Protein 1PGU (pdb70)

GO terms:
  GO:0005884 actin filament (C, IDA)
  GO:0030479 actin cortical patch (C, IDA)
  GO:0003779 actin binding (F, IDA)
  GO:0030042 actin filament depolymerization (P, IGI)
  GO:0032466 negative regulation of cytokinesis (P, IGI)
  GO:0043332 mating projection tip (C, HDA)
  GO:0005634 nucleus (C, HDA)
  GO:0005737 cytoplasm (C, HDA)
  GO:0051016 barbed-end actin filament capping (P, IMP)
  GO:0030042 actin filament depolymerization (P, IPI)
  GO:0005515 protein binding (F, IPI)
  GO:0003779 actin binding (F, IPI)

B-factor: mean 22.8, std 9.13, range [3.19, 74.57]

Structure (mmCIF, N/CA/C/O backbone):
data_1PGU
#
_entry.id   1PGU
#
_cell.length_a   60.800
_cell.length_b   154.530
_cell.length_c   69.000
_cell.angle_alpha   90.00
_cell.angle_beta   90.65
_cell.angle_gamma   90.00
#
_symmetry.space_group_name_H-M   'P 1 21 1'
#
loop_
_entity.id
_entity.type
_entity.pdbx_description
1 polymer 'Actin interacting protein 1'
2 non-polymer 'ZINC ION'
3 water water
#
loop_
_atom_site.group_PDB
_atom_site.id
_atom_site.type_symbol
_atom_site.label_atom_id
_atom_site.label_alt_id
_atom_site.label_comp_id
_atom_site.label_asym_id
_atom_site.label_entity_id
_atom_site.label_seq_id
_atom_site.pdbx_PDB_ins_code
_atom_site.Cartn_x
_atom_site.Cartn_y
_atom_site.Cartn_z
_atom_site.occupancy
_atom_site.B_iso_or_equiv
_atom_site.auth_seq_id
_atom_site.auth_comp_id
_atom_site.auth_asym_id
_atom_site.auth_atom_id
_atom_site.pdbx_PDB_model_num
ATOM 1 N N . SER A 1 2 ? -12.611 63.098 47.379 1.00 55.93 2 SER A N 1
ATOM 2 C CA . SER A 1 2 ? -11.664 62.406 48.303 1.00 54.35 2 SER A CA 1
ATOM 3 C C . SER A 1 2 ? -10.398 61.979 47.574 1.00 52.83 2 SER A C 1
ATOM 4 O O . SER A 1 2 ? -10.328 60.880 47.019 1.00 52.70 2 SER A O 1
ATOM 7 N N . SER A 1 3 ? -9.396 62.850 47.580 1.00 50.76 3 SER A N 1
ATOM 8 C CA . SER A 1 3 ? -8.137 62.552 46.914 1.00 48.13 3 SER A CA 1
ATOM 9 C C . SER A 1 3 ? -7.042 63.535 47.305 1.00 46.05 3 SER A C 1
ATOM 10 O O . SER A 1 3 ? -7.311 64.595 47.875 1.00 44.71 3 SER A O 1
ATOM 13 N N . ILE A 1 4 ? -5.803 63.163 46.999 1.00 43.68 4 ILE A N 1
ATOM 14 C CA . ILE A 1 4 ? -4.653 64.001 47.298 1.00 42.30 4 ILE A CA 1
ATOM 15 C C . ILE A 1 4 ? -4.031 64.452 45.982 1.00 40.31 4 ILE A C 1
ATOM 16 O O . ILE A 1 4 ? -3.674 63.628 45.142 1.00 40.24 4 ILE A O 1
ATOM 21 N N . SER A 1 5 ? -3.909 65.758 45.797 1.00 37.41 5 SER A N 1
ATOM 22 C CA . SER A 1 5 ? -3.310 66.281 44.581 1.00 34.56 5 SER A CA 1
ATOM 23 C C . SER A 1 5 ? -2.166 67.230 44.925 1.00 32.60 5 SER A C 1
ATOM 24 O O . SER A 1 5 ? -2.247 67.995 45.887 1.00 31.05 5 SER A O 1
ATOM 27 N N . LEU A 1 6 ? -1.096 67.161 44.138 1.00 30.45 6 LEU A N 1
ATOM 28 C CA . LEU A 1 6 ? 0.072 68.002 44.347 1.00 29.90 6 LEU A CA 1
ATOM 29 C C . LEU A 1 6 ? -0.279 69.475 44.175 1.00 29.79 6 LEU A C 1
ATOM 30 O O . LEU A 1 6 ? -0.902 69.866 43.186 1.00 28.79 6 LEU A O 1
ATOM 35 N N . LYS A 1 7 ? 0.135 70.289 45.141 1.00 29.51 7 LYS A N 1
ATOM 36 C CA . LYS A 1 7 ? -0.146 71.722 45.118 1.00 29.35 7 LYS A CA 1
ATOM 37 C C . LYS A 1 7 ? 1.106 72.552 44.860 1.00 28.03 7 LYS A C 1
ATOM 38 O O . LYS A 1 7 ? 1.046 73.593 44.203 1.00 28.74 7 LYS A O 1
ATOM 44 N N . GLU A 1 8 ? 2.240 72.089 45.376 1.00 25.75 8 GLU A N 1
ATOM 45 C CA . GLU A 1 8 ? 3.498 72.807 45.210 1.00 24.35 8 GLU A CA 1
ATOM 46 C C . GLU A 1 8 ? 4.714 71.930 45.478 1.00 23.44 8 GLU A C 1
ATOM 47 O O . GLU A 1 8 ? 4.659 71.008 46.297 1.00 23.46 8 GLU A O 1
ATOM 53 N N . ILE A 1 9 ? 5.806 72.227 44.779 1.00 21.70 9 ILE A N 1
ATOM 54 C CA . ILE A 1 9 ? 7.057 71.499 44.937 1.00 20.84 9 ILE A CA 1
ATOM 55 C C . ILE A 1 9 ? 8.192 72.481 45.164 1.00 20.71 9 ILE A C 1
ATOM 56 O O . ILE A 1 9 ? 8.435 73.380 44.348 1.00 19.53 9 ILE A O 1
ATOM 61 N N . ILE A 1 10 ? 8.871 72.315 46.290 1.00 20.06 10 ILE A N 1
ATOM 62 C CA . ILE A 1 10 ? 10.009 73.151 46.625 1.00 17.70 10 ILE A CA 1
ATOM 63 C C . ILE A 1 10 ? 11.183 72.224 46.382 1.00 16.67 10 ILE A C 1
ATOM 64 O O . ILE A 1 10 ? 11.502 71.385 47.214 1.00 15.13 10 ILE A O 1
ATOM 69 N N . PRO A 1 11 ? 11.826 72.352 45.212 1.00 16.50 11 PRO A N 1
ATOM 70 C CA . PRO A 1 11 ? 12.971 71.516 44.841 1.00 14.65 11 PRO A CA 1
ATOM 71 C C . PRO A 1 11 ? 14.209 71.873 45.646 1.00 14.37 11 PRO A C 1
ATOM 72 O O . PRO A 1 11 ? 14.315 72.980 46.185 1.00 13.94 11 PRO A O 1
ATOM 76 N N . PRO A 1 12 ? 15.170 70.940 45.731 1.00 13.73 12 PRO A N 1
ATOM 77 C CA . PRO A 1 12 ? 16.398 71.194 46.486 1.00 12.35 12 PRO A CA 1
ATOM 78 C C . PRO A 1 12 ? 17.311 72.136 45.715 1.00 12.07 12 PRO A C 1
ATOM 79 O O . PRO A 1 12 ? 16.964 72.613 44.635 1.00 12.40 12 PRO A O 1
ATOM 83 N N . GLN A 1 13 ? 18.482 72.395 46.279 1.00 12.91 13 GLN A N 1
ATOM 84 C CA . GLN A 1 13 ? 19.481 73.242 45.642 1.00 12.55 13 GLN A CA 1
ATOM 85 C C . GLN A 1 13 ? 20.416 72.283 44.933 1.00 12.29 13 GLN A C 1
ATOM 86 O O . GLN A 1 13 ? 20.372 71.082 45.175 1.00 12.05 13 GLN A O 1
ATOM 92 N N . PRO A 1 14 ? 21.262 72.792 44.034 1.00 13.00 14 PRO A N 1
ATOM 93 C CA . PRO A 1 14 ? 22.164 71.856 43.357 1.00 13.17 14 PRO A CA 1
ATOM 94 C C . PRO A 1 14 ? 23.083 71.176 44.366 1.00 15.23 14 PRO A C 1
ATOM 95 O O . PRO A 1 14 ? 23.454 71.771 45.381 1.00 16.20 14 PRO A O 1
ATOM 99 N N . SER A 1 15 ? 23.430 69.924 44.092 1.00 15.90 15 SER A N 1
ATOM 100 C CA . SER A 1 15 ? 24.333 69.164 44.950 1.00 18.07 15 SER A CA 1
ATOM 101 C C . SER A 1 15 ? 25.707 69.839 44.880 1.00 17.83 15 SER A C 1
ATOM 102 O O . SER A 1 15 ? 26.100 70.365 43.832 1.00 17.11 15 SER A O 1
ATOM 105 N N . THR A 1 16 ? 26.449 69.804 45.979 1.00 18.16 16 THR A N 1
ATOM 106 C CA . THR A 1 16 ? 27.746 70.460 46.021 1.00 18.94 16 THR A CA 1
ATOM 107 C C . THR A 1 16 ? 28.804 69.727 46.838 1.00 21.76 16 THR A C 1
ATOM 108 O O . THR A 1 16 ? 28.489 69.014 47.789 1.00 20.87 16 THR A O 1
ATOM 112 N N . GLN A 1 17 ? 30.065 69.922 46.457 1.00 23.09 17 GLN A N 1
ATOM 113 C CA . GLN A 1 17 ? 31.195 69.316 47.152 1.00 26.00 17 GLN A CA 1
ATOM 114 C C . GLN A 1 17 ? 32.375 70.272 47.186 1.00 26.43 17 GLN A C 1
ATOM 115 O O . GLN A 1 17 ? 32.705 70.904 46.181 1.00 24.94 17 GLN A O 1
ATOM 121 N N . ARG A 1 18 ? 33.005 70.378 48.350 1.00 27.40 18 ARG A N 1
ATOM 122 C CA . ARG A 1 18 ? 34.165 71.243 48.508 1.00 29.05 18 ARG A CA 1
ATOM 123 C C . ARG A 1 18 ? 35.258 70.742 47.563 1.00 28.23 18 ARG A C 1
ATOM 124 O O . ARG A 1 18 ? 35.463 69.533 47.432 1.00 26.98 18 ARG A O 1
ATOM 132 N N . ASN A 1 19 ? 35.936 71.672 46.894 1.00 28.86 19 ASN A N 1
ATOM 133 C CA . ASN A 1 19 ? 37.022 71.346 45.966 1.00 28.77 19 ASN A CA 1
ATOM 134 C C . ASN A 1 19 ? 36.573 70.767 44.637 1.00 27.36 19 ASN A C 1
ATOM 135 O O . ASN A 1 19 ? 37.401 70.432 43.790 1.00 25.84 19 ASN A O 1
ATOM 140 N N . PHE A 1 20 ? 35.267 70.636 44.446 1.00 26.64 20 PHE A N 1
ATOM 141 C CA . PHE A 1 20 ? 34.772 70.108 43.186 1.00 24.76 20 PHE A CA 1
ATOM 142 C C . PHE A 1 20 ? 33.829 71.078 42.502 1.00 23.28 20 PHE A C 1
ATOM 143 O O . PHE A 1 20 ? 33.221 71.935 43.147 1.00 22.54 20 PHE A O 1
ATOM 151 N N . THR A 1 21 ? 33.729 70.949 41.186 1.00 19.63 21 THR A N 1
ATOM 152 C CA . THR A 1 21 ? 32.864 71.811 40.408 1.00 17.82 21 THR A CA 1
ATOM 153 C C . THR A 1 21 ? 31.531 71.120 40.172 1.00 18.21 21 THR A C 1
ATOM 154 O O . THR A 1 21 ? 31.461 69.891 40.128 1.00 18.47 21 THR A O 1
ATOM 158 N N . THR A 1 22 ? 30.472 71.916 40.051 1.00 15.92 22 THR A N 1
ATOM 159 C CA . THR A 1 22 ? 29.148 71.391 39.758 1.00 14.14 22 THR A CA 1
ATOM 160 C C . THR A 1 22 ? 28.740 71.999 38.414 1.00 16.29 22 THR A C 1
ATOM 161 O O . THR A 1 22 ? 28.468 73.200 38.318 1.00 15.33 22 THR A O 1
ATOM 165 N N . HIS A 1 23 ? 28.722 71.164 37.379 1.00 16.40 23 HIS A N 1
ATOM 166 C CA . HIS A 1 23 ? 28.369 71.604 36.035 1.00 17.40 23 HIS A CA 1
ATOM 167 C C . HIS A 1 23 ? 26.863 71.783 35.890 1.00 18.61 23 HIS A C 1
ATOM 168 O O . HIS A 1 23 ? 26.104 70.813 35.899 1.00 22.09 23 HIS A O 1
ATOM 175 N N . LEU A 1 24 ? 26.441 73.036 35.756 1.00 18.35 24 LEU A N 1
ATOM 176 C CA . LEU A 1 24 ? 25.030 73.380 35.622 1.00 17.04 24 LEU A CA 1
ATOM 177 C C . LEU A 1 24 ? 24.634 73.448 34.164 1.00 17.30 24 LEU A C 1
ATOM 178 O O . LEU A 1 24 ? 25.472 73.636 33.290 1.00 20.41 24 LEU A O 1
ATOM 183 N N . SER A 1 25 ? 23.348 73.302 33.899 1.00 17.56 25 SER A N 1
ATOM 184 C CA . SER A 1 25 ? 22.865 73.356 32.532 1.00 16.98 25 SER A CA 1
ATOM 185 C C . SER A 1 25 ? 21.699 74.333 32.479 1.00 16.46 25 SER A C 1
ATOM 186 O O . SER A 1 25 ? 20.917 74.419 33.423 1.00 17.15 25 SER A O 1
ATOM 189 N N . TYR A 1 26 ? 21.598 75.078 31.384 1.00 16.62 26 TYR A N 1
ATOM 190 C CA . TYR A 1 26 ? 20.512 76.038 31.215 1.00 18.40 26 TYR A CA 1
ATOM 191 C C . TYR A 1 26 ? 19.890 75.898 29.830 1.00 17.83 26 TYR A C 1
ATOM 192 O O . TYR A 1 26 ? 20.595 75.676 28.844 1.00 17.10 26 TYR A O 1
ATOM 201 N N . ASP A 1 27 ? 18.569 76.024 29.766 1.00 16.92 27 ASP A N 1
ATOM 202 C CA . ASP A 1 27 ? 17.865 75.925 28.496 1.00 18.91 27 ASP A CA 1
ATOM 203 C C . ASP A 1 27 ? 17.142 77.229 28.204 1.00 19.95 27 ASP A C 1
ATOM 204 O O . ASP A 1 27 ? 16.221 77.615 28.930 1.00 20.26 27 ASP A O 1
ATOM 209 N N . PRO A 1 28 ? 17.540 77.924 27.130 1.00 21.49 28 PRO A N 1
ATOM 210 C CA . PRO A 1 28 ? 16.889 79.195 26.784 1.00 23.97 28 PRO A CA 1
ATOM 211 C C . PRO A 1 28 ? 15.400 79.050 26.469 1.00 24.91 28 PRO A C 1
ATOM 212 O O . PRO A 1 28 ? 14.567 79.755 27.036 1.00 27.52 28 PRO A O 1
ATOM 216 N N . THR A 1 29 ? 15.078 78.123 25.571 1.00 25.29 29 THR A N 1
ATOM 217 C CA . THR A 1 29 ? 13.703 77.886 25.143 1.00 24.66 29 THR A CA 1
ATOM 218 C C . THR A 1 29 ? 12.698 77.697 26.273 1.00 25.29 29 THR A C 1
ATOM 219 O O . THR A 1 29 ? 11.532 78.052 26.138 1.00 25.98 29 THR A O 1
ATOM 223 N N . THR A 1 30 ? 13.146 77.137 27.387 1.00 26.16 30 THR A N 1
ATOM 224 C CA . THR A 1 30 ? 12.252 76.882 28.506 1.00 25.60 30 THR A CA 1
ATOM 225 C C . THR A 1 30 ? 12.597 77.714 29.737 1.00 23.86 30 THR A C 1
ATOM 226 O O . THR A 1 30 ? 11.921 77.627 30.762 1.00 21.67 30 THR A O 1
ATOM 230 N N . ASN A 1 31 ? 13.651 78.518 29.627 1.00 24.55 31 ASN A N 1
ATOM 231 C CA . ASN A 1 31 ? 14.109 79.368 30.725 1.00 23.81 31 ASN A CA 1
ATOM 232 C C . ASN A 1 31 ? 14.199 78.587 32.031 1.00 23.15 31 ASN A C 1
ATOM 233 O O . ASN A 1 31 ? 13.703 79.022 33.073 1.00 23.52 31 ASN A O 1
ATOM 238 N N . ALA A 1 32 ? 14.841 77.428 31.960 1.00 22.20 32 ALA A N 1
ATOM 239 C CA . ALA A 1 32 ? 15.008 76.563 33.117 1.00 21.47 32 ALA A CA 1
ATOM 240 C C . ALA A 1 32 ? 16.463 76.140 33.263 1.00 20.84 32 ALA A C 1
ATOM 241 O O . ALA A 1 32 ? 17.251 76.240 32.322 1.00 21.62 32 ALA A O 1
ATOM 243 N N . ILE A 1 33 ? 16.815 75.674 34.453 1.00 20.62 33 ILE A N 1
ATOM 244 C CA . ILE A 1 33 ? 18.166 75.209 34.719 1.00 20.94 33 ILE A CA 1
ATOM 245 C C . ILE A 1 33 ? 18.075 73.772 35.174 1.00 19.25 33 ILE A C 1
ATOM 246 O O . ILE A 1 33 ? 17.096 73.381 35.802 1.00 18.02 33 ILE A O 1
ATOM 251 N N . ALA A 1 34 ? 19.091 72.983 34.854 1.00 17.74 34 ALA A N 1
ATOM 252 C CA . ALA A 1 34 ? 19.104 71.585 35.265 1.00 17.45 34 ALA A CA 1
ATOM 253 C C . ALA A 1 34 ? 20.278 71.366 36.208 1.00 15.01 34 ALA A C 1
ATOM 254 O O . ALA A 1 34 ? 21.307 72.020 36.086 1.00 13.65 34 ALA A O 1
ATOM 256 N N . TYR A 1 35 ? 20.128 70.445 37.150 1.00 14.30 35 TYR A N 1
ATOM 257 C CA . TYR A 1 35 ? 21.205 70.177 38.092 1.00 12.82 35 TYR A CA 1
ATOM 258 C C . TYR A 1 35 ? 20.931 68.941 38.909 1.00 12.61 35 TYR A C 1
ATOM 259 O O . TYR A 1 35 ? 19.784 68.516 39.048 1.00 12.21 35 TYR A O 1
ATOM 268 N N . PRO A 1 36 ? 21.991 68.341 39.462 1.00 13.60 36 PRO A N 1
ATOM 269 C CA . PRO A 1 36 ? 21.850 67.137 40.276 1.00 13.61 36 PRO A CA 1
ATOM 270 C C . PRO A 1 36 ? 21.733 67.456 41.756 1.00 13.75 36 PRO A C 1
ATOM 271 O O . PRO A 1 36 ? 22.116 68.540 42.206 1.00 9.17 36 PRO A O 1
ATOM 275 N N . CYS A 1 37 ? 21.194 66.489 42.489 1.00 14.93 37 CYS A N 1
ATOM 276 C CA . CYS A 1 37 ? 21.056 66.539 43.940 1.00 17.01 37 CYS A CA 1
ATOM 277 C C . CYS A 1 37 ? 20.676 65.143 44.392 1.00 18.11 37 CYS A C 1
ATOM 278 O O . CYS A 1 37 ? 19.631 64.613 44.000 1.00 18.09 37 CYS A O 1
ATOM 281 N N . GLY A 1 38 ? 21.529 64.545 45.214 1.00 18.61 38 GLY A N 1
ATOM 282 C CA . GLY A 1 38 ? 21.256 63.203 45.680 1.00 20.88 38 GLY A CA 1
ATOM 283 C C . GLY A 1 38 ? 21.134 62.267 44.493 1.00 20.44 38 GLY A C 1
ATOM 284 O O . GLY A 1 38 ? 21.873 62.392 43.515 1.00 21.43 38 GLY A O 1
ATOM 285 N N . LYS A 1 39 ? 20.185 61.343 44.559 1.00 19.30 39 LYS A N 1
ATOM 286 C CA . LYS A 1 39 ? 20.003 60.386 43.480 1.00 19.97 39 LYS A CA 1
ATOM 287 C C . LYS A 1 39 ? 18.945 60.845 42.486 1.00 19.46 39 LYS A C 1
ATOM 288 O O . LYS A 1 39 ? 18.260 60.025 41.879 1.00 18.77 39 LYS A O 1
ATOM 294 N N . SER A 1 40 ? 18.819 62.160 42.321 1.00 18.98 40 SER A N 1
ATOM 295 C CA . SER A 1 40 ? 17.838 62.725 41.395 1.00 17.75 40 SER A CA 1
ATOM 296 C C . SER A 1 40 ? 18.406 63.834 40.533 1.00 16.83 40 SER A C 1
ATOM 297 O O . SER A 1 40 ? 19.398 64.463 40.880 1.00 18.73 40 SER A O 1
ATOM 300 N N . ALA A 1 41 ? 17.750 64.062 39.402 1.00 16.72 41 ALA A N 1
ATOM 301 C CA . ALA A 1 41 ? 18.121 65.110 38.470 1.00 15.63 41 ALA A CA 1
ATOM 302 C C . ALA A 1 41 ? 16.930 66.054 38.425 1.00 14.79 41 ALA A C 1
ATOM 303 O O . ALA A 1 41 ? 15.805 65.609 38.235 1.00 14.15 41 ALA A O 1
ATOM 305 N N . PHE A 1 42 ? 17.175 67.349 38.599 1.00 15.88 42 PHE A N 1
ATOM 306 C CA . PHE A 1 42 ? 16.097 68.332 38.579 1.00 15.18 42 PHE A CA 1
ATOM 307 C C . PHE A 1 42 ? 16.191 69.370 37.470 1.00 16.00 42 PHE A C 1
ATOM 308 O O . PHE A 1 42 ? 17.273 69.723 37.002 1.00 15.87 42 PHE A O 1
ATOM 316 N N . VAL A 1 43 ? 15.026 69.857 37.064 1.00 16.43 43 VAL A N 1
ATOM 317 C CA . VAL A 1 43 ? 14.923 70.909 36.074 1.00 16.56 43 VAL A CA 1
ATOM 318 C C . VAL A 1 43 ? 13.992 71.903 36.751 1.00 17.63 43 VAL A C 1
ATOM 319 O O . VAL A 1 43 ? 12.843 71.576 37.057 1.00 16.54 43 VAL A O 1
ATOM 323 N N . ARG A 1 44 ? 14.505 73.097 37.036 1.00 18.04 44 ARG A N 1
ATOM 324 C CA . ARG A 1 44 ? 13.706 74.117 37.694 1.00 19.72 44 ARG A CA 1
ATOM 325 C C . ARG A 1 44 ? 13.501 75.288 36.753 1.00 20.58 44 ARG A C 1
ATOM 326 O O . ARG A 1 44 ? 14.462 75.931 36.322 1.00 18.24 44 ARG A O 1
ATOM 334 N N . CYS A 1 45 ? 12.243 75.563 36.425 1.00 21.64 45 CYS A N 1
ATOM 335 C CA . CYS A 1 45 ? 11.938 76.671 35.538 1.00 22.46 45 CYS A CA 1
ATOM 336 C C . CYS A 1 45 ? 12.208 77.975 36.273 1.00 23.43 45 CYS A C 1
ATOM 337 O O . CYS A 1 45 ? 11.798 78.138 37.418 1.00 23.33 45 CYS A O 1
ATOM 340 N N . LEU A 1 46 ? 12.904 78.896 35.615 1.00 26.02 46 LEU A N 1
ATOM 341 C CA . LEU A 1 46 ? 13.222 80.182 36.218 1.00 31.45 46 LEU A CA 1
ATOM 342 C C . LEU A 1 46 ? 12.069 81.176 36.066 1.00 35.75 46 LEU A C 1
ATOM 343 O O . LEU A 1 46 ? 12.114 82.264 36.634 1.00 36.61 46 LEU A O 1
ATOM 348 N N . ASP A 1 47 ? 11.041 80.800 35.305 1.00 39.69 47 ASP A N 1
ATOM 349 C CA . ASP A 1 47 ? 9.879 81.669 35.083 1.00 43.56 47 ASP A CA 1
ATOM 350 C C . ASP A 1 47 ? 9.158 82.067 36.364 1.00 47.09 47 ASP A C 1
ATOM 351 O O . ASP A 1 47 ? 8.772 81.216 37.170 1.00 47.55 47 ASP A O 1
ATOM 356 N N . ASP A 1 48 ? 8.972 83.373 36.530 1.00 51.23 48 ASP A N 1
ATOM 357 C CA . ASP A 1 48 ? 8.285 83.937 37.688 1.00 54.69 48 ASP A CA 1
ATOM 358 C C . ASP A 1 48 ? 6.774 83.930 37.453 1.00 56.27 48 ASP A C 1
ATOM 359 O O . ASP A 1 48 ? 5.995 83.646 38.365 1.00 56.12 48 ASP A O 1
ATOM 364 N N . GLY A 1 49 ? 6.370 84.249 36.224 1.00 57.91 49 GLY A N 1
ATOM 365 C CA . GLY A 1 49 ? 4.959 84.266 35.873 1.00 59.15 49 GLY A CA 1
ATOM 366 C C . GLY A 1 49 ? 4.566 82.960 35.206 1.00 59.50 49 GLY A C 1
ATOM 367 O O . GLY A 1 49 ? 5.315 82.443 34.374 1.00 59.47 49 GLY A O 1
ATOM 368 N N . ASP A 1 50 ? 3.399 82.428 35.565 1.00 59.34 50 ASP A N 1
ATOM 369 C CA . ASP A 1 50 ? 2.923 81.162 35.008 1.00 59.03 50 ASP A CA 1
ATOM 370 C C . ASP A 1 50 ? 3.195 81.018 33.513 1.00 57.60 50 ASP A C 1
ATOM 371 O O . ASP A 1 50 ? 3.029 81.964 32.741 1.00 58.04 50 ASP A O 1
ATOM 376 N N . SER A 1 51 ? 3.619 79.824 33.115 1.00 55.00 51 SER A N 1
ATOM 377 C CA . SER A 1 51 ? 3.905 79.541 31.717 1.00 52.11 51 SER A CA 1
ATOM 378 C C . SER A 1 51 ? 3.454 78.121 31.401 1.00 49.71 51 SER A C 1
ATOM 379 O O . SER A 1 51 ? 2.740 77.501 32.189 1.00 48.48 51 SER A O 1
ATOM 382 N N . LYS A 1 52 ? 3.870 77.618 30.245 1.00 47.25 52 LYS A N 1
ATOM 383 C CA . LYS A 1 52 ? 3.522 76.270 29.820 1.00 44.53 52 LYS A CA 1
ATOM 384 C C . LYS A 1 52 ? 4.535 75.262 30.355 1.00 41.17 52 LYS A C 1
ATOM 385 O O . LYS A 1 52 ? 4.316 74.055 30.294 1.00 40.88 52 LYS A O 1
ATOM 391 N N . VAL A 1 53 ? 5.642 75.770 30.886 1.00 37.66 53 VAL A N 1
ATOM 392 C CA . VAL A 1 53 ? 6.695 74.917 31.427 1.00 32.49 53 VAL A CA 1
ATOM 393 C C . VAL A 1 53 ? 6.417 74.549 32.877 1.00 29.42 53 VAL A C 1
ATOM 394 O O . VAL A 1 53 ? 6.049 75.403 33.685 1.00 29.48 53 VAL A O 1
ATOM 398 N N . PRO A 1 54 ? 6.581 73.266 33.225 1.00 26.54 54 PRO A N 1
ATOM 399 C CA . PRO A 1 54 ? 6.337 72.842 34.602 1.00 24.44 54 PRO A CA 1
ATOM 400 C C . PRO A 1 54 ? 7.361 73.476 35.529 1.00 23.67 54 PRO A C 1
ATOM 401 O O . PRO A 1 54 ? 8.525 73.649 35.160 1.00 22.81 54 PRO A O 1
ATOM 405 N N . PRO A 1 55 ? 6.936 73.856 36.743 1.00 21.82 55 PRO A N 1
ATOM 406 C CA . PRO A 1 55 ? 7.871 74.472 37.685 1.00 21.12 55 PRO A CA 1
ATOM 407 C C . PRO A 1 55 ? 9.052 73.558 37.969 1.00 19.73 55 PRO A C 1
ATOM 408 O O . PRO A 1 55 ? 10.193 74.005 38.031 1.00 20.98 55 PRO A O 1
ATOM 412 N N . VAL A 1 56 ? 8.771 72.271 38.126 1.00 18.76 56 VAL A N 1
ATOM 413 C CA . VAL A 1 56 ? 9.816 71.315 38.437 1.00 16.09 56 VAL A CA 1
ATOM 414 C C . VAL A 1 56 ? 9.645 69.952 37.789 1.00 15.97 56 VAL A C 1
ATOM 415 O O . VAL A 1 56 ? 8.542 69.396 37.741 1.00 13.25 56 VAL A O 1
ATOM 419 N N . VAL A 1 57 ? 10.764 69.425 37.300 1.00 13.13 57 VAL A N 1
ATOM 420 C CA . VAL A 1 57 ? 10.803 68.111 36.692 1.00 13.07 57 VAL A CA 1
ATOM 421 C C . VAL A 1 57 ? 11.846 67.332 37.481 1.00 12.89 57 VAL A C 1
ATOM 422 O O . VAL A 1 57 ? 12.979 67.792 37.655 1.00 12.27 57 VAL A O 1
ATOM 426 N N . GLN A 1 58 ? 11.465 66.157 37.968 1.00 12.94 58 GLN A N 1
ATOM 427 C CA . GLN A 1 58 ? 12.390 65.345 38.750 1.00 13.13 58 GLN A CA 1
ATOM 428 C C . GLN A 1 58 ? 12.594 63.947 38.186 1.00 12.55 58 GLN A C 1
ATOM 429 O O . GLN A 1 58 ? 11.681 63.124 38.213 1.00 12.77 58 GLN A O 1
ATOM 435 N N . PHE A 1 59 ? 13.792 63.677 37.677 1.00 12.96 59 PHE A N 1
ATOM 436 C CA . PHE A 1 59 ? 14.090 62.351 37.144 1.00 14.08 59 PHE A CA 1
ATOM 437 C C . PHE A 1 59 ? 14.723 61.495 38.242 1.00 14.31 59 PHE A C 1
ATOM 438 O O . PHE A 1 59 ? 15.734 61.876 38.824 1.00 14.91 59 PHE A O 1
ATOM 446 N N . THR A 1 60 ? 14.131 60.334 38.506 1.00 14.45 60 THR A N 1
ATOM 447 C CA . THR A 1 60 ? 14.615 59.438 39.552 1.00 14.51 60 THR A CA 1
ATOM 448 C C . THR A 1 60 ? 15.196 58.122 39.028 1.00 15.08 60 THR A C 1
ATOM 449 O O . THR A 1 60 ? 15.485 57.208 39.802 1.00 14.79 60 THR A O 1
ATOM 453 N N . GLY A 1 61 ? 15.392 58.042 37.715 1.00 15.29 61 GLY A N 1
ATOM 454 C CA . GLY A 1 61 ? 15.899 56.825 37.099 1.00 13.02 61 GLY A CA 1
ATOM 455 C C . GLY A 1 61 ? 17.279 56.301 37.454 1.00 12.51 61 GLY A C 1
ATOM 456 O O . GLY A 1 61 ? 17.563 55.137 37.194 1.00 12.40 61 GLY A O 1
ATOM 457 N N . HIS A 1 62 ? 18.148 57.126 38.027 1.00 11.89 62 HIS A N 1
ATOM 458 C CA . HIS A 1 62 ? 19.483 56.638 38.372 1.00 13.18 62 HIS A CA 1
ATOM 459 C C . HIS A 1 62 ? 19.453 55.684 39.575 1.00 14.23 62 HIS A C 1
ATOM 460 O O . HIS A 1 62 ? 20.476 55.127 39.975 1.00 11.96 62 HIS A O 1
ATOM 467 N N . GLY A 1 63 ? 18.260 55.494 40.134 1.00 15.14 63 GLY A N 1
ATOM 468 C CA . GLY A 1 63 ? 18.090 54.586 41.257 1.00 16.64 63 GLY A CA 1
ATOM 469 C C . GLY A 1 63 ? 18.913 54.845 42.505 1.00 18.24 63 GLY A C 1
ATOM 470 O O . GLY A 1 63 ? 18.785 55.886 43.144 1.00 19.13 63 GLY A O 1
ATOM 471 N N . SER A 1 64 ? 19.768 53.886 42.848 1.00 19.01 64 SER A N 1
ATOM 472 C CA . SER A 1 64 ? 20.605 53.977 44.038 1.00 19.41 64 SER A CA 1
ATOM 473 C C . SER A 1 64 ? 21.913 54.746 43.855 1.00 17.85 64 SER A C 1
ATOM 474 O O . SER A 1 64 ? 22.649 54.937 44.816 1.00 18.29 64 SER A O 1
ATOM 477 N N . SER A 1 65 ? 22.203 55.181 42.635 1.00 17.04 65 SER A N 1
ATOM 478 C CA . SER A 1 65 ? 23.446 55.898 42.366 1.00 17.29 65 SER A CA 1
ATOM 479 C C . SER A 1 65 ? 23.293 57.414 42.369 1.00 15.85 65 SER A C 1
ATOM 480 O O . SER A 1 65 ? 22.392 57.951 41.734 1.00 17.59 65 SER A O 1
ATOM 483 N N . VAL A 1 66 ? 24.187 58.097 43.077 1.00 15.60 66 VAL A N 1
ATOM 484 C CA . VAL A 1 66 ? 24.161 59.556 43.151 1.00 15.04 66 VAL A CA 1
ATOM 485 C C . VAL A 1 66 ? 24.327 60.176 41.761 1.00 15.58 66 VAL A C 1
ATOM 486 O O . VAL A 1 66 ? 25.208 59.778 40.997 1.00 15.79 66 VAL A O 1
ATOM 490 N N . VAL A 1 67 ? 23.481 61.151 41.437 1.00 16.20 67 VAL A N 1
ATOM 491 C CA . VAL A 1 67 ? 23.559 61.828 40.142 1.00 15.42 67 VAL A CA 1
ATOM 492 C C . VAL A 1 67 ? 24.669 62.879 40.209 1.00 17.13 67 VAL A C 1
ATOM 493 O O . VAL A 1 67 ? 24.787 63.604 41.201 1.00 16.37 67 VAL A O 1
ATOM 497 N N . THR A 1 68 ? 25.478 62.966 39.157 1.00 16.30 68 THR A N 1
ATOM 498 C CA . THR A 1 68 ? 26.582 63.909 39.159 1.00 15.52 68 THR A CA 1
ATOM 499 C C . THR A 1 68 ? 26.462 65.066 38.172 1.00 18.26 68 THR A C 1
ATOM 500 O O . THR A 1 68 ? 27.045 66.128 38.386 1.00 17.26 68 THR A O 1
ATOM 504 N N . THR A 1 69 ? 25.701 64.880 37.102 1.00 18.89 69 THR A N 1
ATOM 505 C CA . THR A 1 69 ? 25.555 65.946 36.122 1.00 21.10 69 THR A CA 1
ATOM 506 C C . THR A 1 69 ? 24.327 65.740 35.233 1.00 19.27 69 THR A C 1
ATOM 507 O O . THR A 1 69 ? 24.012 64.617 34.835 1.00 18.54 69 THR A O 1
ATOM 511 N N . VAL A 1 70 ? 23.644 66.840 34.933 1.00 19.35 70 VAL A N 1
ATOM 512 C CA . VAL A 1 70 ? 22.430 66.830 34.112 1.00 19.25 70 VAL A CA 1
ATOM 513 C C . VAL A 1 70 ? 22.530 67.880 33.009 1.00 19.29 70 VAL A C 1
ATOM 514 O O . VAL A 1 70 ? 22.675 69.070 33.302 1.00 19.25 70 VAL A O 1
ATOM 518 N N . LYS A 1 71 ? 22.419 67.456 31.751 1.00 17.39 71 LYS A N 1
ATOM 519 C CA . LYS A 1 71 ? 22.533 68.396 30.635 1.00 15.58 71 LYS A CA 1
ATOM 520 C C . LYS A 1 71 ? 21.364 68.404 29.652 1.00 15.89 71 LYS A C 1
ATOM 521 O O . LYS A 1 71 ? 20.931 67.352 29.165 1.00 15.52 71 LYS A O 1
ATOM 527 N N . PHE A 1 72 ? 20.869 69.604 29.355 1.00 14.40 72 PHE A N 1
ATOM 528 C CA . PHE A 1 72 ? 19.782 69.778 28.397 1.00 14.03 72 PHE A CA 1
ATOM 529 C C . PHE A 1 72 ? 20.292 69.461 26.994 1.00 15.48 72 PHE A C 1
ATOM 530 O O . PHE A 1 72 ? 21.468 69.658 26.690 1.00 13.13 72 PHE A O 1
ATOM 538 N N . SER A 1 73 ? 19.405 68.963 26.143 1.00 15.59 73 SER A N 1
ATOM 539 C CA . SER A 1 73 ? 19.765 68.720 24.755 1.00 16.99 73 SER A CA 1
ATOM 540 C C . SER A 1 73 ? 19.701 70.121 24.134 1.00 17.29 73 SER A C 1
ATOM 541 O O . SER A 1 73 ? 18.935 70.964 24.593 1.00 17.50 73 SER A O 1
ATOM 544 N N . PRO A 1 74 ? 20.508 70.391 23.098 1.00 18.42 74 PRO A N 1
ATOM 545 C CA . PRO A 1 74 ? 20.488 71.717 22.469 1.00 18.71 74 PRO A CA 1
ATOM 546 C C . PRO A 1 74 ? 19.266 71.922 21.571 1.00 17.70 74 PRO A C 1
ATOM 547 O O . PRO A 1 74 ? 18.882 73.052 21.287 1.00 18.36 74 PRO A O 1
ATOM 551 N N . ILE A 1 75 ? 18.670 70.828 21.112 1.00 16.40 75 ILE A N 1
ATOM 552 C CA . ILE A 1 75 ? 17.509 70.922 20.234 1.00 16.11 75 ILE A CA 1
ATOM 553 C C . ILE A 1 75 ? 16.345 71.602 20.954 1.00 15.73 75 ILE A C 1
ATOM 554 O O . ILE A 1 75 ? 15.727 71.028 21.849 1.00 14.20 75 ILE A O 1
ATOM 559 N N . LYS A 1 76 ? 16.062 72.838 20.554 1.00 16.99 76 LYS A N 1
ATOM 560 C CA . LYS A 1 76 ? 14.992 73.627 21.160 1.00 17.21 76 LYS A CA 1
ATOM 561 C C . LYS A 1 76 ? 13.657 72.887 21.200 1.00 17.53 76 LYS A C 1
ATOM 562 O O . LYS A 1 76 ? 13.163 72.418 20.170 1.00 16.24 76 LYS A O 1
ATOM 568 N N . GLY A 1 77 ? 13.087 72.784 22.400 1.00 17.02 77 GLY A N 1
ATOM 569 C CA . GLY A 1 77 ? 11.803 72.130 22.577 1.00 17.58 77 GLY A CA 1
ATOM 570 C C . GLY A 1 77 ? 11.828 70.616 22.639 1.00 18.46 77 GLY A C 1
ATOM 571 O O . GLY A 1 77 ? 10.819 70.000 22.972 1.00 20.40 77 GLY A O 1
ATOM 572 N N . SER A 1 78 ? 12.971 70.013 22.326 1.00 18.09 78 SER A N 1
ATOM 573 C CA . SER A 1 78 ? 13.099 68.557 22.340 1.00 16.23 78 SER A CA 1
ATOM 574 C C . SER A 1 78 ? 12.667 67.967 23.675 1.00 17.28 78 SER A C 1
ATOM 575 O O . SER A 1 78 ? 12.139 66.850 23.737 1.00 16.28 78 SER A O 1
ATOM 578 N N . GLN A 1 79 ? 12.913 68.718 24.743 1.00 16.33 79 GLN A N 1
ATOM 579 C CA . GLN A 1 79 ? 12.572 68.272 26.082 1.00 18.08 79 GLN A CA 1
ATOM 580 C C . GLN A 1 79 ? 13.324 67.003 26.478 1.00 18.32 79 GLN A C 1
ATOM 581 O O . GLN A 1 79 ? 12.843 66.198 27.279 1.00 18.44 79 GLN A O 1
ATOM 587 N N . TYR A 1 80 ? 14.509 66.822 25.899 1.00 17.89 80 TYR A N 1
ATOM 588 C CA . TYR A 1 80 ? 15.348 65.678 26.234 1.00 16.28 80 TYR A CA 1
ATOM 589 C C . TYR A 1 80 ? 16.499 66.173 27.106 1.00 16.27 80 TYR A C 1
ATOM 590 O O . TYR A 1 80 ? 16.903 67.332 27.018 1.00 16.94 80 TYR A O 1
ATOM 599 N N . LEU A 1 81 ? 17.004 65.293 27.957 1.00 12.96 81 LEU A N 1
ATOM 600 C CA . LEU A 1 81 ? 18.132 65.611 28.816 1.00 13.49 81 LEU A CA 1
ATOM 601 C C . LEU A 1 81 ? 18.974 64.362 28.974 1.00 12.85 81 LEU A C 1
ATOM 602 O O . LEU A 1 81 ? 18.529 63.253 28.667 1.00 14.50 81 LEU A O 1
ATOM 607 N N . CYS A 1 82 ? 20.202 64.543 29.433 1.00 12.54 82 CYS A N 1
ATOM 608 C CA . CYS A 1 82 ? 21.091 63.413 29.645 1.00 12.42 82 CYS A CA 1
ATOM 609 C C . CYS A 1 82 ? 21.781 63.619 30.973 1.00 12.73 82 CYS A C 1
ATOM 610 O O . CYS A 1 82 ? 22.340 64.683 31.233 1.00 11.97 82 CYS A O 1
ATOM 613 N N . SER A 1 83 ? 21.726 62.609 31.828 1.00 12.78 83 SER A N 1
ATOM 614 C CA . SER A 1 83 ? 22.364 62.722 33.119 1.00 13.19 83 SER A CA 1
ATOM 615 C C . SER A 1 83 ? 23.229 61.495 33.386 1.00 13.39 83 SER A C 1
ATOM 616 O O . SER A 1 83 ? 22.997 60.424 32.826 1.00 12.47 83 SER A O 1
ATOM 619 N N . GLY A 1 84 ? 24.253 61.684 34.214 1.00 13.07 84 GLY A N 1
ATOM 620 C CA . GLY A 1 84 ? 25.165 60.608 34.553 1.00 12.48 84 GLY A CA 1
ATOM 621 C C . GLY A 1 84 ? 25.266 60.470 36.057 1.00 13.41 84 GLY A C 1
ATOM 622 O O . GLY A 1 84 ? 24.932 61.398 36.793 1.00 13.86 84 GLY A O 1
ATOM 623 N N . ASP A 1 85 ? 25.744 59.324 36.526 1.00 13.86 85 ASP A N 1
ATOM 624 C CA . ASP A 1 85 ? 25.841 59.104 37.962 1.00 13.96 85 ASP A CA 1
ATOM 625 C C . ASP A 1 85 ? 27.184 58.539 38.415 1.00 14.96 85 ASP A C 1
ATOM 626 O O . ASP A 1 85 ? 28.074 58.287 37.599 1.00 15.91 85 ASP A O 1
ATOM 631 N N . GLU A 1 86 ? 27.320 58.334 39.722 1.00 14.62 86 GLU A N 1
ATOM 632 C CA . GLU A 1 86 ? 28.556 57.807 40.282 1.00 18.23 86 GLU A CA 1
ATOM 633 C C . GLU A 1 86 ? 28.844 56.360 39.877 1.00 18.85 86 GLU A C 1
ATOM 634 O O . GLU A 1 86 ? 29.979 55.907 39.988 1.00 19.82 86 GLU A O 1
ATOM 640 N N . SER A 1 87 ? 27.831 55.627 39.424 1.00 19.36 87 SER A N 1
ATOM 641 C CA . SER A 1 87 ? 28.065 54.245 39.008 1.00 21.03 87 SER A CA 1
ATOM 642 C C . SER A 1 87 ? 28.560 54.204 37.561 1.00 21.02 87 SER A C 1
ATOM 643 O O . SER A 1 87 ? 28.720 53.136 36.981 1.00 23.86 87 SER A O 1
ATOM 646 N N . GLY A 1 88 ? 28.802 55.373 36.978 1.00 21.03 88 GLY A N 1
ATOM 647 C CA . GLY A 1 88 ? 29.286 55.418 35.611 1.00 20.00 88 GLY A CA 1
ATOM 648 C C . GLY A 1 88 ? 28.204 55.185 34.574 1.00 21.05 88 GLY A C 1
ATOM 649 O O . GLY A 1 88 ? 28.497 54.836 33.436 1.00 18.85 88 GLY A O 1
ATOM 650 N N . LYS A 1 89 ? 26.948 55.382 34.963 1.00 22.18 89 LYS A N 1
ATOM 651 C CA . LYS A 1 89 ? 25.833 55.192 34.043 1.00 21.26 89 LYS A CA 1
ATOM 652 C C . LYS A 1 89 ? 25.310 56.518 33.508 1.00 20.60 89 LYS A C 1
ATOM 653 O O . LYS A 1 89 ? 25.114 57.474 34.260 1.00 20.70 89 LYS A O 1
ATOM 659 N N . VAL A 1 90 ? 25.087 56.557 32.200 1.00 18.07 90 VAL A N 1
ATOM 660 C CA . VAL A 1 90 ? 24.565 57.731 31.521 1.00 16.55 90 VAL A CA 1
ATOM 661 C C . VAL A 1 90 ? 23.154 57.395 31.045 1.00 15.87 90 VAL A C 1
ATOM 662 O O . VAL A 1 90 ? 22.924 56.319 30.503 1.00 16.47 90 VAL A O 1
ATOM 666 N N . ILE A 1 91 ? 22.208 58.302 31.256 1.00 15.41 91 ILE A N 1
ATOM 667 C CA . ILE A 1 91 ? 20.835 58.048 30.840 1.00 14.28 91 ILE A CA 1
ATOM 668 C C . ILE A 1 91 ? 20.225 59.215 30.080 1.00 15.11 91 ILE A C 1
ATOM 669 O O . ILE A 1 91 ? 20.291 60.362 30.531 1.00 14.96 91 ILE A O 1
ATOM 674 N N . VAL A 1 92 ? 19.636 58.914 28.925 1.00 14.28 92 VAL A N 1
ATOM 675 C CA . VAL A 1 92 ? 18.970 59.924 28.110 1.00 15.77 92 VAL A CA 1
ATOM 676 C C . VAL A 1 92 ? 17.480 59.784 28.402 1.00 15.88 92 VAL A C 1
ATOM 677 O O . VAL A 1 92 ? 16.906 58.713 28.227 1.00 15.69 92 VAL A O 1
ATOM 681 N N . TRP A 1 93 ? 16.859 60.859 28.867 1.00 15.87 93 TRP A N 1
ATOM 682 C CA . TRP A 1 93 ? 15.444 60.812 29.188 1.00 15.42 93 TRP A CA 1
ATOM 683 C C . TRP A 1 93 ? 14.706 62.059 28.729 1.00 14.96 93 TRP A C 1
ATOM 684 O O . TRP A 1 93 ? 15.321 63.090 28.447 1.00 13.63 93 TRP A O 1
ATOM 695 N N . GLY A 1 94 ? 13.383 61.950 28.649 1.00 15.93 94 GLY A N 1
ATOM 696 C CA . GLY A 1 94 ? 12.559 63.069 28.226 1.00 15.91 94 GLY A CA 1
ATOM 697 C C . GLY A 1 94 ? 11.334 63.185 29.109 1.00 18.38 94 GLY A C 1
ATOM 698 O O . GLY A 1 94 ? 10.879 62.189 29.683 1.00 19.45 94 GLY A O 1
ATOM 699 N N . TRP A 1 95 ? 10.798 64.393 29.233 1.00 17.96 95 TRP A N 1
ATOM 700 C CA . TRP A 1 95 ? 9.619 64.609 30.057 1.00 19.92 95 TRP A CA 1
ATOM 701 C C . TRP A 1 95 ? 8.497 65.213 29.237 1.00 23.73 95 TRP A C 1
ATOM 702 O O . TRP A 1 95 ? 8.730 65.833 28.196 1.00 25.61 95 TRP A O 1
ATOM 713 N N . THR A 1 96 ? 7.280 65.032 29.733 1.00 26.89 96 THR A N 1
ATOM 714 C CA . THR A 1 96 ? 6.083 65.572 29.108 1.00 31.20 96 THR A CA 1
ATOM 715 C C . THR A 1 96 ? 5.310 66.275 30.216 1.00 33.16 96 THR A C 1
ATOM 716 O O . THR A 1 96 ? 5.360 65.860 31.373 1.00 33.05 96 THR A O 1
ATOM 720 N N . PHE A 1 97 ? 4.607 67.343 29.870 1.00 35.78 97 PHE A N 1
ATOM 721 C CA . PHE A 1 97 ? 3.853 68.078 30.869 1.00 39.93 97 PHE A CA 1
ATOM 722 C C . PHE A 1 97 ? 2.442 68.420 30.432 1.00 43.42 97 PHE A C 1
ATOM 723 O O . PHE A 1 97 ? 2.230 69.020 29.376 1.00 43.31 97 PHE A O 1
ATOM 731 N N . ASP A 1 98 ? 1.480 68.020 31.254 1.00 47.03 98 ASP A N 1
ATOM 732 C CA . ASP A 1 98 ? 0.081 68.312 30.996 1.00 51.59 98 ASP A CA 1
ATOM 733 C C . ASP A 1 98 ? -0.380 69.305 32.056 1.00 54.40 98 ASP A C 1
ATOM 734 O O . ASP A 1 98 ? -0.794 68.917 33.149 1.00 53.87 98 ASP A O 1
ATOM 739 N N . LYS A 1 99 ? -0.291 70.589 31.724 1.00 58.16 99 LYS A N 1
ATOM 740 C CA . LYS A 1 99 ? -0.675 71.658 32.638 1.00 61.50 99 LYS A CA 1
ATOM 741 C C . LYS A 1 99 ? -1.971 71.401 33.401 1.00 61.97 99 LYS A C 1
ATOM 742 O O . LYS A 1 99 ? -1.991 71.450 34.631 1.00 62.26 99 LYS A O 1
ATOM 748 N N . GLU A 1 100 ? -3.048 71.129 32.670 1.00 62.27 100 GLU A N 1
ATOM 749 C CA . GLU A 1 100 ? -4.344 70.889 33.294 1.00 63.36 100 GLU A CA 1
ATOM 750 C C . GLU A 1 100 ? -4.306 69.878 34.438 1.00 61.72 100 GLU A C 1
ATOM 751 O O . GLU A 1 100 ? -4.890 70.114 35.498 1.00 62.70 100 GLU A O 1
ATOM 757 N N . SER A 1 101 ? -3.629 68.753 34.226 1.00 58.73 101 SER A N 1
ATOM 758 C CA . SER A 1 101 ? -3.538 67.727 35.259 1.00 55.24 101 SER A CA 1
ATOM 759 C C . SER A 1 101 ? -2.374 67.989 36.204 1.00 52.70 101 SER A C 1
ATOM 760 O O . SER A 1 101 ? -2.263 67.350 37.251 1.00 52.10 101 SER A O 1
ATOM 763 N N . ASN A 1 102 ? -1.512 68.933 35.831 1.00 49.59 102 ASN A N 1
ATOM 764 C CA . ASN A 1 102 ? -0.343 69.267 36.639 1.00 46.32 102 ASN A CA 1
ATOM 765 C C . ASN A 1 102 ? 0.486 67.997 36.843 1.00 45.20 102 ASN A C 1
ATOM 766 O O . ASN A 1 102 ? 1.082 67.783 37.901 1.00 44.97 102 ASN A O 1
ATOM 771 N N . SER A 1 103 ? 0.516 67.161 35.809 1.00 43.62 103 SER A N 1
ATOM 772 C CA . SER A 1 103 ? 1.244 65.899 35.846 1.00 42.80 103 SER A CA 1
ATOM 773 C C . SER A 1 103 ? 2.464 65.881 34.930 1.00 41.75 103 SER A C 1
ATOM 774 O O . SER A 1 103 ? 2.402 66.299 33.771 1.00 40.79 103 SER A O 1
ATOM 777 N N . VAL A 1 104 ? 3.572 65.382 35.466 1.00 40.38 104 VAL A N 1
ATOM 778 C CA . VAL A 1 104 ? 4.818 65.293 34.724 1.00 39.11 104 VAL A CA 1
ATOM 779 C C . VAL A 1 104 ? 5.202 63.835 34.482 1.00 38.46 104 VAL A C 1
ATOM 780 O O . VAL A 1 104 ? 5.303 63.048 35.423 1.00 39.63 104 VAL A O 1
ATOM 784 N N . GLU A 1 105 ? 5.402 63.484 33.216 1.00 36.36 105 GLU A N 1
ATOM 785 C CA . GLU A 1 105 ? 5.802 62.134 32.838 1.00 34.53 105 GLU A CA 1
ATOM 786 C C . GLU A 1 105 ? 7.266 62.158 32.443 1.00 32.47 105 GLU A C 1
ATOM 787 O O . GLU A 1 105 ? 7.696 63.044 31.705 1.00 32.31 105 GLU A O 1
ATOM 793 N N . VAL A 1 106 ? 8.028 61.186 32.924 1.00 29.90 106 VAL A N 1
ATOM 794 C CA . VAL A 1 106 ? 9.436 61.098 32.581 1.00 27.65 106 VAL A CA 1
ATOM 795 C C . VAL A 1 106 ? 9.703 59.733 31.970 1.00 27.73 106 VAL A C 1
ATOM 796 O O . VAL A 1 106 ? 9.513 58.699 32.617 1.00 26.90 106 VAL A O 1
ATOM 800 N N . ASN A 1 107 ? 10.148 59.738 30.721 1.00 26.60 107 ASN A N 1
ATOM 801 C CA . ASN A 1 107 ? 10.433 58.501 30.010 1.00 25.09 107 ASN A CA 1
ATOM 802 C C . ASN A 1 107 ? 11.911 58.355 29.703 1.00 22.60 107 ASN A C 1
ATOM 803 O O . ASN A 1 107 ? 12.567 59.309 29.296 1.00 21.64 107 ASN A O 1
ATOM 808 N N . VAL A 1 108 ? 12.427 57.153 29.913 1.00 21.59 108 VAL A N 1
ATOM 809 C CA . VAL A 1 108 ? 13.824 56.862 29.645 1.00 21.63 108 VAL A CA 1
ATOM 810 C C . VAL A 1 108 ? 13.960 56.408 28.198 1.00 23.04 108 VAL A C 1
ATOM 811 O O . VAL A 1 108 ? 13.334 55.429 27.783 1.00 24.38 108 VAL A O 1
ATOM 815 N N . LYS A 1 109 ? 14.760 57.129 27.423 1.00 22.43 109 LYS A N 1
ATOM 816 C CA . LYS A 1 109 ? 14.960 56.770 26.027 1.00 22.28 109 LYS A CA 1
ATOM 817 C C . LYS A 1 109 ? 16.060 55.726 25.920 1.00 22.77 109 LYS A C 1
ATOM 818 O O . LYS A 1 109 ? 15.949 54.770 25.157 1.00 22.14 109 LYS A O 1
ATOM 824 N N . SER A 1 110 ? 17.127 55.916 26.687 1.00 23.40 110 SER A N 1
ATOM 825 C CA . SER A 1 110 ? 18.244 54.987 26.660 1.00 23.31 110 SER A CA 1
ATOM 826 C C . SER A 1 110 ? 19.135 55.122 27.884 1.00 23.41 110 SER A C 1
ATOM 827 O O . SER A 1 110 ? 19.239 56.194 28.478 1.00 24.16 110 SER A O 1
ATOM 830 N N . GLU A 1 111 ? 19.768 54.018 28.260 1.00 23.14 111 GLU A N 1
ATOM 831 C CA . GLU A 1 111 ? 20.682 54.002 29.392 1.00 24.14 111 GLU A CA 1
ATOM 832 C C . GLU A 1 111 ? 21.916 53.191 29.017 1.00 23.31 111 GLU A C 1
ATOM 833 O O . GLU A 1 111 ? 21.810 52.054 28.559 1.00 21.67 111 GLU A O 1
ATOM 839 N N . PHE A 1 112 ? 23.088 53.793 29.196 1.00 22.30 112 PHE A N 1
ATOM 840 C CA . PHE A 1 112 ? 24.333 53.125 28.852 1.00 21.56 112 PHE A CA 1
ATOM 841 C C . PHE A 1 112 ? 25.324 53.097 30.010 1.00 20.59 112 PHE A C 1
ATOM 842 O O . PHE A 1 112 ? 25.572 54.117 30.650 1.00 19.09 112 PHE A O 1
ATOM 850 N N . GLN A 1 113 ? 25.880 51.921 30.277 1.00 20.61 113 GLN A N 1
ATOM 851 C CA . GLN A 1 113 ? 26.894 51.769 31.317 1.00 22.55 113 GLN A CA 1
ATOM 852 C C . GLN A 1 113 ? 28.194 52.105 30.594 1.00 22.76 113 GLN A C 1
ATOM 853 O O . GLN A 1 113 ? 28.799 51.235 29.962 1.00 22.34 113 GLN A O 1
ATOM 859 N N . VAL A 1 114 ? 28.629 53.359 30.672 1.00 22.42 114 VAL A N 1
ATOM 860 C CA . VAL A 1 114 ? 29.834 53.751 29.950 1.00 21.68 114 VAL A CA 1
ATOM 861 C C . VAL A 1 114 ? 31.162 53.668 30.680 1.00 21.25 114 VAL A C 1
ATOM 862 O O . VAL A 1 114 ? 32.187 53.392 30.058 1.00 21.14 114 VAL A O 1
ATOM 866 N N . LEU A 1 115 ? 31.158 53.907 31.986 1.00 20.90 115 LEU A N 1
ATOM 867 C CA . LEU A 1 115 ? 32.395 53.847 32.751 1.00 22.38 115 LEU A CA 1
ATOM 868 C C . LEU A 1 115 ? 32.270 52.975 33.988 1.00 24.71 115 LEU A C 1
ATOM 869 O O . LEU A 1 115 ? 31.180 52.801 34.537 1.00 22.30 115 LEU A O 1
ATOM 874 N N . ALA A 1 116 ? 33.398 52.418 34.416 1.00 26.09 116 ALA A N 1
ATOM 875 C CA . ALA A 1 116 ? 33.407 51.604 35.615 1.00 29.67 116 ALA A CA 1
ATOM 876 C C . ALA A 1 116 ? 33.225 52.587 36.774 1.00 30.46 116 ALA A C 1
ATOM 877 O O . ALA A 1 116 ? 32.361 52.404 37.626 1.00 34.31 116 ALA A O 1
ATOM 879 N N . GLY A 1 117 ? 34.027 53.646 36.781 1.00 30.11 117 GLY A N 1
ATOM 880 C CA . GLY A 1 117 ? 33.930 54.641 37.834 1.00 28.18 117 GLY A CA 1
ATOM 881 C C . GLY A 1 117 ? 32.887 55.725 37.598 1.00 26.71 117 GLY A C 1
ATOM 882 O O . GLY A 1 117 ? 32.108 55.654 36.652 1.00 27.14 117 GLY A O 1
ATOM 883 N N . PRO A 1 118 ? 32.862 56.759 38.450 1.00 24.72 118 PRO A N 1
ATOM 884 C CA . PRO A 1 118 ? 31.922 57.878 38.368 1.00 23.82 118 PRO A CA 1
ATOM 885 C C . PRO A 1 118 ? 32.043 58.796 37.146 1.00 24.33 118 PRO A C 1
ATOM 886 O O . PRO A 1 118 ? 33.131 59.006 36.605 1.00 25.30 118 PRO A O 1
ATOM 890 N N . ILE A 1 119 ? 30.908 59.338 36.719 1.00 22.21 119 ILE A N 1
ATOM 891 C CA . ILE A 1 119 ? 30.876 60.255 35.591 1.00 21.21 119 ILE A CA 1
ATOM 892 C C . ILE A 1 119 ? 31.030 61.663 36.147 1.00 19.81 119 ILE A C 1
ATOM 893 O O . ILE A 1 119 ? 30.423 62.006 37.161 1.00 19.78 119 ILE A O 1
ATOM 898 N N . SER A 1 120 ? 31.839 62.481 35.488 1.00 19.31 120 SER A N 1
ATOM 899 C CA . SER A 1 120 ? 32.055 63.841 35.956 1.00 18.59 120 SER A CA 1
ATOM 900 C C . SER A 1 120 ? 31.435 64.906 35.058 1.00 16.75 120 SER A C 1
ATOM 901 O O . SER A 1 120 ? 31.095 65.993 35.528 1.00 16.42 120 SER A O 1
ATOM 904 N N . ASP A 1 121 ? 31.290 64.609 33.773 1.00 13.30 121 ASP A N 1
ATOM 905 C CA . ASP A 1 121 ? 30.713 65.585 32.867 1.00 14.37 121 ASP A CA 1
ATOM 906 C C . ASP A 1 121 ? 30.178 64.974 31.583 1.00 15.61 121 ASP A C 1
ATOM 907 O O . ASP A 1 121 ? 30.610 63.898 31.161 1.00 16.61 121 ASP A O 1
ATOM 912 N N . ILE A 1 122 ? 29.237 65.679 30.965 1.00 15.63 122 ILE A N 1
ATOM 913 C CA . ILE A 1 122 ? 28.611 65.236 29.725 1.00 15.07 122 ILE A CA 1
ATOM 914 C C . ILE A 1 122 ? 28.389 66.432 28.802 1.00 15.20 122 ILE A C 1
ATOM 915 O O . ILE A 1 122 ? 28.114 67.539 29.267 1.00 13.74 122 ILE A O 1
ATOM 920 N N . SER A 1 123 ? 28.507 66.206 27.497 1.00 14.27 123 SER A N 1
ATOM 921 C CA . SER A 1 123 ? 28.271 67.266 26.528 1.00 14.33 123 SER A CA 1
ATOM 922 C C . SER A 1 123 ? 27.536 66.708 25.319 1.00 13.85 123 SER A C 1
ATOM 923 O O . SER A 1 123 ? 27.868 65.625 24.842 1.00 15.29 123 SER A O 1
ATOM 926 N N . TRP A 1 124 ? 26.518 67.430 24.852 1.00 14.24 124 TRP A N 1
ATOM 927 C CA . TRP A 1 124 ? 25.767 67.025 23.665 1.00 13.83 124 TRP A CA 1
ATOM 928 C C . TRP A 1 124 ? 26.423 67.736 22.494 1.00 15.69 124 TRP A C 1
ATOM 929 O O . TRP A 1 124 ? 27.068 68.767 22.679 1.00 17.34 124 TRP A O 1
ATOM 940 N N . ASP A 1 125 ? 26.262 67.199 21.290 1.00 16.89 125 ASP A N 1
ATOM 941 C CA . ASP A 1 125 ? 26.804 67.869 20.116 1.00 17.32 125 ASP A CA 1
ATOM 942 C C . ASP A 1 125 ? 25.666 68.823 19.741 1.00 16.94 125 ASP A C 1
ATOM 943 O O . ASP A 1 125 ? 24.561 68.696 20.280 1.00 13.96 125 ASP A O 1
ATOM 948 N N . PHE A 1 126 ? 25.910 69.770 18.838 1.00 16.23 126 PHE A N 1
ATOM 949 C CA . PHE A 1 126 ? 24.869 70.732 18.500 1.00 17.13 126 PHE A CA 1
ATOM 950 C C . PHE A 1 126 ? 23.607 70.127 17.884 1.00 19.26 126 PHE A C 1
ATOM 951 O O . PHE A 1 126 ? 22.550 70.759 17.896 1.00 19.94 126 PHE A O 1
ATOM 959 N N . GLU A 1 127 ? 23.700 68.903 17.370 1.00 20.04 127 GLU A N 1
ATOM 960 C CA . GLU A 1 127 ? 22.535 68.249 16.777 1.00 20.74 127 GLU A CA 1
ATOM 961 C C . GLU A 1 127 ? 21.730 67.438 17.787 1.00 20.82 127 GLU A C 1
ATOM 962 O O . GLU A 1 127 ? 20.698 66.865 17.437 1.00 21.10 127 GLU A O 1
ATOM 968 N N . GLY A 1 128 ? 22.208 67.380 19.030 1.00 20.36 128 GLY A N 1
ATOM 969 C CA . GLY A 1 128 ? 21.516 66.629 20.068 1.00 19.44 128 GLY A CA 1
ATOM 970 C C . GLY A 1 128 ? 21.389 65.146 19.747 1.00 19.87 128 GLY A C 1
ATOM 971 O O . GLY A 1 128 ? 20.407 64.495 20.125 1.00 19.56 128 GLY A O 1
ATOM 972 N N . ARG A 1 129 ? 22.394 64.609 19.063 1.00 17.24 129 ARG A N 1
ATOM 973 C CA . ARG A 1 129 ? 22.398 63.207 18.668 1.00 19.54 129 ARG A CA 1
ATOM 974 C C . ARG A 1 129 ? 23.685 62.478 19.091 1.00 19.96 129 ARG A C 1
ATOM 975 O O . ARG A 1 129 ? 23.779 61.258 18.966 1.00 19.69 129 ARG A O 1
ATOM 983 N N . ARG A 1 130 ? 24.667 63.224 19.591 1.00 21.48 130 ARG A N 1
ATOM 984 C CA . ARG A 1 130 ? 25.945 62.640 20.008 1.00 21.80 130 ARG A CA 1
ATOM 985 C C . ARG A 1 130 ? 26.329 63.104 21.413 1.00 20.93 130 ARG A C 1
ATOM 986 O O . ARG A 1 130 ? 25.965 64.205 21.827 1.00 20.17 130 ARG A O 1
ATOM 994 N N . LEU A 1 131 ? 27.085 62.270 22.130 1.00 20.05 131 LEU A N 1
ATOM 995 C CA . LEU A 1 131 ? 27.502 62.582 23.498 1.00 18.20 131 LEU A CA 1
ATOM 996 C C . LEU A 1 131 ? 28.964 62.330 23.850 1.00 18.90 131 LEU A C 1
ATOM 997 O O . LEU A 1 131 ? 29.510 61.282 23.517 1.00 19.79 131 LEU A O 1
ATOM 1002 N N . CYS A 1 132 ? 29.588 63.298 24.521 1.00 19.23 132 CYS A N 1
ATOM 1003 C CA . CYS A 1 132 ? 30.950 63.126 25.015 1.00 20.01 132 CYS A CA 1
ATOM 1004 C C . CYS A 1 132 ? 30.704 62.847 26.498 1.00 19.99 132 CYS A C 1
ATOM 1005 O O . CYS A 1 132 ? 30.229 63.727 27.216 1.00 20.29 132 CYS A O 1
ATOM 1008 N N . VAL A 1 133 ? 30.988 61.628 26.953 1.00 18.70 133 VAL A N 1
ATOM 1009 C CA . VAL A 1 133 ? 30.806 61.293 28.364 1.00 15.70 133 VAL A CA 1
ATOM 1010 C C . VAL A 1 133 ? 32.182 61.149 28.989 1.00 17.99 133 VAL A C 1
ATOM 1011 O O . VAL A 1 133 ? 33.037 60.431 28.479 1.00 18.06 133 VAL A O 1
ATOM 1015 N N . VAL A 1 134 ? 32.391 61.817 30.114 1.00 19.89 134 VAL A N 1
ATOM 1016 C CA . VAL A 1 134 ? 33.704 61.802 30.739 1.00 19.70 134 VAL A CA 1
ATOM 1017 C C . VAL A 1 134 ? 33.674 61.608 32.258 1.00 21.64 134 VAL A C 1
ATOM 1018 O O . VAL A 1 134 ? 32.681 61.918 32.923 1.00 20.92 134 VAL A O 1
ATOM 1022 N N . GLY A 1 135 ? 34.771 61.086 32.798 1.00 23.46 135 GLY A N 1
ATOM 1023 C CA . GLY A 1 135 ? 34.854 60.851 34.229 1.00 25.50 135 GLY A CA 1
ATOM 1024 C C . GLY A 1 135 ? 36.123 60.114 34.627 1.00 29.04 135 GLY A C 1
ATOM 1025 O O . GLY A 1 135 ? 37.214 60.417 34.132 1.00 27.89 135 GLY A O 1
ATOM 1026 N N . GLU A 1 136 ? 35.986 59.136 35.519 1.00 31.03 136 GLU A N 1
ATOM 1027 C CA . GLU A 1 136 ? 37.136 58.371 35.985 1.00 33.06 136 GLU A CA 1
ATOM 1028 C C . GLU A 1 136 ? 36.851 56.873 36.012 1.00 33.86 136 GLU A C 1
ATOM 1029 O O . GLU A 1 136 ? 36.305 56.347 36.980 1.00 33.33 136 GLU A O 1
ATOM 1035 N N . GLY A 1 137 ? 37.233 56.188 34.941 1.00 35.14 137 GLY A N 1
ATOM 1036 C CA . GLY A 1 137 ? 37.002 54.760 34.868 1.00 37.14 137 GLY A CA 1
ATOM 1037 C C . GLY A 1 137 ? 38.264 53.940 35.021 1.00 37.89 137 GLY A C 1
ATOM 1038 O O . GLY A 1 137 ? 39.377 54.457 34.928 1.00 37.90 137 GLY A O 1
ATOM 1039 N N . ARG A 1 138 ? 38.079 52.648 35.259 1.00 39.30 138 ARG A N 1
ATOM 1040 C CA . ARG A 1 138 ? 39.182 51.713 35.432 1.00 39.87 138 ARG A CA 1
ATOM 1041 C C . ARG A 1 138 ? 39.972 51.645 34.135 1.00 40.06 138 ARG A C 1
ATOM 1042 O O . ARG A 1 138 ? 41.181 51.876 34.107 1.00 40.57 138 ARG A O 1
ATOM 1050 N N . ASP A 1 139 ? 39.263 51.351 33.053 1.00 39.97 139 ASP A N 1
ATOM 1051 C CA . ASP A 1 139 ? 39.876 51.206 31.741 1.00 40.55 139 ASP A CA 1
ATOM 1052 C C . ASP A 1 139 ? 39.920 52.492 30.920 1.00 40.06 139 ASP A C 1
ATOM 1053 O O . ASP A 1 139 ? 40.914 52.772 30.246 1.00 39.92 139 ASP A O 1
ATOM 1058 N N . ASN A 1 140 ? 38.844 53.271 30.975 1.00 39.03 140 ASN A N 1
ATOM 1059 C CA . ASN A 1 140 ? 38.769 54.522 30.229 1.00 37.10 140 ASN A CA 1
ATOM 1060 C C . ASN A 1 140 ? 38.290 55.690 31.075 1.00 34.81 140 ASN A C 1
ATOM 1061 O O . ASN A 1 140 ? 37.683 55.505 32.128 1.00 34.83 140 ASN A O 1
ATOM 1066 N N . PHE A 1 141 ? 38.567 56.900 30.604 1.00 32.61 141 PHE A N 1
ATOM 1067 C CA . PHE A 1 141 ? 38.157 58.098 31.318 1.00 29.31 141 PHE A CA 1
ATOM 1068 C C . PHE A 1 141 ? 37.042 58.816 30.586 1.00 26.77 141 PHE A C 1
ATOM 1069 O O . PHE A 1 141 ? 36.622 59.897 30.992 1.00 26.37 141 PHE A O 1
ATOM 1077 N N . GLY A 1 142 ? 36.568 58.212 29.503 1.00 25.00 142 GLY A N 1
ATOM 1078 C CA . GLY A 1 142 ? 35.502 58.822 28.734 1.00 23.31 142 GLY A CA 1
ATOM 1079 C C . GLY A 1 142 ? 35.223 58.124 27.421 1.00 22.80 142 GLY A C 1
ATOM 1080 O O . GLY A 1 142 ? 35.963 57.229 27.005 1.00 22.83 142 GLY A O 1
ATOM 1081 N N . VAL A 1 143 ? 34.146 58.543 26.764 1.00 21.77 143 VAL A N 1
ATOM 1082 C CA . VAL A 1 143 ? 33.739 57.968 25.491 1.00 21.33 143 VAL A CA 1
ATOM 1083 C C . VAL A 1 143 ? 32.962 58.970 24.643 1.00 21.07 143 VAL A C 1
ATOM 1084 O O . VAL A 1 143 ? 32.543 60.027 25.118 1.00 20.10 143 VAL A O 1
ATOM 1088 N N . PHE A 1 144 ? 32.787 58.619 23.376 1.00 20.20 144 PHE A N 1
ATOM 1089 C CA . PHE A 1 144 ? 32.027 59.427 22.435 1.00 19.77 144 PHE A CA 1
ATOM 1090 C C . PHE A 1 144 ? 31.000 58.439 21.902 1.00 19.00 144 PHE A C 1
ATOM 1091 O O . PHE A 1 144 ? 31.367 57.429 21.301 1.00 19.51 144 PHE A O 1
ATOM 1099 N N . ILE A 1 145 ? 29.720 58.716 22.123 1.00 19.17 145 ILE A N 1
ATOM 1100 C CA . ILE A 1 145 ? 28.682 57.791 21.682 1.00 19.13 145 ILE A CA 1
ATOM 1101 C C . ILE A 1 145 ? 27.419 58.411 21.092 1.00 19.82 145 ILE A C 1
ATOM 1102 O O . ILE A 1 145 ? 27.185 59.616 21.195 1.00 18.77 145 ILE A O 1
ATOM 1107 N N . SER A 1 146 ? 26.601 57.555 20.486 1.00 20.21 146 SER A N 1
ATOM 1108 C CA . SER A 1 146 ? 25.339 57.975 19.893 1.00 21.17 146 SER A CA 1
ATOM 1109 C C . SER A 1 146 ? 24.313 58.017 21.006 1.00 19.98 146 SER A C 1
ATOM 1110 O O . SER A 1 146 ? 24.284 57.137 21.859 1.00 21.97 146 SER A O 1
ATOM 1113 N N . TRP A 1 147 ? 23.464 59.033 20.994 1.00 19.87 147 TRP A N 1
ATOM 1114 C CA . TRP A 1 147 ? 22.452 59.176 22.033 1.00 20.77 147 TRP A CA 1
ATOM 1115 C C . TRP A 1 147 ? 21.404 58.064 22.017 1.00 20.70 147 TRP A C 1
ATOM 1116 O O . TRP A 1 147 ? 20.749 57.822 23.025 1.00 21.45 147 TRP A O 1
ATOM 1127 N N . ASP A 1 148 ? 21.252 57.381 20.886 1.00 19.79 148 ASP A N 1
ATOM 1128 C CA . ASP A 1 148 ? 20.241 56.338 20.789 1.00 21.56 148 ASP A CA 1
ATOM 1129 C C . ASP A 1 148 ? 20.722 54.885 20.843 1.00 23.07 148 ASP A C 1
ATOM 1130 O O . ASP A 1 148 ? 20.084 54.048 21.483 1.00 24.39 148 ASP A O 1
ATOM 1135 N N . SER A 1 149 ? 21.834 54.578 20.186 1.00 23.92 149 SER A N 1
ATOM 1136 C CA . SER A 1 149 ? 22.344 53.211 20.180 1.00 25.60 149 SER A CA 1
ATOM 1137 C C . SER A 1 149 ? 23.460 53.000 21.197 1.00 26.46 149 SER A C 1
ATOM 1138 O O . SER A 1 149 ? 23.675 51.881 21.668 1.00 26.27 149 SER A O 1
ATOM 1141 N N . GLY A 1 150 ? 24.170 54.074 21.531 1.00 25.39 150 GLY A N 1
ATOM 1142 C CA . GLY A 1 150 ? 25.269 53.959 22.470 1.00 24.66 150 GLY A CA 1
ATOM 1143 C C . GLY A 1 150 ? 26.535 53.504 21.757 1.00 25.65 150 GLY A C 1
ATOM 1144 O O . GLY A 1 150 ? 27.581 53.319 22.381 1.00 25.56 150 GLY A O 1
ATOM 1145 N N . ASN A 1 151 ? 26.441 53.316 20.442 1.00 25.57 151 ASN A N 1
ATOM 1146 C CA . ASN A 1 151 ? 27.596 52.891 19.665 1.00 26.00 151 ASN A CA 1
ATOM 1147 C C . ASN A 1 151 ? 28.665 53.975 19.717 1.00 25.21 151 ASN A C 1
ATOM 1148 O O . ASN A 1 151 ? 28.356 55.164 19.754 1.00 24.22 151 ASN A O 1
ATOM 1153 N N . SER A 1 152 ? 29.923 53.552 19.715 1.00 24.83 152 SER A N 1
ATOM 1154 C CA . SER A 1 152 ? 31.045 54.476 19.776 1.00 24.44 152 SER A CA 1
ATOM 1155 C C . SER A 1 152 ? 31.186 55.370 18.545 1.00 24.96 152 SER A C 1
ATOM 1156 O O . SER A 1 152 ? 31.033 54.917 17.408 1.00 24.15 152 SER A O 1
ATOM 1159 N N . LEU A 1 153 ? 31.489 56.643 18.788 1.00 24.44 153 LEU A N 1
ATOM 1160 C CA . LEU A 1 153 ? 31.675 57.619 17.719 1.00 24.13 153 LEU A CA 1
ATOM 1161 C C . LEU A 1 153 ? 33.081 58.192 17.807 1.00 23.66 153 LEU A C 1
ATOM 1162 O O . LEU A 1 153 ? 33.352 59.290 17.314 1.00 23.77 153 LEU A O 1
ATOM 1167 N N . GLY A 1 154 ? 33.974 57.448 18.445 1.00 23.70 154 GLY A N 1
ATOM 1168 C CA . GLY A 1 154 ? 35.338 57.918 18.594 1.00 25.19 154 GLY A CA 1
ATOM 1169 C C . GLY A 1 154 ? 35.999 57.368 19.839 1.00 25.49 154 GLY A C 1
ATOM 1170 O O . GLY A 1 154 ? 35.491 56.436 20.460 1.00 23.10 154 GLY A O 1
ATOM 1171 N N . GLU A 1 155 ? 37.132 57.953 20.209 1.00 27.02 155 GLU A N 1
ATOM 1172 C CA . GLU A 1 155 ? 37.873 57.497 21.376 1.00 29.83 155 GLU A CA 1
ATOM 1173 C C . GLU A 1 155 ? 38.443 58.634 22.208 1.00 28.44 155 GLU A C 1
ATOM 1174 O O . GLU A 1 155 ? 39.051 59.559 21.673 1.00 28.71 155 GLU A O 1
ATOM 1180 N N . VAL A 1 156 ? 38.243 58.553 23.519 1.00 26.99 156 VAL A N 1
ATOM 1181 C CA . VAL A 1 156 ? 38.798 59.531 24.444 1.00 27.37 156 VAL A CA 1
ATOM 1182 C C . VAL A 1 156 ? 40.212 59.023 24.747 1.00 26.98 156 VAL A C 1
ATOM 1183 O O . VAL A 1 156 ? 40.393 57.855 25.090 1.00 25.56 156 VAL A O 1
ATOM 1187 N N . SER A 1 157 ? 41.212 59.885 24.606 1.00 26.66 157 SER A N 1
ATOM 1188 C CA . SER A 1 157 ? 42.587 59.475 24.867 1.00 27.19 157 SER A CA 1
ATOM 1189 C C . SER A 1 157 ? 43.466 60.632 25.318 1.00 26.07 157 SER A C 1
ATOM 1190 O O . SER A 1 157 ? 43.039 61.783 25.312 1.00 25.55 157 SER A O 1
ATOM 1193 N N . GLY A 1 158 ? 44.696 60.316 25.708 1.00 24.59 158 GLY A N 1
ATOM 1194 C CA . GLY A 1 158 ? 45.622 61.344 26.144 1.00 24.34 158 GLY A CA 1
ATOM 1195 C C . GLY A 1 158 ? 45.539 61.662 27.625 1.00 24.90 158 GLY A C 1
ATOM 1196 O O . GLY A 1 158 ? 46.264 62.520 28.120 1.00 25.85 158 GLY A O 1
ATOM 1197 N N . HIS A 1 159 ? 44.656 60.976 28.337 1.00 25.20 159 HIS A N 1
ATOM 1198 C CA . HIS A 1 159 ? 44.503 61.205 29.769 1.00 27.95 159 HIS A CA 1
ATOM 1199 C C . HIS A 1 159 ? 44.909 59.966 30.563 1.00 30.21 159 HIS A C 1
ATOM 1200 O O . HIS A 1 159 ? 44.533 58.845 30.214 1.00 31.69 159 HIS A O 1
ATOM 1207 N N . SER A 1 160 ? 45.687 60.171 31.621 1.00 32.36 160 SER A N 1
ATOM 1208 C CA . SER A 1 160 ? 46.116 59.067 32.476 1.00 35.02 160 SER A CA 1
ATOM 1209 C C . SER A 1 160 ? 45.505 59.284 33.852 1.00 34.81 160 SER A C 1
ATOM 1210 O O . SER A 1 160 ? 45.726 58.508 34.779 1.00 34.99 160 SER A O 1
ATOM 1213 N N . GLN A 1 161 ? 44.726 60.353 33.965 1.00 35.49 161 GLN A N 1
ATOM 1214 C CA . GLN A 1 161 ? 44.074 60.706 35.213 1.00 35.12 161 GLN A CA 1
ATOM 1215 C C . GLN A 1 161 ? 42.640 61.141 34.953 1.00 33.89 161 GLN A C 1
ATOM 1216 O O . GLN A 1 161 ? 42.267 61.439 33.819 1.00 34.56 161 GLN A O 1
ATOM 1222 N N . ARG A 1 162 ? 41.845 61.175 36.017 1.00 31.25 162 ARG A N 1
ATOM 1223 C CA . ARG A 1 162 ? 40.445 61.576 35.948 1.00 28.82 162 ARG A CA 1
ATOM 1224 C C . ARG A 1 162 ? 40.229 62.789 35.051 1.00 25.65 162 ARG A C 1
ATOM 1225 O O . ARG A 1 162 ? 40.989 63.751 35.108 1.00 23.44 162 ARG A O 1
ATOM 1233 N N . ILE A 1 163 ? 39.196 62.725 34.216 1.00 22.34 163 ILE A N 1
ATOM 1234 C CA . ILE A 1 163 ? 38.849 63.840 33.343 1.00 19.85 163 ILE A CA 1
ATOM 1235 C C . ILE A 1 163 ? 37.703 64.534 34.063 1.00 18.58 163 ILE A C 1
ATOM 1236 O O . ILE A 1 163 ? 36.740 63.879 34.462 1.00 16.20 163 ILE A O 1
ATOM 1241 N N . ASN A 1 164 ? 37.801 65.850 34.225 1.00 16.27 164 ASN A N 1
ATOM 1242 C CA . ASN A 1 164 ? 36.772 66.601 34.928 1.00 15.36 164 ASN A CA 1
ATOM 1243 C C . ASN A 1 164 ? 35.672 67.196 34.054 1.00 16.61 164 ASN A C 1
ATOM 1244 O O . ASN A 1 164 ? 34.591 67.525 34.548 1.00 13.92 164 ASN A O 1
ATOM 1249 N N . ALA A 1 165 ? 35.930 67.335 32.759 1.00 16.81 165 ALA A N 1
ATOM 1250 C CA . ALA A 1 165 ? 34.923 67.931 31.904 1.00 17.62 165 ALA A CA 1
ATOM 1251 C C . ALA A 1 165 ? 35.289 67.898 30.439 1.00 17.93 165 ALA A C 1
ATOM 1252 O O . ALA A 1 165 ? 36.459 67.722 30.088 1.00 16.85 165 ALA A O 1
ATOM 1254 N N . CYS A 1 166 ? 34.266 68.033 29.596 1.00 17.90 166 CYS A N 1
ATOM 1255 C CA . CYS A 1 166 ? 34.441 68.118 28.148 1.00 19.93 166 CYS A CA 1
ATOM 1256 C C . CYS A 1 166 ? 33.397 69.025 27.551 1.00 17.93 166 CYS A C 1
ATOM 1257 O O . CYS A 1 166 ? 32.494 69.513 28.225 1.00 14.54 166 CYS A O 1
ATOM 1260 N N . HIS A 1 167 ? 33.547 69.252 26.263 1.00 17.58 167 HIS A N 1
ATOM 1261 C CA . HIS A 1 167 ? 32.618 70.078 25.547 1.00 17.91 167 HIS A CA 1
ATOM 1262 C C . HIS A 1 167 ? 32.818 69.800 24.088 1.00 16.35 167 HIS A C 1
ATOM 1263 O O . HIS A 1 167 ? 33.936 69.554 23.638 1.00 16.70 167 HIS A O 1
ATOM 1270 N N . LEU A 1 168 ? 31.722 69.822 23.352 1.00 15.77 168 LEU A N 1
ATOM 1271 C CA . LEU A 1 168 ? 31.787 69.627 21.924 1.00 15.16 168 LEU A CA 1
ATOM 1272 C C . LEU A 1 168 ? 31.571 71.000 21.306 1.00 15.92 168 LEU A C 1
ATOM 1273 O O . LEU A 1 168 ? 30.662 71.728 21.706 1.00 14.91 168 LEU A O 1
ATOM 1278 N N . LYS A 1 169 ? 32.445 71.371 20.374 1.00 16.94 169 LYS A N 1
ATOM 1279 C CA . LYS A 1 169 ? 32.313 72.635 19.665 1.00 16.18 169 LYS A CA 1
ATOM 1280 C C . LYS A 1 169 ? 30.902 72.524 19.097 1.00 15.47 169 LYS A C 1
ATOM 1281 O O . LYS A 1 169 ? 30.562 71.511 18.503 1.00 16.21 169 LYS A O 1
ATOM 1287 N N . GLN A 1 170 ? 30.069 73.539 19.303 1.00 15.94 170 GLN A N 1
ATOM 1288 C CA . GLN A 1 170 ? 28.690 73.463 18.839 1.00 15.67 170 GLN A CA 1
ATOM 1289 C C . GLN A 1 170 ? 28.461 73.834 17.376 1.00 16.08 170 GLN A C 1
ATOM 1290 O O . GLN A 1 170 ? 27.454 74.453 17.027 1.00 15.43 170 GLN A O 1
ATOM 1296 N N . SER A 1 171 ? 29.384 73.425 16.513 1.00 17.65 171 SER A N 1
ATOM 1297 C CA . SER A 1 171 ? 29.259 73.706 15.089 1.00 19.39 171 SER A CA 1
ATOM 1298 C C . SER A 1 171 ? 30.241 72.877 14.286 1.00 21.08 171 SER A C 1
ATOM 1299 O O . SER A 1 171 ? 31.188 72.324 14.829 1.00 21.49 171 SER A O 1
ATOM 1302 N N . ARG A 1 172 ? 30.008 72.790 12.984 1.00 23.53 172 ARG A N 1
ATOM 1303 C CA . ARG A 1 172 ? 30.912 72.056 12.119 1.00 26.30 172 ARG A CA 1
ATOM 1304 C C . ARG A 1 172 ? 31.993 73.072 11.745 1.00 26.17 172 ARG A C 1
ATOM 1305 O O . ARG A 1 172 ? 31.709 74.261 11.630 1.00 24.99 172 ARG A O 1
ATOM 1313 N N . PRO A 1 173 ? 33.250 72.629 11.592 1.00 26.06 173 PRO A N 1
ATOM 1314 C CA . PRO A 1 173 ? 33.739 71.256 11.743 1.00 27.52 173 PRO A CA 1
ATOM 1315 C C . PRO A 1 173 ? 33.780 70.900 13.222 1.00 28.31 173 PRO A C 1
ATOM 1316 O O . PRO A 1 173 ? 34.379 71.613 14.026 1.00 27.74 173 PRO A O 1
ATOM 1328 N N . ARG A 1 175 ? 34.672 69.620 16.813 1.00 25.60 175 ARG A N 1
ATOM 1329 C CA . ARG A 1 175 ? 35.905 69.497 17.577 1.00 22.36 175 ARG A CA 1
ATOM 1330 C C . ARG A 1 175 ? 35.473 69.227 19.014 1.00 21.15 175 ARG A C 1
ATOM 1331 O O . ARG A 1 175 ? 34.297 69.379 19.352 1.00 20.47 175 ARG A O 1
ATOM 1339 N N . SER A 1 176 ? 36.414 68.826 19.858 1.00 20.37 176 SER A N 1
ATOM 1340 C CA . SER A 1 176 ? 36.102 68.555 21.252 1.00 20.16 176 SER A CA 1
ATOM 1341 C C . SER A 1 176 ? 37.312 68.797 22.131 1.00 22.01 176 SER A C 1
ATOM 1342 O O . SER A 1 176 ? 38.450 68.803 21.654 1.00 22.60 176 SER A O 1
ATOM 1353 N N . THR A 1 178 ? 38.695 67.740 26.186 1.00 22.59 178 THR A N 1
ATOM 1354 C CA . THR A 1 178 ? 38.524 67.034 27.442 1.00 20.49 178 THR A CA 1
ATOM 1355 C C . THR A 1 178 ? 39.555 67.626 28.376 1.00 20.66 178 THR A C 1
ATOM 1356 O O . THR A 1 178 ? 40.691 67.870 27.987 1.00 21.47 178 THR A O 1
ATOM 1360 N N . VAL A 1 179 ? 39.154 67.859 29.613 1.00 20.11 179 VAL A N 1
ATOM 1361 C CA . VAL A 1 179 ? 40.037 68.466 30.586 1.00 20.64 179 VAL A CA 1
ATOM 1362 C C . VAL A 1 179 ? 40.022 67.657 31.874 1.00 20.84 179 VAL A C 1
ATOM 1363 O O . VAL A 1 179 ? 38.978 67.137 32.271 1.00 19.84 179 VAL A O 1
ATOM 1367 N N . GLY A 1 180 ? 41.178 67.545 32.525 1.00 20.39 180 GLY A N 1
ATOM 1368 C CA . GLY A 1 180 ? 41.239 66.766 33.750 1.00 21.05 180 GLY A CA 1
ATOM 1369 C C . GLY A 1 180 ? 42.356 67.080 34.727 1.00 20.60 180 GLY A C 1
ATOM 1370 O O . GLY A 1 180 ? 42.954 68.155 34.695 1.00 20.32 180 GLY A O 1
ATOM 1371 N N . ASP A 1 181 ? 42.641 66.130 35.609 1.00 22.18 181 ASP A N 1
ATOM 1372 C CA . ASP A 1 181 ? 43.686 66.331 36.602 1.00 25.16 181 ASP A CA 1
ATOM 1373 C C . ASP A 1 181 ? 45.088 66.382 36.020 1.00 26.43 181 ASP A C 1
ATOM 1374 O O . ASP A 1 181 ? 45.300 66.117 34.833 1.00 27.66 181 ASP A O 1
ATOM 1379 N N . ASP A 1 182 ? 46.041 66.730 36.875 1.00 27.57 182 ASP A N 1
ATOM 1380 C CA . ASP A 1 182 ? 47.432 66.845 36.478 1.00 29.11 182 ASP A CA 1
ATOM 1381 C C . ASP A 1 182 ? 47.534 67.836 35.322 1.00 28.29 182 ASP A C 1
ATOM 1382 O O . ASP A 1 182 ? 48.353 67.675 34.417 1.00 29.64 182 ASP A O 1
ATOM 1387 N N . GLY A 1 183 ? 46.684 68.857 35.362 1.00 27.21 183 GLY A N 1
ATOM 1388 C CA . GLY A 1 183 ? 46.683 69.881 34.333 1.00 26.47 183 GLY A CA 1
ATOM 1389 C C . GLY A 1 183 ? 46.763 69.384 32.902 1.00 25.78 183 GLY A C 1
ATOM 1390 O O . GLY A 1 183 ? 47.505 69.936 32.102 1.00 26.39 183 GLY A O 1
ATOM 1391 N N . SER A 1 184 ? 46.003 68.350 32.564 1.00 26.31 184 SER A N 1
ATOM 1392 C CA . SER A 1 184 ? 46.038 67.837 31.207 1.00 28.40 184 SER A CA 1
ATOM 1393 C C . SER A 1 184 ? 44.835 68.300 30.397 1.00 28.28 184 SER A C 1
ATOM 1394 O O . SER A 1 184 ? 43.701 68.298 30.875 1.00 28.95 184 SER A O 1
ATOM 1397 N N . VAL A 1 185 ? 45.102 68.704 29.163 1.00 26.60 185 VAL A N 1
ATOM 1398 C CA . VAL A 1 185 ? 44.069 69.175 28.263 1.00 25.23 185 VAL A CA 1
ATOM 1399 C C . VAL A 1 185 ? 44.244 68.459 26.925 1.00 25.49 185 VAL A C 1
ATOM 1400 O O . VAL A 1 185 ? 45.359 68.381 26.406 1.00 27.97 185 VAL A O 1
ATOM 1404 N N . VAL A 1 186 ? 43.155 67.926 26.377 1.00 21.77 186 VAL A N 1
ATOM 1405 C CA . VAL A 1 186 ? 43.221 67.226 25.099 1.00 19.95 186 VAL A CA 1
ATOM 1406 C C . VAL A 1 186 ? 42.191 67.751 24.109 1.00 19.30 186 VAL A C 1
ATOM 1407 O O . VAL A 1 186 ? 41.019 67.919 24.438 1.00 19.44 186 VAL A O 1
ATOM 1411 N N . PHE A 1 187 ? 42.652 68.008 22.892 1.00 19.03 187 PHE A N 1
ATOM 1412 C CA . PHE A 1 187 ? 41.823 68.533 21.815 1.00 20.02 187 PHE A CA 1
ATOM 1413 C C . PHE A 1 187 ? 41.556 67.414 20.796 1.00 20.85 187 PHE A C 1
ATOM 1414 O O . PHE A 1 187 ? 42.464 66.655 20.464 1.00 21.83 187 PHE A O 1
ATOM 1422 N N . TYR A 1 188 ? 40.321 67.304 20.309 1.00 21.36 188 TYR A N 1
ATOM 1423 C CA . TYR A 1 188 ? 39.983 66.263 19.333 1.00 22.96 188 TYR A CA 1
ATOM 1424 C C . TYR A 1 188 ? 39.323 66.822 18.075 1.00 23.80 188 TYR A C 1
ATOM 1425 O O . TYR A 1 188 ? 38.870 67.966 18.052 1.00 23.88 188 TYR A O 1
ATOM 1434 N N . GLN A 1 189 ? 39.263 65.989 17.038 1.00 25.14 189 GLN A N 1
ATOM 1435 C CA . GLN A 1 189 ? 38.618 66.340 15.780 1.00 26.32 189 GLN A CA 1
ATOM 1436 C C . GLN A 1 189 ? 37.708 65.189 15.363 1.00 27.33 189 GLN A C 1
ATOM 1437 O O . GLN A 1 189 ? 37.936 64.040 15.739 1.00 25.26 189 GLN A O 1
ATOM 1443 N N . GLY A 1 190 ? 36.671 65.505 14.595 1.00 29.58 190 GLY A N 1
ATOM 1444 C CA . GLY A 1 190 ? 35.754 64.478 14.133 1.00 32.07 190 GLY A CA 1
ATOM 1445 C C . GLY A 1 190 ? 34.379 65.023 13.794 1.00 33.73 190 GLY A C 1
ATOM 1446 O O . GLY A 1 190 ? 34.233 66.214 13.512 1.00 32.64 190 GLY A O 1
ATOM 1447 N N . PRO A 1 191 ? 33.345 64.168 13.797 1.00 34.51 191 PRO A N 1
ATOM 1448 C CA . PRO A 1 191 ? 33.450 62.737 14.104 1.00 35.49 191 PRO A CA 1
ATOM 1449 C C . PRO A 1 191 ? 34.040 61.995 12.914 1.00 35.17 191 PRO A C 1
ATOM 1450 O O . PRO A 1 191 ? 33.961 62.479 11.786 1.00 37.04 191 PRO A O 1
ATOM 1454 N N . PRO A 1 192 ? 34.633 60.811 13.146 1.00 34.93 192 PRO A N 1
ATOM 1455 C CA . PRO A 1 192 ? 34.780 60.137 14.443 1.00 33.89 192 PRO A CA 1
ATOM 1456 C C . PRO A 1 192 ? 35.768 60.907 15.299 1.00 32.64 192 PRO A C 1
ATOM 1457 O O . PRO A 1 192 ? 36.884 61.186 14.863 1.00 32.69 192 PRO A O 1
ATOM 1461 N N . PHE A 1 193 ? 35.368 61.247 16.516 1.00 31.11 193 PHE A N 1
ATOM 1462 C CA . PHE A 1 193 ? 36.255 62.001 17.382 1.00 30.65 193 PHE A CA 1
ATOM 1463 C C . PHE A 1 193 ? 37.528 61.251 17.733 1.00 30.10 193 PHE A C 1
ATOM 1464 O O . PHE A 1 193 ? 37.501 60.199 18.368 1.00 30.50 193 PHE A O 1
ATOM 1472 N N . LYS A 1 194 ? 38.651 61.808 17.296 1.00 30.94 194 LYS A N 1
ATOM 1473 C CA . LYS A 1 194 ? 39.950 61.207 17.552 1.00 30.96 194 LYS A CA 1
ATOM 1474 C C . LYS A 1 194 ? 40.956 62.229 18.056 1.00 28.83 194 LYS A C 1
ATOM 1475 O O . LYS A 1 194 ? 40.887 63.418 17.719 1.00 25.42 194 LYS A O 1
ATOM 1481 N N . PHE A 1 195 ? 41.884 61.742 18.873 1.00 27.41 195 PHE A N 1
ATOM 1482 C CA . PHE A 1 195 ? 42.940 62.560 19.452 1.00 26.02 195 PHE A CA 1
ATOM 1483 C C . PHE A 1 195 ? 43.587 63.419 18.369 1.00 25.59 195 PHE A C 1
ATOM 1484 O O . PHE A 1 195 ? 43.889 62.937 17.280 1.00 24.15 195 PHE A O 1
ATOM 1492 N N . SER A 1 196 ? 43.789 64.698 18.665 1.00 26.01 196 SER A N 1
ATOM 1493 C CA . SER A 1 196 ? 44.423 65.597 17.713 1.00 26.38 196 SER A CA 1
ATOM 1494 C C . SER A 1 196 ? 45.717 66.113 18.314 1.00 27.76 196 SER A C 1
ATOM 1495 O O . SER A 1 196 ? 46.772 66.045 17.690 1.00 27.96 196 SER A O 1
ATOM 1498 N N . ALA A 1 197 ? 45.632 66.625 19.536 1.00 29.12 197 ALA A N 1
ATOM 1499 C CA . ALA A 1 197 ? 46.806 67.150 20.218 1.00 29.71 197 ALA A CA 1
ATOM 1500 C C . ALA A 1 197 ? 46.607 67.195 21.727 1.00 30.70 197 ALA A C 1
ATOM 1501 O O . ALA A 1 197 ? 45.481 67.284 22.218 1.00 27.65 197 ALA A O 1
ATOM 1503 N N . SER A 1 198 ? 47.716 67.131 22.455 1.00 32.92 198 SER A N 1
ATOM 1504 C CA . SER A 1 198 ? 47.689 67.182 23.913 1.00 35.47 198 SER A CA 1
ATOM 1505 C C . SER A 1 198 ? 48.398 68.440 24.387 1.00 35.94 198 SER A C 1
ATOM 1506 O O . SER A 1 198 ? 49.191 69.030 23.650 1.00 37.66 198 SER A O 1
ATOM 1509 N N . ASP A 1 199 ? 48.108 68.853 25.616 1.00 36.11 199 ASP A N 1
ATOM 1510 C CA . ASP A 1 199 ? 48.734 70.042 26.181 1.00 36.08 199 ASP A CA 1
ATOM 1511 C C . ASP A 1 199 ? 48.836 69.925 27.689 1.00 36.66 199 ASP A C 1
ATOM 1512 O O . ASP A 1 199 ? 47.854 70.094 28.408 1.00 37.44 199 ASP A O 1
ATOM 1517 N N . ARG A 1 200 ? 50.033 69.618 28.164 1.00 37.20 200 ARG A N 1
ATOM 1518 C CA . ARG A 1 200 ? 50.277 69.494 29.588 1.00 37.86 200 ARG A CA 1
ATOM 1519 C C . ARG A 1 200 ? 51.367 70.499 29.896 1.00 36.40 200 ARG A C 1
ATOM 1520 O O . ARG A 1 200 ? 52.277 70.232 30.672 1.00 35.88 200 ARG A O 1
ATOM 1528 N N . THR A 1 201 ? 51.257 71.666 29.275 1.00 34.83 201 THR A N 1
ATOM 1529 C CA . THR A 1 201 ? 52.237 72.718 29.452 1.00 33.74 201 THR A CA 1
ATOM 1530 C C . THR A 1 201 ? 51.672 74.044 29.947 1.00 32.78 201 THR A C 1
ATOM 1531 O O . THR A 1 201 ? 52.319 74.750 30.726 1.00 32.58 201 THR A O 1
ATOM 1535 N N . HIS A 1 202 ? 50.465 74.386 29.512 1.00 30.90 202 HIS A N 1
ATOM 1536 C CA . HIS A 1 202 ? 49.882 75.659 29.908 1.00 30.06 202 HIS A CA 1
ATOM 1537 C C . HIS A 1 202 ? 49.189 75.681 31.258 1.00 28.78 202 HIS A C 1
ATOM 1538 O O . HIS A 1 202 ? 48.933 76.751 31.808 1.00 28.11 202 HIS A O 1
ATOM 1545 N N . HIS A 1 203 ? 48.889 74.503 31.789 1.00 26.38 203 HIS A N 1
ATOM 1546 C CA . HIS A 1 203 ? 48.289 74.398 33.110 1.00 25.80 203 HIS A CA 1
ATOM 1547 C C . HIS A 1 203 ? 49.329 73.688 33.962 1.00 26.02 203 HIS A C 1
ATOM 1548 O O . HIS A 1 203 ? 49.967 72.745 33.499 1.00 25.62 203 HIS A O 1
ATOM 1555 N N . LYS A 1 204 ? 49.501 74.138 35.200 1.00 27.03 204 LYS A N 1
ATOM 1556 C CA . LYS A 1 204 ? 50.498 73.557 36.089 1.00 27.78 204 LYS A CA 1
ATOM 1557 C C . LYS A 1 204 ? 50.343 72.061 36.338 1.00 29.55 204 LYS A C 1
ATOM 1558 O O . LYS A 1 204 ? 49.233 71.535 36.390 1.00 29.22 204 LYS A O 1
ATOM 1564 N N . GLN A 1 205 ? 51.476 71.382 36.495 1.00 32.66 205 GLN A N 1
ATOM 1565 C CA . GLN A 1 205 ? 51.487 69.947 36.764 1.00 34.92 205 GLN A CA 1
ATOM 1566 C C . GLN A 1 205 ? 50.802 69.706 38.114 1.00 33.37 205 GLN A C 1
ATOM 1567 O O . GLN A 1 205 ? 51.017 70.456 39.070 1.00 32.42 205 GLN A O 1
ATOM 1573 N N . GLY A 1 206 ? 49.976 68.669 38.187 1.00 30.98 206 GLY A N 1
ATOM 1574 C CA . GLY A 1 206 ? 49.295 68.377 39.432 1.00 28.92 206 GLY A CA 1
ATOM 1575 C C . GLY A 1 206 ? 48.069 69.233 39.713 1.00 28.11 206 GLY A C 1
ATOM 1576 O O . GLY A 1 206 ? 47.337 68.953 40.660 1.00 27.84 206 GLY A O 1
ATOM 1577 N N . SER A 1 207 ? 47.830 70.271 38.913 1.00 25.77 207 SER A N 1
ATOM 1578 C CA . SER A 1 207 ? 46.659 71.117 39.135 1.00 24.42 207 SER A CA 1
ATOM 1579 C C . SER A 1 207 ? 45.430 70.449 38.527 1.00 23.79 207 SER A C 1
ATOM 1580 O O . SER A 1 207 ? 45.554 69.540 37.707 1.00 23.05 207 SER A O 1
ATOM 1583 N N . PHE A 1 208 ? 44.245 70.890 38.937 1.00 22.98 208 PHE A N 1
ATOM 1584 C CA . PHE A 1 208 ? 43.008 70.319 38.409 1.00 21.82 208 PHE A CA 1
ATOM 1585 C C . PHE A 1 208 ? 42.355 71.263 37.412 1.00 19.37 208 PHE A C 1
ATOM 1586 O O . PHE A 1 208 ? 41.854 72.318 37.793 1.00 19.71 208 PHE A O 1
ATOM 1594 N N . VAL A 1 209 ? 42.369 70.903 36.136 1.00 18.09 209 VAL A N 1
ATOM 1595 C CA . VAL A 1 209 ? 41.713 71.739 35.142 1.00 16.83 209 VAL A CA 1
ATOM 1596 C C . VAL A 1 209 ? 40.262 71.303 35.322 1.00 17.77 209 VAL A C 1
ATOM 1597 O O . VAL A 1 209 ? 39.899 70.161 35.025 1.00 17.17 209 VAL A O 1
ATOM 1601 N N . ARG A 1 210 ? 39.447 72.217 35.838 1.00 17.51 210 ARG A N 1
ATOM 1602 C CA . ARG A 1 210 ? 38.055 71.935 36.162 1.00 17.34 210 ARG A CA 1
ATOM 1603 C C . ARG A 1 210 ? 36.962 72.158 35.129 1.00 15.59 210 ARG A C 1
ATOM 1604 O O . ARG A 1 210 ? 35.907 71.535 35.207 1.00 14.76 210 ARG A O 1
ATOM 1612 N N . ASP A 1 211 ? 37.185 73.034 34.164 1.00 15.21 211 ASP A N 1
ATOM 1613 C CA . ASP A 1 211 ? 36.125 73.279 33.202 1.00 13.17 211 ASP A CA 1
ATOM 1614 C C . ASP A 1 211 ? 36.659 73.716 31.847 1.00 12.39 211 ASP A C 1
ATOM 1615 O O . ASP A 1 211 ? 37.796 74.168 31.727 1.00 13.07 211 ASP A O 1
ATOM 1620 N N . VAL A 1 212 ? 35.830 73.554 30.824 1.00 11.47 212 VAL A N 1
ATOM 1621 C CA . VAL A 1 212 ? 36.195 73.918 29.466 1.00 10.69 212 VAL A CA 1
ATOM 1622 C C . VAL A 1 212 ? 34.937 74.206 28.645 1.00 11.92 212 VAL A C 1
ATOM 1623 O O . VAL A 1 212 ? 33.903 73.564 28.825 1.00 11.27 212 VAL A O 1
ATOM 1627 N N . GLU A 1 213 ? 35.020 75.171 27.741 1.00 12.68 213 GLU A N 1
ATOM 1628 C CA . GLU A 1 213 ? 33.863 75.481 26.926 1.00 13.33 213 GLU A CA 1
ATOM 1629 C C . GLU A 1 213 ? 34.227 76.276 25.684 1.00 13.60 213 GLU A C 1
ATOM 1630 O O . GLU A 1 213 ? 34.994 77.238 25.750 1.00 15.01 213 GLU A O 1
ATOM 1636 N N . PHE A 1 214 ? 33.686 75.847 24.549 1.00 14.20 214 PHE A N 1
ATOM 1637 C CA . PHE A 1 214 ? 33.896 76.531 23.279 1.00 14.68 214 PHE A CA 1
ATOM 1638 C C . PHE A 1 214 ? 32.984 77.761 23.288 1.00 16.01 214 PHE A C 1
ATOM 1639 O O . PHE A 1 214 ? 31.926 77.746 23.921 1.00 15.31 214 PHE A O 1
ATOM 1647 N N . SER A 1 215 ? 33.395 78.822 22.598 1.00 16.52 215 SER A N 1
ATOM 1648 C CA . SER A 1 215 ? 32.574 80.022 22.509 1.00 17.20 215 SER A CA 1
ATOM 1649 C C . SER A 1 215 ? 31.378 79.638 21.629 1.00 18.13 215 SER A C 1
ATOM 1650 O O . SER A 1 215 ? 31.486 78.743 20.791 1.00 14.96 215 SER A O 1
ATOM 1653 N N . PRO A 1 216 ? 30.227 80.306 21.808 1.00 18.26 216 PRO A N 1
ATOM 1654 C CA . PRO A 1 216 ? 29.029 80.002 21.015 1.00 20.92 216 PRO A CA 1
ATOM 1655 C C . PRO A 1 216 ? 29.188 80.364 19.538 1.00 22.53 216 PRO A C 1
ATOM 1656 O O . PRO A 1 216 ? 30.200 80.932 19.130 1.00 23.10 216 PRO A O 1
ATOM 1660 N N . ASP A 1 217 ? 28.171 80.041 18.747 1.00 26.15 217 ASP A N 1
ATOM 1661 C CA . ASP A 1 217 ? 28.161 80.330 17.312 1.00 29.94 217 ASP A CA 1
ATOM 1662 C C . ASP A 1 217 ? 29.209 79.540 16.531 1.00 30.18 217 ASP A C 1
ATOM 1663 O O . ASP A 1 217 ? 29.116 78.316 16.412 1.00 32.05 217 ASP A O 1
ATOM 1668 N N . SER A 1 218 ? 30.202 80.244 15.995 1.00 28.89 218 SER A N 1
ATOM 1669 C CA . SER A 1 218 ? 31.257 79.610 15.212 1.00 28.40 218 SER A CA 1
ATOM 1670 C C . SER A 1 218 ? 32.258 78.846 16.076 1.00 26.65 218 SER A C 1
ATOM 1671 O O . SER A 1 218 ? 33.034 78.039 15.566 1.00 25.65 218 SER A O 1
ATOM 1674 N N . GLY A 1 219 ? 32.242 79.109 17.380 1.00 25.67 219 GLY A N 1
ATOM 1675 C CA . GLY A 1 219 ? 33.166 78.443 18.280 1.00 23.80 219 GLY A CA 1
ATOM 1676 C C . GLY A 1 219 ? 34.618 78.734 17.941 1.00 22.73 219 GLY A C 1
ATOM 1677 O O . GLY A 1 219 ? 35.467 77.845 18.015 1.00 22.37 219 GLY A O 1
ATOM 1678 N N . GLU A 1 220 ? 34.917 79.982 17.586 1.00 21.95 220 GLU A N 1
ATOM 1679 C CA . GLU A 1 220 ? 36.281 80.336 17.220 1.00 21.57 220 GLU A CA 1
ATOM 1680 C C . GLU A 1 220 ? 37.274 80.122 18.355 1.00 20.30 220 GLU A C 1
ATOM 1681 O O . GLU A 1 220 ? 38.462 79.948 18.108 1.00 19.48 220 GLU A O 1
ATOM 1687 N N . PHE A 1 221 ? 36.791 80.126 19.595 1.00 19.63 221 PHE A N 1
ATOM 1688 C CA . PHE A 1 221 ? 37.666 79.921 20.748 1.00 19.26 221 PHE A CA 1
ATOM 1689 C C . PHE A 1 221 ? 37.240 78.749 21.645 1.00 18.84 221 PHE A C 1
ATOM 1690 O O . PHE A 1 221 ? 36.134 78.218 21.534 1.00 18.35 221 PHE A O 1
ATOM 1698 N N . VAL A 1 222 ? 38.146 78.358 22.533 1.00 18.63 222 VAL A N 1
ATOM 1699 C CA . VAL A 1 222 ? 37.914 77.292 23.505 1.00 18.11 222 VAL A CA 1
ATOM 1700 C C . VAL A 1 222 ? 38.693 77.743 24.725 1.00 17.79 222 VAL A C 1
ATOM 1701 O O . VAL A 1 222 ? 39.869 78.118 24.615 1.00 17.30 222 VAL A O 1
ATOM 1705 N N . ILE A 1 223 ? 38.057 77.699 25.884 1.00 14.67 223 ILE A N 1
ATOM 1706 C CA . ILE A 1 223 ? 38.725 78.129 27.091 1.00 13.48 223 ILE A CA 1
ATOM 1707 C C . ILE A 1 223 ? 38.679 77.079 28.192 1.00 13.48 223 ILE A C 1
ATOM 1708 O O . ILE A 1 223 ? 37.677 76.391 28.386 1.00 12.00 223 ILE A O 1
ATOM 1713 N N . THR A 1 224 ? 39.795 76.955 28.897 1.00 14.61 224 THR A N 1
ATOM 1714 C CA . THR A 1 224 ? 39.920 76.002 29.982 1.00 14.06 224 THR A CA 1
ATOM 1715 C C . THR A 1 224 ? 40.317 76.752 31.236 1.00 14.39 224 THR A C 1
ATOM 1716 O O . THR A 1 224 ? 41.064 77.728 31.172 1.00 14.42 224 THR A O 1
ATOM 1720 N N . VAL A 1 225 ? 39.816 76.295 32.376 1.00 13.37 225 VAL A N 1
ATOM 1721 C CA . VAL A 1 225 ? 40.124 76.933 33.644 1.00 14.66 225 VAL A CA 1
ATOM 1722 C C . VAL A 1 225 ? 40.371 75.857 34.697 1.00 16.12 225 VAL A C 1
ATOM 1723 O O . VAL A 1 225 ? 39.818 74.759 34.616 1.00 15.37 225 VAL A O 1
ATOM 1727 N N . GLY A 1 226 ? 41.200 76.170 35.687 1.00 17.48 226 GLY A N 1
ATOM 1728 C CA . GLY A 1 226 ? 41.484 75.190 36.718 1.00 16.49 226 GLY A CA 1
ATOM 1729 C C . GLY A 1 226 ? 41.993 75.747 38.032 1.00 17.08 226 GLY A C 1
ATOM 1730 O O . GLY A 1 226 ? 42.089 76.960 38.229 1.00 16.21 226 GLY A O 1
ATOM 1731 N N . SER A 1 227 ? 42.321 74.832 38.937 1.00 18.22 227 SER A N 1
ATOM 1732 C CA . SER A 1 227 ? 42.817 75.177 40.263 1.00 17.60 227 SER A CA 1
ATOM 1733 C C . SER A 1 227 ? 44.100 76.007 40.228 1.00 18.34 227 SER A C 1
ATOM 1734 O O . SER A 1 227 ? 44.441 76.648 41.220 1.00 16.09 227 SER A O 1
ATOM 1737 N N . ASP A 1 228 ? 44.812 75.994 39.100 1.00 20.03 228 ASP A N 1
ATOM 1738 C CA . ASP A 1 228 ? 46.051 76.772 38.989 1.00 22.02 228 ASP A CA 1
ATOM 1739 C C . ASP A 1 228 ? 45.776 78.259 38.731 1.00 21.70 228 ASP A C 1
ATOM 1740 O O . ASP A 1 228 ? 46.703 79.054 38.570 1.00 21.93 228 ASP A O 1
ATOM 1745 N N . ARG A 1 229 ? 44.494 78.615 38.680 1.00 21.17 229 ARG A N 1
ATOM 1746 C CA . ARG A 1 229 ? 44.052 79.997 38.486 1.00 21.84 229 ARG A CA 1
ATOM 1747 C C . ARG A 1 229 ? 44.309 80.582 37.105 1.00 20.64 229 ARG A C 1
ATOM 1748 O O . ARG A 1 229 ? 44.138 81.777 36.898 1.00 20.17 229 ARG A O 1
ATOM 1756 N N . LYS A 1 230 ? 44.709 79.744 36.159 1.00 20.76 230 LYS A N 1
ATOM 1757 C CA . LYS A 1 230 ? 44.975 80.217 34.808 1.00 21.03 230 LYS A CA 1
ATOM 1758 C C . LYS A 1 230 ? 43.735 80.081 33.933 1.00 18.99 230 LYS A C 1
ATOM 1759 O O . LYS A 1 230 ? 42.952 79.149 34.092 1.00 18.23 230 LYS A O 1
ATOM 1765 N N . ILE A 1 231 ? 43.563 81.021 33.014 1.00 16.45 231 ILE A N 1
ATOM 1766 C CA . ILE A 1 231 ? 42.461 80.975 32.070 1.00 14.89 231 ILE A CA 1
ATOM 1767 C C . ILE A 1 231 ? 43.149 80.862 30.719 1.00 14.75 231 ILE A C 1
ATOM 1768 O O . ILE A 1 231 ? 43.683 81.839 30.203 1.00 14.37 231 ILE A O 1
ATOM 1773 N N . SER A 1 232 ? 43.152 79.657 30.164 1.00 17.25 232 SER A N 1
ATOM 1774 C CA . SER A 1 232 ? 43.811 79.394 28.888 1.00 17.04 232 SER A CA 1
ATOM 1775 C C . SER A 1 232 ? 42.867 79.451 27.700 1.00 16.57 232 SER A C 1
ATOM 1776 O O . SER A 1 232 ? 41.842 78.766 27.670 1.00 15.99 232 SER A O 1
ATOM 1779 N N . CYS A 1 233 ? 43.239 80.263 26.717 1.00 15.72 233 CYS A N 1
ATOM 1780 C CA . CYS A 1 233 ? 42.451 80.445 25.506 1.00 16.55 233 CYS A CA 1
ATOM 1781 C C . CYS A 1 233 ? 43.103 79.756 24.309 1.00 18.62 233 CYS A C 1
ATOM 1782 O O . CYS A 1 233 ? 44.240 80.066 23.946 1.00 19.49 233 CYS A O 1
ATOM 1785 N N . PHE A 1 234 ? 42.377 78.825 23.698 1.00 19.60 234 PHE A N 1
ATOM 1786 C CA . PHE A 1 234 ? 42.874 78.091 22.535 1.00 19.36 234 PHE A CA 1
ATOM 1787 C C . PHE A 1 234 ? 42.020 78.390 21.307 1.00 20.60 234 PHE A C 1
ATOM 1788 O O . PHE A 1 234 ? 40.856 78.781 21.423 1.00 19.04 234 PHE A O 1
ATOM 1796 N N . ASP A 1 235 ? 42.602 78.192 20.128 1.00 21.96 235 ASP A N 1
ATOM 1797 C CA . ASP A 1 235 ? 41.871 78.409 18.888 1.00 22.65 235 ASP A CA 1
ATOM 1798 C C . ASP A 1 235 ? 40.866 77.262 18.750 1.00 23.64 235 ASP A C 1
ATOM 1799 O O . ASP A 1 235 ? 41.246 76.085 18.757 1.00 23.55 235 ASP A O 1
ATOM 1804 N N . GLY A 1 236 ? 39.589 77.611 18.629 1.00 22.85 236 GLY A N 1
ATOM 1805 C CA . GLY A 1 236 ? 38.535 76.613 18.521 1.00 21.74 236 GLY A CA 1
ATOM 1806 C C . GLY A 1 236 ? 38.631 75.578 17.415 1.00 22.77 236 GLY A C 1
ATOM 1807 O O . GLY A 1 236 ? 38.024 74.508 17.521 1.00 22.36 236 GLY A O 1
ATOM 1808 N N . LYS A 1 237 ? 39.394 75.871 16.366 1.00 22.75 237 LYS A N 1
ATOM 1809 C CA . LYS A 1 237 ? 39.521 74.949 15.244 1.00 25.64 237 LYS A CA 1
ATOM 1810 C C . LYS A 1 237 ? 40.815 74.130 15.216 1.00 26.27 237 LYS A C 1
ATOM 1811 O O . LYS A 1 237 ? 40.791 72.940 14.908 1.00 27.72 237 LYS A O 1
ATOM 1817 N N . SER A 1 238 ? 41.937 74.760 15.544 1.00 25.50 238 SER A N 1
ATOM 1818 C CA . SER A 1 238 ? 43.225 74.074 15.527 1.00 25.34 238 SER A CA 1
ATOM 1819 C C . SER A 1 238 ? 43.662 73.525 16.885 1.00 24.62 238 SER A C 1
ATOM 1820 O O . SER A 1 238 ? 44.474 72.605 16.948 1.00 24.39 238 SER A O 1
ATOM 1823 N N . GLY A 1 239 ? 43.137 74.092 17.967 1.00 23.48 239 GLY A N 1
ATOM 1824 C CA . GLY A 1 239 ? 43.514 73.632 19.294 1.00 22.15 239 GLY A CA 1
ATOM 1825 C C . GLY A 1 239 ? 44.785 74.310 19.778 1.00 23.45 239 GLY A C 1
ATOM 1826 O O . GLY A 1 239 ? 45.249 74.079 20.892 1.00 23.62 239 GLY A O 1
ATOM 1827 N N . GLU A 1 240 ? 45.351 75.161 18.932 1.00 23.69 240 GLU A N 1
ATOM 1828 C CA . GLU A 1 240 ? 46.575 75.875 19.265 1.00 24.16 240 GLU A CA 1
ATOM 1829 C C . GLU A 1 240 ? 46.364 76.898 20.383 1.00 22.62 240 GLU A C 1
ATOM 1830 O O . GLU A 1 240 ? 45.405 77.668 20.361 1.00 19.30 240 GLU A O 1
ATOM 1836 N N . PHE A 1 241 ? 47.268 76.897 21.358 1.00 21.90 241 PHE A N 1
ATOM 1837 C CA . PHE A 1 241 ? 47.188 77.837 22.467 1.00 21.61 241 PHE A CA 1
ATOM 1838 C C . PHE A 1 241 ? 47.425 79.245 21.941 1.00 23.24 241 PHE A C 1
ATOM 1839 O O . PHE A 1 241 ? 48.407 79.507 21.237 1.00 22.59 241 PHE A O 1
ATOM 1847 N N . LEU A 1 242 ? 46.515 80.150 22.277 1.00 24.23 242 LEU A N 1
ATOM 1848 C CA . LEU A 1 242 ? 46.620 81.530 21.825 1.00 23.08 242 LEU A CA 1
ATOM 1849 C C . LEU A 1 242 ? 47.206 82.460 22.876 1.00 22.86 242 LEU A C 1
ATOM 1850 O O . LEU A 1 242 ? 48.086 83.265 22.572 1.00 22.02 242 LEU A O 1
ATOM 1855 N N . LYS A 1 243 ? 46.723 82.346 24.110 1.00 21.79 243 LYS A N 1
ATOM 1856 C CA . LYS A 1 243 ? 47.197 83.209 25.184 1.00 21.96 243 LYS A CA 1
ATOM 1857 C C . LYS A 1 243 ? 46.459 82.948 26.481 1.00 23.45 243 LYS A C 1
ATOM 1858 O O . LYS A 1 243 ? 45.401 82.319 26.496 1.00 23.93 243 LYS A O 1
ATOM 1864 N N . TYR A 1 244 ? 47.030 83.443 27.571 1.00 22.51 244 TYR A N 1
ATOM 1865 C CA . TYR A 1 244 ? 46.395 83.335 28.865 1.00 22.89 244 TYR A CA 1
ATOM 1866 C C . TYR A 1 244 ? 45.489 84.558 28.917 1.00 22.55 244 TYR A C 1
ATOM 1867 O O . TYR A 1 244 ? 45.856 85.625 28.413 1.00 21.41 244 TYR A O 1
ATOM 1876 N N . ILE A 1 245 ? 44.296 84.395 29.478 1.00 21.69 245 ILE A N 1
ATOM 1877 C CA . ILE A 1 245 ? 43.381 85.515 29.616 1.00 21.90 245 ILE A CA 1
ATOM 1878 C C . ILE A 1 245 ? 43.727 86.097 30.973 1.00 23.62 245 ILE A C 1
ATOM 1879 O O . ILE A 1 245 ? 43.483 85.472 32.005 1.00 22.58 245 ILE A O 1
ATOM 1884 N N . GLU A 1 246 ? 44.337 87.276 30.970 1.00 26.22 246 GLU A N 1
ATOM 1885 C CA . GLU A 1 246 ? 44.714 87.920 32.215 1.00 28.93 246 GLU A CA 1
ATOM 1886 C C . GLU A 1 246 ? 44.596 89.436 32.138 1.00 29.28 246 GLU A C 1
ATOM 1887 O O . GLU A 1 246 ? 44.918 90.055 31.119 1.00 28.73 246 GLU A O 1
ATOM 1893 N N . ASP A 1 247 ? 44.104 90.020 33.226 1.00 28.68 247 ASP A N 1
ATOM 1894 C CA . ASP A 1 247 ? 43.914 91.459 33.322 1.00 28.58 247 ASP A CA 1
ATOM 1895 C C . ASP A 1 247 ? 44.796 91.984 34.441 1.00 28.90 247 ASP A C 1
ATOM 1896 O O . ASP A 1 247 ? 44.633 91.615 35.601 1.00 27.92 247 ASP A O 1
ATOM 1901 N N . ASP A 1 248 ? 45.736 92.846 34.072 1.00 30.83 248 ASP A N 1
ATOM 1902 C CA . ASP A 1 248 ? 46.679 93.435 35.015 1.00 34.31 248 ASP A CA 1
ATOM 1903 C C . ASP A 1 248 ? 45.982 94.119 36.187 1.00 33.88 248 ASP A C 1
ATOM 1904 O O . ASP A 1 248 ? 46.547 94.236 37.271 1.00 32.71 248 ASP A O 1
ATOM 1909 N N . GLN A 1 249 ? 44.749 94.556 35.956 1.00 35.28 249 GLN A N 1
ATOM 1910 C CA . GLN A 1 249 ? 43.949 95.233 36.968 1.00 35.19 249 GLN A CA 1
ATOM 1911 C C . GLN A 1 249 ? 43.065 94.275 37.770 1.00 35.35 249 GLN A C 1
ATOM 1912 O O . GLN A 1 249 ? 42.470 94.669 38.775 1.00 36.73 249 GLN A O 1
ATOM 1918 N N . GLU A 1 250 ? 42.972 93.026 37.324 1.00 34.28 250 GLU A N 1
ATOM 1919 C CA . GLU A 1 250 ? 42.153 92.029 38.011 1.00 33.42 250 GLU A CA 1
ATOM 1920 C C . GLU A 1 250 ? 42.830 90.676 38.150 1.00 32.19 250 GLU A C 1
ATOM 1921 O O . GLU A 1 250 ? 42.681 89.807 37.296 1.00 32.08 250 GLU A O 1
ATOM 1927 N N . PRO A 1 251 ? 43.586 90.477 39.234 1.00 31.65 251 PRO A N 1
ATOM 1928 C CA . PRO A 1 251 ? 44.254 89.190 39.422 1.00 30.78 251 PRO A CA 1
ATOM 1929 C C . PRO A 1 251 ? 43.246 88.171 39.958 1.00 30.28 251 PRO A C 1
ATOM 1930 O O . PRO A 1 251 ? 42.334 88.532 40.704 1.00 27.65 251 PRO A O 1
ATOM 1934 N N . VAL A 1 252 ? 43.403 86.912 39.563 1.00 29.59 252 VAL A N 1
ATOM 1935 C CA . VAL A 1 252 ? 42.529 85.846 40.044 1.00 28.79 252 VAL A CA 1
ATOM 1936 C C . VAL A 1 252 ? 43.210 85.354 41.313 1.00 28.94 252 VAL A C 1
ATOM 1937 O O . VAL A 1 252 ? 44.327 84.841 41.266 1.00 29.25 252 VAL A O 1
ATOM 1941 N N . GLN A 1 253 ? 42.539 85.512 42.446 1.00 29.67 253 GLN A N 1
ATOM 1942 C CA . GLN A 1 253 ? 43.115 85.125 43.725 1.00 30.99 253 GLN A CA 1
ATOM 1943 C C . GLN A 1 253 ? 42.570 83.822 44.278 1.00 29.48 253 GLN A C 1
ATOM 1944 O O . GLN A 1 253 ? 42.548 83.623 45.491 1.00 31.72 253 GLN A O 1
ATOM 1950 N N . GLY A 1 254 ? 42.129 82.933 43.400 1.00 27.34 254 GLY A N 1
ATOM 1951 C CA . GLY A 1 254 ? 41.601 81.672 43.876 1.00 23.66 254 GLY A CA 1
ATOM 1952 C C . GLY A 1 254 ? 41.383 80.684 42.760 1.00 21.92 254 GLY A C 1
ATOM 1953 O O . GLY A 1 254 ? 41.150 81.077 41.623 1.00 20.32 254 GLY A O 1
ATOM 1954 N N . GLY A 1 255 ? 41.461 79.396 43.085 1.00 21.05 255 GLY A N 1
ATOM 1955 C CA . GLY A 1 255 ? 41.248 78.378 42.077 1.00 17.18 255 GLY A CA 1
ATOM 1956 C C . GLY A 1 255 ? 39.918 78.616 41.395 1.00 17.97 255 GLY A C 1
ATOM 1957 O O . GLY A 1 255 ? 38.937 78.955 42.056 1.00 17.07 255 GLY A O 1
ATOM 1958 N N . ILE A 1 256 ? 39.890 78.464 40.073 1.00 16.82 256 ILE A N 1
ATOM 1959 C CA . ILE A 1 256 ? 38.670 78.649 39.293 1.00 15.58 256 ILE A CA 1
ATOM 1960 C C . ILE A 1 256 ? 37.950 77.303 39.205 1.00 16.63 256 ILE A C 1
ATOM 1961 O O . ILE A 1 256 ? 38.588 76.253 39.112 1.00 17.00 256 ILE A O 1
ATOM 1966 N N . PHE A 1 257 ? 36.623 77.334 39.241 1.00 16.11 257 PHE A N 1
ATOM 1967 C CA . PHE A 1 257 ? 35.839 76.107 39.189 1.00 16.44 257 PHE A CA 1
ATOM 1968 C C . PHE A 1 257 ? 35.021 75.956 37.919 1.00 14.76 257 PHE A C 1
ATOM 1969 O O . PHE A 1 257 ? 34.832 74.851 37.425 1.00 16.05 257 PHE A O 1
ATOM 1977 N N . ALA A 1 258 ? 34.532 77.062 37.381 1.00 12.66 258 ALA A N 1
ATOM 1978 C CA . ALA A 1 258 ? 33.708 76.969 36.191 1.00 12.29 258 ALA A CA 1
ATOM 1979 C C . ALA A 1 258 ? 33.710 78.227 35.342 1.00 11.22 258 ALA A C 1
ATOM 1980 O O . ALA A 1 258 ? 34.207 79.281 35.750 1.00 8.63 258 ALA A O 1
ATOM 1982 N N . LEU A 1 259 ? 33.152 78.085 34.146 1.00 9.26 259 LEU A N 1
ATOM 1983 C CA . LEU A 1 259 ? 33.034 79.182 33.207 1.00 9.12 259 LEU A CA 1
ATOM 1984 C C . LEU A 1 259 ? 31.802 78.939 32.339 1.00 10.30 259 LEU A C 1
ATOM 1985 O O . LEU A 1 259 ? 31.289 77.820 32.250 1.00 9.97 259 LEU A O 1
ATOM 1990 N N . SER A 1 260 ? 31.351 79.996 31.681 1.00 11.32 260 SER A N 1
ATOM 1991 C CA . SER A 1 260 ? 30.208 79.914 30.794 1.00 11.88 260 SER A CA 1
ATOM 1992 C C . SER A 1 260 ? 30.193 81.148 29.905 1.00 13.88 260 SER A C 1
ATOM 1993 O O . SER A 1 260 ? 30.243 82.285 30.395 1.00 13.45 260 SER A O 1
ATOM 1996 N N . TRP A 1 261 ? 30.140 80.923 28.596 1.00 13.99 261 TRP A N 1
ATOM 1997 C CA . TRP A 1 261 ? 30.116 82.028 27.658 1.00 14.88 261 TRP A CA 1
ATOM 1998 C C . TRP A 1 261 ? 28.760 82.718 27.654 1.00 15.54 261 TRP A C 1
ATOM 1999 O O . TRP A 1 261 ? 27.714 82.063 27.628 1.00 15.38 261 TRP A O 1
ATOM 2010 N N . LEU A 1 262 ? 28.795 84.048 27.693 1.00 17.41 262 LEU A N 1
ATOM 2011 C CA . LEU A 1 262 ? 27.593 84.873 27.657 1.00 17.10 262 LEU A CA 1
ATOM 2012 C C . LEU A 1 262 ? 27.245 85.005 26.178 1.00 17.17 262 LEU A C 1
ATOM 2013 O O . LEU A 1 262 ? 26.079 84.968 25.788 1.00 17.06 262 LEU A O 1
ATOM 2018 N N . ASP A 1 263 ? 28.283 85.156 25.362 1.00 15.86 263 ASP A N 1
ATOM 2019 C CA . ASP A 1 263 ? 28.136 85.293 23.921 1.00 17.51 263 ASP A CA 1
ATOM 2020 C C . ASP A 1 263 ? 29.454 84.918 23.255 1.00 19.58 263 ASP A C 1
ATOM 2021 O O . ASP A 1 263 ? 30.300 84.268 23.875 1.00 21.37 263 ASP A O 1
ATOM 2026 N N . SER A 1 264 ? 29.639 85.327 22.004 1.00 19.38 264 SER A N 1
ATOM 2027 C CA . SER A 1 264 ? 30.860 84.989 21.281 1.00 19.98 264 SER A CA 1
ATOM 2028 C C . SER A 1 264 ? 32.110 85.742 21.725 1.00 20.49 264 SER A C 1
ATOM 2029 O O . SER A 1 264 ? 33.213 85.430 21.274 1.00 18.94 264 SER A O 1
ATOM 2032 N N . GLN A 1 265 ? 31.951 86.722 22.608 1.00 19.41 265 GLN A N 1
ATOM 2033 C CA . GLN A 1 265 ? 33.095 87.509 23.056 1.00 21.15 265 GLN A CA 1
ATOM 2034 C C . GLN A 1 265 ? 33.343 87.503 24.560 1.00 19.73 265 GLN A C 1
ATOM 2035 O O . GLN A 1 265 ? 34.480 87.608 25.004 1.00 19.31 265 GLN A O 1
ATOM 2041 N N . LYS A 1 266 ? 32.284 87.388 25.348 1.00 18.81 266 LYS A N 1
ATOM 2042 C CA . LYS A 1 266 ? 32.450 87.408 26.788 1.00 19.42 266 LYS A CA 1
ATOM 2043 C C . LYS A 1 266 ? 32.055 86.111 27.478 1.00 17.94 266 LYS A C 1
ATOM 2044 O O . LYS A 1 266 ? 31.171 85.388 27.018 1.00 17.03 266 LYS A O 1
ATOM 2050 N N . PHE A 1 267 ? 32.738 85.819 28.580 1.00 16.09 267 PHE A N 1
ATOM 2051 C CA . PHE A 1 267 ? 32.472 84.617 29.356 1.00 15.59 267 PHE A CA 1
ATOM 2052 C C . PHE A 1 267 ? 32.680 84.918 30.835 1.00 12.44 267 PHE A C 1
ATOM 2053 O O . PHE A 1 267 ? 33.333 85.892 31.189 1.00 13.57 267 PHE A O 1
ATOM 2061 N N . ALA A 1 268 ? 32.118 84.081 31.696 1.00 12.57 268 ALA A N 1
ATOM 2062 C CA . ALA A 1 268 ? 32.238 84.282 33.134 1.00 10.57 268 ALA A CA 1
ATOM 2063 C C . ALA A 1 268 ? 32.954 83.130 33.817 1.00 10.24 268 ALA A C 1
ATOM 2064 O O . ALA A 1 268 ? 32.736 81.970 33.482 1.00 10.31 268 ALA A O 1
ATOM 2066 N N . THR A 1 269 ? 33.814 83.459 34.774 1.00 9.95 269 THR A N 1
ATOM 2067 C CA . THR A 1 269 ? 34.517 82.439 35.540 1.00 10.48 269 THR A CA 1
ATOM 2068 C C . THR A 1 269 ? 34.150 82.668 36.991 1.00 10.00 269 THR A C 1
ATOM 2069 O O . THR A 1 269 ? 33.891 83.796 37.411 1.00 10.01 269 THR A O 1
ATOM 2073 N N . VAL A 1 270 ? 34.155 81.599 37.766 1.00 12.36 270 VAL A N 1
ATOM 2074 C CA . VAL A 1 270 ? 33.804 81.708 39.167 1.00 13.36 270 VAL A CA 1
ATOM 2075 C C . VAL A 1 270 ? 34.727 80.761 39.945 1.00 14.41 270 VAL A C 1
ATOM 2076 O O . VAL A 1 270 ? 35.117 79.715 39.421 1.00 14.80 270 VAL A O 1
ATOM 2080 N N . GLY A 1 271 ? 35.110 81.129 41.168 1.00 14.92 271 GLY A N 1
ATOM 2081 C CA . GLY A 1 271 ? 35.994 80.257 41.925 1.00 13.35 271 GLY A CA 1
ATOM 2082 C C . GLY A 1 271 ? 36.034 80.383 43.440 1.00 15.28 271 GLY A C 1
ATOM 2083 O O . GLY A 1 271 ? 35.150 80.973 44.069 1.00 15.02 271 GLY A O 1
ATOM 2084 N N . ALA A 1 272 ? 37.096 79.829 44.019 1.00 14.74 272 ALA A N 1
ATOM 2085 C CA . ALA A 1 272 ? 37.307 79.815 45.464 1.00 17.17 272 ALA A CA 1
ATOM 2086 C C . ALA A 1 272 ? 37.515 81.180 46.110 1.00 17.57 272 ALA A C 1
ATOM 2087 O O . ALA A 1 272 ? 37.529 81.288 47.334 1.00 18.52 272 ALA A O 1
ATOM 2089 N N . ASP A 1 273 ? 37.691 82.214 45.298 1.00 18.17 273 ASP A N 1
ATOM 2090 C CA . ASP A 1 273 ? 37.874 83.556 45.835 1.00 18.90 273 ASP A CA 1
ATOM 2091 C C . ASP A 1 273 ? 36.515 84.258 45.942 1.00 18.68 273 ASP A C 1
ATOM 2092 O O . ASP A 1 273 ? 36.447 85.485 46.039 1.00 17.83 273 ASP A O 1
ATOM 2097 N N . ALA A 1 274 ? 35.443 83.465 45.929 1.00 17.17 274 ALA A N 1
ATOM 2098 C CA . ALA A 1 274 ? 34.076 83.981 46.037 1.00 16.81 274 ALA A CA 1
ATOM 2099 C C . ALA A 1 274 ? 33.855 85.212 45.164 1.00 16.50 274 ALA A C 1
ATOM 2100 O O . ALA A 1 274 ? 33.322 86.227 45.626 1.00 16.57 274 ALA A O 1
ATOM 2102 N N . THR A 1 275 ? 34.249 85.103 43.899 1.00 15.66 275 THR A N 1
ATOM 2103 C CA . THR A 1 275 ? 34.145 86.202 42.948 1.00 14.64 275 THR A CA 1
ATOM 2104 C C . THR A 1 275 ? 33.657 85.740 41.576 1.00 15.58 275 THR A C 1
ATOM 2105 O O . THR A 1 275 ? 34.150 84.751 41.030 1.00 15.25 275 THR A O 1
ATOM 2109 N N . ILE A 1 276 ? 32.679 86.452 41.022 1.00 15.74 276 ILE A N 1
ATOM 2110 C CA . ILE A 1 276 ? 32.158 86.118 39.700 1.00 13.10 276 ILE A CA 1
ATOM 2111 C C . ILE A 1 276 ? 32.728 87.170 38.754 1.00 13.21 276 ILE A C 1
ATOM 2112 O O . ILE A 1 276 ? 32.488 88.354 38.943 1.00 11.96 276 ILE A O 1
ATOM 2117 N N . ARG A 1 277 ? 33.487 86.738 37.747 1.00 12.77 277 ARG A N 1
ATOM 2118 C CA . ARG A 1 277 ? 34.107 87.671 36.802 1.00 12.20 277 ARG A CA 1
ATOM 2119 C C . ARG A 1 277 ? 33.648 87.457 35.366 1.00 12.75 277 ARG A C 1
ATOM 2120 O O . ARG A 1 277 ? 33.453 86.325 34.932 1.00 13.93 277 ARG A O 1
ATOM 2128 N N . VAL A 1 278 ? 33.496 88.552 34.630 1.00 13.16 278 VAL A N 1
ATOM 2129 C CA . VAL A 1 278 ? 33.091 88.489 33.230 1.00 15.17 278 VAL A CA 1
ATOM 2130 C C . VAL A 1 278 ? 34.251 89.046 32.407 1.00 15.89 278 VAL A C 1
ATOM 2131 O O . VAL A 1 278 ? 34.678 90.179 32.623 1.00 15.40 278 VAL A O 1
ATOM 2135 N N . TRP A 1 279 ? 34.767 88.249 31.475 1.00 16.50 279 TRP A N 1
ATOM 2136 C CA . TRP A 1 279 ? 35.891 88.688 30.651 1.00 17.76 279 TRP A CA 1
ATOM 2137 C C . TRP A 1 279 ? 35.519 88.844 29.181 1.00 18.96 279 TRP A C 1
ATOM 2138 O O . TRP A 1 279 ? 34.501 88.322 28.722 1.00 19.77 279 TRP A O 1
ATOM 2149 N N . ASP A 1 280 ? 36.371 89.559 28.453 1.00 19.66 280 ASP A N 1
ATOM 2150 C CA . ASP A 1 280 ? 36.216 89.770 27.013 1.00 21.00 280 ASP A CA 1
ATOM 2151 C C . ASP A 1 280 ? 37.473 89.130 26.393 1.00 21.87 280 ASP A C 1
ATOM 2152 O O . ASP A 1 280 ? 38.583 89.641 26.566 1.00 22.01 280 ASP A O 1
ATOM 2157 N N . VAL A 1 281 ? 37.307 88.006 25.698 1.00 21.45 281 VAL A N 1
ATOM 2158 C CA . VAL A 1 281 ? 38.449 87.306 25.104 1.00 23.40 281 VAL A CA 1
ATOM 2159 C C . VAL A 1 281 ? 39.375 88.175 24.274 1.00 24.26 281 VAL A C 1
ATOM 2160 O O . VAL A 1 281 ? 40.593 88.040 24.354 1.00 25.34 281 VAL A O 1
ATOM 2164 N N . THR A 1 282 ? 38.795 89.054 23.470 1.00 25.04 282 THR A N 1
ATOM 2165 C CA . THR A 1 282 ? 39.581 89.932 22.619 1.00 25.70 282 THR A CA 1
ATOM 2166 C C . THR A 1 282 ? 40.505 90.849 23.418 1.00 25.41 282 THR A C 1
ATOM 2167 O O . THR A 1 282 ? 41.727 90.753 23.301 1.00 28.00 282 THR A O 1
ATOM 2171 N N . THR A 1 283 ? 39.931 91.718 24.243 1.00 22.68 283 THR A N 1
ATOM 2172 C CA . THR A 1 283 ? 40.727 92.647 25.041 1.00 21.18 283 THR A CA 1
ATOM 2173 C C . THR A 1 283 ? 41.408 91.986 26.233 1.00 22.68 283 THR A C 1
ATOM 2174 O O . THR A 1 283 ? 42.394 92.507 26.763 1.00 23.05 283 THR A O 1
ATOM 2178 N N . SER A 1 284 ? 40.878 90.847 26.668 1.00 24.01 284 SER A N 1
ATOM 2179 C CA . SER A 1 284 ? 41.460 90.137 27.804 1.00 23.47 284 SER A CA 1
ATOM 2180 C C . SER A 1 284 ? 41.259 90.900 29.123 1.00 23.23 284 SER A C 1
ATOM 2181 O O . SER A 1 284 ? 41.980 90.681 30.097 1.00 23.68 284 SER A O 1
ATOM 2184 N N . LYS A 1 285 ? 40.268 91.783 29.155 1.00 21.91 285 LYS A N 1
ATOM 2185 C CA . LYS A 1 285 ? 39.992 92.569 30.360 1.00 22.16 285 LYS A CA 1
ATOM 2186 C C . LYS A 1 285 ? 38.792 92.031 31.140 1.00 20.32 285 LYS A C 1
ATOM 2187 O O . LYS A 1 285 ? 37.866 91.451 30.569 1.00 18.36 285 LYS A O 1
ATOM 2193 N N . CYS A 1 286 ? 38.814 92.217 32.451 1.00 17.78 286 CYS A N 1
ATOM 2194 C CA . CYS A 1 286 ? 37.690 91.789 33.256 1.00 17.91 286 CYS A CA 1
ATOM 2195 C C . CYS A 1 286 ? 36.716 92.947 33.143 1.00 18.23 286 CYS A C 1
ATOM 2196 O O . CYS A 1 286 ? 36.949 94.020 33.697 1.00 14.87 286 CYS A O 1
ATOM 2199 N N . VAL A 1 287 ? 35.637 92.719 32.406 1.00 17.62 287 VAL A N 1
ATOM 2200 C CA . VAL A 1 287 ? 34.624 93.729 32.170 1.00 19.51 287 VAL A CA 1
ATOM 2201 C C . VAL A 1 287 ? 33.739 94.006 33.381 1.00 18.96 287 VAL A C 1
ATOM 2202 O O . VAL A 1 287 ? 33.318 95.138 33.594 1.00 19.52 287 VAL A O 1
ATOM 2206 N N . GLN A 1 288 ? 33.472 92.976 34.175 1.00 17.48 288 GLN A N 1
ATOM 2207 C CA . GLN A 1 288 ? 32.617 93.125 35.339 1.00 17.52 288 GLN A CA 1
ATOM 2208 C C . GLN A 1 288 ? 32.958 92.125 36.428 1.00 19.12 288 GLN A C 1
ATOM 2209 O O . GLN A 1 288 ? 33.378 91.004 36.153 1.00 19.39 288 GLN A O 1
ATOM 2215 N N . LYS A 1 289 ? 32.753 92.532 37.671 1.00 19.41 289 LYS A N 1
ATOM 2216 C CA . LYS A 1 289 ? 33.048 91.662 38.790 1.00 21.24 289 LYS A CA 1
ATOM 2217 C C . LYS A 1 289 ? 31.978 91.777 39.869 1.00 20.53 289 LYS A C 1
ATOM 2218 O O . LYS A 1 289 ? 31.331 92.813 40.006 1.00 20.54 289 LYS A O 1
ATOM 2224 N N . TRP A 1 290 ? 31.794 90.692 40.615 1.00 19.05 290 TRP A N 1
ATOM 2225 C CA . TRP A 1 290 ? 30.840 90.622 41.718 1.00 18.18 290 TRP A CA 1
ATOM 2226 C C . TRP A 1 290 ? 31.498 89.797 42.814 1.00 18.74 290 TRP A C 1
ATOM 2227 O O . TRP A 1 290 ? 32.101 88.751 42.542 1.00 17.09 290 TRP A O 1
ATOM 2238 N N . THR A 1 291 ? 31.369 90.251 44.053 1.00 16.33 291 THR A N 1
ATOM 2239 C CA . THR A 1 291 ? 31.992 89.544 45.152 1.00 16.01 291 THR A CA 1
ATOM 2240 C C . THR A 1 291 ? 31.091 89.221 46.328 1.00 15.68 291 THR A C 1
ATOM 2241 O O . THR A 1 291 ? 30.051 89.845 46.543 1.00 14.93 291 THR A O 1
ATOM 2245 N N . LEU A 1 292 ? 31.507 88.210 47.076 1.00 14.85 292 LEU A N 1
ATOM 2246 C CA . LEU A 1 292 ? 30.822 87.801 48.280 1.00 15.17 292 LEU A CA 1
ATOM 2247 C C . LEU A 1 292 ? 31.922 87.809 49.332 1.00 16.09 292 LEU A C 1
ATOM 2248 O O . LEU A 1 292 ? 33.114 87.853 49.002 1.00 15.94 292 LEU A O 1
ATOM 2253 N N . ASP A 1 293 ? 31.527 87.774 50.593 1.00 15.31 293 ASP A N 1
ATOM 2254 C CA . ASP A 1 293 ? 32.480 87.806 51.689 1.00 15.72 293 ASP A CA 1
ATOM 2255 C C . ASP A 1 293 ? 33.397 86.582 51.672 1.00 15.52 293 ASP A C 1
ATOM 2256 O O . ASP A 1 293 ? 32.950 85.452 51.889 1.00 13.96 293 ASP A O 1
ATOM 2261 N N . LYS A 1 294 ? 34.680 86.825 51.407 1.00 17.07 294 LYS A N 1
ATOM 2262 C CA . LYS A 1 294 ? 35.700 85.768 51.348 1.00 18.75 294 LYS A CA 1
ATOM 2263 C C . LYS A 1 294 ? 35.896 85.048 52.681 1.00 17.95 294 LYS A C 1
ATOM 2264 O O . LYS A 1 294 ? 36.404 83.930 52.715 1.00 17.94 294 LYS A O 1
ATOM 2270 N N . GLN A 1 295 ? 35.515 85.699 53.774 1.00 17.44 295 GLN A N 1
ATOM 2271 C CA . GLN A 1 295 ? 35.688 85.116 55.098 1.00 20.17 295 GLN A CA 1
ATOM 2272 C C . GLN A 1 295 ? 34.705 84.000 55.415 1.00 21.17 295 GLN A C 1
ATOM 2273 O O . GLN A 1 295 ? 34.739 83.430 56.504 1.00 20.78 295 GLN A O 1
ATOM 2279 N N . GLN A 1 296 ? 33.830 83.686 54.465 1.00 20.61 296 GLN A N 1
ATOM 2280 C CA . GLN A 1 296 ? 32.872 82.620 54.680 1.00 19.99 296 GLN A CA 1
ATOM 2281 C C . GLN A 1 296 ? 32.996 81.527 53.638 1.00 18.05 296 GLN A C 1
ATOM 2282 O O . GLN A 1 296 ? 32.636 81.700 52.472 1.00 15.16 296 GLN A O 1
ATOM 2288 N N . LEU A 1 297 ? 33.528 80.397 54.088 1.00 16.18 297 LEU A N 1
ATOM 2289 C CA . LEU A 1 297 ? 33.734 79.234 53.245 1.00 17.47 297 LEU A CA 1
ATOM 2290 C C . LEU A 1 297 ? 32.574 79.002 52.276 1.00 18.82 297 LEU A C 1
ATOM 2291 O O . LEU A 1 297 ? 32.789 78.749 51.084 1.00 19.70 297 LEU A O 1
ATOM 2296 N N . GLY A 1 298 ? 31.349 79.096 52.797 1.00 16.86 298 GLY A N 1
ATOM 2297 C CA . GLY A 1 298 ? 30.169 78.876 51.979 1.00 15.70 298 GLY A CA 1
ATOM 2298 C C . GLY A 1 298 ? 30.007 79.753 50.746 1.00 15.53 298 GLY A C 1
ATOM 2299 O O . GLY A 1 298 ? 29.207 79.431 49.863 1.00 14.82 298 GLY A O 1
ATOM 2300 N N . ASN A 1 299 ? 30.747 80.855 50.674 1.00 14.33 299 ASN A N 1
ATOM 2301 C CA . ASN A 1 299 ? 30.640 81.750 49.529 1.00 14.56 299 ASN A CA 1
ATOM 2302 C C . ASN A 1 299 ? 31.539 81.388 48.357 1.00 14.70 299 ASN A C 1
ATOM 2303 O O . ASN A 1 299 ? 31.499 82.046 47.317 1.00 14.73 299 ASN A O 1
ATOM 2308 N N . GLN A 1 300 ? 32.362 80.358 48.519 1.00 14.11 300 GLN A N 1
ATOM 2309 C CA . GLN A 1 300 ? 33.210 79.937 47.418 1.00 15.16 300 GLN A CA 1
ATOM 2310 C C . GLN A 1 300 ? 32.239 79.559 46.303 1.00 14.60 300 GLN A C 1
ATOM 2311 O O . GLN A 1 300 ? 31.169 79.005 46.573 1.00 15.09 300 GLN A O 1
ATOM 2317 N N . GLN A 1 301 ? 32.586 79.878 45.061 1.00 12.90 301 GLN A N 1
ATOM 2318 C CA . GLN A 1 301 ? 31.694 79.578 43.948 1.00 12.75 301 GLN A CA 1
ATOM 2319 C C . GLN A 1 301 ? 32.119 78.306 43.249 1.00 14.30 301 GLN A C 1
ATOM 2320 O O . GLN A 1 301 ? 33.266 78.161 42.823 1.00 16.34 301 GLN A O 1
ATOM 2326 N N . VAL A 1 302 ? 31.167 77.396 43.121 1.00 13.84 302 VAL A N 1
ATOM 2327 C CA . VAL A 1 302 ? 31.405 76.085 42.550 1.00 16.08 302 VAL A CA 1
ATOM 2328 C C . VAL A 1 302 ? 30.872 75.842 41.146 1.00 15.47 302 VAL A C 1
ATOM 2329 O O . VAL A 1 302 ? 31.268 74.872 40.490 1.00 15.35 302 VAL A O 1
ATOM 2333 N N . GLY A 1 303 ? 29.980 76.714 40.686 1.00 15.20 303 GLY A N 1
ATOM 2334 C CA . GLY A 1 303 ? 29.422 76.558 39.354 1.00 14.33 303 GLY A CA 1
ATOM 2335 C C . GLY A 1 303 ? 28.916 77.870 38.790 1.00 14.32 303 GLY A C 1
ATOM 2336 O O . GLY A 1 303 ? 28.805 78.852 39.515 1.00 17.22 303 GLY A O 1
ATOM 2337 N N . VAL A 1 304 ? 28.607 77.893 37.498 1.00 13.30 304 VAL A N 1
ATOM 2338 C CA . VAL A 1 304 ? 28.117 79.107 36.857 1.00 12.91 304 VAL A CA 1
ATOM 2339 C C . VAL A 1 304 ? 27.523 78.776 35.493 1.00 13.70 304 VAL A C 1
ATOM 2340 O O . VAL A 1 304 ? 27.939 77.832 34.834 1.00 14.22 304 VAL A O 1
ATOM 2344 N N . VAL A 1 305 ? 26.539 79.550 35.074 1.00 13.19 305 VAL A N 1
ATOM 2345 C CA . VAL A 1 305 ? 25.942 79.320 33.780 1.00 13.33 305 VAL A CA 1
ATOM 2346 C C . VAL A 1 305 ? 25.288 80.612 33.306 1.00 14.09 305 VAL A C 1
ATOM 2347 O O . VAL A 1 305 ? 24.636 81.321 34.081 1.00 12.08 305 VAL A O 1
ATOM 2351 N N . ALA A 1 306 ? 25.512 80.934 32.036 1.00 14.42 306 ALA A N 1
ATOM 2352 C CA . ALA A 1 306 ? 24.947 82.129 31.433 1.00 16.48 306 ALA A CA 1
ATOM 2353 C C . ALA A 1 306 ? 23.532 81.773 30.979 1.00 18.83 306 ALA A C 1
ATOM 2354 O O . ALA A 1 306 ? 23.317 80.744 30.342 1.00 20.67 306 ALA A O 1
ATOM 2356 N N . THR A 1 307 ? 22.569 82.617 31.322 1.00 20.07 307 THR A N 1
ATOM 2357 C CA . THR A 1 307 ? 21.186 82.359 30.962 1.00 21.97 307 THR A CA 1
ATOM 2358 C C . THR A 1 307 ? 20.671 83.300 29.878 1.00 22.48 307 THR A C 1
ATOM 2359 O O . THR A 1 307 ? 19.467 83.457 29.707 1.00 23.47 307 THR A O 1
ATOM 2363 N N . GLY A 1 308 ? 21.592 83.929 29.153 1.00 23.51 308 GLY A N 1
ATOM 2364 C CA . GLY A 1 308 ? 21.205 84.823 28.075 1.00 23.85 308 GLY A CA 1
ATOM 2365 C C . GLY A 1 308 ? 20.921 86.268 28.437 1.00 25.38 308 GLY A C 1
ATOM 2366 O O . GLY A 1 308 ? 20.565 86.593 29.573 1.00 24.96 308 GLY A O 1
ATOM 2367 N N . ASN A 1 309 ? 21.093 87.144 27.453 1.00 25.70 309 ASN A N 1
ATOM 2368 C CA . ASN A 1 309 ? 20.838 88.568 27.626 1.00 25.76 309 ASN A CA 1
ATOM 2369 C C . ASN A 1 309 ? 21.518 89.154 28.851 1.00 24.11 309 ASN A C 1
ATOM 2370 O O . ASN A 1 309 ? 20.908 89.904 29.616 1.00 25.04 309 ASN A O 1
ATOM 2375 N N . GLY A 1 310 ? 22.784 88.800 29.034 1.00 21.69 310 GLY A N 1
ATOM 2376 C CA . GLY A 1 310 ? 23.544 89.317 30.154 1.00 18.06 310 GLY A CA 1
ATOM 2377 C C . GLY A 1 310 ? 23.304 88.646 31.493 1.00 16.93 310 GLY A C 1
ATOM 2378 O O . GLY A 1 310 ? 24.075 88.877 32.425 1.00 16.29 310 GLY A O 1
ATOM 2379 N N . ARG A 1 311 ? 22.259 87.825 31.606 1.00 14.91 311 ARG A N 1
ATOM 2380 C CA . ARG A 1 311 ? 21.971 87.161 32.881 1.00 16.09 311 ARG A CA 1
ATOM 2381 C C . ARG A 1 311 ? 22.957 86.037 33.179 1.00 16.72 311 ARG A C 1
ATOM 2382 O O . ARG A 1 311 ? 23.403 85.321 32.279 1.00 14.03 311 ARG A O 1
ATOM 2390 N N . ILE A 1 312 ? 23.284 85.900 34.458 1.00 15.56 312 ILE A N 1
ATOM 2391 C CA . ILE A 1 312 ? 24.234 84.905 34.922 1.00 16.73 312 ILE A CA 1
ATOM 2392 C C . ILE A 1 312 ? 23.803 84.291 36.247 1.00 17.81 312 ILE A C 1
ATOM 2393 O O . ILE A 1 312 ? 23.322 84.993 37.134 1.00 18.49 312 ILE A O 1
ATOM 2398 N N . ILE A 1 313 ? 23.991 82.983 36.387 1.00 18.68 313 ILE A N 1
ATOM 2399 C CA . ILE A 1 313 ? 23.661 82.312 37.637 1.00 17.11 313 ILE A CA 1
ATOM 2400 C C . ILE A 1 313 ? 24.913 81.613 38.155 1.00 17.62 313 ILE A C 1
ATOM 2401 O O . ILE A 1 313 ? 25.523 80.799 37.458 1.00 18.97 313 ILE A O 1
ATOM 2406 N N . SER A 1 314 ? 25.292 81.945 39.382 1.00 17.21 314 SER A N 1
ATOM 2407 C CA . SER A 1 314 ? 26.471 81.371 40.016 1.00 16.54 314 SER A CA 1
ATOM 2408 C C . SER A 1 314 ? 26.024 80.490 41.183 1.00 16.22 314 SER A C 1
ATOM 2409 O O . SER A 1 314 ? 25.096 80.842 41.913 1.00 15.96 314 SER A O 1
ATOM 2412 N N . LEU A 1 315 ? 26.675 79.345 41.353 1.00 12.96 315 LEU A N 1
ATOM 2413 C CA . LEU A 1 315 ? 26.331 78.427 42.432 1.00 11.83 315 LEU A CA 1
ATOM 2414 C C . LEU A 1 315 ? 27.374 78.459 43.544 1.00 12.61 315 LEU A C 1
ATOM 2415 O O . LEU A 1 315 ? 28.549 78.182 43.306 1.00 11.81 315 LEU A O 1
ATOM 2420 N N . SER A 1 316 ? 26.930 78.806 44.751 1.00 11.19 316 SER A N 1
ATOM 2421 C CA . SER A 1 316 ? 27.795 78.864 45.918 1.00 9.53 316 SER A CA 1
ATOM 2422 C C . SER A 1 316 ? 28.011 77.455 46.464 1.00 11.92 316 SER A C 1
ATOM 2423 O O . SER A 1 316 ? 27.194 76.552 46.240 1.00 7.75 316 SER A O 1
ATOM 2426 N N . LEU A 1 317 ? 29.114 77.274 47.182 1.00 11.75 317 LEU A N 1
ATOM 2427 C CA . LEU A 1 317 ? 29.418 75.989 47.795 1.00 12.85 317 LEU A CA 1
ATOM 2428 C C . LEU A 1 317 ? 28.293 75.633 48.772 1.00 12.36 317 LEU A C 1
ATOM 2429 O O . LEU A 1 317 ? 28.031 74.460 49.031 1.00 12.60 317 LEU A O 1
ATOM 2434 N N . ASP A 1 318 ? 27.626 76.651 49.312 1.00 12.13 318 ASP A N 1
ATOM 2435 C CA . ASP A 1 318 ? 26.546 76.415 50.264 1.00 10.80 318 ASP A CA 1
ATOM 2436 C C . ASP A 1 318 ? 25.214 76.085 49.594 1.00 10.95 318 ASP A C 1
ATOM 2437 O O . ASP A 1 318 ? 24.173 76.069 50.255 1.00 11.85 318 ASP A O 1
ATOM 2442 N N . GLY A 1 319 ? 25.248 75.843 48.283 1.00 9.52 319 GLY A N 1
ATOM 2443 C CA . GLY A 1 319 ? 24.042 75.484 47.549 1.00 9.49 319 GLY A CA 1
ATOM 2444 C C . GLY A 1 319 ? 23.176 76.619 47.035 1.00 10.04 319 GLY A C 1
ATOM 2445 O O . GLY A 1 319 ? 22.235 76.400 46.269 1.00 11.26 319 GLY A O 1
ATOM 2446 N N . THR A 1 320 ? 23.486 77.839 47.450 1.00 10.87 320 THR A N 1
ATOM 2447 C CA . THR A 1 320 ? 22.718 78.997 47.022 1.00 10.32 320 THR A CA 1
ATOM 2448 C C . THR A 1 320 ? 22.957 79.350 45.551 1.00 10.99 320 THR A C 1
ATOM 2449 O O . THR A 1 320 ? 24.080 79.278 45.056 1.00 9.72 320 THR A O 1
ATOM 2453 N N . LEU A 1 321 ? 21.884 79.706 44.851 1.00 12.67 321 LEU A N 1
ATOM 2454 C CA . LEU A 1 321 ? 21.985 80.130 43.459 1.00 12.25 321 LEU A CA 1
ATOM 2455 C C . LEU A 1 321 ? 22.014 81.667 43.489 1.00 13.01 321 LEU A C 1
ATOM 2456 O O . LEU A 1 321 ? 21.160 82.306 44.114 1.00 12.58 321 LEU A O 1
ATOM 2461 N N . ASN A 1 322 ? 23.006 82.258 42.832 1.00 12.97 322 ASN A N 1
ATOM 2462 C CA . ASN A 1 322 ? 23.152 83.714 42.816 1.00 13.09 322 ASN A CA 1
ATOM 2463 C C . ASN A 1 322 ? 22.889 84.282 41.424 1.00 14.39 322 ASN A C 1
ATOM 2464 O O . ASN A 1 322 ? 23.606 83.966 40.477 1.00 13.67 322 ASN A O 1
ATOM 2469 N N . PHE A 1 323 ? 21.863 85.129 41.322 1.00 13.85 323 PHE A N 1
ATOM 2470 C CA . PHE A 1 323 ? 21.462 85.740 40.055 1.00 14.30 323 PHE A CA 1
ATOM 2471 C C . PHE A 1 323 ? 22.077 87.121 39.837 1.00 14.49 323 PHE A C 1
ATOM 2472 O O . PHE A 1 323 ? 21.928 88.022 40.660 1.00 15.09 323 PHE A O 1
ATOM 2480 N N . TYR A 1 324 ? 22.770 87.274 38.717 1.00 14.17 324 TYR A N 1
ATOM 2481 C CA . TYR A 1 324 ? 23.415 88.534 38.371 1.00 14.71 324 TYR A CA 1
ATOM 2482 C C . TYR A 1 324 ? 23.081 88.914 36.933 1.00 14.54 324 TYR A C 1
ATOM 2483 O O . TYR A 1 324 ? 22.546 88.105 36.175 1.00 14.24 324 TYR A O 1
ATOM 2492 N N . GLU A 1 325 ? 23.407 90.149 36.564 1.00 16.36 325 GLU A N 1
ATOM 2493 C CA . GLU A 1 325 ? 23.163 90.644 35.213 1.00 17.52 325 GLU A CA 1
ATOM 2494 C C . GLU A 1 325 ? 24.227 91.677 34.849 1.00 17.28 325 GLU A C 1
ATOM 2495 O O . GLU A 1 325 ? 24.455 92.640 35.583 1.00 19.03 325 GLU A O 1
ATOM 2501 N N . LEU A 1 326 ? 24.879 91.455 33.713 1.00 16.96 326 LEU A N 1
ATOM 2502 C CA . LEU A 1 326 ? 25.929 92.333 33.205 1.00 15.10 326 LEU A CA 1
ATOM 2503 C C . LEU A 1 326 ? 25.458 93.789 33.162 1.00 14.89 326 LEU A C 1
ATOM 2504 O O . LEU A 1 326 ? 24.366 94.079 32.676 1.00 14.53 326 LEU A O 1
ATOM 2509 N N . GLY A 1 327 ? 26.295 94.695 33.657 1.00 14.83 327 GLY A N 1
ATOM 2510 C CA . GLY A 1 327 ? 25.955 96.108 33.660 1.00 17.24 327 GLY A CA 1
ATOM 2511 C C . GLY A 1 327 ? 25.219 96.554 34.911 1.00 18.88 327 GLY A C 1
ATOM 2512 O O . GLY A 1 327 ? 24.888 97.731 35.076 1.00 19.78 327 GLY A O 1
ATOM 2513 N N . HIS A 1 328 ? 24.951 95.605 35.795 1.00 18.49 328 HIS A N 1
ATOM 2514 C CA . HIS A 1 328 ? 24.255 95.894 37.040 1.00 18.18 328 HIS A CA 1
ATOM 2515 C C . HIS A 1 328 ? 25.157 95.368 38.158 1.00 18.58 328 HIS A C 1
ATOM 2516 O O . HIS A 1 328 ? 25.249 94.168 38.381 1.00 17.36 328 HIS A O 1
ATOM 2523 N N . ASP A 1 329 ? 25.827 96.289 38.844 1.00 18.99 329 ASP A N 1
ATOM 2524 C CA . ASP A 1 329 ? 26.787 95.958 39.895 1.00 19.86 329 ASP A CA 1
ATOM 2525 C C . ASP A 1 329 ? 26.255 95.295 41.162 1.00 19.38 329 ASP A C 1
ATOM 2526 O O . ASP A 1 329 ? 27.024 95.029 42.086 1.00 20.52 329 ASP A O 1
ATOM 2531 N N . GLU A 1 330 ? 24.961 95.015 41.218 1.00 18.23 330 GLU A N 1
ATOM 2532 C CA . GLU A 1 330 ? 24.394 94.410 42.417 1.00 17.03 330 GLU A CA 1
ATOM 2533 C C . GLU A 1 330 ? 23.679 93.097 42.124 1.00 16.69 330 GLU A C 1
ATOM 2534 O O . GLU A 1 330 ? 23.106 92.931 41.045 1.00 16.02 330 GLU A O 1
ATOM 2540 N N . VAL A 1 331 ? 23.718 92.167 43.081 1.00 15.13 331 VAL A N 1
ATOM 2541 C CA . VAL A 1 331 ? 23.055 90.875 42.913 1.00 14.57 331 VAL A CA 1
ATOM 2542 C C . VAL A 1 331 ? 21.537 91.071 42.827 1.00 16.85 331 VAL A C 1
ATOM 2543 O O . VAL A 1 331 ? 20.954 91.800 43.630 1.00 16.15 331 VAL A O 1
ATOM 2547 N N . LEU A 1 332 ? 20.898 90.424 41.854 1.00 17.40 332 LEU A N 1
ATOM 2548 C CA . LEU A 1 332 ? 19.453 90.562 41.688 1.00 16.99 332 LEU A CA 1
ATOM 2549 C C . LEU A 1 332 ? 18.678 89.864 42.789 1.00 18.52 332 LEU A C 1
ATOM 2550 O O . LEU A 1 332 ? 17.741 90.428 43.360 1.00 19.04 332 LEU A O 1
ATOM 2555 N N . LYS A 1 333 ? 19.058 88.625 43.075 1.00 18.54 333 LYS A N 1
ATOM 2556 C CA . LYS A 1 333 ? 18.392 87.851 44.112 1.00 17.93 333 LYS A CA 1
ATOM 2557 C C . LYS A 1 333 ? 19.187 86.598 44.416 1.00 18.26 333 LYS A C 1
ATOM 2558 O O . LYS A 1 333 ? 20.130 86.247 43.708 1.00 16.90 333 LYS A O 1
ATOM 2564 N N . THR A 1 334 ? 18.779 85.920 45.476 1.00 18.56 334 THR A N 1
ATOM 2565 C CA . THR A 1 334 ? 19.443 84.715 45.908 1.00 18.67 334 THR A CA 1
ATOM 2566 C C . THR A 1 334 ? 18.382 83.669 46.209 1.00 18.17 334 THR A C 1
ATOM 2567 O O . THR A 1 334 ? 17.304 84.003 46.707 1.00 17.90 334 THR A O 1
ATOM 2571 N N . ILE A 1 335 ? 18.684 82.413 45.895 1.00 16.38 335 ILE A N 1
ATOM 2572 C CA . ILE A 1 335 ? 17.770 81.308 46.164 1.00 15.36 335 ILE A CA 1
ATOM 2573 C C . ILE A 1 335 ? 18.529 80.274 46.993 1.00 15.70 335 ILE A C 1
ATOM 2574 O O . ILE A 1 335 ? 19.496 79.678 46.516 1.00 15.17 335 ILE A O 1
ATOM 2579 N N . SER A 1 336 ? 18.095 80.076 48.236 1.00 15.00 336 SER A N 1
ATOM 2580 C CA . SER A 1 336 ? 18.737 79.123 49.134 1.00 14.44 336 SER A CA 1
ATOM 2581 C C . SER A 1 336 ? 17.836 77.951 49.494 1.00 14.06 336 SER A C 1
ATOM 2582 O O . SER A 1 336 ? 16.630 77.988 49.243 1.00 13.89 336 SER A O 1
ATOM 2585 N N . GLY A 1 337 ? 18.429 76.921 50.102 1.00 13.19 337 GLY A N 1
ATOM 2586 C CA . GLY A 1 337 ? 17.672 75.747 50.507 1.00 11.64 337 GLY A CA 1
ATOM 2587 C C . GLY A 1 337 ? 18.538 74.535 50.822 1.00 15.12 337 GLY A C 1
ATOM 2588 O O . GLY A 1 337 ? 19.769 74.635 50.920 1.00 13.34 337 GLY A O 1
ATOM 2589 N N . HIS A 1 338 ? 17.891 73.380 50.972 1.00 14.05 338 HIS A N 1
ATOM 2590 C CA . HIS A 1 338 ? 18.582 72.128 51.276 1.00 14.19 338 HIS A CA 1
ATOM 2591 C C . HIS A 1 338 ? 19.100 71.423 50.013 1.00 14.87 338 HIS A C 1
ATOM 2592 O O . HIS A 1 338 ? 18.630 71.670 48.898 1.00 13.87 338 HIS A O 1
ATOM 2599 N N . ASN A 1 339 ? 20.089 70.557 50.208 1.00 14.06 339 ASN A N 1
ATOM 2600 C CA . ASN A 1 339 ? 20.624 69.727 49.135 1.00 15.75 339 ASN A CA 1
ATOM 2601 C C . ASN A 1 339 ? 21.012 68.399 49.775 1.00 14.83 339 ASN A C 1
ATOM 2602 O O . ASN A 1 339 ? 21.777 67.615 49.223 1.00 16.69 339 ASN A O 1
ATOM 2607 N N . LYS A 1 340 ? 20.445 68.182 50.960 1.00 14.97 340 LYS A N 1
ATOM 2608 C CA . LYS A 1 340 ? 20.624 66.974 51.757 1.00 15.82 340 LYS A CA 1
ATOM 2609 C C . LYS A 1 340 ? 19.236 66.575 52.243 1.00 15.22 340 LYS A C 1
ATOM 2610 O O . LYS A 1 340 ? 18.388 67.437 52.463 1.00 15.08 340 LYS A O 1
ATOM 2616 N N . GLY A 1 341 ? 19.000 65.274 52.395 1.00 14.93 341 GLY A N 1
ATOM 2617 C CA . GLY A 1 341 ? 17.703 64.803 52.845 1.00 13.62 341 GLY A CA 1
ATOM 2618 C C . GLY A 1 341 ? 17.148 65.589 54.019 1.00 15.42 341 GLY A C 1
ATOM 2619 O O . GLY A 1 341 ? 17.888 65.949 54.936 1.00 16.98 341 GLY A O 1
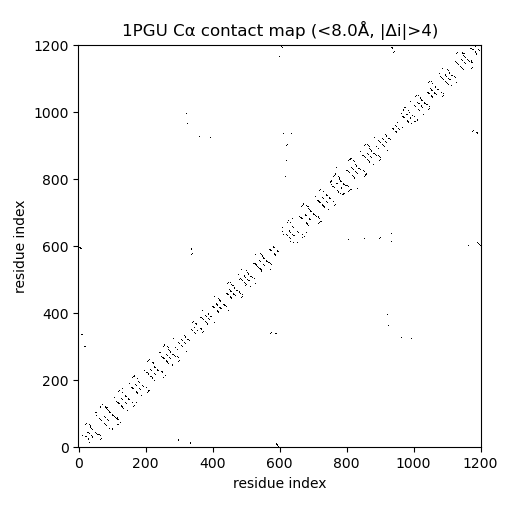ATOM 2620 N N . ILE A 1 342 ? 15.846 65.859 53.998 1.00 14.84 342 ILE A N 1
ATOM 2621 C CA . ILE A 1 342 ? 15.203 66.610 55.076 1.00 16.43 342 ILE A CA 1
ATOM 2622 C C . ILE A 1 342 ? 14.756 65.638 56.168 1.00 17.17 342 ILE A C 1
ATOM 2623 O O . ILE A 1 342 ? 14.133 64.617 55.886 1.00 17.16 342 ILE A O 1
ATOM 2628 N N . THR A 1 343 ? 15.076 65.967 57.414 1.00 16.40 343 THR A N 1
ATOM 2629 C CA . THR A 1 343 ? 14.778 65.093 58.547 1.00 15.56 343 THR A CA 1
ATOM 2630 C C . THR A 1 343 ? 13.851 65.648 59.620 1.00 15.45 343 THR A C 1
ATOM 2631 O O . THR A 1 343 ? 13.342 64.900 60.452 1.00 14.83 343 THR A O 1
ATOM 2635 N N . ALA A 1 344 ? 13.659 66.956 59.625 1.00 14.54 344 ALA A N 1
ATOM 2636 C CA . ALA A 1 344 ? 12.785 67.571 60.606 1.00 15.71 344 ALA A CA 1
ATOM 2637 C C . ALA A 1 344 ? 11.908 68.567 59.887 1.00 15.27 344 ALA A C 1
ATOM 2638 O O . ALA A 1 344 ? 12.327 69.194 58.914 1.00 16.86 344 ALA A O 1
ATOM 2640 N N . LEU A 1 345 ? 10.683 68.714 60.360 1.00 15.86 345 LEU A N 1
ATOM 2641 C CA . LEU A 1 345 ? 9.768 69.634 59.711 1.00 17.06 345 LEU A CA 1
ATOM 2642 C C . LEU A 1 345 ? 8.847 70.296 60.730 1.00 16.55 345 LEU A C 1
ATOM 2643 O O . LEU A 1 345 ? 8.419 69.678 61.702 1.00 14.64 345 LEU A O 1
ATOM 2648 N N . THR A 1 346 ? 8.579 71.576 60.504 1.00 17.09 346 THR A N 1
ATOM 2649 C CA . THR A 1 346 ? 7.700 72.345 61.366 1.00 18.28 346 THR A CA 1
ATOM 2650 C C . THR A 1 346 ? 6.732 73.039 60.426 1.00 16.33 346 THR A C 1
ATOM 2651 O O . THR A 1 346 ? 6.998 73.167 59.239 1.00 16.47 346 THR A O 1
ATOM 2655 N N . VAL A 1 347 ? 5.611 73.488 60.958 1.00 18.08 347 VAL A N 1
ATOM 2656 C CA . VAL A 1 347 ? 4.616 74.155 60.144 1.00 17.63 347 VAL A CA 1
ATOM 2657 C C . VAL A 1 347 ? 4.037 75.348 60.906 1.00 17.90 347 VAL A C 1
ATOM 2658 O O . VAL A 1 347 ? 3.986 75.339 62.139 1.00 17.68 347 VAL A O 1
ATOM 2662 N N . ASN A 1 348 ? 3.633 76.382 60.170 1.00 17.99 348 ASN A N 1
ATOM 2663 C CA . ASN A 1 348 ? 3.044 77.581 60.767 1.00 18.65 348 ASN A CA 1
ATOM 2664 C C . ASN A 1 348 ? 3.882 78.204 61.888 1.00 18.80 348 ASN A C 1
ATOM 2665 O O . ASN A 1 348 ? 3.475 78.210 63.052 1.00 19.02 348 ASN A O 1
ATOM 2670 N N . PRO A 1 349 ? 5.049 78.773 61.551 1.00 18.17 349 PRO A N 1
ATOM 2671 C CA . PRO A 1 349 ? 5.649 78.883 60.219 1.00 18.11 349 PRO A CA 1
ATOM 2672 C C . PRO A 1 349 ? 6.380 77.622 59.767 1.00 18.11 349 PRO A C 1
ATOM 2673 O O . PRO A 1 349 ? 6.700 76.749 60.577 1.00 17.46 349 PRO A O 1
ATOM 2677 N N . LEU A 1 350 ? 6.640 77.549 58.464 1.00 16.18 350 LEU A N 1
ATOM 2678 C CA . LEU A 1 350 ? 7.324 76.412 57.860 1.00 15.39 350 LEU A CA 1
ATOM 2679 C C . LEU A 1 350 ? 8.835 76.456 58.051 1.00 13.27 350 LEU A C 1
ATOM 2680 O O . LEU A 1 350 ? 9.504 77.362 57.558 1.00 14.42 350 LEU A O 1
ATOM 2685 N N . ILE A 1 351 ? 9.362 75.470 58.769 1.00 13.74 351 ILE A N 1
ATOM 2686 C CA . ILE A 1 351 ? 10.800 75.355 59.006 1.00 13.30 351 ILE A CA 1
ATOM 2687 C C . ILE A 1 351 ? 11.181 73.913 58.730 1.00 13.34 351 ILE A C 1
ATOM 2688 O O . ILE A 1 351 ? 10.438 72.992 59.076 1.00 14.12 351 ILE A O 1
ATOM 2693 N N . SER A 1 352 ? 12.337 73.717 58.103 1.00 14.30 352 SER A N 1
ATOM 2694 C CA . SER A 1 352 ? 12.807 72.378 57.762 1.00 13.25 352 SER A CA 1
ATOM 2695 C C . SER A 1 352 ? 14.282 72.207 58.094 1.00 14.41 352 SER A C 1
ATOM 2696 O O . SER A 1 352 ? 15.051 73.166 58.046 1.00 15.32 352 SER A O 1
ATOM 2699 N N . GLY A 1 353 ? 14.665 70.979 58.432 1.00 14.77 353 GLY A N 1
ATOM 2700 C CA . GLY A 1 353 ? 16.046 70.678 58.762 1.00 15.11 353 GLY A CA 1
ATOM 2701 C C . GLY A 1 353 ? 16.485 69.431 58.014 1.00 15.98 353 GLY A C 1
ATOM 2702 O O . GLY A 1 353 ? 15.659 68.554 57.749 1.00 17.71 353 GLY A O 1
ATOM 2703 N N . SER A 1 354 ? 17.769 69.346 57.673 1.00 14.07 354 SER A N 1
ATOM 2704 C CA . SER A 1 354 ? 18.301 68.200 56.937 1.00 15.72 354 SER A CA 1
ATOM 2705 C C . SER A 1 354 ? 19.396 67.446 57.708 1.00 16.88 354 SER A C 1
ATOM 2706 O O . SER A 1 354 ? 19.821 67.890 58.779 1.00 16.04 354 SER A O 1
ATOM 2709 N N . TYR A 1 355 ? 19.862 66.315 57.175 1.00 18.51 355 TYR A N 1
ATOM 2710 C CA . TYR A 1 355 ? 20.850 65.529 57.907 1.00 20.38 355 TYR A CA 1
ATOM 2711 C C . TYR A 1 355 ? 22.268 66.080 57.996 1.00 19.80 355 TYR A C 1
ATOM 2712 O O . TYR A 1 355 ? 23.132 65.478 58.634 1.00 18.88 355 TYR A O 1
ATOM 2721 N N . ASP A 1 356 ? 22.504 67.225 57.360 1.00 17.68 356 ASP A N 1
ATOM 2722 C CA . ASP A 1 356 ? 23.799 67.888 57.445 1.00 15.19 356 ASP A CA 1
ATOM 2723 C C . ASP A 1 356 ? 23.662 68.942 58.554 1.00 15.13 356 ASP A C 1
ATOM 2724 O O . ASP A 1 356 ? 24.627 69.609 58.919 1.00 15.14 356 ASP A O 1
ATOM 2729 N N . GLY A 1 357 ? 22.450 69.081 59.087 1.00 13.43 357 GLY A N 1
ATOM 2730 C CA . GLY A 1 357 ? 22.210 70.047 60.146 1.00 12.71 357 GLY A CA 1
ATOM 2731 C C . GLY A 1 357 ? 21.699 71.392 59.655 1.00 12.30 357 GLY A C 1
ATOM 2732 O O . GLY A 1 357 ? 21.424 72.291 60.453 1.00 11.85 357 GLY A O 1
ATOM 2733 N N . ARG A 1 358 ? 21.577 71.536 58.340 1.00 11.59 358 ARG A N 1
ATOM 2734 C CA . ARG A 1 358 ? 21.096 72.779 57.758 1.00 12.12 358 ARG A CA 1
ATOM 2735 C C . ARG A 1 358 ? 19.627 72.948 58.098 1.00 11.82 358 ARG A C 1
ATOM 2736 O O . ARG A 1 358 ? 18.864 71.990 58.054 1.00 11.74 358 ARG A O 1
ATOM 2744 N N . ILE A 1 359 ? 19.241 74.171 58.440 1.00 11.28 359 ILE A N 1
ATOM 2745 C CA . ILE A 1 359 ? 17.862 74.472 58.786 1.00 12.41 359 ILE A CA 1
ATOM 2746 C C . ILE A 1 359 ? 17.412 75.671 57.966 1.00 14.08 359 ILE A C 1
ATOM 2747 O O . ILE A 1 359 ? 18.124 76.670 57.879 1.00 13.95 359 ILE A O 1
ATOM 2760 N N . GLU A 1 361 ? 14.382 78.577 57.248 1.00 14.28 361 GLU A N 1
ATOM 2761 C CA . GLU A 1 361 ? 13.187 79.276 57.713 1.00 15.43 361 GLU A CA 1
ATOM 2762 C C . GLU A 1 361 ? 12.518 79.864 56.478 1.00 16.67 361 GLU A C 1
ATOM 2763 O O . GLU A 1 361 ? 12.847 80.966 56.055 1.00 20.04 361 GLU A O 1
ATOM 2769 N N . TRP A 1 362 ? 11.580 79.125 55.899 1.00 17.69 362 TRP A N 1
ATOM 2770 C CA . TRP A 1 362 ? 10.910 79.568 54.682 1.00 18.84 362 TRP A CA 1
ATOM 2771 C C . TRP A 1 362 ? 10.130 80.869 54.772 1.00 20.64 362 TRP A C 1
ATOM 2772 O O . TRP A 1 362 ? 9.971 81.559 53.766 1.00 20.66 362 TRP A O 1
ATOM 2783 N N . SER A 1 363 ? 9.659 81.217 55.966 1.00 21.03 363 SER A N 1
ATOM 2784 C CA . SER A 1 363 ? 8.885 82.440 56.137 1.00 22.33 363 SER A CA 1
ATOM 2785 C C . SER A 1 363 ? 9.717 83.687 55.845 1.00 21.84 363 SER A C 1
ATOM 2786 O O . SER A 1 363 ? 9.206 84.670 55.310 1.00 22.56 363 SER A O 1
ATOM 2789 N N . SER A 1 364 ? 10.998 83.646 56.192 1.00 20.88 364 SER A N 1
ATOM 2790 C CA . SER A 1 364 ? 11.880 84.784 55.958 1.00 18.94 364 SER A CA 1
ATOM 2791 C C . SER A 1 364 ? 13.012 84.435 55.000 1.00 18.45 364 SER A C 1
ATOM 2792 O O . SER A 1 364 ? 13.872 85.268 54.730 1.00 18.54 364 SER A O 1
ATOM 2795 N N . SER A 1 365 ? 13.010 83.208 54.486 1.00 17.66 365 SER A N 1
ATOM 2796 C CA . SER A 1 365 ? 14.070 82.749 53.583 1.00 18.78 365 SER A CA 1
ATOM 2797 C C . SER A 1 365 ? 15.456 82.841 54.225 1.00 18.56 365 SER A C 1
ATOM 2798 O O . SER A 1 365 ? 16.413 83.299 53.597 1.00 19.50 365 SER A O 1
ATOM 2801 N N . SER A 1 366 ? 15.560 82.415 55.480 1.00 18.67 366 SER A N 1
ATOM 2802 C CA . SER A 1 366 ? 16.839 82.435 56.183 1.00 19.17 366 SER A CA 1
ATOM 2803 C C . SER A 1 366 ? 17.401 81.018 56.227 1.00 18.81 366 SER A C 1
ATOM 2804 O O . SER A 1 366 ? 16.782 80.101 56.770 1.00 19.24 366 SER A O 1
ATOM 2815 N N . HIS A 1 368 ? 20.199 78.493 57.576 1.00 15.76 368 HIS A N 1
ATOM 2816 C CA . HIS A 1 368 ? 21.118 78.338 58.704 1.00 14.11 368 HIS A CA 1
ATOM 2817 C C . HIS A 1 368 ? 22.031 77.136 58.581 1.00 13.31 368 HIS A C 1
ATOM 2818 O O . HIS A 1 368 ? 21.629 76.093 58.083 1.00 12.09 368 HIS A O 1
ATOM 2825 N N . GLN A 1 369 ? 23.257 77.291 59.073 1.00 16.07 369 GLN A N 1
ATOM 2826 C CA . GLN A 1 369 ? 24.254 76.224 59.076 1.00 15.68 369 GLN A CA 1
ATOM 2827 C C . GLN A 1 369 ? 24.922 76.229 60.450 1.00 16.44 369 GLN A C 1
ATOM 2828 O O . GLN A 1 369 ? 26.145 76.143 60.570 1.00 18.33 369 GLN A O 1
ATOM 2834 N N . ASP A 1 370 ? 24.099 76.331 61.489 1.00 15.95 370 ASP A N 1
ATOM 2835 C CA . ASP A 1 370 ? 24.589 76.367 62.862 1.00 15.89 370 ASP A CA 1
ATOM 2836 C C . ASP A 1 370 ? 24.901 74.963 63.358 1.00 16.10 370 ASP A C 1
ATOM 2837 O O . ASP A 1 370 ? 25.945 74.732 63.972 1.00 17.20 370 ASP A O 1
ATOM 2842 N N . HIS A 1 371 ? 23.990 74.028 63.105 1.00 14.72 371 HIS A N 1
ATOM 2843 C CA . HIS A 1 371 ? 24.211 72.643 63.496 1.00 16.01 371 HIS A CA 1
ATOM 2844 C C . HIS A 1 371 ? 25.177 72.036 62.474 1.00 17.60 371 HIS A C 1
ATOM 2845 O O . HIS A 1 371 ? 25.288 72.529 61.343 1.00 17.98 371 HIS A O 1
ATOM 2852 N N . SER A 1 372 ? 25.862 70.967 62.866 1.00 17.58 372 SER A N 1
ATOM 2853 C CA . SER A 1 372 ? 26.808 70.307 61.978 1.00 16.33 372 SER A CA 1
ATOM 2854 C C . SER A 1 372 ? 26.400 68.867 61.689 1.00 16.49 372 SER A C 1
ATOM 2855 O O . SER A 1 372 ? 27.183 68.096 61.138 1.00 15.95 372 SER A O 1
ATOM 2858 N N . ASN A 1 373 ? 25.182 68.497 62.076 1.00 16.42 373 ASN A N 1
ATOM 2859 C CA . ASN A 1 373 ? 24.706 67.142 61.836 1.00 15.78 373 ASN A CA 1
ATOM 2860 C C . ASN A 1 373 ? 23.185 67.060 61.857 1.00 14.89 373 ASN A C 1
ATOM 2861 O O . ASN A 1 373 ? 22.502 68.005 62.244 1.00 13.75 373 ASN A O 1
ATOM 2866 N N . LEU A 1 374 ? 22.675 65.906 61.442 1.00 14.46 374 LEU A N 1
ATOM 2867 C CA . LEU A 1 374 ? 21.246 65.636 61.336 1.00 12.15 374 LEU A CA 1
ATOM 2868 C C . LEU A 1 374 ? 20.323 66.309 62.347 1.00 12.99 374 LEU A C 1
ATOM 2869 O O . LEU A 1 374 ? 20.558 66.259 63.560 1.00 12.90 374 LEU A O 1
ATOM 2874 N N . ILE A 1 375 ? 19.269 66.942 61.835 1.00 11.56 375 ILE A N 1
ATOM 2875 C CA . ILE A 1 375 ? 18.299 67.603 62.688 1.00 11.35 375 ILE A CA 1
ATOM 2876 C C . ILE A 1 375 ? 17.279 66.551 63.096 1.00 13.15 375 ILE A C 1
ATOM 2877 O O . ILE A 1 375 ? 16.544 66.016 62.262 1.00 14.54 375 ILE A O 1
ATOM 2882 N N . VAL A 1 376 ? 17.250 66.255 64.386 1.00 12.17 376 VAL A N 1
ATOM 2883 C CA . VAL A 1 376 ? 16.348 65.252 64.930 1.00 12.93 376 VAL A CA 1
ATOM 2884 C C . VAL A 1 376 ? 14.929 65.777 65.086 1.00 13.19 376 VAL A C 1
ATOM 2885 O O . VAL A 1 376 ? 13.963 65.022 64.928 1.00 10.98 376 VAL A O 1
ATOM 2889 N N . SER A 1 377 ? 14.806 67.066 65.406 1.00 12.43 377 SER A N 1
ATOM 2890 C CA . SER A 1 377 ? 13.493 67.667 65.582 1.00 13.15 377 SER A CA 1
ATOM 2891 C C . SER A 1 377 ? 13.547 69.183 65.599 1.00 13.13 377 SER A C 1
ATOM 2892 O O . SER A 1 377 ? 14.597 69.790 65.833 1.00 13.30 377 SER A O 1
ATOM 2895 N N . LEU A 1 378 ? 12.388 69.780 65.352 1.00 12.15 378 LEU A N 1
ATOM 2896 C CA . LEU A 1 378 ? 12.229 71.222 65.316 1.00 12.65 378 LEU A CA 1
ATOM 2897 C C . LEU A 1 378 ? 10.957 71.556 66.085 1.00 14.75 378 LEU A C 1
ATOM 2898 O O . LEU A 1 378 ? 9.952 70.849 65.980 1.00 16.31 378 LEU A O 1
ATOM 2903 N N . ASP A 1 379 ? 11.010 72.619 66.873 1.00 15.42 379 ASP A N 1
ATOM 2904 C CA . ASP A 1 379 ? 9.860 73.049 67.656 1.00 16.73 379 ASP A CA 1
ATOM 2905 C C . ASP A 1 379 ? 9.714 74.547 67.425 1.00 18.71 379 ASP A C 1
ATOM 2906 O O . ASP A 1 379 ? 10.653 75.315 67.656 1.00 16.64 379 ASP A O 1
ATOM 2911 N N . ASN A 1 380 ? 8.544 74.957 66.946 1.00 19.17 380 ASN A N 1
ATOM 2912 C CA . ASN A 1 380 ? 8.287 76.364 66.681 1.00 20.46 380 ASN A CA 1
ATOM 2913 C C . ASN A 1 380 ? 7.083 76.805 67.493 1.00 21.81 380 ASN A C 1
ATOM 2914 O O . ASN A 1 380 ? 6.357 77.709 67.083 1.00 22.11 380 ASN A O 1
ATOM 2919 N N . SER A 1 381 ? 6.882 76.166 68.645 1.00 20.56 381 SER A N 1
ATOM 2920 C CA . SER A 1 381 ? 5.746 76.474 69.507 1.00 22.34 381 SER A CA 1
ATOM 2921 C C . SER A 1 381 ? 5.810 77.865 70.119 1.00 22.72 381 SER A C 1
ATOM 2922 O O . SER A 1 381 ? 4.774 78.456 70.423 1.00 22.30 381 SER A O 1
ATOM 2925 N N . LYS A 1 382 ? 7.017 78.386 70.314 1.00 22.17 382 LYS A N 1
ATOM 2926 C CA . LYS A 1 382 ? 7.158 79.721 70.888 1.00 22.64 382 LYS A CA 1
ATOM 2927 C C . LYS A 1 382 ? 7.175 80.762 69.764 1.00 23.13 382 LYS A C 1
ATOM 2928 O O . LYS A 1 382 ? 7.845 80.578 68.747 1.00 21.67 382 LYS A O 1
ATOM 2934 N N . ALA A 1 383 ? 6.426 81.846 69.956 1.00 23.46 383 ALA A N 1
ATOM 2935 C CA . ALA A 1 383 ? 6.302 82.911 68.962 1.00 24.93 383 ALA A CA 1
ATOM 2936 C C . ALA A 1 383 ? 7.623 83.460 68.442 1.00 26.06 383 ALA A C 1
ATOM 2937 O O . ALA A 1 383 ? 8.469 83.916 69.206 1.00 26.89 383 ALA A O 1
ATOM 2939 N N . GLN A 1 384 ? 7.781 83.415 67.125 1.00 27.46 384 GLN A N 1
ATOM 2940 C CA . GLN A 1 384 ? 8.980 83.912 66.466 1.00 28.83 384 GLN A CA 1
ATOM 2941 C C . GLN A 1 384 ? 10.278 83.274 66.946 1.00 27.67 384 GLN A C 1
ATOM 2942 O O . GLN A 1 384 ? 11.324 83.917 66.971 1.00 28.81 384 GLN A O 1
ATOM 2948 N N . GLU A 1 385 ? 10.210 82.005 67.323 1.00 25.80 385 GLU A N 1
ATOM 2949 C CA . GLU A 1 385 ? 11.395 81.290 67.777 1.00 24.75 385 GLU A CA 1
ATOM 2950 C C . GLU A 1 385 ? 11.285 79.806 67.477 1.00 22.39 385 GLU A C 1
ATOM 2951 O O . GLU A 1 385 ? 10.191 79.274 67.305 1.00 22.48 385 GLU A O 1
ATOM 2957 N N . TYR A 1 386 ? 12.428 79.137 67.401 1.00 20.97 386 TYR A N 1
ATOM 2958 C CA . TYR A 1 386 ? 12.425 77.711 67.141 1.00 18.32 386 TYR A CA 1
ATOM 2959 C C . TYR A 1 386 ? 13.548 77.028 67.904 1.00 18.88 386 TYR A C 1
ATOM 2960 O O . TYR A 1 386 ? 14.633 77.587 68.091 1.00 17.68 386 TYR A O 1
ATOM 2969 N N . SER A 1 387 ? 13.254 75.816 68.357 1.00 17.78 387 SER A N 1
ATOM 2970 C CA . SER A 1 387 ? 14.190 75.008 69.110 1.00 16.07 387 SER A CA 1
ATOM 2971 C C . SER A 1 387 ? 14.532 73.809 68.245 1.00 15.93 387 SER A C 1
ATOM 2972 O O . SER A 1 387 ? 13.641 73.131 67.726 1.00 17.63 387 SER A O 1
ATOM 2975 N N . SER A 1 388 ? 15.821 73.548 68.095 1.00 14.63 388 SER A N 1
ATOM 2976 C CA . SER A 1 388 ? 16.277 72.438 67.279 1.00 15.70 388 SER A CA 1
ATOM 2977 C C . SER A 1 388 ? 17.204 71.521 68.064 1.00 14.13 388 SER A C 1
ATOM 2978 O O . SER A 1 388 ? 17.980 71.983 68.901 1.00 14.39 388 SER A O 1
ATOM 2981 N N . ILE A 1 389 ? 17.102 70.222 67.798 1.00 12.51 389 ILE A N 1
ATOM 2982 C CA . ILE A 1 389 ? 17.955 69.222 68.440 1.00 13.34 389 ILE A CA 1
ATOM 2983 C C . ILE A 1 389 ? 18.677 68.482 67.310 1.00 14.20 389 ILE A C 1
ATOM 2984 O O . ILE A 1 389 ? 18.077 68.162 66.281 1.00 13.78 389 ILE A O 1
ATOM 2989 N N . SER A 1 390 ? 19.962 68.205 67.510 1.00 14.45 390 SER A N 1
ATOM 2990 C CA . SER A 1 390 ? 20.775 67.592 66.470 1.00 13.92 390 SER A CA 1
ATOM 2991 C C . SER A 1 390 ? 21.702 66.466 66.903 1.00 14.79 390 SER A C 1
ATOM 2992 O O . SER A 1 390 ? 21.997 66.296 68.088 1.00 16.00 390 SER A O 1
ATOM 2995 N N . TRP A 1 391 ? 22.159 65.695 65.919 1.00 16.10 391 TRP A N 1
ATOM 2996 C CA . TRP A 1 391 ? 23.097 64.605 66.164 1.00 16.54 391 TRP A CA 1
ATOM 2997 C C . TRP A 1 391 ? 24.482 65.181 66.472 1.00 16.18 391 TRP A C 1
ATOM 2998 O O . TRP A 1 391 ? 25.417 64.438 66.736 1.00 14.38 391 TRP A O 1
ATOM 3009 N N . ASP A 1 392 ? 24.622 66.505 66.423 1.00 16.97 392 ASP A N 1
ATOM 3010 C CA . ASP A 1 392 ? 25.904 67.097 66.773 1.00 17.27 392 ASP A CA 1
ATOM 3011 C C . ASP A 1 392 ? 25.928 67.217 68.295 1.00 17.31 392 ASP A C 1
ATOM 3012 O O . ASP A 1 392 ? 26.825 67.822 68.876 1.00 16.90 392 ASP A O 1
ATOM 3017 N N . ASP A 1 393 ? 24.919 66.618 68.926 1.00 17.69 393 ASP A N 1
ATOM 3018 C CA . ASP A 1 393 ? 24.786 66.599 70.382 1.00 18.14 393 ASP A CA 1
ATOM 3019 C C . ASP A 1 393 ? 24.416 67.921 71.040 1.00 17.23 393 ASP A C 1
ATOM 3020 O O . ASP A 1 393 ? 24.819 68.195 72.170 1.00 17.08 393 ASP A O 1
ATOM 3025 N N . THR A 1 394 ? 23.629 68.735 70.351 1.00 14.85 394 THR A N 1
ATOM 3026 C CA . THR A 1 394 ? 23.231 70.013 70.917 1.00 14.09 394 THR A CA 1
ATOM 3027 C C . THR A 1 394 ? 21.772 70.334 70.670 1.00 13.14 394 THR A C 1
ATOM 3028 O O . THR A 1 394 ? 21.159 69.826 69.733 1.00 13.80 394 THR A O 1
ATOM 3032 N N . LEU A 1 395 ? 21.227 71.167 71.545 1.00 13.12 395 LEU A N 1
ATOM 3033 C CA . LEU A 1 395 ? 19.869 71.664 71.417 1.00 13.03 395 LEU A CA 1
ATOM 3034 C C . LEU A 1 395 ? 20.124 73.165 71.267 1.00 13.52 395 LEU A C 1
ATOM 3035 O O . LEU A 1 395 ? 20.790 73.770 72.106 1.00 13.03 395 LEU A O 1
ATOM 3040 N N . LYS A 1 396 ? 19.632 73.755 70.187 1.00 13.27 396 LYS A N 1
ATOM 3041 C CA . LYS A 1 396 ? 19.821 75.185 69.963 1.00 14.28 396 LYS A CA 1
ATOM 3042 C C . LYS A 1 396 ? 18.475 75.885 69.935 1.00 14.47 396 LYS A C 1
ATOM 3043 O O . LYS A 1 396 ? 17.449 75.279 69.622 1.00 13.10 396 LYS A O 1
ATOM 3049 N N . VAL A 1 397 ? 18.494 77.166 70.283 1.00 14.01 397 VAL A N 1
ATOM 3050 C CA . VAL A 1 397 ? 17.301 77.995 70.269 1.00 13.50 397 VAL A CA 1
ATOM 3051 C C . VAL A 1 397 ? 17.718 79.162 69.401 1.00 15.17 397 VAL A C 1
ATOM 3052 O O . VAL A 1 397 ? 18.648 79.905 69.746 1.00 14.92 397 VAL A O 1
ATOM 3056 N N . ASN A 1 398 ? 17.047 79.316 68.266 1.00 16.07 398 ASN A N 1
ATOM 3057 C CA . ASN A 1 398 ? 17.394 80.377 67.328 1.00 15.67 398 ASN A CA 1
ATOM 3058 C C . ASN A 1 398 ? 18.891 80.310 67.020 1.00 14.08 398 ASN A C 1
ATOM 3059 O O . ASN A 1 398 ? 19.585 81.321 67.033 1.00 12.35 398 ASN A O 1
ATOM 3064 N N . GLY A 1 399 ? 19.381 79.098 66.780 1.00 13.06 399 GLY A N 1
ATOM 3065 C CA . GLY A 1 399 ? 20.777 78.911 66.425 1.00 13.94 399 GLY A CA 1
ATOM 3066 C C . GLY A 1 399 ? 21.839 79.042 67.494 1.00 13.18 399 GLY A C 1
ATOM 3067 O O . GLY A 1 399 ? 23.020 79.097 67.168 1.00 15.29 399 GLY A O 1
ATOM 3068 N N . ILE A 1 400 ? 21.437 79.083 68.758 1.00 13.55 400 ILE A N 1
ATOM 3069 C CA . ILE A 1 400 ? 22.383 79.200 69.864 1.00 13.22 400 ILE A CA 1
ATOM 3070 C C . ILE A 1 400 ? 22.274 77.967 70.764 1.00 14.88 400 ILE A C 1
ATOM 3071 O O . ILE A 1 400 ? 21.179 77.611 71.216 1.00 13.90 400 ILE A O 1
ATOM 3076 N N . THR A 1 401 ? 23.406 77.316 71.020 1.00 15.49 401 THR A N 1
ATOM 3077 C CA . THR A 1 401 ? 23.419 76.128 71.864 1.00 16.69 401 THR A CA 1
ATOM 3078 C C . THR A 1 401 ? 22.870 76.477 73.248 1.00 17.58 401 THR A C 1
ATOM 3079 O O . THR A 1 401 ? 23.297 77.452 73.866 1.00 18.56 401 THR A O 1
ATOM 3083 N N . LYS A 1 402 ? 21.905 75.693 73.720 1.00 17.66 402 LYS A N 1
ATOM 3084 C CA . LYS A 1 402 ? 21.308 75.914 75.037 1.00 17.09 402 LYS A CA 1
ATOM 3085 C C . LYS A 1 402 ? 21.464 74.654 75.884 1.00 17.05 402 LYS A C 1
ATOM 3086 O O . LYS A 1 402 ? 21.209 74.658 77.095 1.00 16.94 402 LYS A O 1
ATOM 3092 N N . HIS A 1 403 ? 21.899 73.580 75.233 1.00 15.50 403 HIS A N 1
ATOM 3093 C CA . HIS A 1 403 ? 22.131 72.317 75.904 1.00 17.13 403 HIS A CA 1
ATOM 3094 C C . HIS A 1 403 ? 23.074 71.425 75.105 1.00 18.85 403 HIS A C 1
ATOM 3095 O O . HIS A 1 403 ? 23.007 71.374 73.871 1.00 16.73 403 HIS A O 1
ATOM 3102 N N . GLU A 1 404 ? 23.959 70.735 75.821 1.00 18.06 404 GLU A N 1
ATOM 3103 C CA . GLU A 1 404 ? 24.893 69.803 75.212 1.00 19.33 404 GLU A CA 1
ATOM 3104 C C . GLU A 1 404 ? 24.554 68.447 75.814 1.00 18.91 404 GLU A C 1
ATOM 3105 O O . GLU A 1 404 ? 24.620 68.268 77.034 1.00 17.01 404 GLU A O 1
ATOM 3111 N N . PHE A 1 405 ? 24.165 67.503 74.962 1.00 18.33 405 PHE A N 1
ATOM 3112 C CA . PHE A 1 405 ? 23.796 66.173 75.426 1.00 18.75 405 PHE A CA 1
ATOM 3113 C C . PHE A 1 405 ? 24.997 65.293 75.787 1.00 19.12 405 PHE A C 1
ATOM 3114 O O . PHE A 1 405 ? 26.012 65.277 75.082 1.00 18.98 405 PHE A O 1
ATOM 3122 N N . GLY A 1 406 ? 24.873 64.567 76.895 1.00 18.82 406 GLY A N 1
ATOM 3123 C CA . GLY A 1 406 ? 25.943 63.682 77.324 1.00 18.70 406 GLY A CA 1
ATOM 3124 C C . GLY A 1 406 ? 25.889 62.399 76.516 1.00 19.04 406 GLY A C 1
ATOM 3125 O O . GLY A 1 406 ? 26.860 61.641 76.440 1.00 18.76 406 GLY A O 1
ATOM 3126 N N . SER A 1 407 ? 24.730 62.161 75.913 1.00 18.17 407 SER A N 1
ATOM 3127 C CA . SER A 1 407 ? 24.506 60.986 75.087 1.00 18.90 407 SER A CA 1
ATOM 3128 C C . SER A 1 407 ? 23.737 61.468 73.864 1.00 18.65 407 SER A C 1
ATOM 3129 O O . SER A 1 407 ? 22.809 62.262 73.981 1.00 17.09 407 SER A O 1
ATOM 3132 N N . GLN A 1 408 ? 24.126 60.993 72.690 1.00 19.72 408 GLN A N 1
ATOM 3133 C CA . GLN A 1 408 ? 23.483 61.418 71.459 1.00 20.70 408 GLN A CA 1
ATOM 3134 C C . GLN A 1 408 ? 21.970 61.193 71.399 1.00 20.98 408 GLN A C 1
ATOM 3135 O O . GLN A 1 408 ? 21.479 60.095 71.653 1.00 20.39 408 GLN A O 1
ATOM 3141 N N . PRO A 1 409 ? 21.210 62.248 71.064 1.00 21.49 409 PRO A N 1
ATOM 3142 C CA . PRO A 1 409 ? 19.749 62.140 70.965 1.00 21.82 409 PRO A CA 1
ATOM 3143 C C . PRO A 1 409 ? 19.377 61.361 69.703 1.00 22.10 409 PRO A C 1
ATOM 3144 O O . PRO A 1 409 ? 19.743 61.763 68.597 1.00 24.46 409 PRO A O 1
ATOM 3148 N N . LYS A 1 410 ? 18.670 60.244 69.871 1.00 20.37 410 LYS A N 1
ATOM 3149 C CA . LYS A 1 410 ? 18.265 59.406 68.740 1.00 18.45 410 LYS A CA 1
ATOM 3150 C C . LYS A 1 410 ? 17.037 59.962 68.044 1.00 15.43 410 LYS A C 1
ATOM 3151 O O . LYS A 1 410 ? 17.000 60.078 66.824 1.00 14.01 410 LYS A O 1
ATOM 3157 N N . VAL A 1 411 ? 16.021 60.275 68.836 1.00 13.77 411 VAL A N 1
ATOM 3158 C CA . VAL A 1 411 ? 14.778 60.830 68.323 1.00 13.02 411 VAL A CA 1
ATOM 3159 C C . VAL A 1 411 ? 14.207 61.756 69.377 1.00 11.54 411 VAL A C 1
ATOM 3160 O O . VAL A 1 411 ? 14.536 61.633 70.556 1.00 12.48 411 VAL A O 1
ATOM 3164 N N . ALA A 1 412 ? 13.360 62.685 68.952 1.00 9.51 412 ALA A N 1
ATOM 3165 C CA . ALA A 1 412 ? 12.743 63.629 69.868 1.00 8.98 412 ALA A CA 1
ATOM 3166 C C . ALA A 1 412 ? 11.377 64.029 69.349 1.00 10.90 412 ALA A C 1
ATOM 3167 O O . ALA A 1 412 ? 11.103 63.937 68.155 1.00 10.36 412 ALA A O 1
ATOM 3169 N N . SER A 1 413 ? 10.529 64.482 70.264 1.00 12.46 413 SER A N 1
ATOM 3170 C CA . SER A 1 413 ? 9.181 64.913 69.940 1.00 12.50 413 SER A CA 1
ATOM 3171 C C . SER A 1 413 ? 8.786 65.999 70.920 1.00 14.31 413 SER A C 1
ATOM 3172 O O . SER A 1 413 ? 8.935 65.836 72.132 1.00 14.03 413 SER A O 1
ATOM 3175 N N . ALA A 1 414 ? 8.282 67.108 70.396 1.00 16.25 414 ALA A N 1
ATOM 3176 C CA . ALA A 1 414 ? 7.875 68.224 71.241 1.00 19.55 414 ALA A CA 1
ATOM 3177 C C . ALA A 1 414 ? 6.369 68.427 71.161 1.00 20.36 414 ALA A C 1
ATOM 3178 O O . ALA A 1 414 ? 5.743 68.035 70.176 1.00 20.09 414 ALA A O 1
ATOM 3180 N N . ASN A 1 415 ? 5.783 69.017 72.202 1.00 20.93 415 ASN A N 1
ATOM 3181 C CA . ASN A 1 415 ? 4.352 69.288 72.181 1.00 23.57 415 ASN A CA 1
ATOM 3182 C C . ASN A 1 415 ? 4.132 70.769 71.889 1.00 24.91 415 ASN A C 1
ATOM 3183 O O . ASN A 1 415 ? 4.990 71.411 71.288 1.00 27.02 415 ASN A O 1
ATOM 3188 N N . ASN A 1 416 ? 2.994 71.315 72.297 1.00 26.35 416 ASN A N 1
ATOM 3189 C CA . ASN A 1 416 ? 2.715 72.720 72.033 1.00 28.56 416 ASN A CA 1
ATOM 3190 C C . ASN A 1 416 ? 2.937 73.587 73.261 1.00 29.78 416 ASN A C 1
ATOM 3191 O O . ASN A 1 416 ? 2.789 74.808 73.202 1.00 31.98 416 ASN A O 1
ATOM 3196 N N . ASP A 1 417 ? 3.317 72.951 74.366 1.00 30.66 417 ASP A N 1
ATOM 3197 C CA . ASP A 1 417 ? 3.534 73.652 75.624 1.00 29.88 417 ASP A CA 1
ATOM 3198 C C . ASP A 1 417 ? 4.983 73.993 75.974 1.00 29.36 417 ASP A C 1
ATOM 3199 O O . ASP A 1 417 ? 5.277 74.383 77.106 1.00 30.36 417 ASP A O 1
ATOM 3204 N N . GLY A 1 418 ? 5.886 73.848 75.009 1.00 28.01 418 GLY A N 1
ATOM 3205 C CA . GLY A 1 418 ? 7.278 74.175 75.252 1.00 24.94 418 GLY A CA 1
ATOM 3206 C C . GLY A 1 418 ? 8.131 73.079 75.860 1.00 24.33 418 GLY A C 1
ATOM 3207 O O . GLY A 1 418 ? 9.110 73.362 76.549 1.00 23.64 418 GLY A O 1
ATOM 3208 N N . PHE A 1 419 ? 7.769 71.826 75.616 1.00 23.05 419 PHE A N 1
ATOM 3209 C CA . PHE A 1 419 ? 8.545 70.714 76.141 1.00 21.82 419 PHE A CA 1
ATOM 3210 C C . PHE A 1 419 ? 8.951 69.766 75.020 1.00 21.99 419 PHE A C 1
ATOM 3211 O O . PHE A 1 419 ? 8.318 69.730 73.960 1.00 22.62 419 PHE A O 1
ATOM 3219 N N . THR A 1 420 ? 10.014 69.003 75.257 1.00 20.13 420 THR A N 1
ATOM 3220 C CA . THR A 1 420 ? 10.501 68.047 74.277 1.00 17.02 420 THR A CA 1
ATOM 3221 C C . THR A 1 420 ? 11.002 66.792 74.968 1.00 17.83 420 THR A C 1
ATOM 3222 O O . THR A 1 420 ? 11.747 66.861 75.947 1.00 17.45 420 THR A O 1
ATOM 3226 N N . ALA A 1 421 ? 10.590 65.643 74.443 1.00 16.51 421 ALA A N 1
ATOM 3227 C CA . ALA A 1 421 ? 11.000 64.361 74.982 1.00 15.21 421 ALA A CA 1
ATOM 3228 C C . ALA A 1 421 ? 12.091 63.843 74.066 1.00 15.07 421 ALA A C 1
ATOM 3229 O O . ALA A 1 421 ? 11.916 63.771 72.850 1.00 15.30 421 ALA A O 1
ATOM 3231 N N . VAL A 1 422 ? 13.221 63.487 74.660 1.00 14.90 422 VAL A N 1
ATOM 3232 C CA . VAL A 1 422 ? 14.352 62.982 73.909 1.00 14.63 422 VAL A CA 1
ATOM 3233 C C . VAL A 1 422 ? 14.750 61.591 74.392 1.00 14.46 422 VAL A C 1
ATOM 3234 O O . VAL A 1 422 ? 14.763 61.322 75.590 1.00 14.70 422 VAL A O 1
ATOM 3238 N N . LEU A 1 423 ? 15.051 60.708 73.449 1.00 15.16 423 LEU A N 1
ATOM 3239 C CA . LEU A 1 423 ? 15.505 59.363 73.774 1.00 17.65 423 LEU A CA 1
ATOM 3240 C C . LEU A 1 423 ? 16.969 59.400 73.363 1.00 18.23 423 LEU A C 1
ATOM 3241 O O . LEU A 1 423 ? 17.286 59.738 72.221 1.00 19.18 423 LEU A O 1
ATOM 3246 N N . THR A 1 424 ? 17.862 59.067 74.285 1.00 18.28 424 THR A N 1
ATOM 3247 C CA . THR A 1 424 ? 19.283 59.114 73.980 1.00 18.62 424 THR A CA 1
ATOM 3248 C C . THR A 1 424 ? 19.876 57.767 73.601 1.00 21.19 424 THR A C 1
ATOM 3249 O O . THR A 1 424 ? 19.212 56.731 73.656 1.00 19.83 424 THR A O 1
ATOM 3253 N N . ASN A 1 425 ? 21.148 57.804 73.226 1.00 23.09 425 ASN A N 1
ATOM 3254 C CA . ASN A 1 425 ? 21.883 56.618 72.838 1.00 25.40 425 ASN A CA 1
ATOM 3255 C C . ASN A 1 425 ? 22.156 55.745 74.061 1.00 25.80 425 ASN A C 1
ATOM 3256 O O . ASN A 1 425 ? 22.540 54.583 73.929 1.00 26.63 425 ASN A O 1
ATOM 3261 N N . ASP A 1 426 ? 21.970 56.307 75.253 1.00 25.52 426 ASP A N 1
ATOM 3262 C CA . ASP A 1 426 ? 22.202 55.548 76.477 1.00 24.77 426 ASP A CA 1
ATOM 3263 C C . ASP A 1 426 ? 20.894 55.058 77.090 1.00 23.71 426 ASP A C 1
ATOM 3264 O O . ASP A 1 426 ? 20.845 54.667 78.258 1.00 24.01 426 ASP A O 1
ATOM 3269 N N . ASP A 1 427 ? 19.840 55.088 76.283 1.00 21.65 427 ASP A N 1
ATOM 3270 C CA . ASP A 1 427 ? 18.515 54.623 76.675 1.00 21.58 427 ASP A CA 1
ATOM 3271 C C . ASP A 1 427 ? 17.794 55.456 77.726 1.00 20.87 427 ASP A C 1
ATOM 3272 O O . ASP A 1 427 ? 17.019 54.927 78.526 1.00 21.84 427 ASP A O 1
ATOM 3277 N N . ASP A 1 428 ? 18.042 56.758 77.729 1.00 19.36 428 ASP A N 1
ATOM 3278 C CA . ASP A 1 428 ? 17.364 57.630 78.673 1.00 18.93 428 ASP A CA 1
ATOM 3279 C C . ASP A 1 428 ? 16.219 58.376 77.998 1.00 18.11 428 ASP A C 1
ATOM 3280 O O . ASP A 1 428 ? 16.259 58.645 76.800 1.00 18.71 428 ASP A O 1
ATOM 3285 N N . LEU A 1 429 ? 15.192 58.689 78.777 1.00 18.00 429 LEU A N 1
ATOM 3286 C CA . LEU A 1 429 ? 14.067 59.467 78.287 1.00 17.84 429 LEU A CA 1
ATOM 3287 C C . LEU A 1 429 ? 14.279 60.767 79.039 1.00 17.79 429 LEU A C 1
ATOM 3288 O O . LEU A 1 429 ? 14.238 60.783 80.271 1.00 17.24 429 LEU A O 1
ATOM 3293 N N . LEU A 1 430 ? 14.532 61.850 78.318 1.00 16.29 430 LEU A N 1
ATOM 3294 C CA . LEU A 1 430 ? 14.738 63.131 78.982 1.00 16.85 430 LEU A CA 1
ATOM 3295 C C . LEU A 1 430 ? 13.617 64.078 78.616 1.00 15.89 430 LEU A C 1
ATOM 3296 O O . LEU A 1 430 ? 13.162 64.094 77.477 1.00 15.66 430 LEU A O 1
ATOM 3301 N N . ILE A 1 431 ? 13.160 64.862 79.583 1.00 16.20 431 ILE A N 1
ATOM 3302 C CA . ILE A 1 431 ? 12.132 65.844 79.301 1.00 15.34 431 ILE A CA 1
ATOM 3303 C C . ILE A 1 431 ? 12.835 67.189 79.452 1.00 17.64 431 ILE A C 1
ATOM 3304 O O . ILE A 1 431 ? 13.278 67.544 80.546 1.00 18.85 431 ILE A O 1
ATOM 3309 N N . LEU A 1 432 ? 12.955 67.922 78.351 1.00 16.85 432 LEU A N 1
ATOM 3310 C CA . LEU A 1 432 ? 13.618 69.222 78.366 1.00 18.09 432 LEU A CA 1
ATOM 3311 C C . LEU A 1 432 ? 12.661 70.356 78.016 1.00 17.92 432 LEU A C 1
ATOM 3312 O O . LEU A 1 432 ? 11.683 70.151 77.294 1.00 16.12 432 LEU A O 1
ATOM 3317 N N . GLN A 1 433 ? 12.955 71.549 78.526 1.00 17.55 433 GLN A N 1
ATOM 3318 C CA . GLN A 1 433 ? 12.161 72.731 78.214 1.00 19.13 433 GLN A CA 1
ATOM 3319 C C . GLN A 1 433 ? 12.727 73.199 76.872 1.00 18.96 433 GLN A C 1
ATOM 3320 O O . GLN A 1 433 ? 13.845 73.714 76.791 1.00 19.27 433 GLN A O 1
ATOM 3326 N N . SER A 1 434 ? 11.945 72.997 75.823 1.00 18.66 434 SER A N 1
ATOM 3327 C CA . SER A 1 434 ? 12.342 73.336 74.467 1.00 18.38 434 SER A CA 1
ATOM 3328 C C . SER A 1 434 ? 13.084 74.649 74.271 1.00 18.46 434 SER A C 1
ATOM 3329 O O . SER A 1 434 ? 14.009 74.720 73.460 1.00 18.22 434 SER A O 1
ATOM 3332 N N . PHE A 1 435 ? 12.709 75.679 75.017 1.00 16.96 435 PHE A N 1
ATOM 3333 C CA . PHE A 1 435 ? 13.347 76.965 74.831 1.00 17.95 435 PHE A CA 1
ATOM 3334 C C . PHE A 1 435 ? 14.370 77.468 75.844 1.00 18.73 435 PHE A C 1
ATOM 3335 O O . PHE A 1 435 ? 14.752 78.635 75.801 1.00 19.63 435 PHE A O 1
ATOM 3343 N N . THR A 1 436 ? 14.823 76.596 76.740 1.00 18.64 436 THR A N 1
ATOM 3344 C CA . THR A 1 436 ? 15.855 76.972 77.706 1.00 18.85 436 THR A CA 1
ATOM 3345 C C . THR A 1 436 ? 16.962 75.930 77.605 1.00 19.89 436 THR A C 1
ATOM 3346 O O . THR A 1 436 ? 18.129 76.211 77.864 1.00 20.60 436 THR A O 1
ATOM 3350 N N . GLY A 1 437 ? 16.580 74.720 77.211 1.00 20.98 437 GLY A N 1
ATOM 3351 C CA . GLY A 1 437 ? 17.538 73.641 77.095 1.00 19.81 437 GLY A CA 1
ATOM 3352 C C . GLY A 1 437 ? 17.734 72.891 78.403 1.00 19.97 437 GLY A C 1
ATOM 3353 O O . GLY A 1 437 ? 18.531 71.956 78.456 1.00 20.31 437 GLY A O 1
ATOM 3354 N N . ASP A 1 438 ? 17.018 73.286 79.456 1.00 19.27 438 ASP A N 1
ATOM 3355 C CA . ASP A 1 438 ? 17.157 72.623 80.757 1.00 21.27 438 ASP A CA 1
ATOM 3356 C C . ASP A 1 438 ? 16.470 71.268 80.798 1.00 20.48 438 ASP A C 1
ATOM 3357 O O . ASP A 1 438 ? 15.363 71.117 80.277 1.00 21.78 438 ASP A O 1
ATOM 3362 N N . ILE A 1 439 ? 17.123 70.284 81.410 1.00 19.03 439 ILE A N 1
ATOM 3363 C CA . ILE A 1 439 ? 16.521 68.959 81.554 1.00 21.56 439 ILE A CA 1
ATOM 3364 C C . ILE A 1 439 ? 15.786 69.011 82.888 1.00 22.59 439 ILE A C 1
ATOM 3365 O O . ILE A 1 439 ? 16.422 69.153 83.936 1.00 22.55 439 ILE A O 1
ATOM 3370 N N . ILE A 1 440 ? 14.459 68.893 82.855 1.00 22.37 440 ILE A N 1
ATOM 3371 C CA . ILE A 1 440 ? 13.670 68.966 84.080 1.00 21.68 440 ILE A CA 1
ATOM 3372 C C . ILE A 1 440 ? 13.254 67.633 84.699 1.00 21.33 440 ILE A C 1
ATOM 3373 O O . ILE A 1 440 ? 12.726 67.597 85.811 1.00 22.52 440 ILE A O 1
ATOM 3378 N N . LYS A 1 441 ? 13.485 66.540 83.983 1.00 20.23 441 LYS A N 1
ATOM 3379 C CA . LYS A 1 441 ? 13.162 65.214 84.492 1.00 22.11 441 LYS A CA 1
ATOM 3380 C C . LYS A 1 441 ? 13.596 64.150 83.501 1.00 21.35 441 LYS A C 1
ATOM 3381 O O . LYS A 1 441 ? 13.624 64.393 82.296 1.00 21.44 441 LYS A O 1
ATOM 3387 N N . SER A 1 442 ? 13.950 62.976 84.016 1.00 20.28 442 SER A N 1
ATOM 3388 C CA . SER A 1 442 ? 14.419 61.882 83.166 1.00 20.10 442 SER A CA 1
ATOM 3389 C C . SER A 1 442 ? 14.236 60.501 83.785 1.00 19.27 442 SER A C 1
ATOM 3390 O O . SER A 1 442 ? 13.887 60.363 84.958 1.00 17.55 442 SER A O 1
ATOM 3393 N N . VAL A 1 443 ? 14.493 59.479 82.978 1.00 19.57 443 VAL A N 1
ATOM 3394 C CA . VAL A 1 443 ? 14.362 58.099 83.420 1.00 20.30 443 VAL A CA 1
ATOM 3395 C C . VAL A 1 443 ? 15.040 57.151 82.442 1.00 20.24 443 VAL A C 1
ATOM 3396 O O . VAL A 1 443 ? 14.933 57.318 81.222 1.00 21.07 443 VAL A O 1
ATOM 3400 N N . ARG A 1 444 ? 15.744 56.164 82.992 1.00 19.41 444 ARG A N 1
ATOM 3401 C CA . ARG A 1 444 ? 16.442 55.152 82.211 1.00 18.57 444 ARG A CA 1
ATOM 3402 C C . ARG A 1 444 ? 15.408 54.106 81.791 1.00 19.74 444 ARG A C 1
ATOM 3403 O O . ARG A 1 444 ? 14.753 53.502 82.642 1.00 21.64 444 ARG A O 1
ATOM 3411 N N . LEU A 1 445 ? 15.244 53.916 80.485 1.00 17.71 445 LEU A N 1
ATOM 3412 C CA . LEU A 1 445 ? 14.290 52.935 79.970 1.00 16.55 445 LEU A CA 1
ATOM 3413 C C . LEU A 1 445 ? 14.857 51.537 80.204 1.00 17.71 445 LEU A C 1
ATOM 3414 O O . LEU A 1 445 ? 16.080 51.363 80.285 1.00 17.85 445 LEU A O 1
ATOM 3419 N N . ASN A 1 446 ? 13.974 50.546 80.309 1.00 17.92 446 ASN A N 1
ATOM 3420 C CA . ASN A 1 446 ? 14.398 49.162 80.527 1.00 18.75 446 ASN A CA 1
ATOM 3421 C C . ASN A 1 446 ? 14.920 48.551 79.242 1.00 18.22 446 ASN A C 1
ATOM 3422 O O . ASN A 1 446 ? 15.335 47.397 79.220 1.00 15.86 446 ASN A O 1
ATOM 3427 N N . SER A 1 447 ? 14.909 49.344 78.176 1.00 19.27 447 SER A N 1
ATOM 3428 C CA . SER A 1 447 ? 15.361 48.892 76.865 1.00 18.18 447 SER A CA 1
ATOM 3429 C C . SER A 1 447 ? 15.632 50.091 75.958 1.00 19.98 447 SER A C 1
ATOM 3430 O O . SER A 1 447 ? 15.196 51.208 76.246 1.00 21.44 447 SER A O 1
ATOM 3433 N N . PRO A 1 448 ? 16.375 49.882 74.859 1.00 18.83 448 PRO A N 1
ATOM 3434 C CA . PRO A 1 448 ? 16.647 51.003 73.955 1.00 19.57 448 PRO A CA 1
ATOM 3435 C C . PRO A 1 448 ? 15.324 51.454 73.336 1.00 19.75 448 PRO A C 1
ATOM 3436 O O . PRO A 1 448 ? 14.459 50.626 73.050 1.00 18.99 448 PRO A O 1
ATOM 3440 N N . GLY A 1 449 ? 15.161 52.761 73.151 1.00 20.04 449 GLY A N 1
ATOM 3441 C CA . GLY A 1 449 ? 13.940 53.278 72.557 1.00 18.16 449 GLY A CA 1
ATOM 3442 C C . GLY A 1 449 ? 14.208 53.686 71.122 1.00 18.37 449 GLY A C 1
ATOM 3443 O O . GLY A 1 449 ? 15.265 54.244 70.827 1.00 18.39 449 GLY A O 1
ATOM 3444 N N . SER A 1 450 ? 13.261 53.411 70.229 1.00 17.89 450 SER A N 1
ATOM 3445 C CA . SER A 1 450 ? 13.418 53.750 68.817 1.00 17.55 450 SER A CA 1
ATOM 3446 C C . SER A 1 450 ? 12.392 54.754 68.313 1.00 15.58 450 SER A C 1
ATOM 3447 O O . SER A 1 450 ? 12.397 55.100 67.139 1.00 16.87 450 SER A O 1
ATOM 3450 N N . ALA A 1 451 ? 11.505 55.220 69.185 1.00 15.88 451 ALA A N 1
ATOM 3451 C CA . ALA A 1 451 ? 10.491 56.186 68.763 1.00 15.62 451 ALA A CA 1
ATOM 3452 C C . ALA A 1 451 ? 9.801 56.861 69.938 1.00 16.61 451 ALA A C 1
ATOM 3453 O O . ALA A 1 451 ? 9.542 56.225 70.967 1.00 18.11 451 ALA A O 1
ATOM 3455 N N . VAL A 1 452 ? 9.503 58.150 69.776 1.00 16.12 452 VAL A N 1
ATOM 3456 C CA . VAL A 1 452 ? 8.833 58.923 70.815 1.00 15.79 452 VAL A CA 1
ATOM 3457 C C . VAL A 1 452 ? 7.714 59.796 70.276 1.00 13.76 452 VAL A C 1
ATOM 3458 O O . VAL A 1 452 ? 7.751 60.257 69.137 1.00 10.48 452 VAL A O 1
ATOM 3462 N N . SER A 1 453 ? 6.745 60.051 71.141 1.00 11.80 453 SER A N 1
ATOM 3463 C CA . SER A 1 453 ? 5.629 60.919 70.825 1.00 14.63 453 SER A CA 1
ATOM 3464 C C . SER A 1 453 ? 5.252 61.591 72.127 1.00 15.09 453 SER A C 1
ATOM 3465 O O . SER A 1 453 ? 4.958 60.917 73.118 1.00 14.22 453 SER A O 1
ATOM 3468 N N . LEU A 1 454 ? 5.290 62.918 72.131 1.00 15.85 454 LEU A N 1
ATOM 3469 C CA . LEU A 1 454 ? 4.932 63.668 73.320 1.00 16.98 454 LEU A CA 1
ATOM 3470 C C . LEU A 1 454 ? 3.659 64.430 73.039 1.00 16.75 454 LEU A C 1
ATOM 3471 O O . LEU A 1 454 ? 3.545 65.097 72.014 1.00 14.82 454 LEU A O 1
ATOM 3476 N N . SER A 1 455 ? 2.690 64.311 73.940 1.00 17.74 455 SER A N 1
ATOM 3477 C CA . SER A 1 455 ? 1.433 65.038 73.793 1.00 17.72 455 SER A CA 1
ATOM 3478 C C . SER A 1 455 ? 1.347 65.978 74.983 1.00 17.62 455 SER A C 1
ATOM 3479 O O . SER A 1 455 ? 2.329 66.165 75.698 1.00 17.11 455 SER A O 1
ATOM 3482 N N . GLN A 1 456 ? 0.184 66.571 75.201 1.00 19.26 456 GLN A N 1
ATOM 3483 C CA . GLN A 1 456 ? 0.037 67.479 76.322 1.00 21.83 456 GLN A CA 1
ATOM 3484 C C . GLN A 1 456 ? 0.325 66.788 77.647 1.00 22.85 456 GLN A C 1
ATOM 3485 O O . GLN A 1 456 ? 0.967 67.370 78.522 1.00 23.33 456 GLN A O 1
ATOM 3491 N N . ASN A 1 457 ? -0.126 65.543 77.789 1.00 22.27 457 ASN A N 1
ATOM 3492 C CA . ASN A 1 457 ? 0.055 64.833 79.046 1.00 21.51 457 ASN A CA 1
ATOM 3493 C C . ASN A 1 457 ? 0.796 63.502 79.037 1.00 22.71 457 ASN A C 1
ATOM 3494 O O . ASN A 1 457 ? 1.105 62.973 80.108 1.00 21.94 457 ASN A O 1
ATOM 3499 N N . TYR A 1 458 ? 1.082 62.951 77.860 1.00 21.21 458 TYR A N 1
ATOM 3500 C CA . TYR A 1 458 ? 1.768 61.663 77.813 1.00 21.74 458 TYR A CA 1
ATOM 3501 C C . TYR A 1 458 ? 2.986 61.590 76.911 1.00 21.76 458 TYR A C 1
ATOM 3502 O O . TYR A 1 458 ? 3.142 62.363 75.962 1.00 22.72 458 TYR A O 1
ATOM 3511 N N . VAL A 1 459 ? 3.848 60.633 77.226 1.00 21.31 459 VAL A N 1
ATOM 3512 C CA . VAL A 1 459 ? 5.047 60.384 76.449 1.00 20.51 459 VAL A CA 1
ATOM 3513 C C . VAL A 1 459 ? 4.946 58.939 75.969 1.00 20.31 459 VAL A C 1
ATOM 3514 O O . VAL A 1 459 ? 4.960 58.016 76.784 1.00 20.28 459 VAL A O 1
ATOM 3518 N N . ALA A 1 460 ? 4.821 58.750 74.656 1.00 19.39 460 ALA A N 1
ATOM 3519 C CA . ALA A 1 460 ? 4.726 57.410 74.076 1.00 18.29 460 ALA A CA 1
ATOM 3520 C C . ALA A 1 460 ? 6.105 56.978 73.589 1.00 18.08 460 ALA A C 1
ATOM 3521 O O . ALA A 1 460 ? 6.735 57.677 72.789 1.00 15.92 460 ALA A O 1
ATOM 3523 N N . VAL A 1 461 ? 6.568 55.825 74.067 1.00 15.66 461 VAL A N 1
ATOM 3524 C CA . VAL A 1 461 ? 7.887 55.328 73.700 1.00 15.35 461 VAL A CA 1
ATOM 3525 C C . VAL A 1 461 ? 7.888 53.905 73.151 1.00 17.08 461 VAL A C 1
ATOM 3526 O O . VAL A 1 461 ? 7.352 52.986 73.777 1.00 17.65 461 VAL A O 1
ATOM 3530 N N . GLY A 1 462 ? 8.502 53.728 71.985 1.00 16.09 462 GLY A N 1
ATOM 3531 C CA . GLY A 1 462 ? 8.584 52.411 71.389 1.00 16.95 462 GLY A CA 1
ATOM 3532 C C . GLY A 1 462 ? 9.862 51.739 71.855 1.00 18.91 462 GLY A C 1
ATOM 3533 O O . GLY A 1 462 ? 10.956 52.250 71.612 1.00 19.00 462 GLY A O 1
ATOM 3534 N N . LEU A 1 463 ? 9.733 50.598 72.527 1.00 19.16 463 LEU A N 1
ATOM 3535 C CA . LEU A 1 463 ? 10.898 49.883 73.036 1.00 21.26 463 LEU A CA 1
ATOM 3536 C C . LEU A 1 463 ? 11.377 48.818 72.063 1.00 22.47 463 LEU A C 1
ATOM 3537 O O . LEU A 1 463 ? 10.586 48.017 71.570 1.00 23.82 463 LEU A O 1
ATOM 3542 N N . GLU A 1 464 ? 12.680 48.815 71.799 1.00 23.11 464 GLU A N 1
ATOM 3543 C CA . GLU A 1 464 ? 13.280 47.871 70.865 1.00 24.46 464 GLU A CA 1
ATOM 3544 C C . GLU A 1 464 ? 13.264 46.424 71.343 1.00 25.73 464 GLU A C 1
ATOM 3545 O O . GLU A 1 464 ? 13.448 45.504 70.550 1.00 26.06 464 GLU A O 1
ATOM 3551 N N . GLU A 1 465 ? 13.035 46.221 72.635 1.00 26.68 465 GLU A N 1
ATOM 3552 C CA . GLU A 1 465 ? 12.978 44.871 73.186 1.00 28.69 465 GLU A CA 1
ATOM 3553 C C . GLU A 1 465 ? 11.522 44.453 73.355 1.00 26.84 465 GLU A C 1
ATOM 3554 O O . GLU A 1 465 ? 10.851 44.852 74.315 1.00 25.33 465 GLU A O 1
ATOM 3560 N N . GLY A 1 466 ? 11.039 43.647 72.416 1.00 26.05 466 GLY A N 1
ATOM 3561 C CA . GLY A 1 466 ? 9.659 43.195 72.462 1.00 26.72 466 GLY A CA 1
ATOM 3562 C C . GLY A 1 466 ? 8.745 44.056 71.603 1.00 27.03 466 GLY A C 1
ATOM 3563 O O . GLY A 1 466 ? 7.571 43.733 71.412 1.00 27.34 466 GLY A O 1
ATOM 3564 N N . ASN A 1 467 ? 9.288 45.153 71.082 1.00 26.18 467 ASN A N 1
ATOM 3565 C CA . ASN A 1 467 ? 8.533 46.081 70.237 1.00 25.18 467 ASN A CA 1
ATOM 3566 C C . ASN A 1 467 ? 7.247 46.559 70.913 1.00 24.46 467 ASN A C 1
ATOM 3567 O O . ASN A 1 467 ? 6.219 46.735 70.257 1.00 25.59 467 ASN A O 1
ATOM 3572 N N . THR A 1 468 ? 7.302 46.770 72.223 1.00 23.24 468 THR A N 1
ATOM 3573 C CA . THR A 1 468 ? 6.131 47.229 72.959 1.00 22.39 468 THR A CA 1
ATOM 3574 C C . THR A 1 468 ? 6.113 48.747 73.009 1.00 21.48 468 THR A C 1
ATOM 3575 O O . THR A 1 468 ? 7.108 49.398 72.723 1.00 22.68 468 THR A O 1
ATOM 3579 N N . ILE A 1 469 ? 4.963 49.302 73.364 1.00 20.58 469 ILE A N 1
ATOM 3580 C CA . ILE A 1 469 ? 4.804 50.737 73.479 1.00 18.68 469 ILE A CA 1
ATOM 3581 C C . ILE A 1 469 ? 4.579 51.041 74.963 1.00 19.43 469 ILE A C 1
ATOM 3582 O O . ILE A 1 469 ? 3.672 50.494 75.585 1.00 18.04 469 ILE A O 1
ATOM 3587 N N . GLN A 1 470 ? 5.421 51.898 75.529 1.00 17.95 470 GLN A N 1
ATOM 3588 C CA . GLN A 1 470 ? 5.303 52.269 76.931 1.00 18.51 470 GLN A CA 1
ATOM 3589 C C . GLN A 1 470 ? 4.864 53.729 76.974 1.00 18.21 470 GLN A C 1
ATOM 3590 O O . GLN A 1 470 ? 5.495 54.594 76.369 1.00 18.27 470 GLN A O 1
ATOM 3596 N N . VAL A 1 471 ? 3.770 53.999 77.676 1.00 18.25 471 VAL A N 1
ATOM 3597 C CA . VAL A 1 471 ? 3.252 55.355 77.761 1.00 18.19 471 VAL A CA 1
ATOM 3598 C C . VAL A 1 471 ? 3.377 55.928 79.163 1.00 20.53 471 VAL A C 1
ATOM 3599 O O . VAL A 1 471 ? 2.670 55.507 80.083 1.00 20.16 471 VAL A O 1
ATOM 3603 N N . PHE A 1 472 ? 4.286 56.890 79.313 1.00 20.37 472 PHE A N 1
ATOM 3604 C CA . PHE A 1 472 ? 4.516 57.544 80.591 1.00 21.67 472 PHE A CA 1
ATOM 3605 C C . PHE A 1 472 ? 3.573 58.719 80.758 1.00 22.76 472 PHE A C 1
ATOM 3606 O O . PHE A 1 472 ? 3.051 59.259 79.784 1.00 21.64 472 PHE A O 1
ATOM 3614 N N . LYS A 1 473 ? 3.356 59.105 82.008 1.00 24.92 473 LYS A N 1
ATOM 3615 C CA . LYS A 1 473 ? 2.525 60.260 82.311 1.00 26.89 473 LYS A CA 1
ATOM 3616 C C . LYS A 1 473 ? 3.567 61.377 82.400 1.00 24.94 473 LYS A C 1
ATOM 3617 O O . LYS A 1 473 ? 4.515 61.281 83.181 1.00 25.91 473 LYS A O 1
ATOM 3623 N N . LEU A 1 474 ? 3.418 62.411 81.579 1.00 23.62 474 LEU A N 1
ATOM 3624 C CA . LEU A 1 474 ? 4.379 63.516 81.555 1.00 22.19 474 LEU A CA 1
ATOM 3625 C C . LEU A 1 474 ? 4.700 64.048 82.947 1.00 22.89 474 LEU A C 1
ATOM 3626 O O . LEU A 1 474 ? 5.865 64.238 83.293 1.00 22.53 474 LEU A O 1
ATOM 3631 N N . SER A 1 475 ? 3.656 64.286 83.737 1.00 23.18 475 SER A N 1
ATOM 3632 C CA . SER A 1 475 ? 3.801 64.827 85.085 1.00 24.24 475 SER A CA 1
ATOM 3633 C C . SER A 1 475 ? 4.524 63.931 86.076 1.00 25.83 475 SER A C 1
ATOM 3634 O O . SER A 1 475 ? 4.950 64.399 87.131 1.00 27.94 475 SER A O 1
ATOM 3637 N N . ASP A 1 476 ? 4.662 62.649 85.753 1.00 25.06 476 ASP A N 1
ATOM 3638 C CA . ASP A 1 476 ? 5.327 61.722 86.659 1.00 23.46 476 ASP A CA 1
ATOM 3639 C C . ASP A 1 476 ? 5.861 60.517 85.900 1.00 23.18 476 ASP A C 1
ATOM 3640 O O . ASP A 1 476 ? 5.150 59.532 85.700 1.00 23.87 476 ASP A O 1
ATOM 3645 N N . LEU A 1 477 ? 7.120 60.591 85.489 1.00 22.43 477 LEU A N 1
ATOM 3646 C CA . LEU A 1 477 ? 7.736 59.499 84.747 1.00 23.58 477 LEU A CA 1
ATOM 3647 C C . LEU A 1 477 ? 7.698 58.159 85.482 1.00 23.75 477 LEU A C 1
ATOM 3648 O O . LEU A 1 477 ? 7.980 57.122 84.885 1.00 23.54 477 LEU A O 1
ATOM 3653 N N . GLU A 1 478 ? 7.355 58.172 86.769 1.00 24.96 478 GLU A N 1
ATOM 3654 C CA . GLU A 1 478 ? 7.282 56.922 87.531 1.00 27.66 478 GLU A CA 1
ATOM 3655 C C . GLU A 1 478 ? 5.983 56.176 87.257 1.00 27.07 478 GLU A C 1
ATOM 3656 O O . GLU A 1 478 ? 5.838 55.020 87.629 1.00 27.85 478 GLU A O 1
ATOM 3662 N N . VAL A 1 479 ? 5.037 56.852 86.615 1.00 27.32 479 VAL A N 1
ATOM 3663 C CA . VAL A 1 479 ? 3.764 56.241 86.268 1.00 24.97 479 VAL A CA 1
ATOM 3664 C C . VAL A 1 479 ? 3.764 55.941 84.768 1.00 25.85 479 VAL A C 1
ATOM 3665 O O . VAL A 1 479 ? 3.929 56.845 83.942 1.00 26.55 479 VAL A O 1
ATOM 3669 N N . SER A 1 480 ? 3.593 54.672 84.415 1.00 23.05 480 SER A N 1
ATOM 3670 C CA . SER A 1 480 ? 3.555 54.290 83.014 1.00 22.57 480 SER A CA 1
ATOM 3671 C C . SER A 1 480 ? 2.780 52.996 82.843 1.00 23.66 480 SER A C 1
ATOM 3672 O O . SER A 1 480 ? 2.579 52.247 83.796 1.00 22.73 480 SER A O 1
ATOM 3675 N N . PHE A 1 481 ? 2.334 52.748 81.619 1.00 24.77 481 PHE A N 1
ATOM 3676 C CA . PHE A 1 481 ? 1.581 51.545 81.313 1.00 25.53 481 PHE A CA 1
ATOM 3677 C C . PHE A 1 481 ? 1.920 51.076 79.906 1.00 26.44 481 PHE A C 1
ATOM 3678 O O . PHE A 1 481 ? 2.302 51.876 79.055 1.00 25.99 481 PHE A O 1
ATOM 3686 N N . ASP A 1 482 ? 1.794 49.774 79.675 1.00 27.46 482 ASP A N 1
ATOM 3687 C CA . ASP A 1 482 ? 2.098 49.193 78.377 1.00 29.70 482 ASP A CA 1
ATOM 3688 C C . ASP A 1 482 ? 0.830 49.043 77.565 1.00 31.03 482 ASP A C 1
ATOM 3689 O O . ASP A 1 482 ? -0.245 48.795 78.120 1.00 30.93 482 ASP A O 1
ATOM 3694 N N . LEU A 1 483 ? 0.943 49.212 76.251 1.00 31.42 483 LEU A N 1
ATOM 3695 C CA . LEU A 1 483 ? -0.217 49.021 75.398 1.00 30.68 483 LEU A CA 1
ATOM 3696 C C . LEU A 1 483 ? -0.326 47.506 75.308 1.00 30.63 483 LEU A C 1
ATOM 3697 O O . LEU A 1 483 ? 0.674 46.814 75.124 1.00 31.38 483 LEU A O 1
ATOM 3702 N N . LYS A 1 484 ? -1.538 46.994 75.465 1.00 30.63 484 LYS A N 1
ATOM 3703 C CA . LYS A 1 484 ? -1.780 45.557 75.452 1.00 30.83 484 LYS A CA 1
ATOM 3704 C C . LYS A 1 484 ? -1.104 44.752 74.344 1.00 30.54 484 LYS A C 1
ATOM 3705 O O . LYS A 1 484 ? -0.556 43.683 74.601 1.00 31.99 484 LYS A O 1
ATOM 3711 N N . THR A 1 485 ? -1.124 45.263 73.120 1.00 29.43 485 THR A N 1
ATOM 3712 C CA . THR A 1 485 ? -0.526 44.549 71.998 1.00 27.94 485 THR A CA 1
ATOM 3713 C C . THR A 1 485 ? 0.781 45.162 71.524 1.00 26.84 485 THR A C 1
ATOM 3714 O O . THR A 1 485 ? 0.869 46.364 71.303 1.00 26.69 485 THR A O 1
ATOM 3718 N N . PRO A 1 486 ? 1.824 44.338 71.368 1.00 25.47 486 PRO A N 1
ATOM 3719 C CA . PRO A 1 486 ? 3.102 44.873 70.904 1.00 24.84 486 PRO A CA 1
ATOM 3720 C C . PRO A 1 486 ? 3.074 44.961 69.382 1.00 23.85 486 PRO A C 1
ATOM 3721 O O . PRO A 1 486 ? 2.179 44.409 68.742 1.00 23.59 486 PRO A O 1
ATOM 3725 N N . LEU A 1 487 ? 4.037 45.666 68.803 1.00 23.38 487 LEU A N 1
ATOM 3726 C CA . LEU A 1 487 ? 4.092 45.791 67.352 1.00 22.48 487 LEU A CA 1
ATOM 3727 C C . LEU A 1 487 ? 4.728 44.525 66.801 1.00 21.34 487 LEU A C 1
ATOM 3728 O O . LEU A 1 487 ? 5.282 43.725 67.549 1.00 21.63 487 LEU A O 1
ATOM 3733 N N . ARG A 1 488 ? 4.646 44.341 65.494 1.00 21.92 488 ARG A N 1
ATOM 3734 C CA . ARG A 1 488 ? 5.218 43.158 64.875 1.00 23.99 488 ARG A CA 1
ATOM 3735 C C . ARG A 1 488 ? 6.734 43.260 64.773 1.00 22.98 488 ARG A C 1
ATOM 3736 O O . ARG A 1 488 ? 7.422 42.244 64.748 1.00 23.05 488 ARG A O 1
ATOM 3744 N N . ALA A 1 489 ? 7.245 44.486 64.709 1.00 21.48 489 ALA A N 1
ATOM 3745 C CA . ALA A 1 489 ? 8.676 44.712 64.578 1.00 20.30 489 ALA A CA 1
ATOM 3746 C C . ALA A 1 489 ? 9.119 46.001 65.267 1.00 19.91 489 ALA A C 1
ATOM 3747 O O . ALA A 1 489 ? 8.315 46.684 65.907 1.00 19.22 489 ALA A O 1
ATOM 3749 N N . LYS A 1 490 ? 10.398 46.338 65.134 1.00 19.58 490 LYS A N 1
ATOM 3750 C CA . LYS A 1 490 ? 10.910 47.538 65.776 1.00 20.25 490 LYS A CA 1
ATOM 3751 C C . LYS A 1 490 ? 10.033 48.749 65.480 1.00 19.33 490 LYS A C 1
ATOM 3752 O O . LYS A 1 490 ? 9.668 48.996 64.331 1.00 18.44 490 LYS A O 1
ATOM 3758 N N . PRO A 1 491 ? 9.667 49.510 66.525 1.00 18.11 491 PRO A N 1
ATOM 3759 C CA . PRO A 1 491 ? 8.828 50.698 66.328 1.00 17.61 491 PRO A CA 1
ATOM 3760 C C . PRO A 1 491 ? 9.629 51.746 65.566 1.00 17.52 491 PRO A C 1
ATOM 3761 O O . PRO A 1 491 ? 10.811 51.945 65.837 1.00 17.21 491 PRO A O 1
ATOM 3765 N N . SER A 1 492 ? 8.995 52.418 64.616 1.00 18.06 492 SER A N 1
ATOM 3766 C CA . SER A 1 492 ? 9.703 53.418 63.829 1.00 18.46 492 SER A CA 1
ATOM 3767 C C . SER A 1 492 ? 9.135 54.824 63.965 1.00 18.89 492 SER A C 1
ATOM 3768 O O . SER A 1 492 ? 9.859 55.802 63.797 1.00 20.65 492 SER A O 1
ATOM 3771 N N . TYR A 1 493 ? 7.845 54.927 64.264 1.00 17.41 493 TYR A N 1
ATOM 3772 C CA . TYR A 1 493 ? 7.210 56.229 64.435 1.00 17.55 493 TYR A CA 1
ATOM 3773 C C . TYR A 1 493 ? 5.908 56.081 65.213 1.00 18.66 493 TYR A C 1
ATOM 3774 O O . TYR A 1 493 ? 5.112 55.174 64.954 1.00 19.28 493 TYR A O 1
ATOM 3783 N N . ILE A 1 494 ? 5.703 56.982 66.167 1.00 18.24 494 ILE A N 1
ATOM 3784 C CA . ILE A 1 494 ? 4.517 56.967 67.013 1.00 17.75 494 ILE A CA 1
ATOM 3785 C C . ILE A 1 494 ? 3.895 58.352 67.071 1.00 17.82 494 ILE A C 1
ATOM 3786 O O . ILE A 1 494 ? 4.601 59.358 67.126 1.00 17.81 494 ILE A O 1
ATOM 3791 N N . SER A 1 495 ? 2.569 58.399 67.078 1.00 19.18 495 SER A N 1
ATOM 3792 C CA . SER A 1 495 ? 1.866 59.669 67.150 1.00 19.56 495 SER A CA 1
ATOM 3793 C C . SER A 1 495 ? 0.603 59.575 67.998 1.00 19.48 495 SER A C 1
ATOM 3794 O O . SER A 1 495 ? -0.317 58.823 67.677 1.00 19.57 495 SER A O 1
ATOM 3797 N N . ILE A 1 496 ? 0.572 60.339 69.087 1.00 19.70 496 ILE A N 1
ATOM 3798 C CA . ILE A 1 496 ? -0.588 60.380 69.974 1.00 19.43 496 ILE A CA 1
ATOM 3799 C C . ILE A 1 496 ? -1.629 61.324 69.367 1.00 20.48 496 ILE A C 1
ATOM 3800 O O . ILE A 1 496 ? -1.284 62.389 68.860 1.00 20.23 496 ILE A O 1
ATOM 3805 N N . SER A 1 497 ? -2.899 60.932 69.408 1.00 21.94 497 SER A N 1
ATOM 3806 C CA . SER A 1 497 ? -3.969 61.767 68.859 1.00 24.61 497 SER A CA 1
ATOM 3807 C C . SER A 1 497 ? -3.966 63.154 69.494 1.00 24.26 497 SER A C 1
ATOM 3808 O O . SER A 1 497 ? -3.558 63.317 70.638 1.00 23.39 497 SER A O 1
ATOM 3811 N N . PRO A 1 498 ? -4.440 64.170 68.759 1.00 24.31 498 PRO A N 1
ATOM 3812 C CA . PRO A 1 498 ? -4.470 65.533 69.297 1.00 25.86 498 PRO A CA 1
ATOM 3813 C C . PRO A 1 498 ? -5.367 65.681 70.527 1.00 26.52 498 PRO A C 1
ATOM 3814 O O . PRO A 1 498 ? -5.259 66.661 71.266 1.00 26.96 498 PRO A O 1
ATOM 3818 N N . SER A 1 499 ? -6.247 64.708 70.746 1.00 26.29 499 SER A N 1
ATOM 3819 C CA . SER A 1 499 ? -7.133 64.736 71.908 1.00 26.45 499 SER A CA 1
ATOM 3820 C C . SER A 1 499 ? -6.617 63.703 72.899 1.00 25.56 499 SER A C 1
ATOM 3821 O O . SER A 1 499 ? -7.090 63.610 74.030 1.00 26.04 499 SER A O 1
ATOM 3824 N N . GLU A 1 500 ? -5.636 62.928 72.448 1.00 25.32 500 GLU A N 1
ATOM 3825 C CA . GLU A 1 500 ? -5.024 61.878 73.251 1.00 23.85 500 GLU A CA 1
ATOM 3826 C C . GLU A 1 500 ? -5.921 60.654 73.379 1.00 22.72 500 GLU A C 1
ATOM 3827 O O . GLU A 1 500 ? -5.708 59.797 74.236 1.00 22.15 500 GLU A O 1
ATOM 3833 N N . THR A 1 501 ? -6.924 60.571 72.516 1.00 21.73 501 THR A N 1
ATOM 3834 C CA . THR A 1 501 ? -7.827 59.432 72.532 1.00 23.65 501 THR A CA 1
ATOM 3835 C C . THR A 1 501 ? -7.137 58.191 71.964 1.00 23.68 501 THR A C 1
ATOM 3836 O O . THR A 1 501 ? -7.242 57.096 72.525 1.00 24.39 501 THR A O 1
ATOM 3840 N N . TYR A 1 502 ? -6.419 58.364 70.859 1.00 22.75 502 TYR A N 1
ATOM 3841 C CA . TYR A 1 502 ? -5.741 57.241 70.221 1.00 22.86 502 TYR A CA 1
ATOM 3842 C C . TYR A 1 502 ? -4.227 57.394 70.123 1.00 23.79 502 TYR A C 1
ATOM 3843 O O . TYR A 1 502 ? -3.669 58.461 70.376 1.00 22.70 502 TYR A O 1
ATOM 3852 N N . ILE A 1 503 ? -3.569 56.300 69.750 1.00 24.72 503 ILE A N 1
ATOM 3853 C CA . ILE A 1 503 ? -2.124 56.285 69.551 1.00 23.89 503 ILE A CA 1
ATOM 3854 C C . ILE A 1 503 ? -1.857 55.468 68.290 1.00 23.85 503 ILE A C 1
ATOM 3855 O O . ILE A 1 503 ? -2.184 54.280 68.226 1.00 23.22 503 ILE A O 1
ATOM 3860 N N . ALA A 1 504 ? -1.285 56.118 67.282 1.00 22.83 504 ALA A N 1
ATOM 3861 C CA . ALA A 1 504 ? -0.960 55.448 66.031 1.00 22.09 504 ALA A CA 1
ATOM 3862 C C . ALA A 1 504 ? 0.510 55.067 66.116 1.00 21.77 504 ALA A C 1
ATOM 3863 O O . ALA A 1 504 ? 1.338 55.877 66.537 1.00 23.16 504 ALA A O 1
ATOM 3865 N N . ALA A 1 505 ? 0.834 53.840 65.723 1.00 20.19 505 ALA A N 1
ATOM 3866 C CA . ALA A 1 505 ? 2.211 53.367 65.784 1.00 20.81 505 ALA A CA 1
ATOM 3867 C C . ALA A 1 505 ? 2.549 52.429 64.634 1.00 20.60 505 ALA A C 1
ATOM 3868 O O . ALA A 1 505 ? 1.835 51.455 64.388 1.00 20.76 505 ALA A O 1
ATOM 3870 N N . GLY A 1 506 ? 3.645 52.729 63.940 1.00 19.50 506 GLY A N 1
ATOM 3871 C CA . GLY A 1 506 ? 4.073 51.905 62.827 1.00 17.20 506 GLY A CA 1
ATOM 3872 C C . GLY A 1 506 ? 5.458 51.351 63.084 1.00 17.78 506 GLY A C 1
ATOM 3873 O O . GLY A 1 506 ? 6.227 51.931 63.854 1.00 18.90 506 GLY A O 1
ATOM 3874 N N . ASP A 1 507 ? 5.783 50.227 62.453 1.00 17.43 507 ASP A N 1
ATOM 3875 C CA . ASP A 1 507 ? 7.093 49.611 62.632 1.00 19.04 507 ASP A CA 1
ATOM 3876 C C . ASP A 1 507 ? 7.920 49.641 61.350 1.00 18.11 507 ASP A C 1
ATOM 3877 O O . ASP A 1 507 ? 7.461 50.117 60.316 1.00 17.78 507 ASP A O 1
ATOM 3882 N N . VAL A 1 508 ? 9.142 49.128 61.423 1.00 19.07 508 VAL A N 1
ATOM 3883 C CA . VAL A 1 508 ? 10.037 49.117 60.271 1.00 23.51 508 VAL A CA 1
ATOM 3884 C C . VAL A 1 508 ? 9.645 48.146 59.156 1.00 25.15 508 VAL A C 1
ATOM 3885 O O . VAL A 1 508 ? 10.340 48.056 58.150 1.00 25.08 508 VAL A O 1
ATOM 3897 N N . GLY A 1 510 ? 6.251 47.995 57.915 1.00 29.64 510 GLY A N 1
ATOM 3898 C CA . GLY A 1 510 ? 5.148 48.535 57.145 1.00 28.90 510 GLY A CA 1
ATOM 3899 C C . GLY A 1 510 ? 3.808 48.386 57.840 1.00 28.31 510 GLY A C 1
ATOM 3900 O O . GLY A 1 510 ? 2.772 48.729 57.279 1.00 28.31 510 GLY A O 1
ATOM 3901 N N . LYS A 1 511 ? 3.820 47.872 59.064 1.00 28.21 511 LYS A N 1
ATOM 3902 C CA . LYS A 1 511 ? 2.586 47.687 59.814 1.00 27.30 511 LYS A CA 1
ATOM 3903 C C . LYS A 1 511 ? 2.321 48.851 60.756 1.00 26.45 511 LYS A C 1
ATOM 3904 O O . LYS A 1 511 ? 3.222 49.324 61.444 1.00 26.05 511 LYS A O 1
ATOM 3910 N N . ILE A 1 512 ? 1.076 49.312 60.770 1.00 25.79 512 ILE A N 1
ATOM 3911 C CA . ILE A 1 512 ? 0.651 50.399 61.643 1.00 24.98 512 ILE A CA 1
ATOM 3912 C C . ILE A 1 512 ? -0.592 49.919 62.397 1.00 24.40 512 ILE A C 1
ATOM 3913 O O . ILE A 1 512 ? -1.497 49.327 61.806 1.00 23.72 512 ILE A O 1
ATOM 3918 N N . LEU A 1 513 ? -0.622 50.159 63.702 1.00 22.96 513 LEU A N 1
ATOM 3919 C CA . LEU A 1 513 ? -1.746 49.756 64.533 1.00 20.83 513 LEU A CA 1
ATOM 3920 C C . LEU A 1 513 ? -2.293 50.978 65.246 1.00 22.13 513 LEU A C 1
ATOM 3921 O O . LEU A 1 513 ? -1.532 51.854 65.663 1.00 22.86 513 LEU A O 1
ATOM 3926 N N . LEU A 1 514 ? -3.612 51.039 65.386 1.00 21.97 514 LEU A N 1
ATOM 3927 C CA . LEU A 1 514 ? -4.240 52.158 66.070 1.00 23.48 514 LEU A CA 1
ATOM 3928 C C . LEU A 1 514 ? -4.704 51.669 67.436 1.00 24.15 514 LEU A C 1
ATOM 3929 O O . LEU A 1 514 ? -5.481 50.721 67.532 1.00 24.50 514 LEU A O 1
ATOM 3934 N N . TYR A 1 515 ? -4.209 52.308 68.489 1.00 23.88 515 TYR A N 1
ATOM 3935 C CA . TYR A 1 515 ? -4.584 51.935 69.845 1.00 22.25 515 TYR A CA 1
ATOM 3936 C C . TYR A 1 515 ? -5.460 52.986 70.506 1.00 22.84 515 TYR A C 1
ATOM 3937 O O . TYR A 1 515 ? -5.376 54.177 70.205 1.00 22.18 515 TYR A O 1
ATOM 3946 N N . ASP A 1 516 ? -6.293 52.523 71.430 1.00 25.24 516 ASP A N 1
ATOM 3947 C CA . ASP A 1 516 ? -7.155 53.396 72.211 1.00 25.08 516 ASP A CA 1
ATOM 3948 C C . ASP A 1 516 ? -6.293 53.656 73.445 1.00 24.69 516 ASP A C 1
ATOM 3949 O O . ASP A 1 516 ? -6.020 52.739 74.210 1.00 23.92 516 ASP A O 1
ATOM 3954 N N . LEU A 1 517 ? -5.844 54.891 73.630 1.00 25.45 517 LEU A N 1
ATOM 3955 C CA . LEU A 1 517 ? -4.974 55.207 74.759 1.00 26.66 517 LEU A CA 1
ATOM 3956 C C . LEU A 1 517 ? -5.548 54.861 76.128 1.00 27.42 517 LEU A C 1
ATOM 3957 O O . LEU A 1 517 ? -4.896 54.200 76.931 1.00 26.70 517 LEU A O 1
ATOM 3962 N N . GLN A 1 518 ? -6.771 55.299 76.389 1.00 30.33 518 GLN A N 1
ATOM 3963 C CA . GLN A 1 518 ? -7.389 55.059 77.683 1.00 32.54 518 GLN A CA 1
ATOM 3964 C C . GLN A 1 518 ? -7.551 53.583 78.050 1.00 32.39 518 GLN A C 1
ATOM 3965 O O . GLN A 1 518 ? -7.282 53.198 79.188 1.00 31.86 518 GLN A O 1
ATOM 3971 N N . SER A 1 519 ? -7.971 52.757 77.095 1.00 31.48 519 SER A N 1
ATOM 3972 C CA . SER A 1 519 ? -8.169 51.328 77.354 1.00 30.67 519 SER A CA 1
ATOM 3973 C C . SER A 1 519 ? -6.953 50.510 76.944 1.00 29.98 519 SER A C 1
ATOM 3974 O O . SER A 1 519 ? -6.914 49.296 77.146 1.00 29.51 519 SER A O 1
ATOM 3977 N N . ARG A 1 520 ? -5.964 51.197 76.381 1.00 29.53 520 ARG A N 1
ATOM 3978 C CA . ARG A 1 520 ? -4.730 50.592 75.879 1.00 30.21 520 ARG A CA 1
ATOM 3979 C C . ARG A 1 520 ? -4.981 49.321 75.088 1.00 29.70 520 ARG A C 1
ATOM 3980 O O . ARG A 1 520 ? -4.207 48.365 75.138 1.00 30.06 520 ARG A O 1
ATOM 3988 N N . GLU A 1 521 ? -6.070 49.348 74.327 1.00 29.01 521 GLU A N 1
ATOM 3989 C CA . GLU A 1 521 ? -6.479 48.229 73.493 1.00 30.03 521 GLU A CA 1
ATOM 3990 C C . GLU A 1 521 ? -6.376 48.657 72.019 1.00 27.58 521 GLU A C 1
ATOM 3991 O O . GLU A 1 521 ? -6.492 49.840 71.700 1.00 25.13 521 GLU A O 1
ATOM 3997 N N . VAL A 1 522 ? -6.140 47.694 71.133 1.00 26.63 522 VAL A N 1
ATOM 3998 C CA . VAL A 1 522 ? -6.052 47.962 69.698 1.00 24.51 522 VAL A CA 1
ATOM 3999 C C . VAL A 1 522 ? -7.445 48.337 69.195 1.00 25.37 522 VAL A C 1
ATOM 4000 O O . VAL A 1 522 ? -8.394 47.581 69.403 1.00 26.05 522 VAL A O 1
ATOM 4004 N N . LYS A 1 523 ? -7.586 49.491 68.548 1.00 25.11 523 LYS A N 1
ATOM 4005 C CA . LYS A 1 523 ? -8.898 49.866 68.034 1.00 27.53 523 LYS A CA 1
ATOM 4006 C C . LYS A 1 523 ? -9.071 49.332 66.615 1.00 26.91 523 LYS A C 1
ATOM 4007 O O . LYS A 1 523 ? -10.184 49.049 66.178 1.00 28.95 523 LYS A O 1
ATOM 4013 N N . THR A 1 524 ? -7.964 49.207 65.892 1.00 26.54 524 THR A N 1
ATOM 4014 C CA . THR A 1 524 ? -8.000 48.663 64.539 1.00 23.36 524 THR A CA 1
ATOM 4015 C C . THR A 1 524 ? -6.628 48.244 64.051 1.00 21.89 524 THR A C 1
ATOM 4016 O O . THR A 1 524 ? -5.650 48.975 64.187 1.00 21.75 524 THR A O 1
ATOM 4020 N N . SER A 1 525 ? -6.568 47.048 63.488 1.00 21.06 525 SER A N 1
ATOM 4021 C CA . SER A 1 525 ? -5.335 46.513 62.948 1.00 21.48 525 SER A CA 1
ATOM 4022 C C . SER A 1 525 ? -5.610 46.261 61.474 1.00 21.81 525 SER A C 1
ATOM 4023 O O . SER A 1 525 ? -4.891 45.521 60.808 1.00 21.72 525 SER A O 1
ATOM 4026 N N . ARG A 1 526 ? -6.666 46.895 60.977 1.00 22.28 526 ARG A N 1
ATOM 4027 C CA . ARG A 1 526 ? -7.077 46.732 59.595 1.00 23.26 526 ARG A CA 1
ATOM 4028 C C . ARG A 1 526 ? -6.270 47.570 58.599 1.00 23.40 526 ARG A C 1
ATOM 4029 O O . ARG A 1 526 ? -6.171 47.204 57.429 1.00 23.70 526 ARG A O 1
ATOM 4037 N N . TRP A 1 527 ? -5.692 48.682 59.049 1.00 22.97 527 TRP A N 1
ATOM 4038 C CA . TRP A 1 527 ? -4.907 49.523 58.145 1.00 23.62 527 TRP A CA 1
ATOM 4039 C C . TRP A 1 527 ? -3.887 48.706 57.352 1.00 24.04 527 TRP A C 1
ATOM 4040 O O . TRP A 1 527 ? -3.070 47.969 57.913 1.00 24.82 527 TRP A O 1
ATOM 4051 N N . ALA A 1 528 ? -3.970 48.845 56.035 1.00 23.29 528 ALA A N 1
ATOM 4052 C CA . ALA A 1 528 ? -3.126 48.131 55.089 1.00 23.74 528 ALA A CA 1
ATOM 4053 C C . ALA A 1 528 ? -1.629 48.127 55.377 1.00 23.37 528 ALA A C 1
ATOM 4054 O O . ALA A 1 528 ? -1.019 49.175 55.598 1.00 23.04 528 ALA A O 1
ATOM 4056 N N . PHE A 1 529 ? -1.054 46.928 55.363 1.00 23.26 529 PHE A N 1
ATOM 4057 C CA . PHE A 1 529 ? 0.375 46.717 55.581 1.00 23.50 529 PHE A CA 1
ATOM 4058 C C . PHE A 1 529 ? 1.078 47.336 54.375 1.00 24.64 529 PHE A C 1
ATOM 4059 O O . PHE A 1 529 ? 0.575 47.256 53.253 1.00 24.85 529 PHE A O 1
ATOM 4067 N N . ARG A 1 530 ? 2.239 47.945 54.583 1.00 25.99 530 ARG A N 1
ATOM 4068 C CA . ARG A 1 530 ? 2.922 48.574 53.463 1.00 26.61 530 ARG A CA 1
ATOM 4069 C C . ARG A 1 530 ? 4.220 47.951 52.966 1.00 26.27 530 ARG A C 1
ATOM 4070 O O . ARG A 1 530 ? 4.762 48.380 51.948 1.00 26.44 530 ARG A O 1
ATOM 4078 N N . THR A 1 531 ? 4.700 46.918 53.648 1.00 26.55 531 THR A N 1
ATOM 4079 C CA . THR A 1 531 ? 5.937 46.265 53.233 1.00 27.07 531 THR A CA 1
ATOM 4080 C C . THR A 1 531 ? 6.993 47.349 53.035 1.00 25.98 531 THR A C 1
ATOM 4081 O O . THR A 1 531 ? 7.704 47.371 52.028 1.00 26.79 531 THR A O 1
ATOM 4085 N N . SER A 1 532 ? 7.075 48.252 54.005 1.00 24.75 532 SER A N 1
ATOM 4086 C CA . SER A 1 532 ? 8.022 49.361 53.967 1.00 24.31 532 SER A CA 1
ATOM 4087 C C . SER A 1 532 ? 7.932 50.114 55.297 1.00 22.72 532 SER A C 1
ATOM 4088 O O . SER A 1 532 ? 6.837 50.389 55.782 1.00 22.80 532 SER A O 1
ATOM 4091 N N . LYS A 1 533 ? 9.079 50.445 55.879 1.00 22.41 533 LYS A N 1
ATOM 4092 C CA . LYS A 1 533 ? 9.109 51.153 57.155 1.00 22.67 533 LYS A CA 1
ATOM 4093 C C . LYS A 1 533 ? 8.299 52.442 57.144 1.00 23.20 533 LYS A C 1
ATOM 4094 O O . LYS A 1 533 ? 8.250 53.151 56.132 1.00 23.72 533 LYS A O 1
ATOM 4100 N N . ILE A 1 534 ? 7.659 52.734 58.277 1.00 21.83 534 ILE A N 1
ATOM 4101 C CA . ILE A 1 534 ? 6.858 53.943 58.424 1.00 21.19 534 ILE A CA 1
ATOM 4102 C C . ILE A 1 534 ? 7.721 55.023 59.057 1.00 21.56 534 ILE A C 1
ATOM 4103 O O . ILE A 1 534 ? 8.317 54.815 60.116 1.00 22.87 534 ILE A O 1
ATOM 4108 N N . ASN A 1 535 ? 7.782 56.181 58.414 1.00 21.62 535 ASN A N 1
ATOM 4109 C CA . ASN A 1 535 ? 8.593 57.278 58.922 1.00 21.56 535 ASN A CA 1
ATOM 4110 C C . ASN A 1 535 ? 7.801 58.440 59.482 1.00 20.46 535 ASN A C 1
ATOM 4111 O O . ASN A 1 535 ? 8.362 59.303 60.154 1.00 20.68 535 ASN A O 1
ATOM 4116 N N . ALA A 1 536 ? 6.504 58.477 59.210 1.00 18.53 536 ALA A N 1
ATOM 4117 C CA . ALA A 1 536 ? 5.712 59.593 59.685 1.00 18.85 536 ALA A CA 1
ATOM 4118 C C . ALA A 1 536 ? 4.227 59.307 59.798 1.00 18.51 536 ALA A C 1
ATOM 4119 O O . ALA A 1 536 ? 3.653 58.580 58.991 1.00 16.03 536 ALA A O 1
ATOM 4121 N N . ILE A 1 537 ? 3.619 59.909 60.815 1.00 18.90 537 ILE A N 1
ATOM 4122 C CA . ILE A 1 537 ? 2.196 59.768 61.090 1.00 18.51 537 ILE A CA 1
ATOM 4123 C C . ILE A 1 537 ? 1.724 61.111 61.605 1.00 19.23 537 ILE A C 1
ATOM 4124 O O . ILE A 1 537 ? 2.308 61.648 62.539 1.00 19.07 537 ILE A O 1
ATOM 4129 N N . SER A 1 538 ? 0.667 61.650 61.010 1.00 20.02 538 SER A N 1
ATOM 4130 C CA . SER A 1 538 ? 0.146 62.935 61.442 1.00 21.03 538 SER A CA 1
ATOM 4131 C C . SER A 1 538 ? -1.382 62.986 61.327 1.00 20.71 538 SER A C 1
ATOM 4132 O O . SER A 1 538 ? -1.941 62.738 60.259 1.00 20.63 538 SER A O 1
ATOM 4135 N N . TRP A 1 539 ? -2.049 63.313 62.430 1.00 21.36 539 TRP A N 1
ATOM 4136 C CA . TRP A 1 539 ? -3.510 63.379 62.459 1.00 22.87 539 TRP A CA 1
ATOM 4137 C C . TRP A 1 539 ? -4.091 64.621 61.800 1.00 25.00 539 TRP A C 1
ATOM 4138 O O . TRP A 1 539 ? -3.641 65.740 62.054 1.00 25.70 539 TRP A O 1
ATOM 4149 N N . LYS A 1 540 ? -5.100 64.425 60.958 1.00 27.23 540 LYS A N 1
ATOM 4150 C CA . LYS A 1 540 ? -5.737 65.551 60.294 1.00 29.88 540 LYS A CA 1
ATOM 4151 C C . LYS A 1 540 ? -6.640 66.314 61.248 1.00 31.09 540 LYS A C 1
ATOM 4152 O O . LYS A 1 540 ? -7.445 65.719 61.964 1.00 32.38 540 LYS A O 1
ATOM 4158 N N . PRO A 1 541 ? -6.506 67.647 61.279 1.00 31.94 541 PRO A N 1
ATOM 4159 C CA . PRO A 1 541 ? -7.315 68.512 62.143 1.00 32.56 541 PRO A CA 1
ATOM 4160 C C . PRO A 1 541 ? -8.638 68.880 61.462 1.00 33.57 541 PRO A C 1
ATOM 4161 O O . PRO A 1 541 ? -8.730 68.893 60.231 1.00 32.47 541 PRO A O 1
ATOM 4165 N N . ALA A 1 542 ? -9.656 69.180 62.264 1.00 34.49 542 ALA A N 1
ATOM 4166 C CA . ALA A 1 542 ? -10.967 69.544 61.733 1.00 36.38 542 ALA A CA 1
ATOM 4167 C C . ALA A 1 542 ? -10.974 70.974 61.205 1.00 37.14 542 ALA A C 1
ATOM 4168 O O . ALA A 1 542 ? -10.250 71.839 61.704 1.00 37.39 542 ALA A O 1
ATOM 4170 N N . GLU A 1 543 ? -11.811 71.212 60.200 1.00 37.75 543 GLU A N 1
ATOM 4171 C CA . GLU A 1 543 ? -11.932 72.522 59.570 1.00 38.67 543 GLU A CA 1
ATOM 4172 C C . GLU A 1 543 ? -12.419 73.611 60.528 1.00 38.06 543 GLU A C 1
ATOM 4173 O O . GLU A 1 543 ? -12.806 73.337 61.664 1.00 38.48 543 GLU A O 1
ATOM 4179 N N . GLU A 1 550 ? -16.981 66.763 60.991 1.00 59.07 550 GLU A N 1
ATOM 4180 C CA . GLU A 1 550 ? -17.134 66.668 62.438 1.00 58.99 550 GLU A CA 1
ATOM 4181 C C . GLU A 1 550 ? -15.768 66.703 63.126 1.00 56.90 550 GLU A C 1
ATOM 4182 O O . GLU A 1 550 ? -14.740 66.436 62.503 1.00 56.47 550 GLU A O 1
ATOM 4188 N N . ILE A 1 551 ? -15.774 67.025 64.416 1.00 54.44 551 ILE A N 1
ATOM 4189 C CA . ILE A 1 551 ? -14.555 67.117 65.214 1.00 52.29 551 ILE A CA 1
ATOM 4190 C C . ILE A 1 551 ? -13.911 65.755 65.499 1.00 50.43 551 ILE A C 1
ATOM 4191 O O . ILE A 1 551 ? -12.709 65.671 65.753 1.00 50.15 551 ILE A O 1
ATOM 4196 N N . GLU A 1 552 ? -14.707 64.692 65.450 1.00 48.04 552 GLU A N 1
ATOM 4197 C CA . GLU A 1 552 ? -14.200 63.348 65.714 1.00 45.33 552 GLU A CA 1
ATOM 4198 C C . GLU A 1 552 ? -12.982 62.999 64.858 1.00 42.10 552 GLU A C 1
ATOM 4199 O O . GLU A 1 552 ? -13.043 63.044 63.631 1.00 42.68 552 GLU A O 1
ATOM 4205 N N . GLU A 1 553 ? -11.879 62.651 65.512 1.00 37.68 553 GLU A N 1
ATOM 4206 C CA . GLU A 1 553 ? -10.653 62.286 64.812 1.00 34.17 553 GLU A CA 1
ATOM 4207 C C . GLU A 1 553 ? -10.936 61.142 63.842 1.00 32.79 553 GLU A C 1
ATOM 4208 O O . GLU A 1 553 ? -11.712 60.239 64.153 1.00 31.89 553 GLU A O 1
ATOM 4214 N N . ASP A 1 554 ? -10.314 61.176 62.667 1.00 30.16 554 ASP A N 1
ATOM 4215 C CA . ASP A 1 554 ? -10.544 60.128 61.677 1.00 28.74 554 ASP A CA 1
ATOM 4216 C C . ASP A 1 554 ? -9.370 59.892 60.727 1.00 28.03 554 ASP A C 1
ATOM 4217 O O . ASP A 1 554 ? -8.724 58.849 60.794 1.00 28.40 554 ASP A O 1
ATOM 4222 N N . LEU A 1 555 ? -9.091 60.848 59.846 1.00 27.60 555 LEU A N 1
ATOM 4223 C CA . LEU A 1 555 ? -7.987 60.692 58.898 1.00 28.54 555 LEU A CA 1
ATOM 4224 C C . LEU A 1 555 ? -6.604 60.838 59.537 1.00 27.11 555 LEU A C 1
ATOM 4225 O O . LEU A 1 555 ? -6.374 61.719 60.368 1.00 27.15 555 LEU A O 1
ATOM 4230 N N . VAL A 1 556 ? -5.689 59.963 59.135 1.00 23.96 556 VAL A N 1
ATOM 4231 C CA . VAL A 1 556 ? -4.327 59.972 59.652 1.00 21.70 556 VAL A CA 1
ATOM 4232 C C . VAL A 1 556 ? -3.342 59.827 58.488 1.00 20.69 556 VAL A C 1
ATOM 4233 O O . VAL A 1 556 ? -3.276 58.771 57.864 1.00 19.22 556 VAL A O 1
ATOM 4237 N N . ALA A 1 557 ? -2.592 60.890 58.198 1.00 18.71 557 ALA A N 1
ATOM 4238 C CA . ALA A 1 557 ? -1.605 60.881 57.115 1.00 17.11 557 ALA A CA 1
ATOM 4239 C C . ALA A 1 557 ? -0.342 60.125 57.525 1.00 16.84 557 ALA A C 1
ATOM 4240 O O . ALA A 1 557 ? 0.191 60.333 58.614 1.00 16.99 557 ALA A O 1
ATOM 4242 N N . THR A 1 558 ? 0.142 59.255 56.647 1.00 16.01 558 THR A N 1
ATOM 4243 C CA . THR A 1 558 ? 1.327 58.467 56.943 1.00 16.09 558 THR A CA 1
ATOM 4244 C C . THR A 1 558 ? 2.301 58.369 55.767 1.00 18.44 558 THR A C 1
ATOM 4245 O O . THR A 1 558 ? 1.896 58.187 54.614 1.00 18.67 558 THR A O 1
ATOM 4249 N N . GLY A 1 559 ? 3.591 58.496 56.068 1.00 18.34 559 GLY A N 1
ATOM 4250 C CA . GLY A 1 559 ? 4.606 58.419 55.034 1.00 17.82 559 GLY A CA 1
ATOM 4251 C C . GLY A 1 559 ? 5.460 57.184 55.229 1.00 18.54 559 GLY A C 1
ATOM 4252 O O . GLY A 1 559 ? 5.772 56.814 56.359 1.00 19.01 559 GLY A O 1
ATOM 4253 N N . SER A 1 560 ? 5.843 56.550 54.128 1.00 18.47 560 SER A N 1
ATOM 4254 C CA . SER A 1 560 ? 6.652 55.342 54.189 1.00 20.90 560 SER A CA 1
ATOM 4255 C C . SER A 1 560 ? 7.916 55.423 53.336 1.00 20.07 560 SER A C 1
ATOM 4256 O O . SER A 1 560 ? 7.980 56.168 52.359 1.00 19.72 560 SER A O 1
ATOM 4259 N N . LEU A 1 561 ? 8.912 54.631 53.719 1.00 20.00 561 LEU A N 1
ATOM 4260 C CA . LEU A 1 561 ? 10.190 54.572 53.023 1.00 21.01 561 LEU A CA 1
ATOM 4261 C C . LEU A 1 561 ? 10.029 54.272 51.529 1.00 20.57 561 LEU A C 1
ATOM 4262 O O . LEU A 1 561 ? 10.859 54.671 50.722 1.00 20.96 561 LEU A O 1
ATOM 4267 N N . ASP A 1 562 ? 8.966 53.573 51.154 1.00 21.04 562 ASP A N 1
ATOM 4268 C CA . ASP A 1 562 ? 8.771 53.256 49.744 1.00 23.00 562 ASP A CA 1
ATOM 4269 C C . ASP A 1 562 ? 8.265 54.435 48.915 1.00 24.18 562 ASP A C 1
ATOM 4270 O O . ASP A 1 562 ? 7.764 54.238 47.806 1.00 25.86 562 ASP A O 1
ATOM 4275 N N . THR A 1 563 ? 8.388 55.645 49.465 1.00 23.22 563 THR A N 1
ATOM 4276 C CA . THR A 1 563 ? 7.999 56.897 48.801 1.00 21.67 563 THR A CA 1
ATOM 4277 C C . THR A 1 563 ? 6.521 57.293 48.831 1.00 21.32 563 THR A C 1
ATOM 4278 O O . THR A 1 563 ? 6.166 58.376 48.366 1.00 21.98 563 THR A O 1
ATOM 4282 N N . ASN A 1 564 ? 5.658 56.447 49.377 1.00 20.72 564 ASN A N 1
ATOM 4283 C CA . ASN A 1 564 ? 4.229 56.757 49.368 1.00 19.31 564 ASN A CA 1
ATOM 4284 C C . ASN A 1 564 ? 3.613 57.461 50.580 1.00 19.41 564 ASN A C 1
ATOM 4285 O O . ASN A 1 564 ? 4.151 57.448 51.689 1.00 20.96 564 ASN A O 1
ATOM 4290 N N . ILE A 1 565 ? 2.471 58.085 50.334 1.00 19.44 565 ILE A N 1
ATOM 4291 C CA . ILE A 1 565 ? 1.704 58.768 51.364 1.00 19.73 565 ILE A CA 1
ATOM 4292 C C . ILE A 1 565 ? 0.320 58.115 51.372 1.00 21.52 565 ILE A C 1
ATOM 4293 O O . ILE A 1 565 ? -0.386 58.117 50.355 1.00 22.07 565 ILE A O 1
ATOM 4298 N N . PHE A 1 566 ? -0.041 57.539 52.516 1.00 20.86 566 PHE A N 1
ATOM 4299 C CA . PHE A 1 566 ? -1.324 56.858 52.716 1.00 20.57 566 PHE A CA 1
ATOM 4300 C C . PHE A 1 566 ? -2.083 57.552 53.838 1.00 21.04 566 PHE A C 1
ATOM 4301 O O . PHE A 1 566 ? -1.585 57.644 54.965 1.00 20.72 566 PHE A O 1
ATOM 4309 N N . ILE A 1 567 ? -3.282 58.038 53.545 1.00 21.65 567 ILE A N 1
ATOM 4310 C CA . ILE A 1 567 ? -4.096 58.673 54.577 1.00 22.22 567 ILE A CA 1
ATOM 4311 C C . ILE A 1 567 ? -5.123 57.626 55.000 1.00 22.49 567 ILE A C 1
ATOM 4312 O O . ILE A 1 567 ? -6.026 57.299 54.236 1.00 23.66 567 ILE A O 1
ATOM 4317 N N . TYR A 1 568 ? -4.970 57.079 56.201 1.00 22.18 568 TYR A N 1
ATOM 4318 C CA . TYR A 1 568 ? -5.895 56.059 56.676 1.00 22.78 568 TYR A CA 1
ATOM 4319 C C . TYR A 1 568 ? -7.109 56.657 57.366 1.00 23.63 568 TYR A C 1
ATOM 4320 O O . TYR A 1 568 ? -7.160 57.864 57.623 1.00 23.35 568 TYR A O 1
ATOM 4329 N N . SER A 1 569 ? -8.080 55.798 57.668 1.00 23.46 569 SER A N 1
ATOM 4330 C CA . SER A 1 569 ? -9.307 56.223 58.326 1.00 25.07 569 SER A CA 1
ATOM 4331 C C . SER A 1 569 ? -9.649 55.368 59.541 1.00 25.15 569 SER A C 1
ATOM 4332 O O . SER A 1 569 ? -9.636 54.135 59.471 1.00 23.21 569 SER A O 1
ATOM 4335 N N . VAL A 1 570 ? -9.961 56.039 60.647 1.00 25.72 570 VAL A N 1
ATOM 4336 C CA . VAL A 1 570 ? -10.332 55.370 61.890 1.00 28.67 570 VAL A CA 1
ATOM 4337 C C . VAL A 1 570 ? -11.758 54.834 61.777 1.00 29.46 570 VAL A C 1
ATOM 4338 O O . VAL A 1 570 ? -12.071 53.771 62.305 1.00 30.49 570 VAL A O 1
ATOM 4342 N N . LYS A 1 571 ? -12.614 55.582 61.088 1.00 30.65 571 LYS A N 1
ATOM 4343 C CA . LYS A 1 571 ? -14.007 55.197 60.900 1.00 32.55 571 LYS A CA 1
ATOM 4344 C C . LYS A 1 571 ? -14.158 54.092 59.858 1.00 33.43 571 LYS A C 1
ATOM 4345 O O . LYS A 1 571 ? -14.946 53.163 60.046 1.00 34.20 571 LYS A O 1
ATOM 4351 N N . ARG A 1 572 ? -13.410 54.198 58.762 1.00 32.81 572 ARG A N 1
ATOM 4352 C CA . ARG A 1 572 ? -13.449 53.199 57.700 1.00 33.48 572 ARG A CA 1
ATOM 4353 C C . ARG A 1 572 ? -12.037 52.726 57.392 1.00 32.99 572 ARG A C 1
ATOM 4354 O O . ARG A 1 572 ? -11.428 53.141 56.403 1.00 33.15 572 ARG A O 1
ATOM 4362 N N . PRO A 1 573 ? -11.500 51.839 58.239 1.00 32.38 573 PRO A N 1
ATOM 4363 C CA . PRO A 1 573 ? -10.150 51.284 58.097 1.00 32.35 573 PRO A CA 1
ATOM 4364 C C . PRO A 1 573 ? -9.786 50.738 56.713 1.00 31.51 573 PRO A C 1
ATOM 4365 O O . PRO A 1 573 ? -8.607 50.614 56.388 1.00 30.25 573 PRO A O 1
ATOM 4377 N N . LYS A 1 575 ? -10.811 52.154 53.766 1.00 29.40 575 LYS A N 1
ATOM 4378 C CA . LYS A 1 575 ? -10.656 53.272 52.838 1.00 30.14 575 LYS A CA 1
ATOM 4379 C C . LYS A 1 575 ? -9.314 53.976 53.009 1.00 29.04 575 LYS A C 1
ATOM 4380 O O . LYS A 1 575 ? -8.934 54.351 54.119 1.00 28.83 575 LYS A O 1
ATOM 4386 N N . ILE A 1 576 ? -8.604 54.163 51.901 1.00 27.41 576 ILE A N 1
ATOM 4387 C CA . ILE A 1 576 ? -7.302 54.818 51.931 1.00 26.65 576 ILE A CA 1
ATOM 4388 C C . ILE A 1 576 ? -7.153 55.863 50.829 1.00 25.97 576 ILE A C 1
ATOM 4389 O O . ILE A 1 576 ? -7.505 55.618 49.675 1.00 26.07 576 ILE A O 1
ATOM 4394 N N . ILE A 1 577 ? -6.640 57.033 51.191 1.00 25.09 577 ILE A N 1
ATOM 4395 C CA . ILE A 1 577 ? -6.402 58.086 50.210 1.00 25.10 577 ILE A CA 1
ATOM 4396 C C . ILE A 1 577 ? -4.886 58.096 50.073 1.00 24.90 577 ILE A C 1
ATOM 4397 O O . ILE A 1 577 ? -4.176 58.383 51.035 1.00 24.68 577 ILE A O 1
ATOM 4402 N N . LYS A 1 578 ? -4.384 57.776 48.889 1.00 24.15 578 LYS A N 1
ATOM 4403 C CA . LYS A 1 578 ? -2.946 57.714 48.712 1.00 23.32 578 LYS A CA 1
ATOM 4404 C C . LYS A 1 578 ? -2.333 58.610 47.640 1.00 22.67 578 LYS A C 1
ATOM 4405 O O . LYS A 1 578 ? -3.013 59.112 46.746 1.00 24.22 578 LYS A O 1
ATOM 4411 N N . ALA A 1 579 ? -1.030 58.819 47.777 1.00 21.31 579 ALA A N 1
ATOM 4412 C CA . ALA A 1 579 ? -0.239 59.618 46.856 1.00 20.04 579 ALA A CA 1
ATOM 4413 C C . ALA A 1 579 ? 1.060 58.840 46.691 1.00 19.18 579 ALA A C 1
ATOM 4414 O O . ALA A 1 579 ? 1.947 58.905 47.542 1.00 18.34 579 ALA A O 1
ATOM 4416 N N . LEU A 1 580 ? 1.159 58.085 45.607 1.00 19.30 580 LEU A N 1
ATOM 4417 C CA . LEU A 1 580 ? 2.347 57.287 45.354 1.00 20.91 580 LEU A CA 1
ATOM 4418 C C . LEU A 1 580 ? 3.466 58.147 44.785 1.00 20.64 580 LEU A C 1
ATOM 4419 O O . LEU A 1 580 ? 3.207 59.179 44.169 1.00 20.85 580 LEU A O 1
ATOM 4424 N N . ASN A 1 581 ? 4.706 57.718 45.010 1.00 20.75 581 ASN A N 1
ATOM 4425 C CA . ASN A 1 581 ? 5.888 58.410 44.500 1.00 22.74 581 ASN A CA 1
ATOM 4426 C C . ASN A 1 581 ? 6.006 59.863 44.937 1.00 20.66 581 ASN A C 1
ATOM 4427 O O . ASN A 1 581 ? 6.384 60.725 44.146 1.00 23.07 581 ASN A O 1
ATOM 4432 N N . ALA A 1 582 ? 5.695 60.131 46.197 1.00 19.83 582 ALA A N 1
ATOM 4433 C CA . ALA A 1 582 ? 5.776 61.484 46.726 1.00 17.55 582 ALA A CA 1
ATOM 4434 C C . ALA A 1 582 ? 7.224 61.963 46.872 1.00 15.86 582 ALA A C 1
ATOM 4435 O O . ALA A 1 582 ? 7.535 63.110 46.558 1.00 16.92 582 ALA A O 1
ATOM 4437 N N . HIS A 1 583 ? 8.102 61.080 47.338 1.00 14.22 583 HIS A N 1
ATOM 4438 C CA . HIS A 1 583 ? 9.514 61.412 47.554 1.00 14.55 583 HIS A CA 1
ATOM 4439 C C . HIS A 1 583 ? 10.441 60.232 47.280 1.00 14.83 583 HIS A C 1
ATOM 4440 O O . HIS A 1 583 ? 10.296 59.168 47.894 1.00 14.84 583 HIS A O 1
ATOM 4447 N N . LYS A 1 584 ? 11.411 60.425 46.390 1.00 13.35 584 LYS A N 1
ATOM 4448 C CA . LYS A 1 584 ? 12.339 59.349 46.082 1.00 13.61 584 LYS A CA 1
ATOM 4449 C C . LYS A 1 584 ? 13.091 58.953 47.346 1.00 11.99 584 LYS A C 1
ATOM 4450 O O . LYS A 1 584 ? 13.573 59.805 48.089 1.00 12.15 584 LYS A O 1
ATOM 4456 N N . ASP A 1 585 ? 13.177 57.651 47.575 1.00 12.21 585 ASP A N 1
ATOM 4457 C CA . ASP A 1 585 ? 13.855 57.086 48.731 1.00 11.24 585 ASP A CA 1
ATOM 4458 C C . ASP A 1 585 ? 13.141 57.307 50.061 1.00 13.09 585 ASP A C 1
ATOM 4459 O O . ASP A 1 585 ? 13.714 57.097 51.126 1.00 12.04 585 ASP A O 1
ATOM 4464 N N . GLY A 1 586 ? 11.887 57.741 50.002 1.00 15.03 586 GLY A N 1
ATOM 4465 C CA . GLY A 1 586 ? 11.129 57.888 51.229 1.00 16.07 586 GLY A CA 1
ATOM 4466 C C . GLY A 1 586 ? 10.649 59.229 51.736 1.00 17.22 586 GLY A C 1
ATOM 4467 O O . GLY A 1 586 ? 11.375 60.230 51.739 1.00 19.85 586 GLY A O 1
ATOM 4468 N N . VAL A 1 587 ? 9.398 59.229 52.174 1.00 15.79 587 VAL A N 1
ATOM 4469 C CA . VAL A 1 587 ? 8.773 60.401 52.759 1.00 15.83 587 VAL A CA 1
ATOM 4470 C C . VAL A 1 587 ? 9.366 60.391 54.157 1.00 16.47 587 VAL A C 1
ATOM 4471 O O . VAL A 1 587 ? 9.262 59.384 54.858 1.00 15.85 587 VAL A O 1
ATOM 4475 N N . ASN A 1 588 ? 9.995 61.491 54.558 1.00 17.36 588 ASN A N 1
ATOM 4476 C CA . ASN A 1 588 ? 10.605 61.577 55.884 1.00 16.92 588 ASN A CA 1
ATOM 4477 C C . ASN A 1 588 ? 9.732 62.240 56.947 1.00 17.11 588 ASN A C 1
ATOM 4478 O O . ASN A 1 588 ? 9.783 61.854 58.106 1.00 18.53 588 ASN A O 1
ATOM 4483 N N . ASN A 1 589 ? 8.947 63.241 56.555 1.00 17.36 589 ASN A N 1
ATOM 4484 C CA . ASN A 1 589 ? 8.082 63.958 57.487 1.00 17.99 589 ASN A CA 1
ATOM 4485 C C . ASN A 1 589 ? 6.732 64.346 56.853 1.00 20.57 589 ASN A C 1
ATOM 4486 O O . ASN A 1 589 ? 6.630 64.522 55.630 1.00 19.95 589 ASN A O 1
ATOM 4491 N N . LEU A 1 590 ? 5.709 64.486 57.698 1.00 19.99 590 LEU A N 1
ATOM 4492 C CA . LEU A 1 590 ? 4.365 64.867 57.266 1.00 21.89 590 LEU A CA 1
ATOM 4493 C C . LEU A 1 590 ? 3.673 65.699 58.333 1.00 22.45 590 LEU A C 1
ATOM 4494 O O . LEU A 1 590 ? 3.737 65.377 59.517 1.00 23.24 590 LEU A O 1
ATOM 4499 N N . LEU A 1 591 ? 3.002 66.763 57.903 1.00 22.13 591 LEU A N 1
ATOM 4500 C CA . LEU A 1 591 ? 2.282 67.651 58.813 1.00 21.20 591 LEU A CA 1
ATOM 4501 C C . LEU A 1 591 ? 1.131 68.322 58.061 1.00 21.19 591 LEU A C 1
ATOM 4502 O O . LEU A 1 591 ? 1.205 68.508 56.844 1.00 21.29 591 LEU A O 1
ATOM 4507 N N . TRP A 1 592 ? 0.072 68.676 58.783 1.00 21.82 592 TRP A N 1
ATOM 4508 C CA . TRP A 1 592 ? -1.072 69.358 58.182 1.00 23.89 592 TRP A CA 1
ATOM 4509 C C . TRP A 1 592 ? -0.930 70.831 58.525 1.00 24.66 592 TRP A C 1
ATOM 4510 O O . TRP A 1 592 ? -1.173 71.215 59.664 1.00 26.77 592 TRP A O 1
ATOM 4521 N N . GLU A 1 593 ? -0.536 71.665 57.570 1.00 25.86 593 GLU A N 1
ATOM 4522 C CA . GLU A 1 593 ? -0.394 73.079 57.891 1.00 27.87 593 GLU A CA 1
ATOM 4523 C C . GLU A 1 593 ? -1.773 73.728 57.875 1.00 27.95 593 GLU A C 1
ATOM 4524 O O . GLU A 1 593 ? -1.955 74.862 58.310 1.00 27.77 593 GLU A O 1
ATOM 4530 N N . THR A 1 594 ? -2.744 72.964 57.390 1.00 29.00 594 THR A N 1
ATOM 4531 C CA . THR A 1 594 ? -4.135 73.384 57.309 1.00 29.16 594 THR A CA 1
ATOM 4532 C C . THR A 1 594 ? -4.973 72.108 57.278 1.00 29.19 594 THR A C 1
ATOM 4533 O O . THR A 1 594 ? -4.468 71.040 56.933 1.00 29.10 594 THR A O 1
ATOM 4537 N N . PRO A 1 595 ? -6.257 72.194 57.663 1.00 28.61 595 PRO A N 1
ATOM 4538 C CA . PRO A 1 595 ? -7.131 71.015 57.661 1.00 27.75 595 PRO A CA 1
ATOM 4539 C C . PRO A 1 595 ? -7.226 70.327 56.298 1.00 27.49 595 PRO A C 1
ATOM 4540 O O . PRO A 1 595 ? -7.525 69.138 56.220 1.00 27.66 595 PRO A O 1
ATOM 4544 N N . SER A 1 596 ? -6.954 71.067 55.227 1.00 26.31 596 SER A N 1
ATOM 4545 C CA . SER A 1 596 ? -7.052 70.497 53.894 1.00 25.86 596 SER A CA 1
ATOM 4546 C C . SER A 1 596 ? -5.742 70.498 53.112 1.00 25.65 596 SER A C 1
ATOM 4547 O O . SER A 1 596 ? -5.737 70.221 51.912 1.00 25.97 596 SER A O 1
ATOM 4550 N N . THR A 1 597 ? -4.636 70.815 53.775 1.00 24.62 597 THR A N 1
ATOM 4551 C CA . THR A 1 597 ? -3.350 70.817 53.090 1.00 24.17 597 THR A CA 1
ATOM 4552 C C . THR A 1 597 ? -2.269 70.094 53.898 1.00 23.87 597 THR A C 1
ATOM 4553 O O . THR A 1 597 ? -1.946 70.461 55.032 1.00 21.47 597 THR A O 1
ATOM 4557 N N . LEU A 1 598 ? -1.733 69.045 53.286 1.00 24.38 598 LEU A N 1
ATOM 4558 C CA . LEU A 1 598 ? -0.705 68.200 53.881 1.00 25.45 598 LEU A CA 1
ATOM 4559 C C . LEU A 1 598 ? 0.664 68.603 53.342 1.00 25.91 598 LEU A C 1
ATOM 4560 O O . LEU A 1 598 ? 0.825 68.815 52.139 1.00 28.22 598 LEU A O 1
ATOM 4565 N N . VAL A 1 599 ? 1.650 68.708 54.224 1.00 23.79 599 VAL A N 1
ATOM 4566 C CA . VAL A 1 599 ? 2.996 69.067 53.801 1.00 21.00 599 VAL A CA 1
ATOM 4567 C C . VAL A 1 599 ? 3.908 67.872 54.044 1.00 19.44 599 VAL A C 1
ATOM 4568 O O . VAL A 1 599 ? 3.860 67.253 55.107 1.00 18.93 599 VAL A O 1
ATOM 4572 N N . SER A 1 600 ? 4.735 67.549 53.055 1.00 18.68 600 SER A N 1
ATOM 4573 C CA . SER A 1 600 ? 5.647 66.416 53.154 1.00 15.86 600 SER A CA 1
ATOM 4574 C C . SER A 1 600 ? 7.089 66.801 52.838 1.00 15.89 600 SER A C 1
ATOM 4575 O O . SER A 1 600 ? 7.335 67.759 52.108 1.00 15.31 600 SER A O 1
ATOM 4578 N N . SER A 1 601 ? 8.030 66.038 53.394 1.00 14.54 601 SER A N 1
ATOM 4579 C CA . SER A 1 601 ? 9.458 66.240 53.169 1.00 12.93 601 SER A CA 1
ATOM 4580 C C . SER A 1 601 ? 10.007 64.853 52.850 1.00 13.44 601 SER A C 1
ATOM 4581 O O . SER A 1 601 ? 9.487 63.856 53.352 1.00 13.72 601 SER A O 1
ATOM 4584 N N . GLY A 1 602 ? 11.047 64.770 52.025 1.00 12.61 602 GLY A N 1
ATOM 4585 C CA . GLY A 1 602 ? 11.575 63.459 51.684 1.00 13.48 602 GLY A CA 1
ATOM 4586 C C . GLY A 1 602 ? 13.083 63.277 51.709 1.00 14.20 602 GLY A C 1
ATOM 4587 O O . GLY A 1 602 ? 13.848 64.217 51.920 1.00 11.36 602 GLY A O 1
ATOM 4588 N N . ALA A 1 603 ? 13.513 62.040 51.502 1.00 15.11 603 ALA A N 1
ATOM 4589 C CA . ALA A 1 603 ? 14.934 61.745 51.477 1.00 16.25 603 ALA A CA 1
ATOM 4590 C C . ALA A 1 603 ? 15.539 62.460 50.271 1.00 17.26 603 ALA A C 1
ATOM 4591 O O . ALA A 1 603 ? 16.753 62.650 50.198 1.00 18.73 603 ALA A O 1
ATOM 4593 N N . ASP A 1 604 ? 14.686 62.863 49.329 1.00 17.60 604 ASP A N 1
ATOM 4594 C CA . ASP A 1 604 ? 15.152 63.550 48.128 1.00 18.08 604 ASP A CA 1
ATOM 4595 C C . ASP A 1 604 ? 15.294 65.057 48.332 1.00 17.71 604 ASP A C 1
ATOM 4596 O O . ASP A 1 604 ? 15.472 65.811 47.377 1.00 18.85 604 ASP A O 1
ATOM 4601 N N . ALA A 1 605 ? 15.216 65.482 49.586 1.00 16.63 605 ALA A N 1
ATOM 4602 C CA . ALA A 1 605 ? 15.368 66.882 49.944 1.00 16.81 605 ALA A CA 1
ATOM 4603 C C . ALA A 1 605 ? 14.298 67.814 49.373 1.00 17.82 605 ALA A C 1
ATOM 4604 O O . ALA A 1 605 ? 14.509 69.029 49.294 1.00 18.14 605 ALA A O 1
ATOM 4606 N N . CYS A 1 606 ? 13.158 67.257 48.970 1.00 16.76 606 CYS A N 1
ATOM 4607 C CA . CYS A 1 606 ? 12.069 68.082 48.452 1.00 15.26 606 CYS A CA 1
ATOM 4608 C C . CYS A 1 606 ? 11.017 68.279 49.526 1.00 14.67 606 CYS A C 1
ATOM 4609 O O . CYS A 1 606 ? 10.879 67.471 50.442 1.00 13.69 606 CYS A O 1
ATOM 4612 N N . ILE A 1 607 ? 10.269 69.362 49.398 1.00 14.92 607 ILE A N 1
ATOM 4613 C CA . ILE A 1 607 ? 9.179 69.638 50.305 1.00 14.48 607 ILE A CA 1
ATOM 4614 C C . ILE A 1 607 ? 7.977 69.796 49.375 1.00 16.50 607 ILE A C 1
ATOM 4615 O O . ILE A 1 607 ? 8.046 70.505 48.370 1.00 16.97 607 ILE A O 1
ATOM 4620 N N . LYS A 1 608 ? 6.883 69.115 49.685 1.00 16.81 608 LYS A N 1
ATOM 4621 C CA . LYS A 1 608 ? 5.704 69.210 48.846 1.00 17.35 608 LYS A CA 1
ATOM 4622 C C . LYS A 1 608 ? 4.448 69.541 49.632 1.00 18.04 608 LYS A C 1
ATOM 4623 O O . LYS A 1 608 ? 4.283 69.115 50.773 1.00 18.50 608 LYS A O 1
ATOM 4629 N N . ARG A 1 609 ? 3.578 70.331 49.016 1.00 19.44 609 ARG A N 1
ATOM 4630 C CA . ARG A 1 609 ? 2.312 70.711 49.630 1.00 20.60 609 ARG A CA 1
ATOM 4631 C C . ARG A 1 609 ? 1.222 70.013 48.834 1.00 21.84 609 ARG A C 1
ATOM 4632 O O . ARG A 1 609 ? 1.243 70.037 47.601 1.00 21.55 609 ARG A O 1
ATOM 4640 N N . TRP A 1 610 ? 0.281 69.393 49.540 1.00 21.92 610 TRP A N 1
ATOM 4641 C CA . TRP A 1 610 ? -0.811 68.678 48.898 1.00 23.25 610 TRP A CA 1
ATOM 4642 C C . TRP A 1 610 ? -2.183 69.172 49.345 1.00 25.01 610 TRP A C 1
ATOM 4643 O O . TRP A 1 610 ? -2.376 69.568 50.504 1.00 24.73 610 TRP A O 1
ATOM 4654 N N . ASN A 1 611 ? -3.136 69.140 48.421 1.00 24.76 611 ASN A N 1
ATOM 4655 C CA . ASN A 1 611 ? -4.505 69.531 48.728 1.00 27.19 611 ASN A CA 1
ATOM 4656 C C . ASN A 1 611 ? -5.258 68.226 48.952 1.00 28.18 611 ASN A C 1
ATOM 4657 O O . ASN A 1 611 ? -5.138 67.287 48.157 1.00 27.03 611 ASN A O 1
ATOM 4662 N N . VAL A 1 612 ? -6.019 68.165 50.038 1.00 28.61 612 VAL A N 1
ATOM 4663 C CA . VAL A 1 612 ? -6.786 66.972 50.358 1.00 30.83 612 VAL A CA 1
ATOM 4664 C C . VAL A 1 612 ? -8.274 67.268 50.185 1.00 32.70 612 VAL A C 1
ATOM 4665 O O . VAL A 1 612 ? -8.881 67.974 50.994 1.00 32.56 612 VAL A O 1
ATOM 4669 N N . VAL A 1 613 ? -8.843 66.722 49.113 1.00 34.78 613 VAL A N 1
ATOM 4670 C CA . VAL A 1 613 ? -10.251 66.913 48.772 1.00 36.83 613 VAL A CA 1
ATOM 4671 C C . VAL A 1 613 ? -11.184 66.195 49.743 1.00 37.33 613 VAL A C 1
ATOM 4672 O O . VAL A 1 613 ? -11.902 66.891 50.495 1.00 37.57 613 VAL A O 1
ATOM 4676 N N . SER B 1 2 ? -15.664 112.433 56.539 1.00 37.65 2 SER B N 1
ATOM 4677 C CA . SER B 1 2 ? -14.585 112.332 55.522 1.00 37.64 2 SER B CA 1
ATOM 4678 C C . SER B 1 2 ? -13.245 112.654 56.173 1.00 37.34 2 SER B C 1
ATOM 4679 O O . SER B 1 2 ? -13.108 113.676 56.845 1.00 39.88 2 SER B O 1
ATOM 4682 N N . SER B 1 3 ? -12.255 111.789 55.982 1.00 35.37 3 SER B N 1
ATOM 4683 C CA . SER B 1 3 ? -10.952 112.034 56.586 1.00 33.15 3 SER B CA 1
ATOM 4684 C C . SER B 1 3 ? -9.789 111.283 55.951 1.00 32.05 3 SER B C 1
ATOM 4685 O O . SER B 1 3 ? -9.973 110.383 55.131 1.00 30.32 3 SER B O 1
ATOM 4688 N N . ILE B 1 4 ? -8.588 111.682 56.357 1.00 31.98 4 ILE B N 1
ATOM 4689 C CA . ILE B 1 4 ? -7.337 111.091 55.903 1.00 32.84 4 ILE B CA 1
ATOM 4690 C C . ILE B 1 4 ? -6.568 110.792 57.179 1.00 33.29 4 ILE B C 1
ATOM 4691 O O . ILE B 1 4 ? -6.099 111.709 57.852 1.00 33.44 4 ILE B O 1
ATOM 4696 N N . SER B 1 5 ? -6.444 109.519 57.525 1.00 32.85 5 SER B N 1
ATOM 4697 C CA . SER B 1 5 ? -5.730 109.168 58.739 1.00 32.31 5 SER B CA 1
ATOM 4698 C C . SER B 1 5 ? -4.502 108.306 58.483 1.00 31.29 5 SER B C 1
ATOM 4699 O O . SER B 1 5 ? -4.505 107.419 57.627 1.00 29.76 5 SER B O 1
ATOM 4702 N N . LEU B 1 6 ? -3.451 108.586 59.242 1.00 30.60 6 LEU B N 1
ATOM 4703 C CA . LEU B 1 6 ? -2.195 107.862 59.132 1.00 29.47 6 LEU B CA 1
ATOM 4704 C C . LEU B 1 6 ? -2.394 106.377 59.375 1.00 28.77 6 LEU B C 1
ATOM 4705 O O . LEU B 1 6 ? -2.924 105.973 60.407 1.00 27.77 6 LEU B O 1
ATOM 4710 N N . LYS B 1 7 ? -1.952 105.569 58.419 1.00 28.78 7 LYS B N 1
ATOM 4711 C CA . LYS B 1 7 ? -2.084 104.125 58.516 1.00 27.96 7 LYS B CA 1
ATOM 4712 C C . LYS B 1 7 ? -0.748 103.425 58.772 1.00 27.71 7 LYS B C 1
ATOM 4713 O O . LYS B 1 7 ? -0.691 102.418 59.477 1.00 26.21 7 LYS B O 1
ATOM 4719 N N . GLU B 1 8 ? 0.327 103.961 58.206 1.00 26.95 8 GLU B N 1
ATOM 4720 C CA . GLU B 1 8 ? 1.635 103.340 58.363 1.00 25.97 8 GLU B CA 1
ATOM 4721 C C . GLU B 1 8 ? 2.788 104.296 58.101 1.00 25.03 8 GLU B C 1
ATOM 4722 O O . GLU B 1 8 ? 2.717 105.146 57.215 1.00 24.72 8 GLU B O 1
ATOM 4728 N N . ILE B 1 9 ? 3.857 104.152 58.874 1.00 23.33 9 ILE B N 1
ATOM 4729 C CA . ILE B 1 9 ? 5.020 104.997 58.684 1.00 22.48 9 ILE B CA 1
ATOM 4730 C C . ILE B 1 9 ? 6.262 104.151 58.468 1.00 21.47 9 ILE B C 1
ATOM 4731 O O . ILE B 1 9 ? 6.630 103.336 59.317 1.00 20.33 9 ILE B O 1
ATOM 4736 N N . ILE B 1 10 ? 6.891 104.333 57.314 1.00 20.00 10 ILE B N 1
ATOM 4737 C CA . ILE B 1 10 ? 8.123 103.627 57.012 1.00 18.69 10 ILE B CA 1
ATOM 4738 C C . ILE B 1 10 ? 9.190 104.671 57.278 1.00 17.35 10 ILE B C 1
ATOM 4739 O O . ILE B 1 10 ? 9.432 105.551 56.456 1.00 16.81 10 ILE B O 1
ATOM 4744 N N . PRO B 1 11 ? 9.822 104.601 58.452 1.00 16.10 11 PRO B N 1
ATOM 4745 C CA . PRO B 1 11 ? 10.861 105.564 58.807 1.00 14.84 11 PRO B CA 1
ATOM 4746 C C . PRO B 1 11 ? 12.118 105.355 57.987 1.00 14.20 11 PRO B C 1
ATOM 4747 O O . PRO B 1 11 ? 12.317 104.294 57.395 1.00 14.31 11 PRO B O 1
ATOM 4751 N N . PRO B 1 12 ? 12.979 106.377 57.929 1.00 13.95 12 PRO B N 1
ATOM 4752 C CA . PRO B 1 12 ? 14.224 106.268 57.168 1.00 12.98 12 PRO B CA 1
ATOM 4753 C C . PRO B 1 12 ? 15.265 105.551 58.029 1.00 14.26 12 PRO B C 1
ATOM 4754 O O . PRO B 1 12 ? 15.019 105.277 59.206 1.00 12.61 12 PRO B O 1
ATOM 4758 N N . GLN B 1 13 ? 16.416 105.244 57.437 1.00 13.57 13 GLN B N 1
ATOM 4759 C CA . GLN B 1 13 ? 17.501 104.593 58.155 1.00 11.87 13 GLN B CA 1
ATOM 4760 C C . GLN B 1 13 ? 18.287 105.704 58.848 1.00 12.57 13 GLN B C 1
ATOM 4761 O O . GLN B 1 13 ? 18.041 106.882 58.608 1.00 10.80 13 GLN B O 1
ATOM 4767 N N . PRO B 1 14 ? 19.232 105.343 59.732 1.00 12.52 14 PRO B N 1
ATOM 4768 C CA . PRO B 1 14 ? 20.014 106.382 60.415 1.00 11.87 14 PRO B CA 1
ATOM 4769 C C . PRO B 1 14 ? 20.917 107.111 59.424 1.00 13.46 14 PRO B C 1
ATOM 4770 O O . PRO B 1 14 ? 21.434 106.506 58.482 1.00 15.07 14 PRO B O 1
ATOM 4774 N N . SER B 1 15 ? 21.096 108.411 59.624 1.00 14.34 15 SER B N 1
ATOM 4775 C CA . SER B 1 15 ? 21.959 109.179 58.747 1.00 16.14 15 SER B CA 1
ATOM 4776 C C . SER B 1 15 ? 23.361 108.650 59.010 1.00 17.41 15 SER B C 1
ATOM 4777 O O . SER B 1 15 ? 23.660 108.144 60.096 1.00 17.04 15 SER B O 1
ATOM 4780 N N . THR B 1 16 ? 24.225 108.785 58.019 1.00 19.41 16 THR B N 1
ATOM 4781 C CA . THR B 1 16 ? 25.577 108.277 58.121 1.00 19.72 16 THR B CA 1
ATOM 4782 C C . THR B 1 16 ? 26.555 109.159 57.332 1.00 21.37 16 THR B C 1
ATOM 4783 O O . THR B 1 16 ? 26.158 109.871 56.415 1.00 19.11 16 THR B O 1
ATOM 4787 N N . GLN B 1 17 ? 27.828 109.105 57.708 1.00 22.94 17 GLN B N 1
ATOM 4788 C CA . GLN B 1 17 ? 28.880 109.868 57.045 1.00 25.61 17 GLN B CA 1
ATOM 4789 C C . GLN B 1 17 ? 30.171 109.068 57.069 1.00 25.73 17 GLN B C 1
ATOM 4790 O O . GLN B 1 17 ? 30.583 108.597 58.126 1.00 26.22 17 GLN B O 1
ATOM 4796 N N . ARG B 1 18 ? 30.812 108.921 55.914 1.00 26.54 18 ARG B N 1
ATOM 4797 C CA . ARG B 1 18 ? 32.069 108.188 55.851 1.00 27.45 18 ARG B CA 1
ATOM 4798 C C . ARG B 1 18 ? 33.070 108.802 56.829 1.00 26.18 18 ARG B C 1
ATOM 4799 O O . ARG B 1 18 ? 33.189 110.020 56.918 1.00 26.62 18 ARG B O 1
ATOM 4807 N N . ASN B 1 19 ? 33.775 107.951 57.566 1.00 25.99 19 ASN B N 1
ATOM 4808 C CA . ASN B 1 19 ? 34.778 108.399 58.536 1.00 26.32 19 ASN B CA 1
ATOM 4809 C C . ASN B 1 19 ? 34.209 109.055 59.798 1.00 25.64 19 ASN B C 1
ATOM 4810 O O . ASN B 1 19 ? 34.950 109.639 60.590 1.00 24.99 19 ASN B O 1
ATOM 4815 N N . PHE B 1 20 ? 32.897 108.969 59.984 1.00 23.54 20 PHE B N 1
ATOM 4816 C CA . PHE B 1 20 ? 32.269 109.525 61.175 1.00 22.34 20 PHE B CA 1
ATOM 4817 C C . PHE B 1 20 ? 31.381 108.484 61.829 1.00 21.21 20 PHE B C 1
ATOM 4818 O O . PHE B 1 20 ? 30.779 107.649 61.152 1.00 20.92 20 PHE B O 1
ATOM 4826 N N . THR B 1 21 ? 31.305 108.540 63.152 1.00 20.42 21 THR B N 1
ATOM 4827 C CA . THR B 1 21 ? 30.483 107.612 63.910 1.00 18.42 21 THR B CA 1
ATOM 4828 C C . THR B 1 21 ? 29.057 108.133 64.037 1.00 19.25 21 THR B C 1
ATOM 4829 O O . THR B 1 21 ? 28.827 109.342 64.082 1.00 20.51 21 THR B O 1
ATOM 4833 N N . THR B 1 22 ? 28.100 107.213 64.070 1.00 18.85 22 THR B N 1
ATOM 4834 C CA . THR B 1 22 ? 26.702 107.572 64.268 1.00 16.18 22 THR B CA 1
ATOM 4835 C C . THR B 1 22 ? 26.346 106.901 65.591 1.00 16.10 22 THR B C 1
ATOM 4836 O O . THR B 1 22 ? 26.224 105.675 65.662 1.00 14.54 22 THR B O 1
ATOM 4840 N N . HIS B 1 23 ? 26.211 107.709 66.636 1.00 14.90 23 HIS B N 1
ATOM 4841 C CA . HIS B 1 23 ? 25.880 107.211 67.964 1.00 15.71 23 HIS B CA 1
ATOM 4842 C C . HIS B 1 23 ? 24.413 106.828 68.030 1.00 16.13 23 HIS B C 1
ATOM 4843 O O . HIS B 1 23 ? 23.537 107.669 67.822 1.00 18.62 23 HIS B O 1
ATOM 4850 N N . LEU B 1 24 ? 24.154 105.563 68.334 1.00 13.72 24 LEU B N 1
ATOM 4851 C CA . LEU B 1 24 ? 22.792 105.049 68.433 1.00 13.66 24 LEU B CA 1
ATOM 4852 C C . LEU B 1 24 ? 22.346 104.965 69.894 1.00 13.27 24 LEU B C 1
ATOM 4853 O O . LEU B 1 24 ? 23.144 105.166 70.812 1.00 12.19 24 LEU B O 1
ATOM 4858 N N . SER B 1 25 ? 21.069 104.669 70.106 1.00 11.55 25 SER B N 1
ATOM 4859 C CA . SER B 1 25 ? 20.544 104.548 71.458 1.00 12.75 25 SER B CA 1
ATOM 4860 C C . SER B 1 25 ? 19.461 103.473 71.489 1.00 12.46 25 SER B C 1
ATOM 4861 O O . SER B 1 25 ? 18.699 103.315 70.540 1.00 13.98 25 SER B O 1
ATOM 4864 N N . TYR B 1 26 ? 19.397 102.727 72.580 1.00 11.03 26 TYR B N 1
ATOM 4865 C CA . TYR B 1 26 ? 18.410 101.670 72.709 1.00 11.45 26 TYR B CA 1
ATOM 4866 C C . TYR B 1 26 ? 17.719 101.764 74.051 1.00 11.45 26 TYR B C 1
ATOM 4867 O O . TYR B 1 26 ? 18.349 102.104 75.049 1.00 10.83 26 TYR B O 1
ATOM 4876 N N . ASP B 1 27 ? 16.424 101.462 74.072 1.00 13.16 27 ASP B N 1
ATOM 4877 C CA . ASP B 1 27 ? 15.655 101.499 75.314 1.00 14.65 27 ASP B CA 1
ATOM 4878 C C . ASP B 1 27 ? 15.042 100.128 75.556 1.00 15.83 27 ASP B C 1
ATOM 4879 O O . ASP B 1 27 ? 14.256 99.651 74.748 1.00 18.84 27 ASP B O 1
ATOM 4884 N N . PRO B 1 28 ? 15.395 99.474 76.673 1.00 17.43 28 PRO B N 1
ATOM 4885 C CA . PRO B 1 28 ? 14.846 98.142 76.963 1.00 19.49 28 PRO B CA 1
ATOM 4886 C C . PRO B 1 28 ? 13.337 98.109 77.185 1.00 20.83 28 PRO B C 1
ATOM 4887 O O . PRO B 1 28 ? 12.640 97.262 76.627 1.00 21.40 28 PRO B O 1
ATOM 4891 N N . THR B 1 29 ? 12.834 99.032 77.999 1.00 22.13 29 THR B N 1
ATOM 4892 C CA . THR B 1 29 ? 11.406 99.089 78.298 1.00 20.57 29 THR B CA 1
ATOM 4893 C C . THR B 1 29 ? 10.520 99.080 77.067 1.00 20.79 29 THR B C 1
ATOM 4894 O O . THR B 1 29 ? 9.518 98.367 77.026 1.00 22.10 29 THR B O 1
ATOM 4898 N N . THR B 1 30 ? 10.877 99.871 76.061 1.00 21.47 30 THR B N 1
ATOM 4899 C CA . THR B 1 30 ? 10.067 99.931 74.846 1.00 20.82 30 THR B CA 1
ATOM 4900 C C . THR B 1 30 ? 10.626 99.094 73.711 1.00 21.30 30 THR B C 1
ATOM 4901 O O . THR B 1 30 ? 9.977 98.931 72.677 1.00 23.95 30 THR B O 1
ATOM 4905 N N . ASN B 1 31 ? 11.819 98.544 73.919 1.00 21.47 31 ASN B N 1
ATOM 4906 C CA . ASN B 1 31 ? 12.502 97.742 72.902 1.00 20.83 31 ASN B CA 1
ATOM 4907 C C . ASN B 1 31 ? 12.574 98.541 71.613 1.00 19.81 31 ASN B C 1
ATOM 4908 O O . ASN B 1 31 ? 12.170 98.072 70.549 1.00 19.36 31 ASN B O 1
ATOM 4913 N N . ALA B 1 32 ? 13.084 99.764 71.725 1.00 19.28 32 ALA B N 1
ATOM 4914 C CA . ALA B 1 32 ? 13.217 100.649 70.578 1.00 17.25 32 ALA B CA 1
ATOM 4915 C C . ALA B 1 32 ? 14.616 101.254 70.493 1.00 17.72 32 ALA B C 1
ATOM 4916 O O . ALA B 1 32 ? 15.343 101.334 71.492 1.00 17.21 32 ALA B O 1
ATOM 4918 N N . ILE B 1 33 ? 14.976 101.685 69.287 1.00 16.00 33 ILE B N 1
ATOM 4919 C CA . ILE B 1 33 ? 16.254 102.328 69.032 1.00 15.64 33 ILE B CA 1
ATOM 4920 C C . ILE B 1 33 ? 15.962 103.739 68.547 1.00 15.90 33 ILE B C 1
ATOM 4921 O O . ILE B 1 33 ? 14.985 103.963 67.838 1.00 17.33 33 ILE B O 1
ATOM 4926 N N . ALA B 1 34 ? 16.804 104.688 68.938 1.00 14.97 34 ALA B N 1
ATOM 4927 C CA . ALA B 1 34 ? 16.635 106.081 68.546 1.00 13.38 34 ALA B CA 1
ATOM 4928 C C . ALA B 1 34 ? 17.836 106.491 67.717 1.00 13.02 34 ALA B C 1
ATOM 4929 O O . ALA B 1 34 ? 18.951 106.032 67.953 1.00 12.15 34 ALA B O 1
ATOM 4931 N N . TYR B 1 35 ? 17.610 107.363 66.746 1.00 11.70 35 TYR B N 1
ATOM 4932 C CA . TYR B 1 35 ? 18.689 107.800 65.882 1.00 12.29 35 TYR B CA 1
ATOM 4933 C C . TYR B 1 35 ? 18.252 108.988 65.035 1.00 12.32 35 TYR B C 1
ATOM 4934 O O . TYR B 1 35 ? 17.056 109.223 64.839 1.00 10.19 35 TYR B O 1
ATOM 4943 N N . PRO B 1 36 ? 19.221 109.760 64.535 1.00 11.83 36 PRO B N 1
ATOM 4944 C CA . PRO B 1 36 ? 18.919 110.920 63.705 1.00 14.75 36 PRO B CA 1
ATOM 4945 C C . PRO B 1 36 ? 18.876 110.578 62.216 1.00 16.15 36 PRO B C 1
ATOM 4946 O O . PRO B 1 36 ? 19.365 109.533 61.781 1.00 16.59 36 PRO B O 1
ATOM 4950 N N . CYS B 1 37 ? 18.259 111.467 61.450 1.00 16.46 37 CYS B N 1
ATOM 4951 C CA . CYS B 1 37 ? 18.193 111.346 60.002 1.00 17.35 37 CYS B CA 1
ATOM 4952 C C . CYS B 1 37 ? 17.695 112.663 59.471 1.00 18.39 37 CYS B C 1
ATOM 4953 O O . CYS B 1 37 ? 16.514 112.991 59.600 1.00 20.28 37 CYS B O 1
ATOM 4956 N N . GLY B 1 38 ? 18.602 113.419 58.869 1.00 17.94 38 GLY B N 1
ATOM 4957 C CA . GLY B 1 38 ? 18.222 114.708 58.345 1.00 20.42 38 GLY B CA 1
ATOM 4958 C C . GLY B 1 38 ? 17.905 115.644 59.495 1.00 20.90 38 GLY B C 1
ATOM 4959 O O . GLY B 1 38 ? 18.647 115.719 60.476 1.00 21.96 38 GLY B O 1
ATOM 4960 N N . LYS B 1 39 ? 16.785 116.342 59.389 1.00 20.18 39 LYS B N 1
ATOM 4961 C CA . LYS B 1 39 ? 16.396 117.296 60.415 1.00 22.11 39 LYS B CA 1
ATOM 4962 C C . LYS B 1 39 ? 15.411 116.704 61.415 1.00 21.53 39 LYS B C 1
ATOM 4963 O O . LYS B 1 39 ? 14.717 117.425 62.132 1.00 21.29 39 LYS B O 1
ATOM 4969 N N . SER B 1 40 ? 15.365 115.378 61.469 1.00 21.85 40 SER B N 1
ATOM 4970 C CA . SER B 1 40 ? 14.467 114.701 62.384 1.00 19.02 40 SER B CA 1
ATOM 4971 C C . SER B 1 40 ? 15.171 113.671 63.248 1.00 18.15 40 SER B C 1
ATOM 4972 O O . SER B 1 40 ? 16.246 113.177 62.911 1.00 17.22 40 SER B O 1
ATOM 4975 N N . ALA B 1 41 ? 14.557 113.378 64.386 1.00 16.10 41 ALA B N 1
ATOM 4976 C CA . ALA B 1 41 ? 15.063 112.380 65.308 1.00 17.67 41 ALA B CA 1
ATOM 4977 C C . ALA B 1 41 ? 13.976 111.315 65.309 1.00 17.19 41 ALA B C 1
ATOM 4978 O O . ALA B 1 41 ? 12.796 111.641 65.411 1.00 18.07 41 ALA B O 1
ATOM 4980 N N . PHE B 1 42 ? 14.366 110.052 65.185 1.00 15.58 42 PHE B N 1
ATOM 4981 C CA . PHE B 1 42 ? 13.394 108.972 65.167 1.00 14.96 42 PHE B CA 1
ATOM 4982 C C . PHE B 1 42 ? 13.568 107.953 66.280 1.00 15.28 42 PHE B C 1
ATOM 4983 O O . PHE B 1 42 ? 14.671 107.745 66.798 1.00 16.30 42 PHE B O 1
ATOM 4991 N N . VAL B 1 43 ? 12.453 107.327 66.639 1.00 13.99 43 VAL B N 1
ATOM 4992 C CA . VAL B 1 43 ? 12.428 106.274 67.639 1.00 14.73 43 VAL B CA 1
ATOM 4993 C C . VAL B 1 43 ? 11.697 105.142 66.935 1.00 16.92 43 VAL B C 1
ATOM 4994 O O . VAL B 1 43 ? 10.522 105.282 66.593 1.00 18.03 43 VAL B O 1
ATOM 4998 N N . ARG B 1 44 ? 12.395 104.039 66.683 1.00 18.18 44 ARG B N 1
ATOM 4999 C CA . ARG B 1 44 ? 11.777 102.910 66.007 1.00 20.76 44 ARG B CA 1
ATOM 5000 C C . ARG B 1 44 ? 11.670 101.709 66.933 1.00 21.51 44 ARG B C 1
ATOM 5001 O O . ARG B 1 44 ? 12.656 101.281 67.542 1.00 22.03 44 ARG B O 1
ATOM 5009 N N . CYS B 1 45 ? 10.464 101.168 67.040 1.00 21.58 45 CYS B N 1
ATOM 5010 C CA . CYS B 1 45 ? 10.238 100.004 67.876 1.00 21.97 45 CYS B CA 1
ATOM 5011 C C . CYS B 1 45 ? 10.682 98.758 67.112 1.00 23.25 45 CYS B C 1
ATOM 5012 O O . CYS B 1 45 ? 10.349 98.587 65.939 1.00 22.16 45 CYS B O 1
ATOM 5015 N N . LEU B 1 46 ? 11.430 97.891 67.784 1.00 25.53 46 LEU B N 1
ATOM 5016 C CA . LEU B 1 46 ? 11.922 96.666 67.172 1.00 28.52 46 LEU B CA 1
ATOM 5017 C C . LEU B 1 46 ? 10.934 95.506 67.305 1.00 31.64 46 LEU B C 1
ATOM 5018 O O . LEU B 1 46 ? 11.122 94.453 66.691 1.00 31.77 46 LEU B O 1
ATOM 5023 N N . ASP B 1 47 ? 9.891 95.697 68.108 1.00 35.36 47 ASP B N 1
ATOM 5024 C CA . ASP B 1 47 ? 8.880 94.661 68.324 1.00 40.44 47 ASP B CA 1
ATOM 5025 C C . ASP B 1 47 ? 8.208 94.203 67.037 1.00 44.20 47 ASP B C 1
ATOM 5026 O O . ASP B 1 47 ? 8.297 94.865 66.006 1.00 44.54 47 ASP B O 1
ATOM 5031 N N . ASP B 1 48 ? 7.537 93.058 67.106 1.00 49.68 48 ASP B N 1
ATOM 5032 C CA . ASP B 1 48 ? 6.822 92.516 65.956 1.00 54.13 48 ASP B CA 1
ATOM 5033 C C . ASP B 1 48 ? 5.474 91.940 66.387 1.00 55.72 48 ASP B C 1
ATOM 5034 O O . ASP B 1 48 ? 5.311 91.502 67.526 1.00 55.89 48 ASP B O 1
ATOM 5039 N N . GLY B 1 49 ? 4.515 91.935 65.465 1.00 56.80 49 GLY B N 1
ATOM 5040 C CA . GLY B 1 49 ? 3.191 91.434 65.782 1.00 57.83 49 GLY B CA 1
ATOM 5041 C C . GLY B 1 49 ? 2.365 92.582 66.332 1.00 58.14 49 GLY B C 1
ATOM 5042 O O . GLY B 1 49 ? 1.885 93.428 65.574 1.00 59.25 49 GLY B O 1
ATOM 5043 N N . ASP B 1 50 ? 2.200 92.620 67.649 1.00 57.12 50 ASP B N 1
ATOM 5044 C CA . ASP B 1 50 ? 1.446 93.695 68.280 1.00 55.89 50 ASP B CA 1
ATOM 5045 C C . ASP B 1 50 ? 2.046 94.078 69.625 1.00 53.57 50 ASP B C 1
ATOM 5046 O O . ASP B 1 50 ? 2.477 93.224 70.395 1.00 53.27 50 ASP B O 1
ATOM 5051 N N . SER B 1 51 ? 2.089 95.378 69.886 1.00 51.80 51 SER B N 1
ATOM 5052 C CA . SER B 1 51 ? 2.623 95.900 71.136 1.00 49.67 51 SER B CA 1
ATOM 5053 C C . SER B 1 51 ? 1.888 97.189 71.467 1.00 47.41 51 SER B C 1
ATOM 5054 O O . SER B 1 51 ? 1.072 97.662 70.681 1.00 47.38 51 SER B O 1
ATOM 5057 N N . LYS B 1 52 ? 2.171 97.750 72.634 1.00 45.69 52 LYS B N 1
ATOM 5058 C CA . LYS B 1 52 ? 1.533 98.992 73.054 1.00 43.99 52 LYS B CA 1
ATOM 5059 C C . LYS B 1 52 ? 2.383 100.188 72.621 1.00 41.27 52 LYS B C 1
ATOM 5060 O O . LYS B 1 52 ? 1.945 101.337 72.691 1.00 39.43 52 LYS B O 1
ATOM 5066 N N . VAL B 1 53 ? 3.599 99.901 72.169 1.00 38.60 53 VAL B N 1
ATOM 5067 C CA . VAL B 1 53 ? 4.531 100.934 71.742 1.00 35.79 53 VAL B CA 1
ATOM 5068 C C . VAL B 1 53 ? 4.315 101.361 70.296 1.00 33.76 53 VAL B C 1
ATOM 5069 O O . VAL B 1 53 ? 4.171 100.527 69.404 1.00 33.87 53 VAL B O 1
ATOM 5073 N N . PRO B 1 54 ? 4.291 102.678 70.050 1.00 31.14 54 PRO B N 1
ATOM 5074 C CA . PRO B 1 54 ? 4.095 103.220 68.703 1.00 29.48 54 PRO B CA 1
ATOM 5075 C C . PRO B 1 54 ? 5.191 102.701 67.784 1.00 27.65 54 PRO B C 1
ATOM 5076 O O . PRO B 1 54 ? 6.370 102.736 68.131 1.00 27.90 54 PRO B O 1
ATOM 5080 N N . PRO B 1 55 ? 4.820 102.208 66.600 1.00 26.16 55 PRO B N 1
ATOM 5081 C CA . PRO B 1 55 ? 5.850 101.703 65.690 1.00 25.16 55 PRO B CA 1
ATOM 5082 C C . PRO B 1 55 ? 6.945 102.753 65.477 1.00 24.85 55 PRO B C 1
ATOM 5083 O O . PRO B 1 55 ? 8.136 102.435 65.468 1.00 24.38 55 PRO B O 1
ATOM 5087 N N . VAL B 1 56 ? 6.526 104.007 65.326 1.00 21.98 56 VAL B N 1
ATOM 5088 C CA . VAL B 1 56 ? 7.462 105.091 65.081 1.00 20.36 56 VAL B CA 1
ATOM 5089 C C . VAL B 1 56 ? 7.078 106.423 65.714 1.00 21.39 56 VAL B C 1
ATOM 5090 O O . VAL B 1 56 ? 5.913 106.825 65.699 1.00 21.40 56 VAL B O 1
ATOM 5094 N N . VAL B 1 57 ? 8.079 107.106 66.261 1.00 19.72 57 VAL B N 1
ATOM 5095 C CA . VAL B 1 57 ? 7.896 108.427 66.840 1.00 17.79 57 VAL B CA 1
ATOM 5096 C C . VAL B 1 57 ? 8.914 109.316 66.128 1.00 18.02 57 VAL B C 1
ATOM 5097 O O . VAL B 1 57 ? 10.108 109.000 66.090 1.00 15.43 57 VAL B O 1
ATOM 5101 N N . GLN B 1 58 ? 8.433 110.417 65.548 1.00 18.36 58 GLN B N 1
ATOM 5102 C CA . GLN B 1 58 ? 9.294 111.355 64.826 1.00 17.35 58 GLN B CA 1
ATOM 5103 C C . GLN B 1 58 ? 9.300 112.728 65.495 1.00 16.52 58 GLN B C 1
ATOM 5104 O O . GLN B 1 58 ? 8.246 113.286 65.766 1.00 15.99 58 GLN B O 1
ATOM 5110 N N . PHE B 1 59 ? 10.492 113.258 65.765 1.00 16.81 59 PHE B N 1
ATOM 5111 C CA . PHE B 1 59 ? 10.636 114.574 66.383 1.00 15.69 59 PHE B CA 1
ATOM 5112 C C . PHE B 1 59 ? 11.294 115.554 65.410 1.00 16.47 59 PHE B C 1
ATOM 5113 O O . PHE B 1 59 ? 12.447 115.368 65.021 1.00 14.25 59 PHE B O 1
ATOM 5121 N N . THR B 1 60 ? 10.563 116.610 65.051 1.00 16.34 60 THR B N 1
ATOM 5122 C CA . THR B 1 60 ? 11.034 117.617 64.101 1.00 14.82 60 THR B CA 1
ATOM 5123 C C . THR B 1 60 ? 11.404 118.961 64.726 1.00 15.68 60 THR B C 1
ATOM 5124 O O . THR B 1 60 ? 11.705 119.919 64.010 1.00 14.95 60 THR B O 1
ATOM 5128 N N . GLY B 1 61 ? 11.397 119.023 66.054 1.00 15.39 61 GLY B N 1
ATOM 5129 C CA . GLY B 1 61 ? 11.702 120.261 66.756 1.00 16.87 61 GLY B CA 1
ATOM 5130 C C . GLY B 1 61 ? 13.038 120.949 66.530 1.00 17.21 61 GLY B C 1
ATOM 5131 O O . GLY B 1 61 ? 13.230 122.080 66.968 1.00 17.04 61 GLY B O 1
ATOM 5132 N N . HIS B 1 62 ? 13.975 120.290 65.864 1.00 17.18 62 HIS B N 1
ATOM 5133 C CA . HIS B 1 62 ? 15.266 120.922 65.621 1.00 17.33 62 HIS B CA 1
ATOM 5134 C C . HIS B 1 62 ? 15.208 121.873 64.417 1.00 18.23 62 HIS B C 1
ATOM 5135 O O . HIS B 1 62 ? 16.205 122.497 64.045 1.00 17.45 62 HIS B O 1
ATOM 5142 N N . GLY B 1 63 ? 14.023 121.981 63.822 1.00 17.20 63 GLY B N 1
ATOM 5143 C CA . GLY B 1 63 ? 13.829 122.881 62.698 1.00 19.40 63 GLY B CA 1
ATOM 5144 C C . GLY B 1 63 ? 14.720 122.704 61.483 1.00 20.48 63 GLY B C 1
ATOM 5145 O O . GLY B 1 63 ? 14.717 121.650 60.838 1.00 21.73 63 GLY B O 1
ATOM 5146 N N . SER B 1 64 ? 15.487 123.742 61.163 1.00 19.97 64 SER B N 1
ATOM 5147 C CA . SER B 1 64 ? 16.365 123.709 60.000 1.00 21.13 64 SER B CA 1
ATOM 5148 C C . SER B 1 64 ? 17.749 123.143 60.279 1.00 20.44 64 SER B C 1
ATOM 5149 O O . SER B 1 64 ? 18.598 123.115 59.390 1.00 19.10 64 SER B O 1
ATOM 5152 N N . SER B 1 65 ? 17.986 122.691 61.505 1.00 20.17 65 SER B N 1
ATOM 5153 C CA . SER B 1 65 ? 19.292 122.142 61.825 1.00 20.36 65 SER B CA 1
ATOM 5154 C C . SER B 1 65 ? 19.317 120.615 61.830 1.00 19.20 65 SER B C 1
ATOM 5155 O O . SER B 1 65 ? 18.527 119.970 62.517 1.00 18.60 65 SER B O 1
ATOM 5158 N N . VAL B 1 66 ? 20.227 120.049 61.044 1.00 18.32 66 VAL B N 1
ATOM 5159 C CA . VAL B 1 66 ? 20.385 118.604 60.961 1.00 17.27 66 VAL B CA 1
ATOM 5160 C C . VAL B 1 66 ? 20.648 118.045 62.365 1.00 18.56 66 VAL B C 1
ATOM 5161 O O . VAL B 1 66 ? 21.448 118.597 63.123 1.00 18.29 66 VAL B O 1
ATOM 5165 N N . VAL B 1 67 ? 19.967 116.956 62.704 1.00 17.39 67 VAL B N 1
ATOM 5166 C CA . VAL B 1 67 ? 20.120 116.318 64.008 1.00 18.06 67 VAL B CA 1
ATOM 5167 C C . VAL B 1 67 ? 21.362 115.425 64.006 1.00 18.10 67 VAL B C 1
ATOM 5168 O O . VAL B 1 67 ? 21.592 114.676 63.059 1.00 18.65 67 VAL B O 1
ATOM 5172 N N . THR B 1 68 ? 22.158 115.495 65.068 1.00 17.64 68 THR B N 1
ATOM 5173 C CA . THR B 1 68 ? 23.375 114.693 65.137 1.00 18.71 68 THR B CA 1
ATOM 5174 C C . THR B 1 68 ? 23.262 113.424 65.977 1.00 19.74 68 THR B C 1
ATOM 5175 O O . THR B 1 68 ? 23.803 112.381 65.597 1.00 19.55 68 THR B O 1
ATOM 5179 N N . THR B 1 69 ? 22.569 113.507 67.109 1.00 18.73 69 THR B N 1
ATOM 5180 C CA . THR B 1 69 ? 22.384 112.347 67.979 1.00 19.70 69 THR B CA 1
ATOM 5181 C C . THR B 1 69 ? 21.088 112.435 68.763 1.00 17.40 69 THR B C 1
ATOM 5182 O O . THR B 1 69 ? 20.585 113.523 69.018 1.00 16.58 69 THR B O 1
ATOM 5186 N N . VAL B 1 70 ? 20.567 111.274 69.144 1.00 17.14 70 VAL B N 1
ATOM 5187 C CA . VAL B 1 70 ? 19.321 111.158 69.902 1.00 17.50 70 VAL B CA 1
ATOM 5188 C C . VAL B 1 70 ? 19.504 110.093 70.977 1.00 16.83 70 VAL B C 1
ATOM 5189 O O . VAL B 1 70 ? 19.819 108.953 70.658 1.00 17.89 70 VAL B O 1
ATOM 5193 N N . LYS B 1 71 ? 19.278 110.453 72.237 1.00 14.87 71 LYS B N 1
ATOM 5194 C CA . LYS B 1 71 ? 19.460 109.510 73.339 1.00 13.60 71 LYS B CA 1
ATOM 5195 C C . LYS B 1 71 ? 18.260 109.377 74.278 1.00 14.33 71 LYS B C 1
ATOM 5196 O O . LYS B 1 71 ? 17.757 110.379 74.790 1.00 13.59 71 LYS B O 1
ATOM 5202 N N . PHE B 1 72 ? 17.810 108.143 74.510 1.00 14.39 72 PHE B N 1
ATOM 5203 C CA . PHE B 1 72 ? 16.701 107.894 75.436 1.00 15.00 72 PHE B CA 1
ATOM 5204 C C . PHE B 1 72 ? 17.159 108.234 76.853 1.00 16.36 72 PHE B C 1
ATOM 5205 O O . PHE B 1 72 ? 18.335 108.055 77.190 1.00 16.65 72 PHE B O 1
ATOM 5213 N N . SER B 1 73 ? 16.236 108.704 77.686 1.00 16.49 73 SER B N 1
ATOM 5214 C CA . SER B 1 73 ? 16.558 108.964 79.087 1.00 15.95 73 SER B CA 1
ATOM 5215 C C . SER B 1 73 ? 16.644 107.560 79.695 1.00 15.53 73 SER B C 1
ATOM 5216 O O . SER B 1 73 ? 15.976 106.645 79.215 1.00 13.84 73 SER B O 1
ATOM 5219 N N . PRO B 1 74 ? 17.455 107.375 80.754 1.00 16.35 74 PRO B N 1
ATOM 5220 C CA . PRO B 1 74 ? 17.643 106.087 81.440 1.00 18.08 74 PRO B CA 1
ATOM 5221 C C . PRO B 1 74 ? 16.484 105.710 82.361 1.00 18.62 74 PRO B C 1
ATOM 5222 O O . PRO B 1 74 ? 16.412 104.582 82.849 1.00 17.92 74 PRO B O 1
ATOM 5226 N N . ILE B 1 75 ? 15.598 106.665 82.617 1.00 18.16 75 ILE B N 1
ATOM 5227 C CA . ILE B 1 75 ? 14.453 106.423 83.488 1.00 19.20 75 ILE B CA 1
ATOM 5228 C C . ILE B 1 75 ? 13.381 105.630 82.757 1.00 19.40 75 ILE B C 1
ATOM 5229 O O . ILE B 1 75 ? 12.748 106.132 81.826 1.00 20.49 75 ILE B O 1
ATOM 5234 N N . LYS B 1 76 ? 13.188 104.385 83.184 1.00 20.41 76 LYS B N 1
ATOM 5235 C CA . LYS B 1 76 ? 12.202 103.494 82.576 1.00 21.07 76 LYS B CA 1
ATOM 5236 C C . LYS B 1 76 ? 10.837 104.151 82.429 1.00 20.79 76 LYS B C 1
ATOM 5237 O O . LYS B 1 76 ? 10.311 104.743 83.376 1.00 20.07 76 LYS B O 1
ATOM 5243 N N . GLY B 1 77 ? 10.273 104.041 81.230 1.00 21.30 77 GLY B N 1
ATOM 5244 C CA . GLY B 1 77 ? 8.959 104.597 80.963 1.00 20.67 77 GLY B CA 1
ATOM 5245 C C . GLY B 1 77 ? 8.804 106.106 80.942 1.00 21.54 77 GLY B C 1
ATOM 5246 O O . GLY B 1 77 ? 7.703 106.595 80.691 1.00 24.19 77 GLY B O 1
ATOM 5247 N N . SER B 1 78 ? 9.874 106.855 81.199 1.00 20.82 78 SER B N 1
ATOM 5248 C CA . SER B 1 78 ? 9.776 108.317 81.190 1.00 1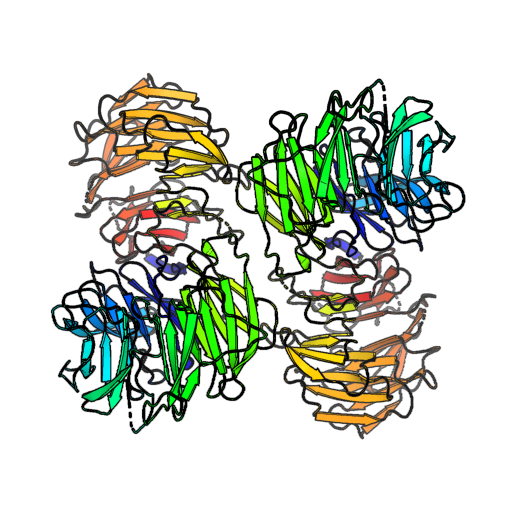9.68 78 SER B CA 1
ATOM 5249 C C . SER B 1 78 ? 9.366 108.823 79.806 1.00 19.54 78 SER B C 1
ATOM 5250 O O . SER B 1 78 ? 8.795 109.906 79.669 1.00 19.15 78 SER B O 1
ATOM 5253 N N . GLN B 1 79 ? 9.680 108.033 78.787 1.00 17.84 79 GLN B N 1
ATOM 5254 C CA . GLN B 1 79 ? 9.365 108.378 77.412 1.00 19.38 79 GLN B CA 1
ATOM 5255 C C . GLN B 1 79 ? 9.928 109.741 77.016 1.00 18.16 79 GLN B C 1
ATOM 5256 O O . GLN B 1 79 ? 9.374 110.447 76.169 1.00 16.45 79 GLN B O 1
ATOM 5262 N N . TYR B 1 80 ? 11.049 110.088 77.645 1.00 17.78 80 TYR B N 1
ATOM 5263 C CA . TYR B 1 80 ? 11.774 111.329 77.381 1.00 17.94 80 TYR B CA 1
ATOM 5264 C C . TYR B 1 80 ? 13.015 110.965 76.573 1.00 17.31 80 TYR B C 1
ATOM 5265 O O . TYR B 1 80 ? 13.487 109.822 76.628 1.00 16.27 80 TYR B O 1
ATOM 5274 N N . LEU B 1 81 ? 13.537 111.938 75.833 1.00 14.04 81 LEU B N 1
ATOM 5275 C CA . LEU B 1 81 ? 14.747 111.751 75.045 1.00 12.79 81 LEU B CA 1
ATOM 5276 C C . LEU B 1 81 ? 15.455 113.089 74.904 1.00 13.67 81 LEU B C 1
ATOM 5277 O O . LEU B 1 81 ? 14.871 114.142 75.164 1.00 12.22 81 LEU B O 1
ATOM 5282 N N . CYS B 1 82 ? 16.718 113.049 74.496 1.00 12.69 82 CYS B N 1
ATOM 5283 C CA . CYS B 1 82 ? 17.471 114.275 74.310 1.00 13.03 82 CYS B CA 1
ATOM 5284 C C . CYS B 1 82 ? 18.225 114.191 72.999 1.00 11.96 82 CYS B C 1
ATOM 5285 O O . CYS B 1 82 ? 18.874 113.191 72.720 1.00 12.54 82 CYS B O 1
ATOM 5288 N N . SER B 1 83 ? 18.129 115.237 72.187 1.00 12.95 83 SER B N 1
ATOM 5289 C CA . SER B 1 83 ? 18.821 115.252 70.900 1.00 13.93 83 SER B CA 1
ATOM 5290 C C . SER B 1 83 ? 19.536 116.577 70.655 1.00 14.13 83 SER B C 1
ATOM 5291 O O . SER B 1 83 ? 19.153 117.608 71.213 1.00 14.48 83 SER B O 1
ATOM 5294 N N . GLY B 1 84 ? 20.585 116.531 69.834 1.00 12.41 84 GLY B N 1
ATOM 5295 C CA . GLY B 1 84 ? 21.354 117.720 69.512 1.00 12.08 84 GLY B CA 1
ATOM 5296 C C . GLY B 1 84 ? 21.491 117.881 68.008 1.00 14.22 84 GLY B C 1
ATOM 5297 O O . GLY B 1 84 ? 21.288 116.923 67.259 1.00 15.20 84 GLY B O 1
ATOM 5298 N N . ASP B 1 85 ? 21.837 119.083 67.556 1.00 14.53 85 ASP B N 1
ATOM 5299 C CA . ASP B 1 85 ? 21.977 119.342 66.124 1.00 15.50 85 ASP B CA 1
ATOM 5300 C C . ASP B 1 85 ? 23.286 120.042 65.754 1.00 17.15 85 ASP B C 1
ATOM 5301 O O . ASP B 1 85 ? 24.094 120.373 66.624 1.00 14.54 85 ASP B O 1
ATOM 5306 N N . GLU B 1 86 ? 23.487 120.264 64.456 1.00 19.21 86 GLU B N 1
ATOM 5307 C CA . GLU B 1 86 ? 24.699 120.925 63.964 1.00 21.76 86 GLU B CA 1
ATOM 5308 C C . GLU B 1 86 ? 24.793 122.390 64.387 1.00 22.95 86 GLU B C 1
ATOM 5309 O O . GLU B 1 86 ? 25.875 122.974 64.362 1.00 24.45 86 GLU B O 1
ATOM 5315 N N . SER B 1 87 ? 23.667 122.986 64.773 1.00 23.04 87 SER B N 1
ATOM 5316 C CA . SER B 1 87 ? 23.672 124.384 65.197 1.00 23.23 87 SER B CA 1
ATOM 5317 C C . SER B 1 87 ? 24.144 124.499 66.640 1.00 24.48 87 SER B C 1
ATOM 5318 O O . SER B 1 87 ? 24.322 125.605 67.155 1.00 27.48 87 SER B O 1
ATOM 5321 N N . GLY B 1 88 ? 24.339 123.358 67.294 1.00 21.68 88 GLY B N 1
ATOM 5322 C CA . GLY B 1 88 ? 24.793 123.376 68.671 1.00 19.18 88 GLY B CA 1
ATOM 5323 C C . GLY B 1 88 ? 23.672 123.453 69.692 1.00 21.12 88 GLY B C 1
ATOM 5324 O O . GLY B 1 88 ? 23.913 123.773 70.858 1.00 20.85 88 GLY B O 1
ATOM 5325 N N . LYS B 1 89 ? 22.446 123.154 69.267 1.00 20.13 89 LYS B N 1
ATOM 5326 C CA . LYS B 1 89 ? 21.304 123.191 70.175 1.00 19.29 89 LYS B CA 1
ATOM 5327 C C . LYS B 1 89 ? 20.878 121.801 70.643 1.00 18.64 89 LYS B C 1
ATOM 5328 O O . LYS B 1 89 ? 20.755 120.876 69.843 1.00 19.90 89 LYS B O 1
ATOM 5334 N N . VAL B 1 90 ? 20.649 121.665 71.944 1.00 17.73 90 VAL B N 1
ATOM 5335 C CA . VAL B 1 90 ? 20.210 120.400 72.523 1.00 18.89 90 VAL B CA 1
ATOM 5336 C C . VAL B 1 90 ? 18.761 120.534 72.967 1.00 16.75 90 VAL B C 1
ATOM 5337 O O . VAL B 1 90 ? 18.368 121.571 73.489 1.00 19.36 90 VAL B O 1
ATOM 5341 N N . ILE B 1 91 ? 17.967 119.490 72.770 1.00 13.16 91 ILE B N 1
ATOM 5342 C CA . ILE B 1 91 ? 16.572 119.560 73.160 1.00 12.58 91 ILE B CA 1
ATOM 5343 C C . ILE B 1 91 ? 16.107 118.346 73.938 1.00 12.05 91 ILE B C 1
ATOM 5344 O O . ILE B 1 91 ? 16.420 117.210 73.582 1.00 15.72 91 ILE B O 1
ATOM 5349 N N . VAL B 1 92 ? 15.367 118.590 75.011 1.00 11.10 92 VAL B N 1
ATOM 5350 C CA . VAL B 1 92 ? 14.808 117.506 75.791 1.00 11.47 92 VAL B CA 1
ATOM 5351 C C . VAL B 1 92 ? 13.335 117.494 75.408 1.00 13.03 92 VAL B C 1
ATOM 5352 O O . VAL B 1 92 ? 12.652 118.518 75.512 1.00 13.56 92 VAL B O 1
ATOM 5356 N N . TRP B 1 93 ? 12.855 116.341 74.950 1.00 12.67 93 TRP B N 1
ATOM 5357 C CA . TRP B 1 93 ? 11.472 116.195 74.531 1.00 12.46 93 TRP B CA 1
ATOM 5358 C C . TRP B 1 93 ? 10.867 114.874 74.968 1.00 13.98 93 TRP B C 1
ATOM 5359 O O . TRP B 1 93 ? 11.584 113.928 75.305 1.00 15.66 93 TRP B O 1
ATOM 5370 N N . GLY B 1 94 ? 9.538 114.819 74.943 1.00 14.08 94 GLY B N 1
ATOM 5371 C CA . GLY B 1 94 ? 8.824 113.616 75.324 1.00 16.15 94 GLY B CA 1
ATOM 5372 C C . GLY B 1 94 ? 7.665 113.322 74.388 1.00 16.98 94 GLY B C 1
ATOM 5373 O O . GLY B 1 94 ? 7.161 114.212 73.702 1.00 17.52 94 GLY B O 1
ATOM 5374 N N . TRP B 1 95 ? 7.244 112.065 74.339 1.00 18.57 95 TRP B N 1
ATOM 5375 C CA . TRP B 1 95 ? 6.130 111.687 73.482 1.00 21.67 95 TRP B CA 1
ATOM 5376 C C . TRP B 1 95 ? 5.081 110.955 74.302 1.00 24.75 95 TRP B C 1
ATOM 5377 O O . TRP B 1 95 ? 5.347 110.522 75.420 1.00 25.69 95 TRP B O 1
ATOM 5388 N N . THR B 1 96 ? 3.893 110.825 73.728 1.00 28.74 96 THR B N 1
ATOM 5389 C CA . THR B 1 96 ? 2.772 110.133 74.349 1.00 34.67 96 THR B CA 1
ATOM 5390 C C . THR B 1 96 ? 1.967 109.557 73.197 1.00 37.89 96 THR B C 1
ATOM 5391 O O . THR B 1 96 ? 1.906 110.159 72.129 1.00 36.12 96 THR B O 1
ATOM 5395 N N . PHE B 1 97 ? 1.352 108.398 73.408 1.00 44.25 97 PHE B N 1
ATOM 5396 C CA . PHE B 1 97 ? 0.590 107.757 72.343 1.00 51.82 97 PHE B CA 1
ATOM 5397 C C . PHE B 1 97 ? -0.741 107.173 72.782 1.00 54.63 97 PHE B C 1
ATOM 5398 O O . PHE B 1 97 ? -0.893 106.727 73.917 1.00 55.85 97 PHE B O 1
ATOM 5406 N N . ASP B 1 98 ? -1.698 107.190 71.860 1.00 58.04 98 ASP B N 1
ATOM 5407 C CA . ASP B 1 98 ? -3.035 106.644 72.081 1.00 61.75 98 ASP B CA 1
ATOM 5408 C C . ASP B 1 98 ? -3.789 107.142 73.322 1.00 62.24 98 ASP B C 1
ATOM 5409 O O . ASP B 1 98 ? -3.526 106.704 74.446 1.00 63.08 98 ASP B O 1
ATOM 5414 N N . LYS B 1 99 ? -4.738 108.049 73.096 1.00 61.58 99 LYS B N 1
ATOM 5415 C CA . LYS B 1 99 ? -5.574 108.612 74.155 1.00 59.78 99 LYS B CA 1
ATOM 5416 C C . LYS B 1 99 ? -6.893 109.088 73.543 1.00 57.89 99 LYS B C 1
ATOM 5417 O O . LYS B 1 99 ? -7.676 108.287 73.032 1.00 56.65 99 LYS B O 1
ATOM 5423 N N . GLU B 1 100 ? -7.138 110.391 73.597 1.00 55.85 100 GLU B N 1
ATOM 5424 C CA . GLU B 1 100 ? -8.353 110.955 73.026 1.00 54.30 100 GLU B CA 1
ATOM 5425 C C . GLU B 1 100 ? -8.166 111.095 71.523 1.00 52.75 100 GLU B C 1
ATOM 5426 O O . GLU B 1 100 ? -9.126 111.099 70.755 1.00 51.40 100 GLU B O 1
ATOM 5432 N N . SER B 1 101 ? -6.906 111.187 71.119 1.00 52.19 101 SER B N 1
ATOM 5433 C CA . SER B 1 101 ? -6.540 111.356 69.722 1.00 51.17 101 SER B CA 1
ATOM 5434 C C . SER B 1 101 ? -6.166 110.052 69.006 1.00 50.73 101 SER B C 1
ATOM 5435 O O . SER B 1 101 ? -6.308 109.951 67.789 1.00 50.91 101 SER B O 1
ATOM 5438 N N . ASN B 1 102 ? -5.698 109.058 69.756 1.00 50.58 102 ASN B N 1
ATOM 5439 C CA . ASN B 1 102 ? -5.289 107.779 69.171 1.00 50.88 102 ASN B CA 1
ATOM 5440 C C . ASN B 1 102 ? -4.101 108.014 68.235 1.00 50.08 102 ASN B C 1
ATOM 5441 O O . ASN B 1 102 ? -3.981 107.381 67.181 1.00 50.80 102 ASN B O 1
ATOM 5446 N N . SER B 1 103 ? -3.228 108.937 68.626 1.00 47.70 103 SER B N 1
ATOM 5447 C CA . SER B 1 103 ? -2.050 109.261 67.829 1.00 45.76 103 SER B CA 1
ATOM 5448 C C . SER B 1 103 ? -0.877 109.613 68.736 1.00 43.55 103 SER B C 1
ATOM 5449 O O . SER B 1 103 ? -1.017 109.660 69.960 1.00 43.28 103 SER B O 1
ATOM 5452 N N . VAL B 1 104 ? 0.276 109.866 68.125 1.00 40.96 104 VAL B N 1
ATOM 5453 C CA . VAL B 1 104 ? 1.478 110.217 68.870 1.00 38.20 104 VAL B CA 1
ATOM 5454 C C . VAL B 1 104 ? 1.622 111.729 69.048 1.00 37.04 104 VAL B C 1
ATOM 5455 O O . VAL B 1 104 ? 1.357 112.505 68.128 1.00 36.54 104 VAL B O 1
ATOM 5459 N N . GLU B 1 105 ? 2.042 112.137 70.241 1.00 35.18 105 GLU B N 1
ATOM 5460 C CA . GLU B 1 105 ? 2.243 113.549 70.553 1.00 33.74 105 GLU B CA 1
ATOM 5461 C C . GLU B 1 105 ? 3.655 113.765 71.057 1.00 31.03 105 GLU B C 1
ATOM 5462 O O . GLU B 1 105 ? 4.090 113.099 71.990 1.00 31.00 105 GLU B O 1
ATOM 5468 N N . VAL B 1 106 ? 4.369 114.695 70.435 1.00 28.39 106 VAL B N 1
ATOM 5469 C CA . VAL B 1 106 ? 5.731 115.006 70.840 1.00 25.98 106 VAL B CA 1
ATOM 5470 C C . VAL B 1 106 ? 5.765 116.414 71.421 1.00 24.81 106 VAL B C 1
ATOM 5471 O O . VAL B 1 106 ? 5.310 117.361 70.779 1.00 24.98 106 VAL B O 1
ATOM 5475 N N . ASN B 1 107 ? 6.305 116.550 72.630 1.00 21.54 107 ASN B N 1
ATOM 5476 C CA . ASN B 1 107 ? 6.385 117.855 73.283 1.00 19.43 107 ASN B CA 1
ATOM 5477 C C . ASN B 1 107 ? 7.794 118.189 73.753 1.00 18.51 107 ASN B C 1
ATOM 5478 O O . ASN B 1 107 ? 8.455 117.368 74.391 1.00 17.49 107 ASN B O 1
ATOM 5483 N N . VAL B 1 108 ? 8.245 119.398 73.431 1.00 17.60 108 VAL B N 1
ATOM 5484 C CA . VAL B 1 108 ? 9.562 119.870 73.832 1.00 15.77 108 VAL B CA 1
ATOM 5485 C C . VAL B 1 108 ? 9.470 120.216 75.313 1.00 17.71 108 VAL B C 1
ATOM 5486 O O . VAL B 1 108 ? 8.596 120.973 75.726 1.00 18.97 108 VAL B O 1
ATOM 5490 N N . LYS B 1 109 ? 10.359 119.648 76.113 1.00 17.90 109 LYS B N 1
ATOM 5491 C CA . LYS B 1 109 ? 10.351 119.915 77.537 1.00 19.38 109 LYS B CA 1
ATOM 5492 C C . LYS B 1 109 ? 11.294 121.071 77.837 1.00 22.07 109 LYS B C 1
ATOM 5493 O O . LYS B 1 109 ? 11.009 121.914 78.694 1.00 22.19 109 LYS B O 1
ATOM 5499 N N . SER B 1 110 ? 12.409 121.114 77.113 1.00 22.13 110 SER B N 1
ATOM 5500 C CA . SER B 1 110 ? 13.387 122.177 77.279 1.00 24.34 110 SER B CA 1
ATOM 5501 C C . SER B 1 110 ? 14.378 122.182 76.126 1.00 24.86 110 SER B C 1
ATOM 5502 O O . SER B 1 110 ? 14.528 121.184 75.428 1.00 25.15 110 SER B O 1
ATOM 5505 N N . GLU B 1 111 ? 15.032 123.323 75.919 1.00 25.79 111 GLU B N 1
ATOM 5506 C CA . GLU B 1 111 ? 16.013 123.475 74.851 1.00 27.20 111 GLU B CA 1
ATOM 5507 C C . GLU B 1 111 ? 17.031 124.560 75.186 1.00 26.44 111 GLU B C 1
ATOM 5508 O O . GLU B 1 111 ? 16.675 125.643 75.657 1.00 25.01 111 GLU B O 1
ATOM 5514 N N . PHE B 1 112 ? 18.302 124.257 74.938 1.00 26.03 112 PHE B N 1
ATOM 5515 C CA . PHE B 1 112 ? 19.376 125.192 75.231 1.00 26.58 112 PHE B CA 1
ATOM 5516 C C . PHE B 1 112 ? 20.396 125.301 74.103 1.00 26.15 112 PHE B C 1
ATOM 5517 O O . PHE B 1 112 ? 20.656 124.336 73.384 1.00 24.88 112 PHE B O 1
ATOM 5525 N N . GLN B 1 113 ? 20.973 126.489 73.962 1.00 25.34 113 GLN B N 1
ATOM 5526 C CA . GLN B 1 113 ? 21.991 126.728 72.955 1.00 26.14 113 GLN B CA 1
ATOM 5527 C C . GLN B 1 113 ? 23.298 126.465 73.682 1.00 26.05 113 GLN B C 1
ATOM 5528 O O . GLN B 1 113 ? 23.830 127.338 74.368 1.00 26.43 113 GLN B O 1
ATOM 5534 N N . VAL B 1 114 ? 23.799 125.246 73.531 1.00 26.12 114 VAL B N 1
ATOM 5535 C CA . VAL B 1 114 ? 25.018 124.813 74.187 1.00 26.88 114 VAL B CA 1
ATOM 5536 C C . VAL B 1 114 ? 26.321 125.214 73.506 1.00 28.31 114 VAL B C 1
ATOM 5537 O O . VAL B 1 114 ? 27.157 125.883 74.109 1.00 28.17 114 VAL B O 1
ATOM 5541 N N . LEU B 1 115 ? 26.500 124.801 72.257 1.00 28.74 115 LEU B N 1
ATOM 5542 C CA . LEU B 1 115 ? 27.730 125.112 71.536 1.00 29.96 115 LEU B CA 1
ATOM 5543 C C . LEU B 1 115 ? 27.496 125.965 70.302 1.00 31.08 115 LEU B C 1
ATOM 5544 O O . LEU B 1 115 ? 26.366 126.099 69.831 1.00 30.83 115 LEU B O 1
ATOM 5549 N N . ALA B 1 116 ? 28.578 126.539 69.784 1.00 32.69 116 ALA B N 1
ATOM 5550 C CA . ALA B 1 116 ? 28.510 127.350 68.577 1.00 34.03 116 ALA B CA 1
ATOM 5551 C C . ALA B 1 116 ? 28.372 126.362 67.426 1.00 34.46 116 ALA B C 1
ATOM 5552 O O . ALA B 1 116 ? 27.341 126.313 66.758 1.00 37.17 116 ALA B O 1
ATOM 5554 N N . GLY B 1 117 ? 29.412 125.558 67.218 1.00 33.94 117 GLY B N 1
ATOM 5555 C CA . GLY B 1 117 ? 29.391 124.565 66.156 1.00 31.45 117 GLY B CA 1
ATOM 5556 C C . GLY B 1 117 ? 28.469 123.380 66.412 1.00 30.25 117 GLY B C 1
ATOM 5557 O O . GLY B 1 117 ? 27.617 123.431 67.296 1.00 29.90 117 GLY B O 1
ATOM 5558 N N . PRO B 1 118 ? 28.624 122.283 65.653 1.00 29.14 118 PRO B N 1
ATOM 5559 C CA . PRO B 1 118 ? 27.785 121.094 65.814 1.00 27.54 118 PRO B CA 1
ATOM 5560 C C . PRO B 1 118 ? 28.058 120.242 67.048 1.00 26.89 118 PRO B C 1
ATOM 5561 O O . PRO B 1 118 ? 29.195 120.120 67.504 1.00 27.12 118 PRO B O 1
ATOM 5565 N N . ILE B 1 119 ? 26.985 119.662 67.575 1.00 24.83 119 ILE B N 1
ATOM 5566 C CA . ILE B 1 119 ? 27.040 118.782 68.729 1.00 21.06 119 ILE B CA 1
ATOM 5567 C C . ILE B 1 119 ? 27.348 117.385 68.204 1.00 20.55 119 ILE B C 1
ATOM 5568 O O . ILE B 1 119 ? 26.716 116.921 67.252 1.00 19.33 119 ILE B O 1
ATOM 5573 N N . SER B 1 120 ? 28.312 116.717 68.828 1.00 19.58 120 SER B N 1
ATOM 5574 C CA . SER B 1 120 ? 28.704 115.384 68.395 1.00 19.63 120 SER B CA 1
ATOM 5575 C C . SER B 1 120 ? 28.104 114.251 69.218 1.00 18.23 120 SER B C 1
ATOM 5576 O O . SER B 1 120 ? 27.818 113.181 68.684 1.00 18.33 120 SER B O 1
ATOM 5579 N N . ASP B 1 121 ? 27.910 114.469 70.513 1.00 17.24 121 ASP B N 1
ATOM 5580 C CA . ASP B 1 121 ? 27.361 113.403 71.343 1.00 15.33 121 ASP B CA 1
ATOM 5581 C C . ASP B 1 121 ? 26.694 113.945 72.598 1.00 14.78 121 ASP B C 1
ATOM 5582 O O . ASP B 1 121 ? 27.004 115.052 73.047 1.00 13.76 121 ASP B O 1
ATOM 5587 N N . ILE B 1 122 ? 25.777 113.154 73.150 1.00 12.65 122 ILE B N 1
ATOM 5588 C CA . ILE B 1 122 ? 25.053 113.510 74.367 1.00 12.97 122 ILE B CA 1
ATOM 5589 C C . ILE B 1 122 ? 24.964 112.299 75.277 1.00 13.61 122 ILE B C 1
ATOM 5590 O O . ILE B 1 122 ? 24.820 111.167 74.810 1.00 12.73 122 ILE B O 1
ATOM 5595 N N . SER B 1 123 ? 25.044 112.545 76.578 1.00 14.22 123 SER B N 1
ATOM 5596 C CA . SER B 1 123 ? 24.952 111.469 77.557 1.00 15.94 123 SER B CA 1
ATOM 5597 C C . SER B 1 123 ? 24.146 111.897 78.774 1.00 14.00 123 SER B C 1
ATOM 5598 O O . SER B 1 123 ? 24.320 112.999 79.287 1.00 15.38 123 SER B O 1
ATOM 5601 N N . TRP B 1 124 ? 23.263 111.018 79.228 1.00 13.82 124 TRP B N 1
ATOM 5602 C CA . TRP B 1 124 ? 22.442 111.282 80.401 1.00 13.39 124 TRP B CA 1
ATOM 5603 C C . TRP B 1 124 ? 23.137 110.640 81.590 1.00 15.17 124 TRP B C 1
ATOM 5604 O O . TRP B 1 124 ? 23.932 109.726 81.418 1.00 16.46 124 TRP B O 1
ATOM 5615 N N . ASP B 1 125 ? 22.835 111.112 82.795 1.00 15.46 125 ASP B N 1
ATOM 5616 C CA . ASP B 1 125 ? 23.400 110.497 83.984 1.00 16.60 125 ASP B CA 1
ATOM 5617 C C . ASP B 1 125 ? 22.370 109.403 84.282 1.00 18.69 125 ASP B C 1
ATOM 5618 O O . ASP B 1 125 ? 21.326 109.352 83.613 1.00 16.14 125 ASP B O 1
ATOM 5623 N N . PHE B 1 126 ? 22.637 108.527 85.250 1.00 17.79 126 PHE B N 1
ATOM 5624 C CA . PHE B 1 126 ? 21.695 107.443 85.519 1.00 19.24 126 PHE B CA 1
ATOM 5625 C C . PHE B 1 126 ? 20.361 107.913 86.093 1.00 20.62 126 PHE B C 1
ATOM 5626 O O . PHE B 1 126 ? 19.377 107.170 86.084 1.00 19.95 126 PHE B O 1
ATOM 5634 N N . GLU B 1 127 ? 20.320 109.149 86.579 1.00 21.49 127 GLU B N 1
ATOM 5635 C CA . GLU B 1 127 ? 19.088 109.688 87.140 1.00 23.26 127 GLU B CA 1
ATOM 5636 C C . GLU B 1 127 ? 18.223 110.356 86.083 1.00 23.48 127 GLU B C 1
ATOM 5637 O O . GLU B 1 127 ? 17.069 110.709 86.347 1.00 25.74 127 GLU B O 1
ATOM 5643 N N . GLY B 1 128 ? 18.788 110.528 84.891 1.00 21.58 128 GLY B N 1
ATOM 5644 C CA . GLY B 1 128 ? 18.069 111.156 83.800 1.00 19.37 128 GLY B CA 1
ATOM 5645 C C . GLY B 1 128 ? 17.762 112.610 84.084 1.00 19.39 128 GLY B C 1
ATOM 5646 O O . GLY B 1 128 ? 16.759 113.139 83.608 1.00 20.96 128 GLY B O 1
ATOM 5647 N N . ARG B 1 129 ? 18.628 113.265 84.849 1.00 18.16 129 ARG B N 1
ATOM 5648 C CA . ARG B 1 129 ? 18.425 114.663 85.205 1.00 18.08 129 ARG B CA 1
ATOM 5649 C C . ARG B 1 129 ? 19.609 115.547 84.846 1.00 19.36 129 ARG B C 1
ATOM 5650 O O . ARG B 1 129 ? 19.521 116.776 84.927 1.00 18.97 129 ARG B O 1
ATOM 5658 N N . ARG B 1 130 ? 20.720 114.927 84.456 1.00 17.85 130 ARG B N 1
ATOM 5659 C CA . ARG B 1 130 ? 21.915 115.683 84.109 1.00 16.54 130 ARG B CA 1
ATOM 5660 C C . ARG B 1 130 ? 22.369 115.319 82.702 1.00 16.83 130 ARG B C 1
ATOM 5661 O O . ARG B 1 130 ? 22.118 114.211 82.234 1.00 18.07 130 ARG B O 1
ATOM 5669 N N . LEU B 1 131 ? 23.030 116.251 82.024 1.00 15.92 131 LEU B N 1
ATOM 5670 C CA . LEU B 1 131 ? 23.488 116.004 80.664 1.00 15.29 131 LEU B CA 1
ATOM 5671 C C . LEU B 1 131 ? 24.911 116.436 80.378 1.00 16.47 131 LEU B C 1
ATOM 5672 O O . LEU B 1 131 ? 25.363 117.492 80.824 1.00 17.57 131 LEU B O 1
ATOM 5677 N N . CYS B 1 132 ? 25.614 115.600 79.628 1.00 17.42 132 CYS B N 1
ATOM 5678 C CA . CYS B 1 132 ? 26.953 115.924 79.195 1.00 17.42 132 CYS B CA 1
ATOM 5679 C C . CYS B 1 132 ? 26.767 116.116 77.695 1.00 17.33 132 CYS B C 1
ATOM 5680 O O . CYS B 1 132 ? 26.465 115.170 76.972 1.00 19.15 132 CYS B O 1
ATOM 5683 N N . VAL B 1 133 ? 26.910 117.350 77.237 1.00 19.27 133 VAL B N 1
ATOM 5684 C CA . VAL B 1 133 ? 26.749 117.660 75.824 1.00 18.84 133 VAL B CA 1
ATOM 5685 C C . VAL B 1 133 ? 28.110 117.989 75.243 1.00 19.91 133 VAL B C 1
ATOM 5686 O O . VAL B 1 133 ? 28.880 118.757 75.823 1.00 19.38 133 VAL B O 1
ATOM 5690 N N . VAL B 1 134 ? 28.404 117.430 74.081 1.00 20.68 134 VAL B N 1
ATOM 5691 C CA . VAL B 1 134 ? 29.713 117.649 73.507 1.00 21.84 134 VAL B CA 1
ATOM 5692 C C . VAL B 1 134 ? 29.729 117.798 71.987 1.00 22.93 134 VAL B C 1
ATOM 5693 O O . VAL B 1 134 ? 28.815 117.351 71.296 1.00 22.47 134 VAL B O 1
ATOM 5697 N N . GLY B 1 135 ? 30.783 118.431 71.482 1.00 25.69 135 GLY B N 1
ATOM 5698 C CA . GLY B 1 135 ? 30.936 118.648 70.052 1.00 29.38 135 GLY B CA 1
ATOM 5699 C C . GLY B 1 135 ? 32.082 119.615 69.804 1.00 33.15 135 GLY B C 1
ATOM 5700 O O . GLY B 1 135 ? 33.183 119.425 70.328 1.00 31.44 135 GLY B O 1
ATOM 5701 N N . GLU B 1 136 ? 31.840 120.650 69.006 1.00 36.81 136 GLU B N 1
ATOM 5702 C CA . GLU B 1 136 ? 32.880 121.638 68.743 1.00 42.32 136 GLU B CA 1
ATOM 5703 C C . GLU B 1 136 ? 32.336 123.048 68.561 1.00 43.63 136 GLU B C 1
ATOM 5704 O O . GLU B 1 136 ? 31.984 123.462 67.454 1.00 42.98 136 GLU B O 1
ATOM 5710 N N . GLY B 1 137 ? 32.268 123.779 69.668 1.00 46.20 137 GLY B N 1
ATOM 5711 C CA . GLY B 1 137 ? 31.778 125.144 69.635 1.00 50.65 137 GLY B CA 1
ATOM 5712 C C . GLY B 1 137 ? 32.943 126.108 69.542 1.00 53.15 137 GLY B C 1
ATOM 5713 O O . GLY B 1 137 ? 33.938 125.815 68.872 1.00 53.15 137 GLY B O 1
ATOM 5714 N N . ARG B 1 138 ? 32.834 127.252 70.213 1.00 55.41 138 ARG B N 1
ATOM 5715 C CA . ARG B 1 138 ? 33.908 128.235 70.182 1.00 57.13 138 ARG B CA 1
ATOM 5716 C C . ARG B 1 138 ? 34.646 128.325 71.506 1.00 57.04 138 ARG B C 1
ATOM 5717 O O . ARG B 1 138 ? 34.085 128.752 72.517 1.00 56.88 138 ARG B O 1
ATOM 5725 N N . ASP B 1 139 ? 35.916 127.927 71.485 1.00 56.81 139 ASP B N 1
ATOM 5726 C CA . ASP B 1 139 ? 36.755 127.937 72.677 1.00 55.63 139 ASP B CA 1
ATOM 5727 C C . ASP B 1 139 ? 36.040 127.139 73.764 1.00 53.73 139 ASP B C 1
ATOM 5728 O O . ASP B 1 139 ? 36.327 127.278 74.954 1.00 53.67 139 ASP B O 1
ATOM 5733 N N . ASN B 1 140 ? 35.105 126.301 73.326 1.00 51.01 140 ASN B N 1
ATOM 5734 C CA . ASN B 1 140 ? 34.313 125.457 74.213 1.00 47.43 140 ASN B CA 1
ATOM 5735 C C . ASN B 1 140 ? 33.852 124.251 73.401 1.00 43.78 140 ASN B C 1
ATOM 5736 O O . ASN B 1 140 ? 33.159 124.410 72.394 1.00 43.28 140 ASN B O 1
ATOM 5741 N N . PHE B 1 141 ? 34.233 123.050 73.833 1.00 38.62 141 PHE B N 1
ATOM 5742 C CA . PHE B 1 141 ? 33.859 121.837 73.113 1.00 34.22 141 PHE B CA 1
ATOM 5743 C C . PHE B 1 141 ? 32.788 120.993 73.803 1.00 31.81 141 PHE B C 1
ATOM 5744 O O . PHE B 1 141 ? 32.412 119.930 73.302 1.00 28.98 141 PHE B O 1
ATOM 5752 N N . GLY B 1 142 ? 32.299 121.462 74.947 1.00 29.46 142 GLY B N 1
ATOM 5753 C CA . GLY B 1 142 ? 31.273 120.717 75.658 1.00 26.34 142 GLY B CA 1
ATOM 5754 C C . GLY B 1 142 ? 30.837 121.341 76.969 1.00 23.75 142 GLY B C 1
ATOM 5755 O O . GLY B 1 142 ? 31.423 122.322 77.430 1.00 22.43 142 GLY B O 1
ATOM 5756 N N . VAL B 1 143 ? 29.798 120.768 77.572 1.00 21.41 143 VAL B N 1
ATOM 5757 C CA . VAL B 1 143 ? 29.273 121.262 78.839 1.00 20.03 143 VAL B CA 1
ATOM 5758 C C . VAL B 1 143 ? 28.606 120.159 79.648 1.00 20.51 143 VAL B C 1
ATOM 5759 O O . VAL B 1 143 ? 28.379 119.052 79.160 1.00 19.30 143 VAL B O 1
ATOM 5763 N N . PHE B 1 144 ? 28.300 120.493 80.896 1.00 20.43 144 PHE B N 1
ATOM 5764 C CA . PHE B 1 144 ? 27.592 119.611 81.814 1.00 21.43 144 PHE B CA 1
ATOM 5765 C C . PHE B 1 144 ? 26.472 120.514 82.325 1.00 22.32 144 PHE B C 1
ATOM 5766 O O . PHE B 1 144 ? 26.742 121.550 82.927 1.00 23.09 144 PHE B O 1
ATOM 5774 N N . ILE B 1 145 ? 25.222 120.133 82.076 1.00 22.79 145 ILE B N 1
ATOM 5775 C CA . ILE B 1 145 ? 24.088 120.952 82.491 1.00 21.73 145 ILE B CA 1
ATOM 5776 C C . ILE B 1 145 ? 22.907 120.142 83.020 1.00 21.56 145 ILE B C 1
ATOM 5777 O O . ILE B 1 145 ? 22.814 118.943 82.781 1.00 19.47 145 ILE B O 1
ATOM 5782 N N . SER B 1 146 ? 22.007 120.820 83.733 1.00 22.37 146 SER B N 1
ATOM 5783 C CA . SER B 1 146 ? 20.800 120.193 84.260 1.00 24.19 146 SER B CA 1
ATOM 5784 C C . SER B 1 146 ? 19.824 120.100 83.093 1.00 24.66 146 SER B C 1
ATOM 5785 O O . SER B 1 146 ? 19.760 121.003 82.261 1.00 24.50 146 SER B O 1
ATOM 5788 N N . TRP B 1 147 ? 19.063 119.013 83.043 1.00 26.00 147 TRP B N 1
ATOM 5789 C CA . TRP B 1 147 ? 18.116 118.774 81.959 1.00 26.23 147 TRP B CA 1
ATOM 5790 C C . TRP B 1 147 ? 16.972 119.769 81.866 1.00 26.31 147 TRP B C 1
ATOM 5791 O O . TRP B 1 147 ? 16.389 119.943 80.795 1.00 26.15 147 TRP B O 1
ATOM 5802 N N . ASP B 1 148 ? 16.643 120.415 82.979 1.00 24.81 148 ASP B N 1
ATOM 5803 C CA . ASP B 1 148 ? 15.518 121.331 82.979 1.00 25.89 148 ASP B CA 1
ATOM 5804 C C . ASP B 1 148 ? 15.817 122.825 82.886 1.00 26.08 148 ASP B C 1
ATOM 5805 O O . ASP B 1 148 ? 15.130 123.541 82.158 1.00 26.03 148 ASP B O 1
ATOM 5810 N N . SER B 1 149 ? 16.836 123.293 83.602 1.00 26.20 149 SER B N 1
ATOM 5811 C CA . SER B 1 149 ? 17.192 124.713 83.590 1.00 24.37 149 SER B CA 1
ATOM 5812 C C . SER B 1 149 ? 18.395 125.008 82.697 1.00 23.95 149 SER B C 1
ATOM 5813 O O . SER B 1 149 ? 18.575 126.136 82.233 1.00 20.67 149 SER B O 1
ATOM 5816 N N . GLY B 1 150 ? 19.222 123.993 82.468 1.00 23.27 150 GLY B N 1
ATOM 5817 C CA . GLY B 1 150 ? 20.386 124.175 81.627 1.00 22.82 150 GLY B CA 1
ATOM 5818 C C . GLY B 1 150 ? 21.556 124.798 82.359 1.00 24.76 150 GLY B C 1
ATOM 5819 O O . GLY B 1 150 ? 22.534 125.216 81.729 1.00 25.03 150 GLY B O 1
ATOM 5820 N N . ASN B 1 151 ? 21.463 124.874 83.684 1.00 24.02 151 ASN B N 1
ATOM 5821 C CA . ASN B 1 151 ? 22.544 125.445 84.475 1.00 24.20 151 ASN B CA 1
ATOM 5822 C C . ASN B 1 151 ? 23.759 124.522 84.461 1.00 25.76 151 ASN B C 1
ATOM 5823 O O . ASN B 1 151 ? 23.629 123.300 84.365 1.00 25.19 151 ASN B O 1
ATOM 5828 N N . SER B 1 152 ? 24.939 125.120 84.560 1.00 27.09 152 SER B N 1
ATOM 5829 C CA . SER B 1 152 ? 26.190 124.378 84.547 1.00 28.87 152 SER B CA 1
ATOM 5830 C C . SER B 1 152 ? 26.358 123.490 85.775 1.00 29.24 152 SER B C 1
ATOM 5831 O O . SER B 1 152 ? 26.049 123.891 86.895 1.00 29.37 152 SER B O 1
ATOM 5834 N N . LEU B 1 153 ? 26.846 122.276 85.548 1.00 29.11 153 LEU B N 1
ATOM 5835 C CA . LEU B 1 153 ? 27.081 121.314 86.619 1.00 29.71 153 LEU B CA 1
ATOM 5836 C C . LEU B 1 153 ? 28.531 120.840 86.543 1.00 29.78 153 LEU B C 1
ATOM 5837 O O . LEU B 1 153 ? 28.852 119.718 86.929 1.00 32.26 153 LEU B O 1
ATOM 5842 N N . GLY B 1 154 ? 29.401 121.705 86.033 1.00 29.89 154 GLY B N 1
ATOM 5843 C CA . GLY B 1 154 ? 30.806 121.369 85.897 1.00 28.88 154 GLY B CA 1
ATOM 5844 C C . GLY B 1 154 ? 31.338 121.910 84.586 1.00 28.19 154 GLY B C 1
ATOM 5845 O O . GLY B 1 154 ? 30.667 122.692 83.920 1.00 28.56 154 GLY B O 1
ATOM 5846 N N . GLU B 1 155 ? 32.539 121.505 84.200 1.00 28.94 155 GLU B N 1
ATOM 5847 C CA . GLU B 1 155 ? 33.092 121.989 82.946 1.00 29.77 155 GLU B CA 1
ATOM 5848 C C . GLU B 1 155 ? 33.830 120.919 82.159 1.00 28.91 155 GLU B C 1
ATOM 5849 O O . GLU B 1 155 ? 34.389 119.980 82.719 1.00 27.93 155 GLU B O 1
ATOM 5855 N N . VAL B 1 156 ? 33.806 121.068 80.844 1.00 29.42 156 VAL B N 1
ATOM 5856 C CA . VAL B 1 156 ? 34.492 120.153 79.954 1.00 29.28 156 VAL B CA 1
ATOM 5857 C C . VAL B 1 156 ? 35.783 120.872 79.620 1.00 29.21 156 VAL B C 1
ATOM 5858 O O . VAL B 1 156 ? 35.749 122.001 79.139 1.00 29.52 156 VAL B O 1
ATOM 5862 N N . SER B 1 157 ? 36.919 120.242 79.895 1.00 29.02 157 SER B N 1
ATOM 5863 C CA . SER B 1 157 ? 38.203 120.870 79.598 1.00 30.26 157 SER B CA 1
ATOM 5864 C C . SER B 1 157 ? 39.243 119.831 79.208 1.00 29.45 157 SER B C 1
ATOM 5865 O O . SER B 1 157 ? 38.948 118.641 79.152 1.00 29.19 157 SER B O 1
ATOM 5868 N N . GLY B 1 158 ? 40.461 120.287 78.931 1.00 29.01 158 GLY B N 1
ATOM 5869 C CA . GLY B 1 158 ? 41.516 119.366 78.552 1.00 28.28 158 GLY B CA 1
ATOM 5870 C C . GLY B 1 158 ? 41.543 119.022 77.074 1.00 28.18 158 GLY B C 1
ATOM 5871 O O . GLY B 1 158 ? 42.320 118.164 76.644 1.00 27.73 158 GLY B O 1
ATOM 5872 N N . HIS B 1 159 ? 40.706 119.690 76.289 1.00 27.44 159 HIS B N 1
ATOM 5873 C CA . HIS B 1 159 ? 40.657 119.443 74.851 1.00 28.75 159 HIS B CA 1
ATOM 5874 C C . HIS B 1 159 ? 41.005 120.699 74.065 1.00 29.30 159 HIS B C 1
ATOM 5875 O O . HIS B 1 159 ? 40.519 121.786 74.369 1.00 29.32 159 HIS B O 1
ATOM 5882 N N . SER B 1 160 ? 41.848 120.546 73.052 1.00 31.15 160 SER B N 1
ATOM 5883 C CA . SER B 1 160 ? 42.237 121.673 72.213 1.00 32.93 160 SER B CA 1
ATOM 5884 C C . SER B 1 160 ? 41.601 121.476 70.849 1.00 32.52 160 SER B C 1
ATOM 5885 O O . SER B 1 160 ? 41.737 122.314 69.954 1.00 33.03 160 SER B O 1
ATOM 5888 N N . GLN B 1 161 ? 40.911 120.350 70.698 1.00 31.39 161 GLN B N 1
ATOM 5889 C CA . GLN B 1 161 ? 40.230 120.030 69.454 1.00 31.26 161 GLN B CA 1
ATOM 5890 C C . GLN B 1 161 ? 38.870 119.378 69.703 1.00 30.79 161 GLN B C 1
ATOM 5891 O O . GLN B 1 161 ? 38.501 119.086 70.844 1.00 29.66 161 GLN B O 1
ATOM 5897 N N . ARG B 1 162 ? 38.130 119.174 68.619 1.00 28.60 162 ARG B N 1
ATOM 5898 C CA . ARG B 1 162 ? 36.800 118.572 68.646 1.00 28.07 162 ARG B CA 1
ATOM 5899 C C . ARG B 1 162 ? 36.641 117.348 69.553 1.00 24.66 162 ARG B C 1
ATOM 5900 O O . ARG B 1 162 ? 37.494 116.463 69.576 1.00 24.12 162 ARG B O 1
ATOM 5908 N N . ILE B 1 163 ? 35.546 117.308 70.306 1.00 21.65 163 ILE B N 1
ATOM 5909 C CA . ILE B 1 163 ? 35.257 116.162 71.161 1.00 19.22 163 ILE B CA 1
ATOM 5910 C C . ILE B 1 163 ? 34.274 115.313 70.370 1.00 18.74 163 ILE B C 1
ATOM 5911 O O . ILE B 1 163 ? 33.287 115.827 69.847 1.00 18.26 163 ILE B O 1
ATOM 5916 N N . ASN B 1 164 ? 34.546 114.017 70.277 1.00 18.63 164 ASN B N 1
ATOM 5917 C CA . ASN B 1 164 ? 33.688 113.124 69.509 1.00 18.34 164 ASN B CA 1
ATOM 5918 C C . ASN B 1 164 ? 32.641 112.361 70.288 1.00 18.58 164 ASN B C 1
ATOM 5919 O O . ASN B 1 164 ? 31.572 112.065 69.762 1.00 20.38 164 ASN B O 1
ATOM 5924 N N . ALA B 1 165 ? 32.945 112.031 71.535 1.00 18.09 165 ALA B N 1
ATOM 5925 C CA . ALA B 1 165 ? 32.010 111.267 72.338 1.00 17.53 165 ALA B CA 1
ATOM 5926 C C . ALA B 1 165 ? 32.196 111.532 73.811 1.00 16.68 165 ALA B C 1
ATOM 5927 O O . ALA B 1 165 ? 33.229 112.050 74.240 1.00 17.13 165 ALA B O 1
ATOM 5929 N N . CYS B 1 166 ? 31.183 111.161 74.580 1.00 15.16 166 CYS B N 1
ATOM 5930 C CA . CYS B 1 166 ? 31.219 111.321 76.016 1.00 16.88 166 CYS B CA 1
ATOM 5931 C C . CYS B 1 166 ? 30.298 110.287 76.637 1.00 17.05 166 CYS B C 1
ATOM 5932 O O . CYS B 1 166 ? 29.461 109.686 75.964 1.00 15.70 166 CYS B O 1
ATOM 5935 N N . HIS B 1 167 ? 30.462 110.082 77.932 1.00 16.49 167 HIS B N 1
ATOM 5936 C CA . HIS B 1 167 ? 29.628 109.138 78.636 1.00 17.13 167 HIS B CA 1
ATOM 5937 C C . HIS B 1 167 ? 29.776 109.374 80.124 1.00 16.18 167 HIS B C 1
ATOM 5938 O O . HIS B 1 167 ? 30.855 109.729 80.604 1.00 16.81 167 HIS B O 1
ATOM 5945 N N . LEU B 1 168 ? 28.679 109.196 80.846 1.00 15.53 168 LEU B N 1
ATOM 5946 C CA . LEU B 1 168 ? 28.684 109.369 82.288 1.00 14.48 168 LEU B CA 1
ATOM 5947 C C . LEU B 1 168 ? 28.535 108.007 82.928 1.00 13.82 168 LEU B C 1
ATOM 5948 O O . LEU B 1 168 ? 27.692 107.214 82.516 1.00 14.72 168 LEU B O 1
ATOM 5953 N N . LYS B 1 169 ? 29.376 107.731 83.917 1.00 14.42 169 LYS B N 1
ATOM 5954 C CA . LYS B 1 169 ? 29.310 106.480 84.643 1.00 14.57 169 LYS B CA 1
ATOM 5955 C C . LYS B 1 169 ? 27.868 106.458 85.166 1.00 14.82 169 LYS B C 1
ATOM 5956 O O . LYS B 1 169 ? 27.412 107.425 85.770 1.00 14.14 169 LYS B O 1
ATOM 5962 N N . GLN B 1 170 ? 27.149 105.370 84.913 1.00 14.01 170 GLN B N 1
ATOM 5963 C CA . GLN B 1 170 ? 25.750 105.262 85.325 1.00 15.43 170 GLN B CA 1
ATOM 5964 C C . GLN B 1 170 ? 25.533 104.848 86.780 1.00 15.13 170 GLN B C 1
ATOM 5965 O O . GLN B 1 170 ? 24.646 104.048 87.085 1.00 15.35 170 GLN B O 1
ATOM 5971 N N . SER B 1 171 ? 26.329 105.414 87.678 1.00 16.75 171 SER B N 1
ATOM 5972 C CA . SER B 1 171 ? 26.220 105.088 89.095 1.00 18.10 171 SER B CA 1
ATOM 5973 C C . SER B 1 171 ? 27.163 105.943 89.915 1.00 19.00 171 SER B C 1
ATOM 5974 O O . SER B 1 171 ? 28.042 106.609 89.371 1.00 19.79 171 SER B O 1
ATOM 5977 N N . ARG B 1 172 ? 26.974 105.916 91.228 1.00 20.69 172 ARG B N 1
ATOM 5978 C CA . ARG B 1 172 ? 27.820 106.671 92.151 1.00 23.85 172 ARG B CA 1
ATOM 5979 C C . ARG B 1 172 ? 29.034 105.812 92.511 1.00 23.16 172 ARG B C 1
ATOM 5980 O O . ARG B 1 172 ? 28.928 104.590 92.588 1.00 23.72 172 ARG B O 1
ATOM 5988 N N . PRO B 1 173 ? 30.210 106.434 92.696 1.00 24.36 173 PRO B N 1
ATOM 5989 C CA . PRO B 1 173 ? 30.450 107.875 92.576 1.00 25.41 173 PRO B CA 1
ATOM 5990 C C . PRO B 1 173 ? 30.378 108.200 91.093 1.00 26.18 173 PRO B C 1
ATOM 5991 O O . PRO B 1 173 ? 30.762 107.377 90.257 1.00 25.08 173 PRO B O 1
ATOM 6003 N N . ARG B 1 175 ? 31.361 109.681 87.531 1.00 23.90 175 ARG B N 1
ATOM 6004 C CA . ARG B 1 175 ? 32.585 109.945 86.789 1.00 21.09 175 ARG B CA 1
ATOM 6005 C C . ARG B 1 175 ? 32.163 110.162 85.346 1.00 20.58 175 ARG B C 1
ATOM 6006 O O . ARG B 1 175 ? 31.069 109.760 84.945 1.00 18.42 175 ARG B O 1
ATOM 6014 N N . SER B 1 176 ? 33.022 110.807 84.568 1.00 20.49 176 SER B N 1
ATOM 6015 C CA . SER B 1 176 ? 32.710 111.058 83.173 1.00 21.73 176 SER B CA 1
ATOM 6016 C C . SER B 1 176 ? 33.961 110.952 82.310 1.00 22.27 176 SER B C 1
ATOM 6017 O O . SER B 1 176 ? 35.085 110.981 82.812 1.00 20.56 176 SER B O 1
ATOM 6028 N N . THR B 1 178 ? 35.271 112.267 78.243 1.00 21.32 178 THR B N 1
ATOM 6029 C CA . THR B 1 178 ? 35.034 112.897 76.957 1.00 19.59 178 THR B CA 1
ATOM 6030 C C . THR B 1 178 ? 36.191 112.372 76.130 1.00 19.09 178 THR B C 1
ATOM 6031 O O .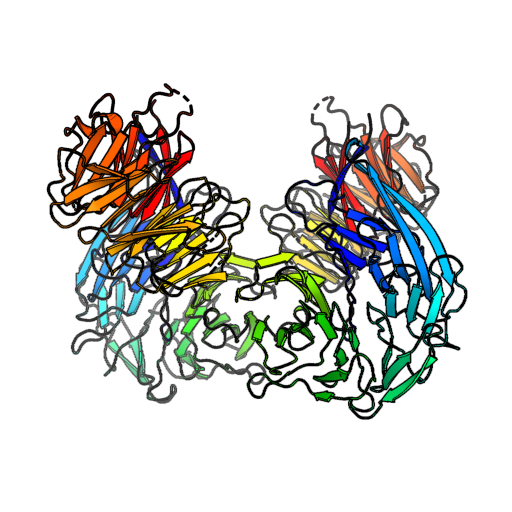 THR B 1 178 ? 37.285 112.165 76.647 1.00 17.37 178 THR B O 1
ATOM 6035 N N . VAL B 1 179 ? 35.942 112.148 74.849 1.00 18.12 179 VAL B N 1
ATOM 6036 C CA . VAL B 1 179 ? 36.942 111.588 73.965 1.00 17.81 179 VAL B CA 1
ATOM 6037 C C . VAL B 1 179 ? 36.907 112.355 72.638 1.00 18.82 179 VAL B C 1
ATOM 6038 O O . VAL B 1 179 ? 35.828 112.687 72.142 1.00 18.61 179 VAL B O 1
ATOM 6042 N N . GLY B 1 180 ? 38.078 112.655 72.073 1.00 19.92 180 GLY B N 1
ATOM 6043 C CA . GLY B 1 180 ? 38.111 113.405 70.825 1.00 20.00 180 GLY B CA 1
ATOM 6044 C C . GLY B 1 180 ? 39.297 113.230 69.885 1.00 20.90 180 GLY B C 1
ATOM 6045 O O . GLY B 1 180 ? 40.048 112.255 69.958 1.00 20.55 180 GLY B O 1
ATOM 6046 N N . ASP B 1 181 ? 39.452 114.190 68.980 1.00 21.14 181 ASP B N 1
ATOM 6047 C CA . ASP B 1 181 ? 40.532 114.172 68.004 1.00 22.11 181 ASP B CA 1
ATOM 6048 C C . ASP B 1 181 ? 41.902 114.313 68.661 1.00 23.54 181 ASP B C 1
ATOM 6049 O O . ASP B 1 181 ? 42.002 114.640 69.844 1.00 23.70 181 ASP B O 1
ATOM 6054 N N . ASP B 1 182 ? 42.950 114.067 67.880 1.00 23.85 182 ASP B N 1
ATOM 6055 C CA . ASP B 1 182 ? 44.325 114.121 68.366 1.00 24.71 182 ASP B CA 1
ATOM 6056 C C . ASP B 1 182 ? 44.486 113.133 69.523 1.00 24.84 182 ASP B C 1
ATOM 6057 O O . ASP B 1 182 ? 45.201 113.396 70.495 1.00 23.99 182 ASP B O 1
ATOM 6062 N N . GLY B 1 183 ? 43.802 111.999 69.405 1.00 24.70 183 GLY B N 1
ATOM 6063 C CA . GLY B 1 183 ? 43.865 110.966 70.422 1.00 24.49 183 GLY B CA 1
ATOM 6064 C C . GLY B 1 183 ? 43.710 111.460 71.846 1.00 23.14 183 GLY B C 1
ATOM 6065 O O . GLY B 1 183 ? 44.376 110.952 72.747 1.00 24.01 183 GLY B O 1
ATOM 6066 N N . SER B 1 184 ? 42.824 112.429 72.059 1.00 22.38 184 SER B N 1
ATOM 6067 C CA . SER B 1 184 ? 42.616 112.986 73.391 1.00 21.66 184 SER B CA 1
ATOM 6068 C C . SER B 1 184 ? 41.498 112.307 74.165 1.00 20.90 184 SER B C 1
ATOM 6069 O O . SER B 1 184 ? 40.433 111.998 73.619 1.00 19.94 184 SER B O 1
ATOM 6072 N N . VAL B 1 185 ? 41.763 112.101 75.451 1.00 19.52 185 VAL B N 1
ATOM 6073 C CA . VAL B 1 185 ? 40.847 111.450 76.378 1.00 19.29 185 VAL B CA 1
ATOM 6074 C C . VAL B 1 185 ? 40.936 112.173 77.734 1.00 18.30 185 VAL B C 1
ATOM 6075 O O . VAL B 1 185 ? 42.032 112.385 78.258 1.00 16.83 185 VAL B O 1
ATOM 6079 N N . VAL B 1 186 ? 39.784 112.540 78.293 1.00 16.55 186 VAL B N 1
ATOM 6080 C CA . VAL B 1 186 ? 39.727 113.251 79.570 1.00 16.82 186 VAL B CA 1
ATOM 6081 C C . VAL B 1 186 ? 38.757 112.623 80.568 1.00 16.21 186 VAL B C 1
ATOM 6082 O O . VAL B 1 186 ? 37.598 112.363 80.241 1.00 14.65 186 VAL B O 1
ATOM 6086 N N . PHE B 1 187 ? 39.247 112.409 81.789 1.00 16.70 187 PHE B N 1
ATOM 6087 C CA . PHE B 1 187 ? 38.475 111.799 82.875 1.00 17.95 187 PHE B CA 1
ATOM 6088 C C . PHE B 1 187 ? 37.985 112.865 83.849 1.00 19.40 187 PHE B C 1
ATOM 6089 O O . PHE B 1 187 ? 38.730 113.780 84.195 1.00 22.35 187 PHE B O 1
ATOM 6097 N N . TYR B 1 188 ? 36.738 112.737 84.298 1.00 20.35 188 TYR B N 1
ATOM 6098 C CA . TYR B 1 188 ? 36.150 113.697 85.231 1.00 19.90 188 TYR B CA 1
ATOM 6099 C C . TYR B 1 188 ? 35.508 113.040 86.454 1.00 22.22 188 TYR B C 1
ATOM 6100 O O . TYR B 1 188 ? 35.114 111.871 86.422 1.00 22.36 188 TYR B O 1
ATOM 6109 N N . GLN B 1 189 ? 35.390 113.816 87.526 1.00 22.41 189 GLN B N 1
ATOM 6110 C CA . GLN B 1 189 ? 34.758 113.354 88.756 1.00 25.45 189 GLN B CA 1
ATOM 6111 C C . GLN B 1 189 ? 33.721 114.407 89.106 1.00 25.29 189 GLN B C 1
ATOM 6112 O O . GLN B 1 189 ? 33.948 115.597 88.891 1.00 24.88 189 GLN B O 1
ATOM 6118 N N . GLY B 1 190 ? 32.579 113.975 89.627 1.00 26.54 190 GLY B N 1
ATOM 6119 C CA . GLY B 1 190 ? 31.543 114.923 89.994 1.00 28.92 190 GLY B CA 1
ATOM 6120 C C . GLY B 1 190 ? 30.222 114.255 90.327 1.00 30.77 190 GLY B C 1
ATOM 6121 O O . GLY B 1 190 ? 30.180 113.046 90.565 1.00 30.34 190 GLY B O 1
ATOM 6122 N N . PRO B 1 191 ? 29.119 115.019 90.360 1.00 31.78 191 PRO B N 1
ATOM 6123 C CA . PRO B 1 191 ? 29.090 116.461 90.100 1.00 32.66 191 PRO B CA 1
ATOM 6124 C C . PRO B 1 191 ? 29.537 117.267 91.318 1.00 32.81 191 PRO B C 1
ATOM 6125 O O . PRO B 1 191 ? 29.462 116.782 92.442 1.00 34.06 191 PRO B O 1
ATOM 6129 N N . PRO B 1 192 ? 30.025 118.505 91.106 1.00 33.62 192 PRO B N 1
ATOM 6130 C CA . PRO B 1 192 ? 30.180 119.174 89.807 1.00 33.20 192 PRO B CA 1
ATOM 6131 C C . PRO B 1 192 ? 31.315 118.519 89.030 1.00 32.33 192 PRO B C 1
ATOM 6132 O O . PRO B 1 192 ? 32.406 118.314 89.567 1.00 32.14 192 PRO B O 1
ATOM 6136 N N . PHE B 1 193 ? 31.069 118.193 87.767 1.00 30.94 193 PHE B N 1
ATOM 6137 C CA . PHE B 1 193 ? 32.101 117.552 86.973 1.00 30.05 193 PHE B CA 1
ATOM 6138 C C . PHE B 1 193 ? 33.304 118.448 86.725 1.00 30.83 193 PHE B C 1
ATOM 6139 O O . PHE B 1 193 ? 33.208 119.524 86.127 1.00 31.93 193 PHE B O 1
ATOM 6147 N N . LYS B 1 194 ? 34.446 117.986 87.218 1.00 30.70 194 LYS B N 1
ATOM 6148 C CA . LYS B 1 194 ? 35.696 118.710 87.092 1.00 30.39 194 LYS B CA 1
ATOM 6149 C C . LYS B 1 194 ? 36.789 117.831 86.504 1.00 28.75 194 LYS B C 1
ATOM 6150 O O . LYS B 1 194 ? 36.850 116.636 86.769 1.00 27.18 194 LYS B O 1
ATOM 6156 N N . PHE B 1 195 ? 37.646 118.441 85.697 1.00 28.31 195 PHE B N 1
ATOM 6157 C CA . PHE B 1 195 ? 38.767 117.752 85.079 1.00 26.76 195 PHE B CA 1
ATOM 6158 C C . PHE B 1 195 ? 39.480 116.941 86.149 1.00 26.51 195 PHE B C 1
ATOM 6159 O O . PHE B 1 195 ? 39.724 117.441 87.244 1.00 26.05 195 PHE B O 1
ATOM 6167 N N . SER B 1 196 ? 39.817 115.695 85.837 1.00 27.08 196 SER B N 1
ATOM 6168 C CA . SER B 1 196 ? 40.517 114.846 86.795 1.00 28.40 196 SER B CA 1
ATOM 6169 C C . SER B 1 196 ? 41.890 114.465 86.256 1.00 29.96 196 SER B C 1
ATOM 6170 O O . SER B 1 196 ? 42.889 114.487 86.982 1.00 31.54 196 SER B O 1
ATOM 6173 N N . ALA B 1 197 ? 41.934 114.120 84.975 1.00 29.69 197 ALA B N 1
ATOM 6174 C CA . ALA B 1 197 ? 43.181 113.741 84.330 1.00 28.79 197 ALA B CA 1
ATOM 6175 C C . ALA B 1 197 ? 42.960 113.548 82.839 1.00 28.80 197 ALA B C 1
ATOM 6176 O O . ALA B 1 197 ? 41.871 113.161 82.410 1.00 27.70 197 ALA B O 1
ATOM 6178 N N . SER B 1 198 ? 43.993 113.833 82.054 1.00 29.09 198 SER B N 1
ATOM 6179 C CA . SER B 1 198 ? 43.927 113.664 80.609 1.00 29.78 198 SER B CA 1
ATOM 6180 C C . SER B 1 198 ? 44.895 112.557 80.203 1.00 29.38 198 SER B C 1
ATOM 6181 O O . SER B 1 198 ? 45.739 112.142 80.997 1.00 28.77 198 SER B O 1
ATOM 6184 N N . ASP B 1 199 ? 44.773 112.087 78.966 1.00 30.07 199 ASP B N 1
ATOM 6185 C CA . ASP B 1 199 ? 45.616 111.007 78.463 1.00 30.13 199 ASP B CA 1
ATOM 6186 C C . ASP B 1 199 ? 45.802 111.149 76.958 1.00 31.37 199 ASP B C 1
ATOM 6187 O O . ASP B 1 199 ? 44.834 111.077 76.199 1.00 31.43 199 ASP B O 1
ATOM 6192 N N . ARG B 1 200 ? 47.042 111.352 76.527 1.00 31.74 200 ARG B N 1
ATOM 6193 C CA . ARG B 1 200 ? 47.333 111.470 75.106 1.00 33.54 200 ARG B CA 1
ATOM 6194 C C . ARG B 1 200 ? 48.501 110.573 74.720 1.00 33.73 200 ARG B C 1
ATOM 6195 O O . ARG B 1 200 ? 49.204 110.835 73.741 1.00 35.39 200 ARG B O 1
ATOM 6203 N N . THR B 1 201 ? 48.697 109.506 75.486 1.00 31.58 201 THR B N 1
ATOM 6204 C CA . THR B 1 201 ? 49.780 108.575 75.215 1.00 30.98 201 THR B CA 1
ATOM 6205 C C . THR B 1 201 ? 49.272 107.224 74.720 1.00 31.03 201 THR B C 1
ATOM 6206 O O . THR B 1 201 ? 49.976 106.522 73.997 1.00 32.00 201 THR B O 1
ATOM 6210 N N . HIS B 1 202 ? 48.052 106.861 75.103 1.00 30.43 202 HIS B N 1
ATOM 6211 C CA . HIS B 1 202 ? 47.504 105.566 74.712 1.00 29.16 202 HIS B CA 1
ATOM 6212 C C . HIS B 1 202 ? 46.810 105.523 73.367 1.00 28.24 202 HIS B C 1
ATOM 6213 O O . HIS B 1 202 ? 46.580 104.452 72.820 1.00 29.38 202 HIS B O 1
ATOM 6220 N N . HIS B 1 203 ? 46.482 106.689 72.830 1.00 28.62 203 HIS B N 1
ATOM 6221 C CA . HIS B 1 203 ? 45.868 106.767 71.512 1.00 28.07 203 HIS B CA 1
ATOM 6222 C C . HIS B 1 203 ? 46.752 107.676 70.663 1.00 28.25 203 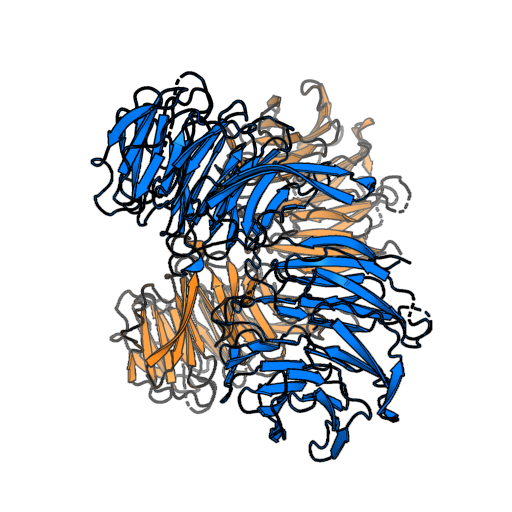HIS B C 1
ATOM 6223 O O . HIS B 1 203 ? 47.024 108.814 71.039 1.00 28.67 203 HIS B O 1
ATOM 6230 N N . LYS B 1 204 ? 47.217 107.150 69.534 1.00 28.87 204 LYS B N 1
ATOM 6231 C CA . LYS B 1 204 ? 48.088 107.887 68.623 1.00 29.11 204 LYS B CA 1
ATOM 6232 C C . LYS B 1 204 ? 47.657 109.331 68.435 1.00 28.40 204 LYS B C 1
ATOM 6233 O O . LYS B 1 204 ? 46.467 109.610 68.301 1.00 28.78 204 LYS B O 1
ATOM 6239 N N . GLN B 1 205 ? 48.614 110.255 68.418 1.00 28.35 205 GLN B N 1
ATOM 6240 C CA . GLN B 1 205 ? 48.246 111.646 68.205 1.00 29.12 205 GLN B CA 1
ATOM 6241 C C . GLN B 1 205 ? 47.799 111.773 66.754 1.00 27.49 205 GLN B C 1
ATOM 6242 O O . GLN B 1 205 ? 48.286 111.057 65.875 1.00 27.29 205 GLN B O 1
ATOM 6248 N N . GLY B 1 206 ? 46.852 112.671 66.516 1.00 26.59 206 GLY B N 1
ATOM 6249 C CA . GLY B 1 206 ? 46.331 112.851 65.179 1.00 23.14 206 GLY B CA 1
ATOM 6250 C C . GLY B 1 206 ? 45.229 111.840 64.902 1.00 22.43 206 GLY B C 1
ATOM 6251 O O . GLY B 1 206 ? 44.565 111.908 63.867 1.00 22.75 206 GLY B O 1
ATOM 6252 N N . SER B 1 207 ? 45.020 110.899 65.819 1.00 20.17 207 SER B N 1
ATOM 6253 C CA . SER B 1 207 ? 43.978 109.900 65.607 1.00 19.82 207 SER B CA 1
ATOM 6254 C C . SER B 1 207 ? 42.630 110.402 66.120 1.00 18.76 207 SER B C 1
ATOM 6255 O O . SER B 1 207 ? 42.565 111.325 66.937 1.00 17.23 207 SER B O 1
ATOM 6258 N N . PHE B 1 208 ? 41.554 109.800 65.623 1.00 17.44 208 PHE B N 1
ATOM 6259 C CA . PHE B 1 208 ? 40.214 110.183 66.043 1.00 17.09 208 PHE B CA 1
ATOM 6260 C C . PHE B 1 208 ? 39.700 109.176 67.065 1.00 17.14 208 PHE B C 1
ATOM 6261 O O . PHE B 1 208 ? 39.485 108.012 66.733 1.00 18.00 208 PHE B O 1
ATOM 6269 N N . VAL B 1 209 ? 39.525 109.604 68.310 1.00 15.98 209 VAL B N 1
ATOM 6270 C CA . VAL B 1 209 ? 38.986 108.700 69.317 1.00 17.65 209 VAL B CA 1
ATOM 6271 C C . VAL B 1 209 ? 37.483 108.892 69.149 1.00 18.08 209 VAL B C 1
ATOM 6272 O O . VAL B 1 209 ? 36.924 109.919 69.525 1.00 18.04 209 VAL B O 1
ATOM 6276 N N . ARG B 1 210 ? 36.864 107.888 68.535 1.00 18.72 210 ARG B N 1
ATOM 6277 C CA . ARG B 1 210 ? 35.452 107.874 68.175 1.00 17.79 210 ARG B CA 1
ATOM 6278 C C . ARG B 1 210 ? 34.382 107.616 69.219 1.00 18.18 210 ARG B C 1
ATOM 6279 O O . ARG B 1 210 ? 33.293 108.176 69.127 1.00 19.31 210 ARG B O 1
ATOM 6287 N N . ASP B 1 211 ? 34.664 106.762 70.194 1.00 16.43 211 ASP B N 1
ATOM 6288 C CA . ASP B 1 211 ? 33.634 106.416 71.151 1.00 14.05 211 ASP B CA 1
ATOM 6289 C C . ASP B 1 211 ? 34.182 105.999 72.508 1.00 13.45 211 ASP B C 1
ATOM 6290 O O . ASP B 1 211 ? 35.334 105.593 72.633 1.00 12.85 211 ASP B O 1
ATOM 6295 N N . VAL B 1 212 ? 33.334 106.099 73.524 1.00 12.49 212 VAL B N 1
ATOM 6296 C CA . VAL B 1 212 ? 33.708 105.747 74.884 1.00 10.47 212 VAL B CA 1
ATOM 6297 C C . VAL B 1 212 ? 32.465 105.291 75.638 1.00 11.35 212 VAL B C 1
ATOM 6298 O O . VAL B 1 212 ? 31.359 105.764 75.374 1.00 12.47 212 VAL B O 1
ATOM 6302 N N . GLU B 1 213 ? 32.637 104.364 76.571 1.00 11.71 213 GLU B N 1
ATOM 6303 C CA . GLU B 1 213 ? 31.503 103.893 77.353 1.00 12.15 213 GLU B CA 1
ATOM 6304 C C . GLU B 1 213 ? 31.922 103.141 78.610 1.00 10.26 213 GLU B C 1
ATOM 6305 O O . GLU B 1 213 ? 32.786 102.268 78.562 1.00 7.44 213 GLU B O 1
ATOM 6311 N N . PHE B 1 214 ? 31.315 103.507 79.737 1.00 11.30 214 PHE B N 1
ATOM 6312 C CA . PHE B 1 214 ? 31.592 102.839 81.008 1.00 12.38 214 PHE B CA 1
ATOM 6313 C C . PHE B 1 214 ? 30.808 101.523 80.990 1.00 13.76 214 PHE B C 1
ATOM 6314 O O . PHE B 1 214 ? 29.748 101.429 80.369 1.00 13.28 214 PHE B O 1
ATOM 6322 N N . SER B 1 215 ? 31.331 100.504 81.655 1.00 14.59 215 SER B N 1
ATOM 6323 C CA . SER B 1 215 ? 30.637 99.224 81.715 1.00 15.24 215 SER B CA 1
ATOM 6324 C C . SER B 1 215 ? 29.381 99.418 82.561 1.00 16.37 215 SER B C 1
ATOM 6325 O O . SER B 1 215 ? 29.337 100.298 83.424 1.00 14.85 215 SER B O 1
ATOM 6328 N N . PRO B 1 216 ? 28.344 98.596 82.331 1.00 17.22 216 PRO B N 1
ATOM 6329 C CA . PRO B 1 216 ? 27.091 98.705 83.091 1.00 19.87 216 PRO B CA 1
ATOM 6330 C C . PRO B 1 216 ? 27.277 98.368 84.568 1.00 21.51 216 PRO B C 1
ATOM 6331 O O . PRO B 1 216 ? 28.356 97.964 84.994 1.00 21.29 216 PRO B O 1
ATOM 6335 N N . ASP B 1 217 ? 26.210 98.526 85.343 1.00 24.59 217 ASP B N 1
ATOM 6336 C CA . ASP B 1 217 ? 26.239 98.238 86.773 1.00 26.37 217 ASP B CA 1
ATOM 6337 C C . ASP B 1 217 ? 27.138 99.182 87.571 1.00 26.62 217 ASP B C 1
ATOM 6338 O O . ASP B 1 217 ? 26.838 100.369 87.687 1.00 28.97 217 ASP B O 1
ATOM 6343 N N . SER B 1 218 ? 28.236 98.669 88.116 1.00 24.78 218 SER B N 1
ATOM 6344 C CA . SER B 1 218 ? 29.130 99.500 88.916 1.00 24.22 218 SER B CA 1
ATOM 6345 C C . SER B 1 218 ? 30.114 100.333 88.096 1.00 23.63 218 SER B C 1
ATOM 6346 O O . SER B 1 218 ? 30.859 101.144 88.647 1.00 23.55 218 SER B O 1
ATOM 6349 N N . GLY B 1 219 ? 30.119 100.132 86.782 1.00 22.98 219 GLY B N 1
ATOM 6350 C CA . GLY B 1 219 ? 31.029 100.872 85.928 1.00 21.24 219 GLY B CA 1
ATOM 6351 C C . GLY B 1 219 ? 32.476 100.779 86.385 1.00 19.95 219 GLY B C 1
ATOM 6352 O O . GLY B 1 219 ? 33.164 101.794 86.505 1.00 17.83 219 GLY B O 1
ATOM 6353 N N . GLU B 1 220 ? 32.951 99.565 86.638 1.00 19.04 220 GLU B N 1
ATOM 6354 C CA . GLU B 1 220 ? 34.329 99.402 87.082 1.00 20.14 220 GLU B CA 1
ATOM 6355 C C . GLU B 1 220 ? 35.307 99.680 85.943 1.00 19.10 220 GLU B C 1
ATOM 6356 O O . GLU B 1 220 ? 36.470 99.995 86.187 1.00 18.38 220 GLU B O 1
ATOM 6362 N N . PHE B 1 221 ? 34.830 99.575 84.704 1.00 17.78 221 PHE B N 1
ATOM 6363 C CA . PHE B 1 221 ? 35.670 99.818 83.536 1.00 18.20 221 PHE B CA 1
ATOM 6364 C C . PHE B 1 221 ? 35.125 100.918 82.617 1.00 19.09 221 PHE B C 1
ATOM 6365 O O . PHE B 1 221 ? 33.922 101.187 82.591 1.00 20.13 221 PHE B O 1
ATOM 6373 N N . VAL B 1 222 ? 36.030 101.554 81.876 1.00 17.28 222 VAL B N 1
ATOM 6374 C CA . VAL B 1 222 ? 35.675 102.583 80.903 1.00 16.41 222 VAL B CA 1
ATOM 6375 C C . VAL B 1 222 ? 36.537 102.262 79.693 1.00 16.01 222 VAL B C 1
ATOM 6376 O O . VAL B 1 222 ? 37.755 102.085 79.820 1.00 13.68 222 VAL B O 1
ATOM 6380 N N . ILE B 1 223 ? 35.920 102.193 78.523 1.00 13.12 223 ILE B N 1
ATOM 6381 C CA . ILE B 1 223 ? 36.674 101.879 77.330 1.00 13.91 223 ILE B CA 1
ATOM 6382 C C . ILE B 1 223 ? 36.540 102.934 76.251 1.00 14.91 223 ILE B C 1
ATOM 6383 O O . ILE B 1 223 ? 35.468 103.505 76.046 1.00 14.08 223 ILE B O 1
ATOM 6388 N N . THR B 1 224 ? 37.656 103.193 75.575 1.00 16.23 224 THR B N 1
ATOM 6389 C CA . THR B 1 224 ? 37.718 104.177 74.507 1.00 15.96 224 THR B CA 1
ATOM 6390 C C . THR B 1 224 ? 38.255 103.506 73.252 1.00 15.97 224 THR B C 1
ATOM 6391 O O . THR B 1 224 ? 39.124 102.637 73.330 1.00 16.95 224 THR B O 1
ATOM 6395 N N . VAL B 1 225 ? 37.739 103.918 72.100 1.00 15.73 225 VAL B N 1
ATOM 6396 C CA . VAL B 1 225 ? 38.152 103.349 70.822 1.00 16.46 225 VAL B CA 1
ATOM 6397 C C . VAL B 1 225 ? 38.259 104.446 69.770 1.00 18.24 225 VAL B C 1
ATOM 6398 O O . VAL B 1 225 ? 37.563 105.463 69.859 1.00 18.40 225 VAL B O 1
ATOM 6402 N N . GLY B 1 226 ? 39.124 104.239 68.775 1.00 19.10 226 GLY B N 1
ATOM 6403 C CA . GLY B 1 226 ? 39.294 105.236 67.730 1.00 18.52 226 GLY B CA 1
ATOM 6404 C C . GLY B 1 226 ? 39.841 104.754 66.395 1.00 18.94 226 GLY B C 1
ATOM 6405 O O . GLY B 1 226 ? 39.984 103.558 66.149 1.00 17.17 226 GLY B O 1
ATOM 6406 N N . SER B 1 227 ? 40.154 105.710 65.526 1.00 19.51 227 SER B N 1
ATOM 6407 C CA . SER B 1 227 ? 40.671 105.418 64.195 1.00 19.96 227 SER B CA 1
ATOM 6408 C C . SER B 1 227 ? 42.030 104.733 64.214 1.00 20.28 227 SER B C 1
ATOM 6409 O O . SER B 1 227 ? 42.450 104.161 63.207 1.00 17.90 227 SER B O 1
ATOM 6412 N N . ASP B 1 228 ? 42.717 104.792 65.354 1.00 21.14 228 ASP B N 1
ATOM 6413 C CA . ASP B 1 228 ? 44.031 104.166 65.475 1.00 20.22 228 ASP B CA 1
ATOM 6414 C C . ASP B 1 228 ? 43.846 102.695 65.835 1.00 21.84 228 ASP B C 1
ATOM 6415 O O . ASP B 1 228 ? 44.794 102.003 66.213 1.00 21.76 228 ASP B O 1
ATOM 6420 N N . ARG B 1 229 ? 42.601 102.242 65.714 1.00 20.98 229 ARG B N 1
ATOM 6421 C CA . ARG B 1 229 ? 42.199 100.865 65.985 1.00 22.24 229 ARG B CA 1
ATOM 6422 C C . ARG B 1 229 ? 42.651 100.274 67.314 1.00 20.58 229 ARG B C 1
ATOM 6423 O O . ARG B 1 229 ? 42.729 99.059 67.464 1.00 20.67 229 ARG B O 1
ATOM 6431 N N . LYS B 1 230 ? 42.929 101.139 68.283 1.00 20.69 230 LYS B N 1
ATOM 6432 C CA . LYS B 1 230 ? 43.331 100.698 69.616 1.00 21.90 230 LYS B CA 1
ATOM 6433 C C . LYS B 1 230 ? 42.116 100.660 70.545 1.00 20.87 230 LYS B C 1
ATOM 6434 O O . LYS B 1 230 ? 41.228 101.511 70.452 1.00 23.43 230 LYS B O 1
ATOM 6440 N N . ILE B 1 231 ? 42.071 99.674 71.434 1.00 19.30 231 ILE B N 1
ATOM 6441 C CA . ILE B 1 231 ? 40.972 99.566 72.394 1.00 18.30 231 ILE B CA 1
ATOM 6442 C C . ILE B 1 231 ? 41.560 99.779 73.789 1.00 18.53 231 ILE B C 1
ATOM 6443 O O . ILE B 1 231 ? 42.204 98.888 74.337 1.00 17.90 231 ILE B O 1
ATOM 6448 N N . SER B 1 232 ? 41.329 100.955 74.362 1.00 18.88 232 SER B N 1
ATOM 6449 C CA . SER B 1 232 ? 41.881 101.281 75.674 1.00 18.07 232 SER B CA 1
ATOM 6450 C C . SER B 1 232 ? 40.923 101.026 76.830 1.00 18.19 232 SER B C 1
ATOM 6451 O O . SER B 1 232 ? 39.763 101.463 76.814 1.00 18.16 232 SER B O 1
ATOM 6454 N N . CYS B 1 233 ? 41.419 100.325 77.841 1.00 15.11 233 CYS B N 1
ATOM 6455 C CA . CYS B 1 233 ? 40.614 100.017 79.006 1.00 15.03 233 CYS B CA 1
ATOM 6456 C C . CYS B 1 233 ? 41.171 100.724 80.234 1.00 15.65 233 CYS B C 1
ATOM 6457 O O . CYS B 1 233 ? 42.324 100.526 80.602 1.00 14.46 233 CYS B O 1
ATOM 6460 N N . PHE B 1 234 ? 40.346 101.558 80.857 1.00 17.65 234 PHE B N 1
ATOM 6461 C CA . PHE B 1 234 ? 40.744 102.288 82.053 1.00 16.99 234 PHE B CA 1
ATOM 6462 C C . PHE B 1 234 ? 39.881 101.857 83.230 1.00 16.82 234 PHE B C 1
ATOM 6463 O O . PHE B 1 234 ? 38.878 101.166 83.053 1.00 17.03 234 PHE B O 1
ATOM 6471 N N . ASP B 1 235 ? 40.278 102.268 84.431 1.00 18.42 235 ASP B N 1
ATOM 6472 C CA . ASP B 1 235 ? 39.518 101.967 85.638 1.00 18.76 235 ASP B CA 1
ATOM 6473 C C . ASP B 1 235 ? 38.352 102.952 85.651 1.00 19.34 235 ASP B C 1
ATOM 6474 O O . ASP B 1 235 ? 38.549 104.150 85.454 1.00 18.69 235 ASP B O 1
ATOM 6479 N N . GLY B 1 236 ? 37.146 102.447 85.883 1.00 18.62 236 GLY B N 1
ATOM 6480 C CA . GLY B 1 236 ? 35.972 103.296 85.899 1.00 21.18 236 GLY B CA 1
ATOM 6481 C C . GLY B 1 236 ? 35.879 104.325 87.013 1.00 23.59 236 GLY B C 1
ATOM 6482 O O . GLY B 1 236 ? 35.094 105.273 86.910 1.00 24.25 236 GLY B O 1
ATOM 6483 N N . LYS B 1 237 ? 36.668 104.165 88.073 1.00 24.60 237 LYS B N 1
ATOM 6484 C CA . LYS B 1 237 ? 36.614 105.111 89.187 1.00 26.74 237 LYS B CA 1
ATOM 6485 C C . LYS B 1 237 ? 37.829 106.036 89.284 1.00 26.08 237 LYS B C 1
ATOM 6486 O O . LYS B 1 237 ? 37.685 107.235 89.526 1.00 26.93 237 LYS B O 1
ATOM 6492 N N . SER B 1 238 ? 39.018 105.473 89.100 1.00 25.10 238 SER B N 1
ATOM 6493 C CA . SER B 1 238 ? 40.261 106.234 89.179 1.00 24.06 238 SER B CA 1
ATOM 6494 C C . SER B 1 238 ? 40.677 106.806 87.826 1.00 22.80 238 SER B C 1
ATOM 6495 O O . SER B 1 238 ? 41.443 107.761 87.754 1.00 22.49 238 SER B O 1
ATOM 6498 N N . GLY B 1 239 ? 40.186 106.202 86.752 1.00 22.74 239 GLY B N 1
ATOM 6499 C CA . GLY B 1 239 ? 40.524 106.674 85.423 1.00 20.97 239 GLY B CA 1
ATOM 6500 C C . GLY B 1 239 ? 41.893 106.241 84.939 1.00 20.30 239 GLY B C 1
ATOM 6501 O O . GLY B 1 239 ? 42.300 106.621 83.843 1.00 20.43 239 GLY B O 1
ATOM 6502 N N . GLU B 1 240 ? 42.609 105.455 85.743 1.00 22.10 240 GLU B N 1
ATOM 6503 C CA . GLU B 1 240 ? 43.941 104.988 85.356 1.00 22.26 240 GLU B CA 1
ATOM 6504 C C . GLU B 1 240 ? 43.865 103.984 84.220 1.00 22.11 240 GLU B C 1
ATOM 6505 O O . GLU B 1 240 ? 42.897 103.230 84.103 1.00 20.21 240 GLU B O 1
ATOM 6511 N N . PHE B 1 241 ? 44.898 103.976 83.383 1.00 22.82 241 PHE B N 1
ATOM 6512 C CA . PHE B 1 241 ? 44.958 103.047 82.267 1.00 21.70 241 PHE B CA 1
ATOM 6513 C C . PHE B 1 241 ? 45.290 101.665 82.810 1.00 22.28 241 PHE B C 1
ATOM 6514 O O . PHE B 1 241 ? 46.239 101.482 83.580 1.00 22.43 241 PHE B O 1
ATOM 6522 N N . LEU B 1 242 ? 44.491 100.688 82.416 1.00 21.11 242 LEU B N 1
ATOM 6523 C CA . LEU B 1 242 ? 44.700 99.332 82.872 1.00 20.89 242 LEU B CA 1
ATOM 6524 C C . LEU B 1 242 ? 45.435 98.487 81.838 1.00 21.82 242 LEU B C 1
ATOM 6525 O O . LEU B 1 242 ? 46.384 97.777 82.171 1.00 22.77 242 LEU B O 1
ATOM 6530 N N . LYS B 1 243 ? 45.014 98.587 80.581 1.00 22.49 243 LYS B N 1
ATOM 6531 C CA . LYS B 1 243 ? 45.619 97.808 79.508 1.00 22.34 243 LYS B CA 1
ATOM 6532 C C . LYS B 1 243 ? 44.861 98.012 78.201 1.00 23.67 243 LYS B C 1
ATOM 6533 O O . LYS B 1 243 ? 43.757 98.556 78.175 1.00 23.79 243 LYS B O 1
ATOM 6539 N N . TYR B 1 244 ? 45.472 97.566 77.114 1.00 23.21 244 TYR B N 1
ATOM 6540 C CA . TYR B 1 244 ? 44.837 97.628 75.814 1.00 24.16 244 TYR B CA 1
ATOM 6541 C C . TYR B 1 244 ? 44.095 96.310 75.716 1.00 25.70 244 TYR B C 1
ATOM 6542 O O . TYR B 1 244 ? 44.537 95.297 76.262 1.00 25.38 244 TYR B O 1
ATOM 6551 N N . ILE B 1 245 ? 42.959 96.307 75.042 1.00 27.78 245 ILE B N 1
ATOM 6552 C CA . ILE B 1 245 ? 42.255 95.053 74.879 1.00 29.68 245 ILE B CA 1
ATOM 6553 C C . ILE B 1 245 ? 42.688 94.545 73.517 1.00 30.09 245 ILE B C 1
ATOM 6554 O O . ILE B 1 245 ? 42.366 95.129 72.476 1.00 29.47 245 ILE B O 1
ATOM 6559 N N . GLU B 1 246 ? 43.470 93.474 73.540 1.00 30.26 246 GLU B N 1
ATOM 6560 C CA . GLU B 1 246 ? 43.985 92.893 72.313 1.00 30.21 246 GLU B CA 1
ATOM 6561 C C . GLU B 1 246 ? 44.048 91.378 72.407 1.00 29.22 246 GLU B C 1
ATOM 6562 O O . GLU B 1 246 ? 44.335 90.822 73.466 1.00 28.26 246 GLU B O 1
ATOM 6568 N N . ASP B 1 247 ? 43.757 90.730 71.283 1.00 29.07 247 ASP B N 1
ATOM 6569 C CA . ASP B 1 247 ? 43.765 89.274 71.159 1.00 29.40 247 ASP B CA 1
ATOM 6570 C C . ASP B 1 247 ? 44.623 88.961 69.936 1.00 30.04 247 ASP B C 1
ATOM 6571 O O . ASP B 1 247 ? 44.250 89.290 68.809 1.00 28.23 247 ASP B O 1
ATOM 6576 N N . ASP B 1 248 ? 45.775 88.335 70.160 1.00 30.80 248 ASP B N 1
ATOM 6577 C CA . ASP B 1 248 ? 46.686 88.015 69.068 1.00 32.99 248 ASP B CA 1
ATOM 6578 C C . ASP B 1 248 ? 46.056 87.152 67.984 1.00 32.52 248 ASP B C 1
ATOM 6579 O O . ASP B 1 248 ? 46.584 87.063 66.877 1.00 34.33 248 ASP B O 1
ATOM 6584 N N . GLN B 1 249 ? 44.923 86.528 68.294 1.00 31.50 249 GLN B N 1
ATOM 6585 C CA . GLN B 1 249 ? 44.232 85.693 67.320 1.00 29.97 249 GLN B CA 1
ATOM 6586 C C . GLN B 1 249 ? 43.206 86.515 66.550 1.00 29.54 249 GLN B C 1
ATOM 6587 O O . GLN B 1 249 ? 42.602 86.025 65.600 1.00 27.65 249 GLN B O 1
ATOM 6593 N N . GLU B 1 250 ? 43.007 87.762 66.973 1.00 27.19 250 GLU B N 1
ATOM 6594 C CA . GLU B 1 250 ? 42.058 88.656 66.322 1.00 26.58 250 GLU B CA 1
ATOM 6595 C C . GLU B 1 250 ? 42.587 90.075 66.231 1.00 25.29 250 GLU B C 1
ATOM 6596 O O . GLU B 1 250 ? 42.329 90.904 67.102 1.00 25.91 250 GLU B O 1
ATOM 6602 N N . PRO B 1 251 ? 43.351 90.376 65.179 1.00 24.76 251 PRO B N 1
ATOM 6603 C CA . PRO B 1 251 ? 43.856 91.742 65.081 1.00 23.77 251 PRO B CA 1
ATOM 6604 C C . PRO B 1 251 ? 42.751 92.630 64.513 1.00 23.82 251 PRO B C 1
ATOM 6605 O O . PRO B 1 251 ? 41.997 92.196 63.648 1.00 23.23 251 PRO B O 1
ATOM 6609 N N . VAL B 1 252 ? 42.641 93.854 65.016 1.00 23.50 252 VAL B N 1
ATOM 6610 C CA . VAL B 1 252 ? 41.652 94.794 64.504 1.00 22.78 252 VAL B CA 1
ATOM 6611 C C . VAL B 1 252 ? 42.310 95.369 63.252 1.00 23.15 252 VAL B C 1
ATOM 6612 O O . VAL B 1 252 ? 43.387 95.949 63.323 1.00 23.08 252 VAL B O 1
ATOM 6616 N N . GLN B 1 253 ? 41.672 95.204 62.101 1.00 25.25 253 GLN B N 1
ATOM 6617 C CA . GLN B 1 253 ? 42.264 95.677 60.856 1.00 27.19 253 GLN B CA 1
ATOM 6618 C C . GLN B 1 253 ? 41.765 97.020 60.333 1.00 26.43 253 GLN B C 1
ATOM 6619 O O . GLN B 1 253 ? 42.302 97.541 59.358 1.00 27.16 253 GLN B O 1
ATOM 6625 N N . GLY B 1 254 ? 40.745 97.580 60.975 1.00 25.12 254 GLY B N 1
ATOM 6626 C CA . GLY B 1 254 ? 40.217 98.857 60.529 1.00 21.14 254 GLY B CA 1
ATOM 6627 C C . GLY B 1 254 ? 39.916 99.804 61.673 1.00 20.17 254 GLY B C 1
ATOM 6628 O O . GLY B 1 254 ? 39.701 99.369 62.804 1.00 18.76 254 GLY B O 1
ATOM 6629 N N . GLY B 1 255 ? 39.907 101.102 61.384 1.00 18.35 255 GLY B N 1
ATOM 6630 C CA . GLY B 1 255 ? 39.614 102.073 62.422 1.00 17.63 255 GLY B CA 1
ATOM 6631 C C . GLY B 1 255 ? 38.286 101.734 63.068 1.00 17.54 255 GLY B C 1
ATOM 6632 O O . GLY B 1 255 ? 37.342 101.349 62.379 1.00 15.96 255 GLY B O 1
ATOM 6633 N N . ILE B 1 256 ? 38.212 101.852 64.391 1.00 17.16 256 ILE B N 1
ATOM 6634 C CA . ILE B 1 256 ? 36.981 101.541 65.101 1.00 15.71 256 ILE B CA 1
ATOM 6635 C C . ILE B 1 256 ? 36.110 102.781 65.187 1.00 16.77 256 ILE B C 1
ATOM 6636 O O . ILE B 1 256 ? 36.605 103.892 65.410 1.00 17.05 256 ILE B O 1
ATOM 6641 N N . PHE B 1 257 ? 34.810 102.587 65.010 1.00 16.88 257 PHE B N 1
ATOM 6642 C CA . PHE B 1 257 ? 33.853 103.689 65.072 1.00 17.25 257 PHE B CA 1
ATOM 6643 C C . PHE B 1 257 ? 33.037 103.726 66.371 1.00 16.55 257 PHE B C 1
ATOM 6644 O O . PHE B 1 257 ? 32.691 104.799 66.861 1.00 15.18 257 PHE B O 1
ATOM 6652 N N . ALA B 1 258 ? 32.731 102.563 66.936 1.00 14.94 258 ALA B N 1
ATOM 6653 C CA . ALA B 1 258 ? 31.921 102.549 68.148 1.00 15.05 258 ALA B CA 1
ATOM 6654 C C . ALA B 1 258 ? 31.929 101.241 68.928 1.00 14.07 258 ALA B C 1
ATOM 6655 O O . ALA B 1 258 ? 32.290 100.184 68.407 1.00 13.15 258 ALA B O 1
ATOM 6657 N N . LEU B 1 259 ? 31.517 101.336 70.189 1.00 13.14 259 LEU B N 1
ATOM 6658 C CA . LEU B 1 259 ? 31.422 100.180 71.058 1.00 13.71 259 LEU B CA 1
ATOM 6659 C C . LEU B 1 259 ? 30.119 100.253 71.838 1.00 14.69 259 LEU B C 1
ATOM 6660 O O . LEU B 1 259 ? 29.444 101.288 71.856 1.00 14.86 259 LEU B O 1
ATOM 6665 N N . SER B 1 260 ? 29.765 99.144 72.476 1.00 14.46 260 SER B N 1
ATOM 6666 C CA . SER B 1 260 ? 28.566 99.085 73.296 1.00 14.77 260 SER B CA 1
ATOM 6667 C C . SER B 1 260 ? 28.634 97.819 74.144 1.00 14.48 260 SER B C 1
ATOM 6668 O O . SER B 1 260 ? 28.840 96.717 73.621 1.00 11.84 260 SER B O 1
ATOM 6671 N N . TRP B 1 261 ? 28.487 97.984 75.457 1.00 14.56 261 TRP B N 1
ATOM 6672 C CA . TRP B 1 261 ? 28.531 96.846 76.372 1.00 15.63 261 TRP B CA 1
ATOM 6673 C C . TRP B 1 261 ? 27.229 96.054 76.343 1.00 15.92 261 TRP B C 1
ATOM 6674 O O . TRP B 1 261 ? 26.146 96.639 76.347 1.00 14.91 261 TRP B O 1
ATOM 6685 N N . LEU B 1 262 ? 27.338 94.728 76.308 1.00 16.59 262 LEU B N 1
ATOM 6686 C CA . LEU B 1 262 ? 26.157 93.866 76.322 1.00 16.74 262 LEU B CA 1
ATOM 6687 C C . LEU B 1 262 ? 25.816 93.619 77.794 1.00 17.10 262 LEU B C 1
ATOM 6688 O O . LEU B 1 262 ? 24.666 93.378 78.151 1.00 18.07 262 LEU B O 1
ATOM 6693 N N . ASP B 1 263 ? 26.845 93.669 78.633 1.00 17.57 263 ASP B N 1
ATOM 6694 C CA . ASP B 1 263 ? 26.716 93.485 80.072 1.00 17.96 263 ASP B CA 1
ATOM 6695 C C . ASP B 1 263 ? 28.009 93.963 80.748 1.00 19.47 263 ASP B C 1
ATOM 6696 O O . ASP B 1 263 ? 28.821 94.651 80.122 1.00 18.96 263 ASP B O 1
ATOM 6701 N N . SER B 1 264 ? 28.213 93.585 82.006 1.00 19.33 264 SER B N 1
ATOM 6702 C CA . SER B 1 264 ? 29.380 94.032 82.758 1.00 20.20 264 SER B CA 1
ATOM 6703 C C . SER B 1 264 ? 30.724 93.422 82.389 1.00 19.89 264 SER B C 1
ATOM 6704 O O . SER B 1 264 ? 31.753 93.897 82.848 1.00 19.70 264 SER B O 1
ATOM 6707 N N . GLN B 1 265 ? 30.733 92.375 81.574 1.00 21.98 265 GLN B N 1
ATOM 6708 C CA . GLN B 1 265 ? 32.002 91.756 81.187 1.00 22.27 265 GLN B CA 1
ATOM 6709 C C . GLN B 1 265 ? 32.279 91.813 79.681 1.00 22.03 265 GLN B C 1
ATOM 6710 O O . GLN B 1 265 ? 33.438 91.780 79.258 1.00 22.56 265 GLN B O 1
ATOM 6716 N N . LYS B 1 266 ? 31.223 91.902 78.878 1.00 20.71 266 LYS B N 1
ATOM 6717 C CA . LYS B 1 266 ? 31.376 91.914 77.423 1.00 21.43 266 LYS B CA 1
ATOM 6718 C C . LYS B 1 266 ? 30.840 93.142 76.685 1.00 21.11 266 LYS B C 1
ATOM 6719 O O . LYS B 1 266 ? 29.824 93.731 77.068 1.00 22.35 266 LYS B O 1
ATOM 6725 N N . PHE B 1 267 ? 31.538 93.514 75.617 1.00 18.60 267 PHE B N 1
ATOM 6726 C CA . PHE B 1 267 ? 31.161 94.665 74.809 1.00 18.95 267 PHE B CA 1
ATOM 6727 C C . PHE B 1 267 ? 31.532 94.443 73.345 1.00 18.77 267 PHE B C 1
ATOM 6728 O O . PHE B 1 267 ? 32.473 93.707 73.035 1.00 20.19 267 PHE B O 1
ATOM 6736 N N . ALA B 1 268 ? 30.805 95.098 72.447 1.00 17.18 268 ALA B N 1
ATOM 6737 C CA . ALA B 1 268 ? 31.068 94.959 71.019 1.00 14.17 268 ALA B CA 1
ATOM 6738 C C . ALA B 1 268 ? 31.730 96.193 70.401 1.00 14.04 268 ALA B C 1
ATOM 6739 O O . ALA B 1 268 ? 31.488 97.320 70.833 1.00 13.44 268 ALA B O 1
ATOM 6741 N N . THR B 1 269 ? 32.591 95.967 69.410 1.00 12.52 269 THR B N 1
ATOM 6742 C CA . THR B 1 269 ? 33.242 97.062 68.698 1.00 12.62 269 THR B CA 1
ATOM 6743 C C . THR B 1 269 ? 32.932 96.900 67.217 1.00 13.50 269 THR B C 1
ATOM 6744 O O . THR B 1 269 ? 32.765 95.785 66.705 1.00 10.04 269 THR B O 1
ATOM 6748 N N . VAL B 1 270 ? 32.879 98.029 66.530 1.00 13.71 270 VAL B N 1
ATOM 6749 C CA . VAL B 1 270 ? 32.535 98.046 65.127 1.00 15.13 270 VAL B CA 1
ATOM 6750 C C . VAL B 1 270 ? 33.459 99.036 64.419 1.00 15.10 270 VAL B C 1
ATOM 6751 O O . VAL B 1 270 ? 33.753 100.106 64.955 1.00 16.19 270 VAL B O 1
ATOM 6755 N N . GLY B 1 271 ? 33.926 98.678 63.226 1.00 15.21 271 GLY B N 1
ATOM 6756 C CA . GLY B 1 271 ? 34.816 99.563 62.499 1.00 12.96 271 GLY B CA 1
ATOM 6757 C C . GLY B 1 271 ? 34.808 99.463 60.985 1.00 14.24 271 GLY B C 1
ATOM 6758 O O . GLY B 1 271 ? 34.008 98.734 60.386 1.00 14.24 271 GLY B O 1
ATOM 6759 N N . ALA B 1 272 ? 35.733 100.200 60.376 1.00 13.60 272 ALA B N 1
ATOM 6760 C CA . ALA B 1 272 ? 35.892 100.273 58.927 1.00 14.43 272 ALA B CA 1
ATOM 6761 C C . ALA B 1 272 ? 36.254 98.958 58.240 1.00 14.46 272 ALA B C 1
ATOM 6762 O O . ALA B 1 272 ? 36.237 98.877 57.011 1.00 14.37 272 ALA B O 1
ATOM 6764 N N . ASP B 1 273 ? 36.593 97.937 59.021 1.00 14.97 273 ASP B N 1
ATOM 6765 C CA . ASP B 1 273 ? 36.941 96.638 58.453 1.00 16.58 273 ASP B CA 1
ATOM 6766 C C . ASP B 1 273 ? 35.720 95.729 58.345 1.00 15.53 273 ASP B C 1
ATOM 6767 O O . ASP B 1 273 ? 35.843 94.507 58.267 1.00 15.28 273 ASP B O 1
ATOM 6772 N N . ALA B 1 274 ? 34.543 96.351 58.337 1.00 15.53 274 ALA B N 1
ATOM 6773 C CA . ALA B 1 274 ? 33.269 95.647 58.214 1.00 13.28 274 ALA B CA 1
ATOM 6774 C C . ALA B 1 274 ? 33.192 94.417 59.095 1.00 12.79 274 ALA B C 1
ATOM 6775 O O . ALA B 1 274 ? 32.689 93.373 58.680 1.00 13.38 274 ALA B O 1
ATOM 6777 N N . THR B 1 275 ? 33.669 94.547 60.325 1.00 12.84 275 THR B N 1
ATOM 6778 C CA . THR B 1 275 ? 33.657 93.427 61.250 1.00 14.71 275 THR B CA 1
ATOM 6779 C C . THR B 1 275 ? 33.056 93.817 62.599 1.00 14.58 275 THR B C 1
ATOM 6780 O O . THR B 1 275 ? 33.359 94.883 63.140 1.00 15.92 275 THR B O 1
ATOM 6784 N N . ILE B 1 276 ? 32.196 92.953 63.127 1.00 12.75 276 ILE B N 1
ATOM 6785 C CA . ILE B 1 276 ? 31.576 93.185 64.425 1.00 12.94 276 ILE B CA 1
ATOM 6786 C C . ILE B 1 276 ? 32.262 92.218 65.383 1.00 13.80 276 ILE B C 1
ATOM 6787 O O . ILE B 1 276 ? 32.273 91.008 65.156 1.00 14.47 276 ILE B O 1
ATOM 6792 N N . ARG B 1 277 ? 32.844 92.742 66.450 1.00 13.08 277 ARG B N 1
ATOM 6793 C CA . ARG B 1 277 ? 33.519 91.873 67.399 1.00 13.59 277 ARG B CA 1
ATOM 6794 C C . ARG B 1 277 ? 32.963 92.026 68.804 1.00 14.53 277 ARG B C 1
ATOM 6795 O O . ARG B 1 277 ? 32.578 93.116 69.220 1.00 12.44 277 ARG B O 1
ATOM 6803 N N . VAL B 1 278 ? 32.901 90.918 69.529 1.00 15.31 278 VAL B N 1
ATOM 6804 C CA . VAL B 1 278 ? 32.440 90.958 70.904 1.00 17.22 278 VAL B CA 1
ATOM 6805 C C . VAL B 1 278 ? 33.664 90.590 71.741 1.00 17.17 278 VAL B C 1
ATOM 6806 O O . VAL B 1 278 ? 34.299 89.557 71.513 1.00 18.67 278 VAL B O 1
ATOM 6810 N N . TRP B 1 279 ? 34.013 91.450 72.689 1.00 17.13 279 TRP B N 1
ATOM 6811 C CA . TRP B 1 279 ? 35.172 91.199 73.537 1.00 16.45 279 TRP B CA 1
ATOM 6812 C C . TRP B 1 279 ? 34.788 90.942 74.978 1.00 17.13 279 TRP B C 1
ATOM 6813 O O . TRP B 1 279 ? 33.725 91.359 75.437 1.00 17.35 279 TRP B O 1
ATOM 6824 N N . ASP B 1 280 ? 35.669 90.244 75.685 1.00 18.32 280 ASP B N 1
ATOM 6825 C CA . ASP B 1 280 ? 35.480 89.958 77.104 1.00 19.12 280 ASP B CA 1
ATOM 6826 C C . ASP B 1 280 ? 36.619 90.728 77.765 1.00 19.25 280 ASP B C 1
ATOM 6827 O O . ASP B 1 280 ? 37.786 90.440 77.515 1.00 17.32 280 ASP B O 1
ATOM 6832 N N . VAL B 1 281 ? 36.277 91.720 78.584 1.00 20.77 281 VAL B N 1
ATOM 6833 C CA . VAL B 1 281 ? 37.287 92.564 79.223 1.00 22.49 281 VAL B CA 1
ATOM 6834 C C . VAL B 1 281 ? 38.321 91.896 80.093 1.00 22.05 281 VAL B C 1
ATOM 6835 O O . VAL B 1 281 ? 39.487 92.275 80.058 1.00 23.14 281 VAL B O 1
ATOM 6839 N N . THR B 1 282 ? 37.896 90.930 80.892 1.00 22.83 282 THR B N 1
ATOM 6840 C CA . THR B 1 282 ? 38.814 90.235 81.780 1.00 25.57 282 THR B CA 1
ATOM 6841 C C . THR B 1 282 ? 39.868 89.428 81.028 1.00 24.60 282 THR B C 1
ATOM 6842 O O . THR B 1 282 ? 41.052 89.525 81.336 1.00 25.18 282 THR B O 1
ATOM 6846 N N . THR B 1 283 ? 39.441 88.643 80.041 1.00 23.61 283 THR B N 1
ATOM 6847 C CA . THR B 1 283 ? 40.369 87.818 79.269 1.00 20.76 283 THR B CA 1
ATOM 6848 C C . THR B 1 283 ? 40.959 88.525 78.059 1.00 20.47 283 THR B C 1
ATOM 6849 O O . THR B 1 283 ? 41.948 88.066 77.499 1.00 19.07 283 THR B O 1
ATOM 6853 N N . SER B 1 284 ? 40.346 89.627 77.644 1.00 20.95 284 SER B N 1
ATOM 6854 C CA . SER B 1 284 ? 40.838 90.376 76.492 1.00 24.30 284 SER B CA 1
ATOM 6855 C C . SER B 1 284 ? 40.736 89.567 75.189 1.00 25.23 284 SER B C 1
ATOM 6856 O O . SER B 1 284 ? 41.381 89.889 74.190 1.00 26.44 284 SER B O 1
ATOM 6859 N N . LYS B 1 285 ? 39.920 88.519 75.203 1.00 24.53 285 LYS B N 1
ATOM 6860 C CA . LYS B 1 285 ? 39.741 87.673 74.026 1.00 24.50 285 LYS B CA 1
ATOM 6861 C C . LYS B 1 285 ? 38.495 88.057 73.231 1.00 22.11 285 LYS B C 1
ATOM 6862 O O . LYS B 1 285 ? 37.525 88.565 73.788 1.00 20.90 285 LYS B O 1
ATOM 6868 N N . CYS B 1 286 ? 38.533 87.829 71.924 1.00 19.83 286 CYS B N 1
ATOM 6869 C CA . CYS B 1 286 ? 37.382 88.107 71.079 1.00 16.41 286 CYS B CA 1
ATOM 6870 C C . CYS B 1 286 ? 36.596 86.806 71.074 1.00 16.14 286 CYS B C 1
ATOM 6871 O O . CYS B 1 286 ? 36.990 85.842 70.421 1.00 15.28 286 CYS B O 1
ATOM 6874 N N . VAL B 1 287 ? 35.494 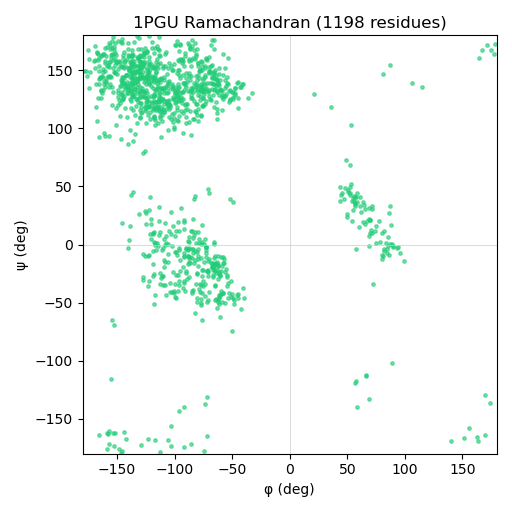86.779 71.817 1.00 16.56 287 VAL B N 1
ATOM 6875 C CA . VAL B 1 287 ? 34.668 85.579 71.924 1.00 17.19 287 VAL B CA 1
ATOM 6876 C C . VAL B 1 287 ? 33.684 85.386 70.779 1.00 18.08 287 VAL B C 1
ATOM 6877 O O . VAL B 1 287 ? 33.120 84.305 70.618 1.00 20.00 287 VAL B O 1
ATOM 6881 N N . GLN B 1 288 ? 33.475 86.423 69.978 1.00 16.94 288 GLN B N 1
ATOM 6882 C CA . GLN B 1 288 ? 32.542 86.312 68.866 1.00 16.26 288 GLN B CA 1
ATOM 6883 C C . GLN B 1 288 ? 32.792 87.395 67.834 1.00 15.58 288 GLN B C 1
ATOM 6884 O O . GLN B 1 288 ? 33.228 88.491 68.176 1.00 15.62 288 GLN B O 1
ATOM 6890 N N . LYS B 1 289 ? 32.519 87.087 66.572 1.00 14.91 289 LYS B N 1
ATOM 6891 C CA . LYS B 1 289 ? 32.676 88.074 65.516 1.00 16.23 289 LYS B CA 1
ATOM 6892 C C . LYS B 1 289 ? 31.825 87.701 64.315 1.00 15.15 289 LYS B C 1
ATOM 6893 O O . LYS B 1 289 ? 31.493 86.533 64.119 1.00 15.10 289 LYS B O 1
ATOM 6899 N N . TRP B 1 290 ? 31.456 88.713 63.538 1.00 12.10 290 TRP B N 1
ATOM 6900 C CA . TRP B 1 290 ? 30.676 88.541 62.320 1.00 12.20 290 TRP B CA 1
ATOM 6901 C C . TRP B 1 290 ? 31.311 89.470 61.310 1.00 13.62 290 TRP B C 1
ATOM 6902 O O . TRP B 1 290 ? 31.799 90.542 61.677 1.00 15.25 290 TRP B O 1
ATOM 6913 N N . THR B 1 291 ? 31.294 89.079 60.042 1.00 14.42 291 THR B N 1
ATOM 6914 C CA . THR B 1 291 ? 31.885 89.907 59.011 1.00 13.34 291 THR B CA 1
ATOM 6915 C C . THR B 1 291 ? 30.988 90.089 57.799 1.00 16.13 291 THR B C 1
ATOM 6916 O O . THR B 1 291 ? 30.042 89.338 57.579 1.00 16.23 291 THR B O 1
ATOM 6920 N N . LEU B 1 292 ? 31.299 91.118 57.023 1.00 17.49 292 LEU B N 1
ATOM 6921 C CA . LEU B 1 292 ? 30.592 91.409 55.792 1.00 17.80 292 LEU B CA 1
ATOM 6922 C C . LEU B 1 292 ? 31.702 91.573 54.776 1.00 18.01 292 LEU B C 1
ATOM 6923 O O . LEU B 1 292 ? 32.855 91.761 55.150 1.00 17.53 292 LEU B O 1
ATOM 6928 N N . ASP B 1 293 ? 31.355 91.502 53.498 1.00 18.76 293 ASP B N 1
ATOM 6929 C CA . ASP B 1 293 ? 32.334 91.635 52.428 1.00 18.41 293 ASP B CA 1
ATOM 6930 C C . ASP B 1 293 ? 33.057 92.985 52.520 1.00 18.80 293 ASP B C 1
ATOM 6931 O O . ASP B 1 293 ? 32.437 94.033 52.371 1.00 18.45 293 ASP B O 1
ATOM 6936 N N . LYS B 1 294 ? 34.366 92.949 52.759 1.00 18.81 294 LYS B N 1
ATOM 6937 C CA . LYS B 1 294 ? 35.175 94.165 52.880 1.00 19.77 294 LYS B CA 1
ATOM 6938 C C . LYS B 1 294 ? 35.306 94.935 51.571 1.00 20.76 294 LYS B C 1
ATOM 6939 O O . LYS B 1 294 ? 35.647 96.114 51.577 1.00 21.03 294 LYS B O 1
ATOM 6945 N N . GLN B 1 295 ? 35.055 94.266 50.450 1.00 20.92 295 GLN B N 1
ATOM 6946 C CA . GLN B 1 295 ? 35.173 94.900 49.141 1.00 22.28 295 GLN B CA 1
ATOM 6947 C C . GLN B 1 295 ? 34.063 95.896 48.808 1.00 22.81 295 GLN B C 1
ATOM 6948 O O . GLN B 1 295 ? 34.108 96.557 47.775 1.00 24.62 295 GLN B O 1
ATOM 6954 N N . GLN B 1 296 ? 33.072 96.012 49.683 1.00 22.88 296 GLN B N 1
ATOM 6955 C CA . GLN B 1 296 ? 31.973 96.947 49.464 1.00 22.00 296 GLN B CA 1
ATOM 6956 C C . GLN B 1 296 ? 32.014 98.074 50.495 1.00 19.70 296 GLN B C 1
ATOM 6957 O O . GLN B 1 296 ? 31.772 97.850 51.683 1.00 19.46 296 GLN B O 1
ATOM 6963 N N . LEU B 1 297 ? 32.330 99.279 50.024 1.00 16.80 297 LEU B N 1
ATOM 6964 C CA . LEU B 1 297 ? 32.433 100.459 50.877 1.00 16.17 297 LEU B CA 1
ATOM 6965 C C . LEU B 1 297 ? 31.284 100.604 51.871 1.00 15.40 297 LEU B C 1
ATOM 6966 O O . LEU B 1 297 ? 31.504 100.939 53.033 1.00 15.28 297 LEU B O 1
ATOM 6971 N N . GLY B 1 298 ? 30.065 100.347 51.410 1.00 14.70 298 GLY B N 1
ATOM 6972 C CA . GLY B 1 298 ? 28.901 100.455 52.273 1.00 15.27 298 GLY B CA 1
ATOM 6973 C C . GLY B 1 298 ? 28.861 99.504 53.461 1.00 15.90 298 GLY B C 1
ATOM 6974 O O . GLY B 1 298 ? 28.072 99.716 54.385 1.00 15.77 298 GLY B O 1
ATOM 6975 N N . ASN B 1 299 ? 29.699 98.467 53.451 1.00 14.03 299 ASN B N 1
ATOM 6976 C CA . ASN B 1 299 ? 29.724 97.506 54.549 1.00 14.22 299 ASN B CA 1
ATOM 6977 C C . ASN B 1 299 ? 30.503 97.976 55.779 1.00 15.20 299 ASN B C 1
ATOM 6978 O O . ASN B 1 299 ? 30.551 97.280 56.791 1.00 16.63 299 ASN B O 1
ATOM 6983 N N . GLN B 1 300 ? 31.125 99.143 55.704 1.00 15.34 300 GLN B N 1
ATOM 6984 C CA . GLN B 1 300 ? 31.841 99.637 56.870 1.00 15.32 300 GLN B CA 1
ATOM 6985 C C . GLN B 1 300 ? 30.818 99.832 57.993 1.00 16.85 300 GLN B C 1
ATOM 6986 O O . GLN B 1 300 ? 29.713 100.315 57.748 1.00 18.36 300 GLN B O 1
ATOM 6992 N N . GLN B 1 301 ? 31.178 99.436 59.213 1.00 16.57 301 GLN B N 1
ATOM 6993 C CA . GLN B 1 301 ? 30.289 99.564 60.370 1.00 16.21 301 GLN B CA 1
ATOM 6994 C C . GLN B 1 301 ? 30.592 100.862 61.111 1.00 16.89 301 GLN B C 1
ATOM 6995 O O . GLN B 1 301 ? 31.673 101.018 61.680 1.00 16.92 301 GLN B O 1
ATOM 7001 N N . VAL B 1 302 ? 29.625 101.779 61.128 1.00 15.02 302 VAL B N 1
ATOM 7002 C CA . VAL B 1 302 ? 29.832 103.082 61.745 1.00 12.78 302 VAL B CA 1
ATOM 7003 C C . VAL B 1 302 ? 29.111 103.350 63.061 1.00 13.32 302 VAL B C 1
ATOM 7004 O O . VAL B 1 302 ? 29.256 104.424 63.647 1.00 13.77 302 VAL B O 1
ATOM 7008 N N . GLY B 1 303 ? 28.345 102.379 63.533 1.00 12.77 303 GLY B N 1
ATOM 7009 C CA . GLY B 1 303 ? 27.640 102.558 64.786 1.00 12.35 303 GLY B CA 1
ATOM 7010 C C . GLY B 1 303 ? 27.147 101.220 65.273 1.00 13.13 303 GLY B C 1
ATOM 7011 O O . GLY B 1 303 ? 26.916 100.323 64.461 1.00 13.72 303 GLY B O 1
ATOM 7012 N N . VAL B 1 304 ? 26.980 101.077 66.583 1.00 12.03 304 VAL B N 1
ATOM 7013 C CA . VAL B 1 304 ? 26.520 99.815 67.141 1.00 11.30 304 VAL B CA 1
ATOM 7014 C C . VAL B 1 304 ? 25.874 100.024 68.504 1.00 12.87 304 VAL B C 1
ATOM 7015 O O . VAL B 1 304 ? 26.201 100.967 69.216 1.00 12.37 304 VAL B O 1
ATOM 7019 N N . VAL B 1 305 ? 24.952 99.140 68.865 1.00 13.75 305 VAL B N 1
ATOM 7020 C CA . VAL B 1 305 ? 24.299 99.239 70.156 1.00 14.73 305 VAL B CA 1
ATOM 7021 C C . VAL B 1 305 ? 23.811 97.869 70.620 1.00 14.98 305 VAL B C 1
ATOM 7022 O O . VAL B 1 305 ? 23.190 97.126 69.859 1.00 13.59 305 VAL B O 1
ATOM 7026 N N . ALA B 1 306 ? 24.132 97.537 71.867 1.00 15.16 306 ALA B N 1
ATOM 7027 C CA . ALA B 1 306 ? 23.726 96.274 72.473 1.00 17.84 306 ALA B CA 1
ATOM 7028 C C . ALA B 1 306 ? 22.280 96.453 72.921 1.00 19.21 306 ALA B C 1
ATOM 7029 O O . ALA B 1 306 ? 21.949 97.452 73.555 1.00 22.28 306 ALA B O 1
ATOM 7031 N N . THR B 1 307 ? 21.421 95.495 72.595 1.00 20.10 307 THR B N 1
ATOM 7032 C CA . THR B 1 307 ? 20.013 95.612 72.944 1.00 22.68 307 THR B CA 1
ATOM 7033 C C . THR B 1 307 ? 19.508 94.596 73.958 1.00 23.80 307 THR B C 1
ATOM 7034 O O . THR B 1 307 ? 18.349 94.192 73.913 1.00 26.32 307 THR B O 1
ATOM 7038 N N . GLY B 1 308 ? 20.377 94.187 74.872 1.00 24.37 308 GLY B N 1
ATOM 7039 C CA . GLY B 1 308 ? 19.972 93.247 75.899 1.00 24.03 308 GLY B CA 1
ATOM 7040 C C . GLY B 1 308 ? 19.943 91.782 75.513 1.00 23.52 308 GLY B C 1
ATOM 7041 O O . GLY B 1 308 ? 19.654 91.428 74.370 1.00 24.33 308 GLY B O 1
ATOM 7042 N N . ASN B 1 309 ? 20.253 90.936 76.491 1.00 22.37 309 ASN B N 1
ATOM 7043 C CA . ASN B 1 309 ? 20.272 89.489 76.328 1.00 23.41 309 ASN B CA 1
ATOM 7044 C C . ASN B 1 309 ? 21.104 88.955 75.166 1.00 22.21 309 ASN B C 1
ATOM 7045 O O . ASN B 1 309 ? 20.672 88.048 74.460 1.00 22.50 309 ASN B O 1
ATOM 7050 N N . GLY B 1 310 ? 22.295 89.513 74.970 1.00 19.95 310 GLY B N 1
ATOM 7051 C CA . GLY B 1 310 ? 23.153 89.047 73.895 1.00 17.87 310 GLY B CA 1
ATOM 7052 C C . GLY B 1 310 ? 22.856 89.600 72.508 1.00 18.15 310 GLY B C 1
ATOM 7053 O O . GLY B 1 310 ? 23.604 89.327 71.574 1.00 19.01 310 GLY B O 1
ATOM 7054 N N . ARG B 1 311 ? 21.780 90.370 72.360 1.00 16.55 311 ARG B N 1
ATOM 7055 C CA . ARG B 1 311 ? 21.430 90.939 71.059 1.00 15.98 311 ARG B CA 1
ATOM 7056 C C . ARG B 1 311 ? 22.238 92.194 70.765 1.00 15.63 311 ARG B C 1
ATOM 7057 O O . ARG B 1 311 ? 22.544 92.974 71.665 1.00 15.53 311 ARG B O 1
ATOM 7065 N N . ILE B 1 312 ? 22.568 92.384 69.492 1.00 15.28 312 ILE B N 1
ATOM 7066 C CA . ILE B 1 312 ? 23.362 93.521 69.051 1.00 14.75 312 ILE B CA 1
ATOM 7067 C C . ILE B 1 312 ? 22.869 94.067 67.712 1.00 15.27 312 ILE B C 1
ATOM 7068 O O . ILE B 1 312 ? 22.558 93.303 66.796 1.00 15.57 312 ILE B O 1
ATOM 7073 N N . ILE B 1 313 ? 22.803 95.390 67.595 1.00 14.89 313 ILE B N 1
ATOM 7074 C CA . ILE B 1 313 ? 22.394 96.010 66.339 1.00 14.88 313 ILE B CA 1
ATOM 7075 C C . ILE B 1 313 ? 23.570 96.838 65.815 1.00 15.19 313 ILE B C 1
ATOM 7076 O O . ILE B 1 313 ? 24.076 97.732 66.502 1.00 15.05 313 ILE B O 1
ATOM 7081 N N . SER B 1 314 ? 24.007 96.534 64.598 1.00 13.48 314 SER B N 1
ATOM 7082 C CA . SER B 1 314 ? 25.132 97.234 63.995 1.00 11.90 314 SER B CA 1
ATOM 7083 C C . SER B 1 314 ? 24.676 98.079 62.812 1.00 11.30 314 SER B C 1
ATOM 7084 O O . SER B 1 314 ? 23.786 97.677 62.058 1.00 11.11 314 SER B O 1
ATOM 7087 N N . LEU B 1 315 ? 25.295 99.245 62.644 1.00 10.17 315 LEU B N 1
ATOM 7088 C CA . 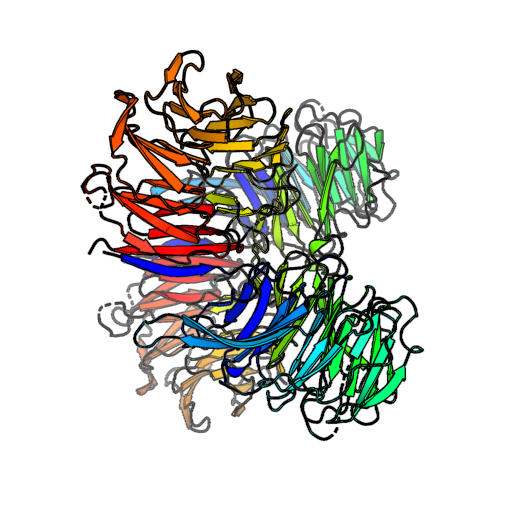LEU B 1 315 ? 24.941 100.144 61.550 1.00 12.01 315 LEU B CA 1
ATOM 7089 C C . LEU B 1 315 ? 26.013 100.223 60.462 1.00 11.85 315 LEU B C 1
ATOM 7090 O O . LEU B 1 315 ? 27.158 100.587 60.730 1.00 15.00 315 LEU B O 1
ATOM 7095 N N . SER B 1 316 ? 25.628 99.876 59.234 1.00 12.60 316 SER B N 1
ATOM 7096 C CA . SER B 1 316 ? 26.531 99.919 58.078 1.00 11.22 316 SER B CA 1
ATOM 7097 C C . SER B 1 316 ? 26.586 101.348 57.525 1.00 11.58 316 SER B C 1
ATOM 7098 O O . SER B 1 316 ? 25.677 102.145 57.746 1.00 10.50 316 SER B O 1
ATOM 7101 N N . LEU B 1 317 ? 27.643 101.651 56.780 1.00 12.80 317 LEU B N 1
ATOM 7102 C CA . LEU B 1 317 ? 27.807 102.966 56.177 1.00 14.04 317 LEU B CA 1
ATOM 7103 C C . LEU B 1 317 ? 26.680 103.237 55.188 1.00 14.48 317 LEU B C 1
ATOM 7104 O O . LEU B 1 317 ? 26.294 104.382 54.988 1.00 13.48 317 LEU B O 1
ATOM 7109 N N . ASP B 1 318 ? 26.152 102.179 54.574 1.00 14.87 318 ASP B N 1
ATOM 7110 C CA . ASP B 1 318 ? 25.071 102.333 53.609 1.00 13.90 318 ASP B CA 1
ATOM 7111 C C . ASP B 1 318 ? 23.719 102.516 54.285 1.00 12.02 318 ASP B C 1
ATOM 7112 O O . ASP B 1 318 ? 22.686 102.453 53.624 1.00 11.05 318 ASP B O 1
ATOM 7117 N N . GLY B 1 319 ? 23.733 102.732 55.598 1.00 11.57 319 GLY B N 1
ATOM 7118 C CA . GLY B 1 319 ? 22.493 102.938 56.342 1.00 11.70 319 GLY B CA 1
ATOM 7119 C C . GLY B 1 319 ? 21.722 101.705 56.808 1.00 11.01 319 GLY B C 1
ATOM 7120 O O . GLY B 1 319 ? 20.717 101.818 57.513 1.00 12.63 319 GLY B O 1
ATOM 7121 N N . THR B 1 320 ? 22.184 100.522 56.438 1.00 10.34 320 THR B N 1
ATOM 7122 C CA . THR B 1 320 ? 21.499 99.298 56.834 1.00 12.14 320 THR B CA 1
ATOM 7123 C C . THR B 1 320 ? 21.738 98.941 58.311 1.00 14.65 320 THR B C 1
ATOM 7124 O O . THR B 1 320 ? 22.825 99.181 58.854 1.00 15.60 320 THR B O 1
ATOM 7128 N N . LEU B 1 321 ? 20.703 98.405 58.959 1.00 13.56 321 LEU B N 1
ATOM 7129 C CA . LEU B 1 321 ? 20.791 97.971 60.352 1.00 14.16 321 LEU B CA 1
ATOM 7130 C C . LEU B 1 321 ? 20.970 96.458 60.314 1.00 14.25 321 LEU B C 1
ATOM 7131 O O . LEU B 1 321 ? 20.175 95.753 59.701 1.00 13.18 321 LEU B O 1
ATOM 7136 N N . ASN B 1 322 ? 22.017 95.964 60.965 1.00 15.51 322 ASN B N 1
ATOM 7137 C CA . ASN B 1 322 ? 22.311 94.530 60.962 1.00 15.82 322 ASN B CA 1
ATOM 7138 C C . ASN B 1 322 ? 22.043 93.919 62.335 1.00 14.29 322 ASN B C 1
ATOM 7139 O O . ASN B 1 322 ? 22.610 94.368 63.327 1.00 15.74 322 ASN B O 1
ATOM 7144 N N . PHE B 1 323 ? 21.189 92.894 62.384 1.00 13.83 323 PHE B N 1
ATOM 7145 C CA . PHE B 1 323 ? 20.835 92.242 63.649 1.00 13.93 323 PHE B CA 1
ATOM 7146 C C . PHE B 1 323 ? 21.599 90.943 63.973 1.00 14.00 323 PHE B C 1
ATOM 7147 O O . PHE B 1 323 ? 21.518 89.936 63.253 1.00 9.97 323 PHE B O 1
ATOM 7155 N N . TYR B 1 324 ? 22.332 90.980 65.082 1.00 12.69 324 TYR B N 1
ATOM 7156 C CA . TYR B 1 324 ? 23.118 89.834 65.523 1.00 13.71 324 TYR B CA 1
ATOM 7157 C C . TYR B 1 324 ? 22.762 89.394 66.942 1.00 13.94 324 TYR B C 1
ATOM 7158 O O . TYR B 1 324 ? 22.096 90.122 67.678 1.00 12.31 324 TYR B O 1
ATOM 7167 N N . GLU B 1 325 ? 23.209 88.198 67.317 1.00 12.79 325 GLU B N 1
ATOM 7168 C CA . GLU B 1 325 ? 22.966 87.678 68.658 1.00 14.88 325 GLU B CA 1
ATOM 7169 C C . GLU B 1 325 ? 24.113 86.762 69.078 1.00 15.55 325 GLU B C 1
ATOM 7170 O O . GLU B 1 325 ? 24.393 85.761 68.417 1.00 15.06 325 GLU B O 1
ATOM 7176 N N . LEU B 1 326 ? 24.777 87.126 70.175 1.00 15.72 326 LEU B N 1
ATOM 7177 C CA . LEU B 1 326 ? 25.907 86.369 70.714 1.00 16.90 326 LEU B CA 1
ATOM 7178 C C . LEU B 1 326 ? 25.565 84.875 70.779 1.00 16.75 326 LEU B C 1
ATOM 7179 O O . LEU B 1 326 ? 24.518 84.506 71.306 1.00 15.03 326 LEU B O 1
ATOM 7184 N N . GLY B 1 327 ? 26.447 84.025 70.255 1.00 15.71 327 GLY B N 1
ATOM 7185 C CA . GLY B 1 327 ? 26.205 82.589 70.283 1.00 15.00 327 GLY B CA 1
ATOM 7186 C C . GLY B 1 327 ? 25.666 82.038 68.971 1.00 14.93 327 GLY B C 1
ATOM 7187 O O . GLY B 1 327 ? 25.631 80.824 68.744 1.00 14.94 327 GLY B O 1
ATOM 7188 N N . HIS B 1 328 ? 25.224 82.936 68.104 1.00 12.60 328 HIS B N 1
ATOM 7189 C CA . HIS B 1 328 ? 24.699 82.549 66.800 1.00 12.16 328 HIS B CA 1
ATOM 7190 C C . HIS B 1 328 ? 25.671 83.176 65.814 1.00 10.87 328 HIS B C 1
ATOM 7191 O O . HIS B 1 328 ? 25.801 84.399 65.779 1.00 12.18 328 HIS B O 1
ATOM 7198 N N . ASP B 1 329 ? 26.356 82.351 65.028 1.00 10.00 329 ASP B N 1
ATOM 7199 C CA . ASP B 1 329 ? 27.347 82.850 64.073 1.00 12.50 329 ASP B CA 1
ATOM 7200 C C . ASP B 1 329 ? 26.821 83.480 62.790 1.00 13.27 329 ASP B C 1
ATOM 7201 O O . ASP B 1 329 ? 27.613 83.900 61.942 1.00 11.82 329 ASP B O 1
ATOM 7206 N N . GLU B 1 330 ? 25.504 83.571 62.643 1.00 16.08 330 GLU B N 1
ATOM 7207 C CA . GLU B 1 330 ? 24.924 84.142 61.422 1.00 16.93 330 GLU B CA 1
ATOM 7208 C C . GLU B 1 330 ? 24.048 85.354 61.730 1.00 17.95 330 GLU B C 1
ATOM 7209 O O . GLU B 1 330 ? 23.372 85.393 62.758 1.00 18.15 330 GLU B O 1
ATOM 7215 N N . VAL B 1 331 ? 24.059 86.345 60.840 1.00 18.58 331 VAL B N 1
ATOM 7216 C CA . VAL B 1 331 ? 23.248 87.536 61.048 1.00 15.33 331 VAL B CA 1
ATOM 7217 C C . VAL B 1 331 ? 21.788 87.096 61.061 1.00 16.83 331 VAL B C 1
ATOM 7218 O O . VAL B 1 331 ? 21.395 86.223 60.292 1.00 14.89 331 VAL B O 1
ATOM 7222 N N . LEU B 1 332 ? 20.992 87.681 61.951 1.00 18.09 332 LEU B N 1
ATOM 7223 C CA . LEU B 1 332 ? 19.580 87.328 62.054 1.00 18.55 332 LEU B CA 1
ATOM 7224 C C . LEU B 1 332 ? 18.739 87.953 60.945 1.00 20.27 332 LEU B C 1
ATOM 7225 O O . LEU B 1 332 ? 17.901 87.287 60.330 1.00 21.14 332 LEU B O 1
ATOM 7230 N N . LYS B 1 333 ? 18.948 89.241 60.704 1.00 18.82 333 LYS B N 1
ATOM 7231 C CA . LYS B 1 333 ? 18.210 89.936 59.665 1.00 19.57 333 LYS B CA 1
ATOM 7232 C C . LYS B 1 333 ? 18.854 91.276 59.392 1.00 19.99 333 LYS B C 1
ATOM 7233 O O . LYS B 1 333 ? 19.675 91.767 60.174 1.00 18.45 333 LYS B O 1
ATOM 7239 N N . THR B 1 334 ? 18.454 91.866 58.276 1.00 19.61 334 THR B N 1
ATOM 7240 C CA . THR B 1 334 ? 18.978 93.143 57.846 1.00 19.69 334 THR B CA 1
ATOM 7241 C C . THR B 1 334 ? 17.800 94.046 57.470 1.00 18.72 334 THR B C 1
ATOM 7242 O O . THR B 1 334 ? 16.834 93.588 56.855 1.00 18.44 334 THR B O 1
ATOM 7246 N N . ILE B 1 335 ? 17.862 95.313 57.869 1.00 17.46 335 ILE B N 1
ATOM 7247 C CA . ILE B 1 335 ? 16.809 96.271 57.532 1.00 15.21 335 ILE B CA 1
ATOM 7248 C C . ILE B 1 335 ? 17.466 97.421 56.778 1.00 16.07 335 ILE B C 1
ATOM 7249 O O . ILE B 1 335 ? 18.341 98.101 57.315 1.00 13.36 335 ILE B O 1
ATOM 7254 N N . SER B 1 336 ? 17.047 97.621 55.529 1.00 13.98 336 SER B N 1
ATOM 7255 C CA . SER B 1 336 ? 17.606 98.667 54.682 1.00 14.97 336 SER B CA 1
ATOM 7256 C C . SER B 1 336 ? 16.576 99.724 54.320 1.00 14.35 336 SER B C 1
ATOM 7257 O O . SER B 1 336 ? 15.381 99.553 54.579 1.00 13.04 336 SER B O 1
ATOM 7260 N N . GLY B 1 337 ? 17.044 100.808 53.703 1.00 13.26 337 GLY B N 1
ATOM 7261 C CA . GLY B 1 337 ? 16.144 101.878 53.304 1.00 11.94 337 GLY B CA 1
ATOM 7262 C C . GLY B 1 337 ? 16.850 103.185 53.001 1.00 11.70 337 GLY B C 1
ATOM 7263 O O . GLY B 1 337 ? 18.066 103.214 52.843 1.00 8.94 337 GLY B O 1
ATOM 7264 N N . HIS B 1 338 ? 16.079 104.270 52.926 1.00 12.29 338 HIS B N 1
ATOM 7265 C CA . HIS B 1 338 ? 16.618 105.598 52.635 1.00 11.00 338 HIS B CA 1
ATOM 7266 C C . HIS B 1 338 ? 16.980 106.390 53.894 1.00 11.40 338 HIS B C 1
ATOM 7267 O O . HIS B 1 338 ? 16.420 106.167 54.967 1.00 11.06 338 HIS B O 1
ATOM 7274 N N . ASN B 1 339 ? 17.931 107.307 53.747 1.00 12.67 339 ASN B N 1
ATOM 7275 C CA . ASN B 1 339 ? 18.308 108.225 54.821 1.00 13.56 339 ASN B CA 1
ATOM 7276 C C . ASN B 1 339 ? 18.524 109.601 54.181 1.00 15.09 339 ASN B C 1
ATOM 7277 O O . ASN B 1 339 ? 19.137 110.492 54.762 1.00 16.77 339 ASN B O 1
ATOM 7282 N N . LYS B 1 340 ? 18.016 109.739 52.957 1.00 16.25 340 LYS B N 1
ATOM 7283 C CA . LYS B 1 340 ? 18.069 110.986 52.200 1.00 16.74 340 LYS B CA 1
ATOM 7284 C C . LYS B 1 340 ? 16.656 111.251 51.677 1.00 16.43 340 LYS B C 1
ATOM 7285 O O . LYS B 1 340 ? 15.875 110.309 51.489 1.00 15.76 340 LYS B O 1
ATOM 7291 N N . GLY B 1 341 ? 16.331 112.523 51.452 1.00 15.43 341 GLY B N 1
ATOM 7292 C CA . GLY B 1 341 ? 15.014 112.884 50.944 1.00 15.45 341 GLY B CA 1
ATOM 7293 C C . GLY B 1 341 ? 14.548 112.018 49.782 1.00 14.65 341 GLY B C 1
ATOM 7294 O O . GLY B 1 341 ? 15.338 111.688 48.892 1.00 13.48 341 GLY B O 1
ATOM 7295 N N . ILE B 1 342 ? 13.270 111.641 49.794 1.00 12.96 342 ILE B N 1
ATOM 7296 C CA . ILE B 1 342 ? 12.699 110.809 48.734 1.00 14.33 342 ILE B CA 1
ATOM 7297 C C . ILE B 1 342 ? 12.126 111.693 47.622 1.00 17.18 342 ILE B C 1
ATOM 7298 O O . ILE B 1 342 ? 11.233 112.514 47.856 1.00 17.64 342 ILE B O 1
ATOM 7303 N N . THR B 1 343 ? 12.649 111.516 46.411 1.00 15.99 343 THR B N 1
ATOM 7304 C CA . THR B 1 343 ? 12.246 112.327 45.270 1.00 16.90 343 THR B CA 1
ATOM 7305 C C . THR B 1 343 ? 11.397 111.633 44.206 1.00 16.67 343 THR B C 1
ATOM 7306 O O . THR B 1 343 ? 10.791 112.298 43.362 1.00 19.28 343 THR B O 1
ATOM 7310 N N . ALA B 1 344 ? 11.355 110.308 44.237 1.00 16.40 344 ALA B N 1
ATOM 7311 C CA . ALA B 1 344 ? 10.574 109.552 43.267 1.00 15.65 344 ALA B CA 1
ATOM 7312 C C . ALA B 1 344 ? 9.820 108.434 43.962 1.00 16.97 344 ALA B C 1
ATOM 7313 O O . ALA B 1 344 ? 10.298 107.874 44.955 1.00 15.47 344 ALA B O 1
ATOM 7315 N N . LEU B 1 345 ? 8.642 108.108 43.435 1.00 16.49 345 LEU B N 1
ATOM 7316 C CA . LEU B 1 345 ? 7.801 107.070 44.021 1.00 16.76 345 LEU B CA 1
ATOM 7317 C C . LEU B 1 345 ? 6.983 106.380 42.941 1.00 16.74 345 LEU B C 1
ATOM 7318 O O . LEU B 1 345 ? 6.653 106.972 41.909 1.00 17.56 345 LEU B O 1
ATOM 7323 N N . THR B 1 346 ? 6.660 105.119 43.191 1.00 15.26 346 THR B N 1
ATOM 7324 C CA . THR B 1 346 ? 5.856 104.335 42.274 1.00 15.12 346 THR B CA 1
ATOM 7325 C C . THR B 1 346 ? 5.000 103.476 43.181 1.00 14.29 346 THR B C 1
ATOM 7326 O O . THR B 1 346 ? 5.360 103.243 44.330 1.00 16.10 346 THR B O 1
ATOM 7330 N N . VAL B 1 347 ? 3.870 103.006 42.681 1.00 14.65 347 VAL B N 1
ATOM 7331 C CA . VAL B 1 347 ? 2.988 102.204 43.502 1.00 12.92 347 VAL B CA 1
ATOM 7332 C C . VAL B 1 347 ? 2.574 100.922 42.759 1.00 14.84 347 VAL B C 1
ATOM 7333 O O . VAL B 1 347 ? 2.519 100.896 41.527 1.00 13.13 347 VAL B O 1
ATOM 7337 N N . ASN B 1 348 ? 2.327 99.850 43.509 1.00 15.97 348 ASN B N 1
ATOM 7338 C CA . ASN B 1 348 ? 1.940 98.561 42.929 1.00 16.94 348 ASN B CA 1
ATOM 7339 C C . ASN B 1 348 ? 2.847 98.114 41.771 1.00 17.43 348 ASN B C 1
ATOM 7340 O O . ASN B 1 348 ? 2.423 98.119 40.609 1.00 15.59 348 ASN B O 1
ATOM 7345 N N . PRO B 1 349 ? 4.092 97.694 42.073 1.00 16.72 349 PRO B N 1
ATOM 7346 C CA . PRO B 1 349 ? 4.687 97.616 43.413 1.00 15.62 349 PRO B CA 1
ATOM 7347 C C . PRO B 1 349 ? 5.288 98.935 43.888 1.00 16.09 349 PRO B C 1
ATOM 7348 O O . PRO B 1 349 ? 5.588 99.823 43.087 1.00 15.98 349 PRO B O 1
ATOM 7352 N N . LEU B 1 350 ? 5.463 99.043 45.200 1.00 14.66 350 LEU B N 1
ATOM 7353 C CA . LEU B 1 350 ? 6.033 100.231 45.819 1.00 15.38 350 LEU B CA 1
ATOM 7354 C C . LEU B 1 350 ? 7.546 100.289 45.593 1.00 15.29 350 LEU B C 1
ATOM 7355 O O . LEU B 1 350 ? 8.276 99.395 46.012 1.00 16.06 350 LEU B O 1
ATOM 7360 N N . ILE B 1 351 ? 8.001 101.341 44.917 1.00 15.61 351 ILE B N 1
ATOM 7361 C CA . ILE B 1 351 ? 9.421 101.552 44.638 1.00 14.16 351 ILE B CA 1
ATOM 7362 C C . ILE B 1 351 ? 9.716 103.021 44.919 1.00 15.47 351 ILE B C 1
ATOM 7363 O O . ILE B 1 351 ? 8.951 103.896 44.504 1.00 15.87 351 ILE B O 1
ATOM 7368 N N . SER B 1 352 ? 10.822 103.295 45.609 1.00 15.47 352 SER B N 1
ATOM 7369 C CA . SER B 1 352 ? 11.177 104.671 45.942 1.00 15.11 352 SER B CA 1
ATOM 7370 C C . SER B 1 352 ? 12.614 105.020 45.588 1.00 15.97 352 SER B C 1
ATOM 7371 O O . SER B 1 352 ? 13.485 104.150 45.544 1.00 16.56 352 SER B O 1
ATOM 7374 N N . GLY B 1 353 ? 12.851 106.305 45.344 1.00 14.30 353 GLY B N 1
ATOM 7375 C CA . GLY B 1 353 ? 14.181 106.780 45.014 1.00 12.58 353 GLY B CA 1
ATOM 7376 C C . GLY B 1 353 ? 14.410 108.087 45.742 1.00 14.31 353 GLY B C 1
ATOM 7377 O O . GLY B 1 353 ? 13.475 108.873 45.887 1.00 15.00 353 GLY B O 1
ATOM 7378 N N . SER B 1 354 ? 15.639 108.325 46.200 1.00 14.53 354 SER B N 1
ATOM 7379 C CA . SER B 1 354 ? 15.970 109.540 46.940 1.00 14.46 354 SER B CA 1
ATOM 7380 C C . SER B 1 354 ? 16.915 110.454 46.166 1.00 16.20 354 SER B C 1
ATOM 7381 O O . SER B 1 354 ? 17.280 110.140 45.037 1.00 15.10 354 SER B O 1
ATOM 7384 N N . TYR B 1 355 ? 17.313 111.582 46.759 1.00 17.46 355 TYR B N 1
ATOM 7385 C CA . TYR B 1 355 ? 18.175 112.505 46.033 1.00 20.99 355 TYR B CA 1
ATOM 7386 C C . TYR B 1 355 ? 19.651 112.148 45.962 1.00 20.48 355 TYR B C 1
ATOM 7387 O O . TYR B 1 355 ? 20.454 112.914 45.423 1.00 18.53 355 TYR B O 1
ATOM 7396 N N . ASP B 1 356 ? 19.996 110.977 46.489 1.00 19.64 356 ASP B N 1
ATOM 7397 C CA . ASP B 1 356 ? 21.367 110.479 46.452 1.00 18.76 356 ASP B CA 1
ATOM 7398 C C . ASP B 1 356 ? 21.442 109.355 45.412 1.00 18.15 356 ASP B C 1
ATOM 7399 O O . ASP B 1 356 ? 22.491 108.754 45.204 1.00 18.53 356 ASP B O 1
ATOM 7404 N N . GLY B 1 357 ? 20.315 109.071 44.769 1.00 17.93 357 GLY B N 1
ATOM 7405 C CA . GLY B 1 357 ? 20.286 108.026 43.760 1.00 16.60 357 GLY B CA 1
ATOM 7406 C C . GLY B 1 357 ? 19.884 106.651 44.264 1.00 16.12 357 GLY B C 1
ATOM 7407 O O . GLY B 1 357 ? 19.789 105.710 43.469 1.00 15.90 357 GLY B O 1
ATOM 7408 N N . ARG B 1 358 ? 19.653 106.522 45.571 1.00 13.89 358 ARG B N 1
ATOM 7409 C CA . ARG B 1 358 ? 19.259 105.236 46.149 1.00 12.69 358 ARG B CA 1
ATOM 7410 C C . ARG B 1 358 ? 17.820 104.878 45.797 1.00 13.07 358 ARG B C 1
ATOM 7411 O O . ARG B 1 358 ? 16.924 105.715 45.869 1.00 14.29 358 ARG B O 1
ATOM 7419 N N . ILE B 1 359 ? 17.612 103.628 45.405 1.00 12.90 359 ILE B N 1
ATOM 7420 C CA . ILE B 1 359 ? 16.288 103.148 45.059 1.00 13.05 359 ILE B CA 1
ATOM 7421 C C . ILE B 1 359 ? 15.939 101.948 45.931 1.00 15.51 359 ILE B C 1
ATOM 7422 O O . ILE B 1 359 ? 16.777 101.084 46.206 1.00 14.17 359 ILE B O 1
ATOM 7435 N N . GLU B 1 361 ? 13.254 98.751 46.410 1.00 16.75 361 GLU B N 1
ATOM 7436 C CA . GLU B 1 361 ? 12.219 97.888 45.855 1.00 16.74 361 GLU B CA 1
ATOM 7437 C C . GLU B 1 361 ? 11.614 97.202 47.064 1.00 16.93 361 GLU B C 1
ATOM 7438 O O . GLU B 1 361 ? 12.099 96.159 47.499 1.00 18.07 361 GLU B O 1
ATOM 7444 N N . TRP B 1 362 ? 10.553 97.790 47.602 1.00 17.05 362 TRP B N 1
ATOM 7445 C CA . TRP B 1 362 ? 9.910 97.255 48.789 1.00 17.71 362 TRP B CA 1
ATOM 7446 C C . TRP B 1 362 ? 9.253 95.883 48.666 1.00 20.55 362 TRP B C 1
ATOM 7447 O O . TRP B 1 362 ? 9.076 95.196 49.678 1.00 22.87 362 TRP B O 1
ATOM 7458 N N . SER B 1 363 ? 8.901 95.467 47.452 1.00 19.87 363 SER B N 1
ATOM 7459 C CA . SER B 1 363 ? 8.274 94.156 47.280 1.00 21.10 363 SER B CA 1
ATOM 7460 C C . SER B 1 363 ? 9.253 93.041 47.668 1.00 20.81 363 SER B C 1
ATOM 7461 O O . SER B 1 363 ? 8.858 92.016 48.217 1.00 20.48 363 SER B O 1
ATOM 7464 N N . SER B 1 364 ? 10.534 93.251 47.385 1.00 20.77 364 SER B N 1
ATOM 7465 C CA . SER B 1 364 ? 11.555 92.256 47.708 1.00 19.88 364 SER B CA 1
ATOM 7466 C C . SER B 1 364 ? 12.584 92.808 48.684 1.00 20.11 364 SER B C 1
ATOM 7467 O O . SER B 1 364 ? 13.599 92.170 48.936 1.00 22.09 364 SER B O 1
ATOM 7470 N N . SER B 1 365 ? 12.325 93.991 49.231 1.00 19.52 365 SER B N 1
ATOM 7471 C CA . SER B 1 365 ? 13.269 94.614 50.154 1.00 20.65 365 SER B CA 1
ATOM 7472 C C . SER B 1 365 ? 14.636 94.750 49.480 1.00 20.47 365 SER B C 1
ATOM 7473 O O . SER B 1 365 ? 15.668 94.569 50.118 1.00 20.78 365 SER B O 1
ATOM 7476 N N . SER B 1 366 ? 14.642 95.063 48.187 1.00 21.03 366 SER B N 1
ATOM 7477 C CA . SER B 1 366 ? 15.897 95.221 47.461 1.00 20.81 366 SER B CA 1
ATOM 7478 C C . SER B 1 366 ? 16.374 96.667 47.479 1.00 22.18 366 SER B C 1
ATOM 7479 O O . SER B 1 366 ? 15.664 97.577 47.052 1.00 23.14 366 SER B O 1
ATOM 7490 N N . HIS B 1 368 ? 19.115 99.421 46.155 1.00 17.30 368 HIS B N 1
ATOM 7491 C CA . HIS B 1 368 ? 20.047 99.668 45.071 1.00 15.31 368 HIS B CA 1
ATOM 7492 C C . HIS B 1 368 ? 20.810 100.980 45.259 1.00 15.28 368 HIS B C 1
ATOM 7493 O O . HIS B 1 368 ? 20.297 101.946 45.831 1.00 13.16 368 HIS B O 1
ATOM 7500 N N . GLN B 1 369 ? 22.036 101.002 44.752 1.00 14.86 369 GLN B N 1
ATOM 7501 C CA . GLN B 1 369 ? 22.889 102.174 44.814 1.00 14.24 369 GLN B CA 1
ATOM 7502 C C . GLN B 1 369 ? 23.579 102.303 43.468 1.00 14.10 369 GLN B C 1
ATOM 7503 O O . GLN B 1 369 ? 24.775 102.583 43.396 1.00 16.47 369 GLN B O 1
ATOM 7509 N N . ASP B 1 370 ? 22.811 102.093 42.405 1.00 12.88 370 ASP B N 1
ATOM 7510 C CA . ASP B 1 370 ? 23.320 102.168 41.043 1.00 12.94 370 ASP B CA 1
ATOM 7511 C C . ASP B 1 370 ? 23.492 103.611 40.596 1.00 13.06 370 ASP B C 1
ATOM 7512 O O . ASP B 1 370 ? 24.553 103.986 40.098 1.00 11.32 370 ASP B O 1
ATOM 7517 N N . HIS B 1 371 ? 22.446 104.415 40.770 1.00 11.90 371 HIS B N 1
ATOM 7518 C CA . HIS B 1 371 ? 22.520 105.828 40.415 1.00 12.46 371 HIS B CA 1
ATOM 7519 C C . HIS B 1 371 ? 23.385 106.528 41.451 1.00 13.56 371 HIS B C 1
ATOM 7520 O O . HIS B 1 371 ? 23.577 106.006 42.548 1.00 14.24 371 HIS B O 1
ATOM 7527 N N . SER B 1 372 ? 23.901 107.706 41.106 1.00 14.84 372 SER B N 1
ATOM 7528 C CA . SER B 1 372 ? 24.752 108.464 42.020 1.00 14.89 372 SER B CA 1
ATOM 7529 C C . SER B 1 372 ? 24.202 109.857 42.321 1.00 15.74 372 SER B C 1
ATOM 7530 O O . SER B 1 372 ? 24.884 110.685 42.929 1.00 15.92 372 SER B O 1
ATOM 7533 N N . ASN B 1 373 ? 22.978 110.128 41.880 1.00 14.15 373 ASN B N 1
ATOM 7534 C CA . ASN B 1 373 ? 22.371 111.421 42.144 1.00 14.22 373 ASN B CA 1
ATOM 7535 C C . ASN B 1 373 ? 20.856 111.313 42.134 1.00 15.56 373 ASN B C 1
ATOM 7536 O O . ASN B 1 373 ? 20.300 110.263 41.825 1.00 15.66 373 ASN B O 1
ATOM 7541 N N . LEU B 1 374 ? 20.206 112.423 42.465 1.00 17.01 374 LEU B N 1
ATOM 7542 C CA . LEU B 1 374 ? 18.757 112.522 42.556 1.00 16.96 374 LEU B CA 1
ATOM 7543 C C . LEU B 1 374 ? 17.944 111.720 41.539 1.00 18.48 374 LEU B C 1
ATOM 7544 O O . LEU B 1 374 ? 18.146 111.837 40.327 1.00 19.15 374 LEU B O 1
ATOM 7549 N N . ILE B 1 375 ? 17.019 110.906 42.050 1.00 17.60 375 ILE B N 1
ATOM 7550 C CA . ILE B 1 375 ? 16.153 110.101 41.204 1.00 16.45 375 ILE B CA 1
ATOM 7551 C C . ILE B 1 375 ? 15.004 110.990 40.740 1.00 16.91 375 ILE B C 1
ATOM 7552 O O . ILE B 1 375 ? 14.181 111.430 41.540 1.00 15.88 375 ILE B O 1
ATOM 7557 N N . VAL B 1 376 ? 14.957 111.241 39.437 1.00 16.01 376 VAL B N 1
ATOM 7558 C CA . VAL B 1 376 ? 13.947 112.107 38.849 1.00 15.81 376 VAL B CA 1
ATOM 7559 C C . VAL B 1 376 ? 12.589 111.449 38.682 1.00 15.86 376 VAL B C 1
ATOM 7560 O O . VAL B 1 376 ? 11.556 112.075 38.911 1.00 17.98 376 VAL B O 1
ATOM 7564 N N . SER B 1 377 ? 12.591 110.192 38.266 1.00 15.55 377 SER B N 1
ATOM 7565 C CA . SER B 1 377 ? 11.351 109.464 38.064 1.00 14.93 377 SER B CA 1
ATOM 7566 C C . SER B 1 377 ? 11.594 107.966 38.075 1.00 14.87 377 SER B C 1
ATOM 7567 O O . SER B 1 377 ? 12.719 107.505 37.904 1.00 15.11 377 SER B O 1
ATOM 7570 N N . LEU B 1 378 ? 10.513 107.222 38.268 1.00 14.45 378 LEU B N 1
ATOM 7571 C CA . LEU B 1 378 ? 10.523 105.770 38.315 1.00 14.04 378 LEU B CA 1
ATOM 7572 C C . LEU B 1 378 ? 9.313 105.331 37.511 1.00 15.45 378 LEU B C 1
ATOM 7573 O O . LEU B 1 378 ? 8.257 105.960 37.580 1.00 16.04 378 LEU B O 1
ATOM 7578 N N . ASP B 1 379 ? 9.466 104.259 36.747 1.00 16.41 379 ASP B N 1
ATOM 7579 C CA . ASP B 1 379 ? 8.376 103.724 35.942 1.00 15.39 379 ASP B CA 1
ATOM 7580 C C . ASP B 1 379 ? 8.327 102.228 36.222 1.00 16.13 379 ASP B C 1
ATOM 7581 O O . ASP B 1 379 ? 9.338 101.539 36.096 1.00 16.22 379 ASP B O 1
ATOM 7586 N N . ASN B 1 380 ? 7.160 101.726 36.614 1.00 17.26 380 ASN B N 1
ATOM 7587 C CA . ASN B 1 380 ? 7.011 100.304 36.916 1.00 19.32 380 ASN B CA 1
ATOM 7588 C C . ASN B 1 380 ? 5.897 99.670 36.096 1.00 19.65 380 ASN B C 1
ATOM 7589 O O . ASN B 1 380 ? 5.298 98.685 36.516 1.00 20.99 380 ASN B O 1
ATOM 7594 N N . SER B 1 381 ? 5.620 100.237 34.930 1.00 21.05 381 SER B N 1
ATOM 7595 C CA . SER B 1 381 ? 4.560 99.725 34.068 1.00 21.80 381 SER B CA 1
ATOM 7596 C C . SER B 1 381 ? 4.841 98.337 33.485 1.00 22.66 381 SER B C 1
ATOM 7597 O O . SER B 1 381 ? 3.916 97.630 33.086 1.00 25.27 381 SER B O 1
ATOM 7600 N N . LYS B 1 382 ? 6.107 97.942 33.427 1.00 22.45 382 LYS B N 1
ATOM 7601 C CA . LYS B 1 382 ? 6.444 96.632 32.880 1.00 22.76 382 LYS B CA 1
ATOM 7602 C C . LYS B 1 382 ? 6.636 95.612 34.006 1.00 22.82 382 LYS B C 1
ATOM 7603 O O . LYS B 1 382 ? 7.398 95.841 34.949 1.00 20.01 382 LYS B O 1
ATOM 7609 N N . ALA B 1 383 ? 5.933 94.487 33.888 1.00 21.93 383 ALA B N 1
ATOM 7610 C CA . ALA B 1 383 ? 5.960 93.416 34.882 1.00 23.29 383 ALA B CA 1
ATOM 7611 C C . ALA B 1 383 ? 7.335 93.022 35.412 1.00 23.25 383 ALA B C 1
ATOM 7612 O O . ALA B 1 383 ? 8.186 92.545 34.663 1.00 21.33 383 ALA B O 1
ATOM 7614 N N . GLN B 1 384 ? 7.520 93.208 36.717 1.00 23.29 384 GLN B N 1
ATOM 7615 C CA . GLN B 1 384 ? 8.759 92.859 37.413 1.00 25.91 384 GLN B CA 1
ATOM 7616 C C . GLN B 1 384 ? 9.954 93.735 37.050 1.00 25.13 384 GLN B C 1
ATOM 7617 O O . GLN B 1 384 ? 11.080 93.446 37.454 1.00 24.98 384 GLN B O 1
ATOM 7623 N N . GLU B 1 385 ? 9.723 94.794 36.285 1.00 22.96 385 GLU B N 1
ATOM 7624 C CA . GLU B 1 385 ? 10.816 95.682 35.905 1.00 22.96 385 GLU B CA 1
ATOM 7625 C C . GLU B 1 385 ? 10.511 97.134 36.283 1.00 21.40 385 GLU B C 1
ATOM 7626 O O . GLU B 1 385 ? 9.388 97.466 36.672 1.00 17.55 385 GLU B O 1
ATOM 7632 N N . TYR B 1 386 ? 11.523 97.992 36.190 1.00 19.54 386 TYR B N 1
ATOM 7633 C CA . TYR B 1 386 ? 11.340 99.400 36.507 1.00 17.82 386 TYR B CA 1
ATOM 7634 C C . TYR B 1 386 ? 12.40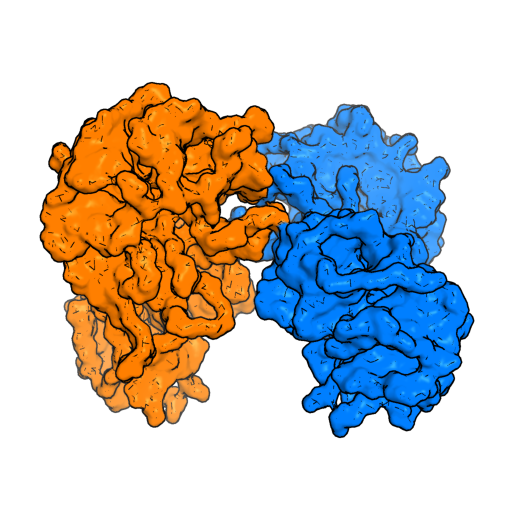4 100.219 35.804 1.00 17.81 386 TYR B C 1
ATOM 7635 O O . TYR B 1 386 ? 13.533 99.770 35.638 1.00 17.60 386 TYR B O 1
ATOM 7644 N N . SER B 1 387 ? 12.021 101.415 35.368 1.00 18.44 387 SER B N 1
ATOM 7645 C CA . SER B 1 387 ? 12.922 102.320 34.672 1.00 16.85 387 SER B CA 1
ATOM 7646 C C . SER B 1 387 ? 13.072 103.570 35.522 1.00 16.53 387 SER B C 1
ATOM 7647 O O . SER B 1 387 ? 12.082 104.129 35.993 1.00 17.09 387 SER B O 1
ATOM 7650 N N . SER B 1 388 ? 14.314 104.000 35.711 1.00 14.25 388 SER B N 1
ATOM 7651 C CA . SER B 1 388 ? 14.611 105.166 36.522 1.00 13.65 388 SER B CA 1
ATOM 7652 C C . SER B 1 388 ? 15.480 106.167 35.779 1.00 13.25 388 SER B C 1
ATOM 7653 O O . SER B 1 388 ? 16.304 105.792 34.944 1.00 11.24 388 SER B O 1
ATOM 7656 N N . ILE B 1 389 ? 15.277 107.444 36.091 1.00 14.89 389 ILE B N 1
ATOM 7657 C CA . ILE B 1 389 ? 16.031 108.538 35.490 1.00 15.27 389 ILE B CA 1
ATOM 7658 C C . ILE B 1 389 ? 16.645 109.334 36.631 1.00 16.47 389 ILE B C 1
ATOM 7659 O O . ILE B 1 389 ? 16.004 109.587 37.654 1.00 15.81 389 ILE B O 1
ATOM 7664 N N . SER B 1 390 ? 17.892 109.735 36.454 1.00 17.35 390 SER B N 1
ATOM 7665 C CA . SER B 1 390 ? 18.593 110.434 37.511 1.00 17.49 390 SER B CA 1
ATOM 7666 C C . SER B 1 390 ? 19.404 111.638 37.063 1.00 16.77 390 SER B C 1
ATOM 7667 O O . SER B 1 390 ? 19.715 111.792 35.881 1.00 15.42 390 SER B O 1
ATOM 7670 N N . TRP B 1 391 ? 19.745 112.485 38.030 1.00 16.97 391 TRP B N 1
ATOM 7671 C CA . TRP B 1 391 ? 20.540 113.672 37.762 1.00 18.04 391 TRP B CA 1
ATOM 7672 C C . TRP B 1 391 ? 21.985 113.286 37.493 1.00 17.74 391 TRP B C 1
ATOM 7673 O O . TRP B 1 391 ? 22.847 114.145 37.356 1.00 20.56 391 TRP B O 1
ATOM 7684 N N . ASP B 1 392 ? 22.262 111.988 37.437 1.00 19.56 392 ASP B N 1
ATOM 7685 C CA . ASP B 1 392 ? 23.619 111.550 37.124 1.00 18.80 392 ASP B CA 1
ATOM 7686 C C . ASP B 1 392 ? 23.658 111.371 35.613 1.00 18.40 392 ASP B C 1
ATOM 7687 O O . ASP B 1 392 ? 24.579 110.767 35.065 1.00 18.97 392 ASP B O 1
ATOM 7692 N N . ASP B 1 393 ? 22.623 111.903 34.963 1.00 16.80 393 ASP B N 1
ATOM 7693 C CA . ASP B 1 393 ? 22.469 111.879 33.515 1.00 16.59 393 ASP B CA 1
ATOM 7694 C C . ASP B 1 393 ? 22.294 110.516 32.858 1.00 16.68 393 ASP B C 1
ATOM 7695 O O . ASP B 1 393 ? 22.764 110.292 31.740 1.00 16.99 393 ASP B O 1
ATOM 7700 N N . THR B 1 394 ? 21.622 109.601 33.540 1.00 15.66 394 THR B N 1
ATOM 7701 C CA . THR B 1 394 ? 21.378 108.296 32.954 1.00 15.78 394 THR B CA 1
ATOM 7702 C C . THR B 1 394 ? 19.962 107.822 33.197 1.00 15.73 394 THR B C 1
ATOM 7703 O O . THR B 1 394 ? 19.260 108.306 34.093 1.00 15.95 394 THR B O 1
ATOM 7707 N N . LEU B 1 395 ? 19.542 106.889 32.354 1.00 16.00 395 LEU B N 1
ATOM 7708 C CA . LEU B 1 395 ? 18.252 106.245 32.481 1.00 15.54 395 LEU B CA 1
ATOM 7709 C C . LEU B 1 395 ? 18.692 104.795 32.637 1.00 17.09 395 LEU B C 1
ATOM 7710 O O . LEU B 1 395 ? 19.484 104.287 31.837 1.00 17.79 395 LEU B O 1
ATOM 7715 N N . LYS B 1 396 ? 18.211 104.138 33.683 1.00 18.03 396 LYS B N 1
ATOM 7716 C CA . LYS B 1 396 ? 18.576 102.749 33.933 1.00 17.42 396 LYS B CA 1
ATOM 7717 C C . LYS B 1 396 ? 17.352 101.854 33.952 1.00 17.36 396 LYS B C 1
ATOM 7718 O O . LYS B 1 396 ? 16.298 102.239 34.454 1.00 16.05 396 LYS B O 1
ATOM 7724 N N . VAL B 1 397 ? 17.495 100.661 33.387 1.00 17.49 397 VAL B N 1
ATOM 7725 C CA . VAL B 1 397 ? 16.414 99.692 33.370 1.00 16.22 397 VAL B CA 1
ATOM 7726 C C . VAL B 1 397 ? 16.893 98.558 34.262 1.00 17.62 397 VAL B C 1
ATOM 7727 O O . VAL B 1 397 ? 17.873 97.884 33.951 1.00 17.37 397 VAL B O 1
ATOM 7731 N N . ASN B 1 398 ? 16.212 98.371 35.386 1.00 17.98 398 ASN B N 1
ATOM 7732 C CA . ASN B 1 398 ? 16.584 97.344 36.352 1.00 18.75 398 ASN B CA 1
ATOM 7733 C C . ASN B 1 398 ? 18.031 97.524 36.792 1.00 17.15 398 ASN B C 1
ATOM 7734 O O . ASN B 1 398 ? 18.771 96.559 36.913 1.00 17.17 398 ASN B O 1
ATOM 7739 N N . GLY B 1 399 ? 18.434 98.770 37.018 1.00 16.62 399 GLY B N 1
ATOM 7740 C CA . GLY B 1 399 ? 19.792 99.037 37.464 1.00 17.43 399 GLY B CA 1
ATOM 7741 C C . GLY B 1 399 ? 20.871 99.033 36.394 1.00 17.24 399 GLY B C 1
ATOM 7742 O O . GLY B 1 399 ? 22.059 99.082 36.719 1.00 17.97 399 GLY B O 1
ATOM 7743 N N . ILE B 1 400 ? 20.465 98.984 35.126 1.00 16.57 400 ILE B N 1
ATOM 7744 C CA . ILE B 1 400 ? 21.406 98.969 34.007 1.00 14.42 400 ILE B CA 1
ATOM 7745 C C . ILE B 1 400 ? 21.223 100.197 33.115 1.00 14.27 400 ILE B C 1
ATOM 7746 O O . ILE B 1 400 ? 20.112 100.474 32.659 1.00 12.62 400 ILE B O 1
ATOM 7751 N N . THR B 1 401 ? 22.312 100.919 32.857 1.00 12.77 401 THR B N 1
ATOM 7752 C CA . THR B 1 401 ? 22.240 102.113 32.028 1.00 14.67 401 THR B CA 1
ATOM 7753 C C . THR B 1 401 ? 21.820 101.781 30.603 1.00 16.51 401 THR B C 1
ATOM 7754 O O . THR B 1 401 ? 22.460 100.980 29.924 1.00 16.37 401 THR B O 1
ATOM 7758 N N . LYS B 1 402 ? 20.736 102.403 30.154 1.00 18.12 402 LYS B N 1
ATOM 7759 C CA . LYS B 1 402 ? 20.241 102.188 28.802 1.00 18.68 402 LYS B CA 1
ATOM 7760 C C . LYS B 1 402 ? 20.256 103.490 28.004 1.00 18.88 402 LYS B C 1
ATOM 7761 O O . LYS B 1 402 ? 19.977 103.500 26.809 1.00 19.19 402 LYS B O 1
ATOM 7767 N N . HIS B 1 403 ? 20.582 104.591 28.672 1.00 19.08 403 HIS B N 1
ATOM 7768 C CA . HIS B 1 403 ? 20.663 105.874 27.992 1.00 21.10 403 HIS B CA 1
ATOM 7769 C C . HIS B 1 403 ? 21.420 106.931 28.777 1.00 21.38 403 HIS B C 1
ATOM 7770 O O . HIS B 1 403 ? 21.172 107.144 29.962 1.00 22.13 403 HIS B O 1
ATOM 7777 N N . GLU B 1 404 ? 22.359 107.587 28.107 1.00 21.72 404 GLU B N 1
ATOM 7778 C CA . GLU B 1 404 ? 23.134 108.638 28.740 1.00 22.70 404 GLU B CA 1
ATOM 7779 C C . GLU B 1 404 ? 22.638 109.953 28.165 1.00 22.17 404 GLU B C 1
ATOM 7780 O O . GLU B 1 404 ? 22.630 110.154 26.947 1.00 20.82 404 GLU B O 1
ATOM 7786 N N . PHE B 1 405 ? 22.212 110.840 29.056 1.00 20.70 405 PHE B N 1
ATOM 7787 C CA . PHE B 1 405 ? 21.672 112.129 28.656 1.00 18.85 405 PHE B CA 1
ATOM 7788 C C . PHE B 1 405 ? 22.713 113.162 28.270 1.00 19.07 405 PHE B C 1
ATOM 7789 O O . PHE B 1 405 ? 23.653 113.427 29.022 1.00 18.01 405 PHE B O 1
ATOM 7797 N N . GLY B 1 406 ? 22.529 113.746 27.087 1.00 18.59 406 GLY B N 1
ATOM 7798 C CA . GLY B 1 406 ? 23.440 114.770 26.611 1.00 17.70 406 GLY B CA 1
ATOM 7799 C C . GLY B 1 406 ? 23.238 116.049 27.401 1.00 17.30 406 GLY B C 1
ATOM 7800 O O . GLY B 1 406 ? 24.122 116.900 27.461 1.00 15.79 406 GLY B O 1
ATOM 7801 N N . SER B 1 407 ? 22.054 116.187 27.991 1.00 17.91 407 SER B N 1
ATOM 7802 C CA . SER B 1 407 ? 21.721 117.344 28.813 1.00 18.49 407 SER B CA 1
ATOM 7803 C C . SER B 1 407 ? 21.029 116.808 30.059 1.00 19.60 407 SER B C 1
ATOM 7804 O O . SER B 1 407 ? 20.246 115.860 29.973 1.00 17.03 407 SER B O 1
ATOM 7807 N N . GLN B 1 408 ? 21.300 117.414 31.213 1.00 19.96 408 GLN B N 1
ATOM 7808 C CA . GLN B 1 408 ? 20.703 116.927 32.447 1.00 21.42 408 GLN B CA 1
ATOM 7809 C C . GLN B 1 408 ? 19.193 116.992 32.465 1.00 21.97 408 GLN B C 1
ATOM 7810 O O . GLN B 1 408 ? 18.600 118.032 32.187 1.00 24.49 408 GLN B O 1
ATOM 7816 N N . PRO B 1 409 ? 18.544 115.870 32.799 1.00 21.52 409 PRO B N 1
ATOM 7817 C CA . PRO B 1 409 ? 17.082 115.850 32.851 1.00 21.54 409 PRO B CA 1
ATOM 7818 C C . PRO B 1 409 ? 16.614 116.544 34.132 1.00 21.92 409 PRO B C 1
ATOM 7819 O O . PRO B 1 409 ? 16.957 116.125 35.234 1.00 23.72 409 PRO B O 1
ATOM 7823 N N . LYS B 1 410 ? 15.846 117.617 33.984 1.00 21.88 410 LYS B N 1
ATOM 7824 C CA . LYS B 1 410 ? 15.346 118.358 35.135 1.00 20.97 410 LYS B CA 1
ATOM 7825 C C . LYS B 1 410 ? 14.187 117.616 35.780 1.00 19.49 410 LYS B C 1
ATOM 7826 O O . LYS B 1 410 ? 14.185 117.380 36.988 1.00 18.40 410 LYS B O 1
ATOM 7832 N N . VAL B 1 411 ? 13.197 117.266 34.965 1.00 17.85 411 VAL B N 1
ATOM 7833 C CA . VAL B 1 411 ? 12.015 116.554 35.441 1.00 17.83 411 VAL B CA 1
ATOM 7834 C C . VAL B 1 411 ? 11.536 115.542 34.388 1.00 17.50 411 VAL B C 1
ATOM 7835 O O . VAL B 1 411 ? 11.957 115.594 33.228 1.00 15.38 411 VAL B O 1
ATOM 7839 N N . ALA B 1 412 ? 10.659 114.625 34.792 1.00 16.27 412 ALA B N 1
ATOM 7840 C CA . ALA B 1 412 ? 10.164 113.605 33.874 1.00 14.15 412 ALA B CA 1
ATOM 7841 C C . ALA B 1 412 ? 8.873 112.985 34.369 1.00 15.52 412 ALA B C 1
ATOM 7842 O O . ALA B 1 412 ? 8.578 113.009 35.562 1.00 14.88 412 ALA B O 1
ATOM 7844 N N . SER B 1 413 ? 8.121 112.411 33.435 1.00 14.71 413 SER B N 1
ATOM 7845 C CA . SER B 1 413 ? 6.840 111.779 33.732 1.00 14.48 413 SER B CA 1
ATOM 7846 C C . SER B 1 413 ? 6.612 110.584 32.812 1.00 15.56 413 SER B C 1
ATOM 7847 O O . SER B 1 413 ? 6.859 110.659 31.604 1.00 14.57 413 SER B O 1
ATOM 7850 N N . ALA B 1 414 ? 6.139 109.482 33.381 1.00 15.65 414 ALA B N 1
ATOM 7851 C CA . ALA B 1 414 ? 5.895 108.278 32.604 1.00 18.60 414 ALA B CA 1
ATOM 7852 C C . ALA B 1 414 ? 4.420 107.937 32.627 1.00 19.61 414 ALA B C 1
ATOM 7853 O O . ALA B 1 414 ? 3.768 108.137 33.645 1.00 20.99 414 ALA B O 1
ATOM 7855 N N . ASN B 1 415 ? 3.888 107.430 31.515 1.00 21.35 415 ASN B N 1
ATOM 7856 C CA . ASN B 1 415 ? 2.479 107.044 31.493 1.00 22.46 415 ASN B CA 1
ATOM 7857 C C . ASN B 1 415 ? 2.361 105.565 31.868 1.00 23.38 415 ASN B C 1
ATOM 7858 O O . ASN B 1 415 ? 3.054 105.110 32.771 1.00 26.27 415 ASN B O 1
ATOM 7863 N N . ASN B 1 416 ? 1.488 104.813 31.210 1.00 23.82 416 ASN B N 1
ATOM 7864 C CA . ASN B 1 416 ? 1.347 103.396 31.534 1.00 25.79 416 ASN B CA 1
ATOM 7865 C C . ASN B 1 416 ? 1.645 102.511 30.327 1.00 26.97 416 ASN B C 1
ATOM 7866 O O . ASN B 1 416 ? 1.508 101.287 30.398 1.00 27.31 416 ASN B O 1
ATOM 7871 N N . ASP B 1 417 ? 2.068 103.132 29.231 1.00 25.67 417 ASP B N 1
ATOM 7872 C CA . ASP B 1 417 ? 2.349 102.418 27.992 1.00 26.17 417 ASP B CA 1
ATOM 7873 C C . ASP B 1 417 ? 3.833 102.195 27.711 1.00 26.72 417 ASP B C 1
ATOM 7874 O O . ASP B 1 417 ? 4.196 101.764 26.618 1.00 28.09 417 ASP B O 1
ATOM 7879 N N . GLY B 1 418 ? 4.687 102.488 28.688 1.00 25.44 418 GLY B N 1
ATOM 7880 C CA . GLY B 1 418 ? 6.113 102.304 28.495 1.00 23.43 418 GLY B CA 1
ATOM 7881 C C . GLY B 1 418 ? 6.807 103.497 27.861 1.00 24.13 418 GLY B C 1
ATOM 7882 O O . GLY B 1 418 ? 7.758 103.338 27.093 1.00 24.21 418 GLY B O 1
ATOM 7883 N N . PHE B 1 419 ? 6.329 104.698 28.166 1.00 22.55 419 PHE B N 1
ATOM 7884 C CA . PHE B 1 419 ? 6.938 105.909 27.625 1.00 21.37 419 PHE B CA 1
ATOM 7885 C C . PHE B 1 419 ? 7.229 106.896 28.743 1.00 19.91 419 PHE B C 1
ATOM 7886 O O . PHE B 1 419 ? 6.554 106.905 29.771 1.00 20.47 419 PHE B O 1
ATOM 7894 N N . THR B 1 420 ? 8.243 107.725 28.537 1.00 18.70 420 THR B N 1
ATOM 7895 C CA . THR B 1 420 ? 8.613 108.724 29.522 1.00 16.18 420 THR B CA 1
ATOM 7896 C C . THR B 1 420 ? 8.997 110.019 28.830 1.00 16.17 420 THR B C 1
ATOM 7897 O O . THR B 1 420 ? 9.789 110.022 27.880 1.00 13.17 420 THR B O 1
ATOM 7901 N N . ALA B 1 421 ? 8.411 111.110 29.311 1.00 14.73 421 ALA B N 1
ATOM 7902 C CA . ALA B 1 421 ? 8.672 112.435 28.782 1.00 16.40 421 ALA B CA 1
ATOM 7903 C C . ALA B 1 421 ? 9.668 113.087 29.726 1.00 17.30 421 ALA B C 1
ATOM 7904 O O . ALA B 1 421 ? 9.469 113.091 30.940 1.00 15.05 421 ALA B O 1
ATOM 7906 N N . VAL B 1 422 ? 10.734 113.638 29.158 1.00 18.63 422 VAL B N 1
ATOM 7907 C CA . VAL B 1 422 ? 11.782 114.280 29.942 1.00 18.20 422 VAL B CA 1
ATOM 7908 C C . VAL B 1 422 ? 11.998 115.726 29.510 1.00 19.53 422 VAL B C 1
ATOM 7909 O O . VAL B 1 422 ? 11.808 116.068 28.339 1.00 18.37 422 VAL B O 1
ATOM 7913 N N . LEU B 1 423 ? 12.385 116.572 30.462 1.00 18.87 423 LEU B N 1
ATOM 7914 C CA . LEU B 1 423 ? 12.692 117.968 30.166 1.00 19.52 423 LEU B CA 1
ATOM 7915 C C . LEU B 1 423 ? 14.147 118.159 30.592 1.00 19.65 423 LEU B C 1
ATOM 7916 O O . LEU B 1 423 ? 14.505 117.923 31.746 1.00 19.42 423 LEU B O 1
ATOM 7921 N N . THR B 1 424 ? 14.984 118.580 29.653 1.00 19.45 424 THR B N 1
ATOM 7922 C CA . THR B 1 424 ? 16.406 118.753 29.916 1.00 18.79 424 THR B CA 1
ATOM 7923 C C . THR B 1 424 ? 16.799 120.190 30.204 1.00 20.44 424 THR B C 1
ATOM 7924 O O . THR B 1 424 ? 15.999 121.108 30.041 1.00 18.65 424 THR B O 1
ATOM 7928 N N . ASN B 1 425 ? 18.054 120.362 30.615 1.00 22.50 425 ASN B N 1
ATOM 7929 C CA . ASN B 1 425 ? 18.628 121.666 30.935 1.00 25.11 425 ASN B CA 1
ATOM 7930 C C . ASN B 1 425 ? 18.817 122.514 29.694 1.00 25.75 425 ASN B C 1
ATOM 7931 O O . ASN B 1 425 ? 19.098 123.707 29.793 1.00 27.74 425 ASN B O 1
ATOM 7936 N N . ASP B 1 426 ? 18.687 121.893 28.525 1.00 25.62 426 ASP B N 1
ATOM 7937 C CA . ASP B 1 426 ? 18.836 122.616 27.271 1.00 25.52 426 ASP B CA 1
ATOM 7938 C C . ASP B 1 426 ? 17.463 122.958 26.707 1.00 26.12 426 ASP B C 1
ATOM 7939 O O . ASP B 1 426 ? 17.343 123.453 25.584 1.00 26.68 426 ASP B O 1
ATOM 7944 N N . ASP B 1 427 ? 16.431 122.681 27.499 1.00 24.61 427 ASP B N 1
ATOM 7945 C CA . ASP B 1 427 ? 15.050 122.979 27.135 1.00 24.25 427 ASP B CA 1
ATOM 7946 C C . ASP B 1 427 ? 14.435 122.103 26.039 1.00 23.63 427 ASP B C 1
ATOM 7947 O O . ASP B 1 427 ? 13.572 122.545 25.278 1.00 21.09 427 ASP B O 1
ATOM 7952 N N . ASP B 1 428 ? 14.877 120.855 25.964 1.00 23.70 428 ASP B N 1
ATOM 7953 C CA . ASP B 1 428 ? 14.321 119.934 24.988 1.00 22.89 428 ASP B CA 1
ATOM 7954 C C . ASP B 1 428 ? 13.279 119.083 25.681 1.00 22.43 428 ASP B C 1
ATOM 7955 O O . ASP B 1 428 ? 13.391 118.792 26.872 1.00 24.06 428 ASP B O 1
ATOM 7960 N N . LEU B 1 429 ? 12.255 118.698 24.933 1.00 21.18 429 LEU B N 1
ATOM 7961 C CA . LEU B 1 429 ? 11.216 117.827 25.453 1.00 18.92 429 LEU B CA 1
ATOM 7962 C C . LEU B 1 429 ? 11.563 116.506 24.783 1.00 19.60 429 LEU B C 1
ATOM 7963 O O . LEU B 1 429 ? 11.543 116.406 23.559 1.00 19.50 429 LEU B O 1
ATOM 7968 N N . LEU B 1 430 ? 11.913 115.502 25.576 1.00 21.12 430 LEU B N 1
ATOM 7969 C CA . LEU B 1 430 ? 12.266 114.203 25.017 1.00 19.58 430 LEU B CA 1
ATOM 7970 C C . LEU B 1 430 ? 11.234 113.150 25.378 1.00 19.44 430 LEU B C 1
ATOM 7971 O O . LEU B 1 430 ? 10.678 113.147 26.478 1.00 19.35 430 LEU B O 1
ATOM 7976 N N . ILE B 1 431 ? 10.971 112.261 24.433 1.00 18.30 431 ILE B N 1
ATOM 7977 C CA . ILE B 1 431 ? 10.043 111.173 24.666 1.00 18.38 431 ILE B CA 1
ATOM 7978 C C . ILE B 1 431 ? 10.878 109.919 24.502 1.00 18.83 431 ILE B C 1
ATOM 7979 O O . ILE B 1 431 ? 11.427 109.675 23.432 1.00 18.61 431 ILE B O 1
ATOM 7984 N N . LEU B 1 432 ? 11.000 109.147 25.576 1.00 18.56 432 LEU B N 1
ATOM 7985 C CA . LEU B 1 432 ? 11.789 107.929 25.534 1.00 18.99 432 LEU B CA 1
ATOM 7986 C C . LEU B 1 432 ? 10.985 106.674 25.796 1.00 20.03 432 LEU B C 1
ATOM 7987 O O . LEU B 1 432 ? 9.967 106.708 26.493 1.00 19.95 432 LEU B O 1
ATOM 7992 N N . GLN B 1 433 ? 11.463 105.566 25.230 1.00 19.89 433 GLN B N 1
ATOM 7993 C CA . GLN B 1 433 ? 10.866 104.255 25.452 1.00 20.35 433 GLN B CA 1
ATOM 7994 C C . GLN B 1 433 ? 11.454 103.887 26.814 1.00 19.33 433 GLN B C 1
ATOM 7995 O O . GLN B 1 433 ? 12.640 103.572 26.913 1.00 18.51 433 GLN B O 1
ATOM 8001 N N . SER B 1 434 ? 10.630 103.949 27.855 1.00 19.36 434 SER B N 1
ATOM 8002 C CA . SER B 1 434 ? 11.061 103.662 29.222 1.00 18.85 434 SER B CA 1
ATOM 8003 C C . SER B 1 434 ? 11.930 102.420 29.417 1.00 19.27 434 SER B C 1
ATOM 8004 O O . SER B 1 434 ? 12.952 102.473 30.100 1.00 19.24 434 SER B O 1
ATOM 8007 N N . PHE B 1 435 ? 11.552 101.304 28.810 1.00 19.30 435 PHE B N 1
ATOM 8008 C CA . PHE B 1 435 ? 12.325 100.097 29.023 1.00 21.18 435 PHE B CA 1
ATOM 8009 C C . PHE B 1 435 ? 13.398 99.699 28.025 1.00 21.62 435 PHE B C 1
ATOM 8010 O O . PHE B 1 435 ? 13.932 98.590 28.095 1.00 22.28 435 PHE B O 1
ATOM 8018 N N . THR B 1 436 ? 13.734 100.608 27.117 1.00 21.31 436 THR B N 1
ATOM 8019 C CA . THR B 1 436 ? 14.792 100.350 26.145 1.00 23.34 436 THR B CA 1
ATOM 8020 C C . THR B 1 436 ? 15.784 101.503 26.213 1.00 22.10 436 THR B C 1
ATOM 8021 O O . THR B 1 436 ? 16.973 101.327 25.969 1.00 22.06 436 THR B O 1
ATOM 8025 N N . GLY B 1 437 ? 15.282 102.687 26.552 1.00 21.93 437 GLY B N 1
ATOM 8026 C CA . GLY B 1 437 ? 16.141 103.854 26.634 1.00 19.63 437 GLY B CA 1
ATOM 8027 C C . GLY B 1 437 ? 16.253 104.627 25.328 1.00 18.65 437 GLY B C 1
ATOM 8028 O O . GLY B 1 437 ? 16.922 105.651 25.280 1.00 18.13 437 GLY B O 1
ATOM 8029 N N . ASP B 1 438 ? 15.603 104.159 24.268 1.00 19.53 438 ASP B N 1
ATOM 8030 C CA . ASP B 1 438 ? 15.684 104.861 22.984 1.00 21.05 438 ASP B CA 1
ATOM 8031 C C . ASP B 1 438 ? 14.857 106.144 22.963 1.00 20.32 438 ASP B C 1
ATOM 8032 O O . ASP B 1 438 ? 13.697 106.151 23.374 1.00 21.94 438 ASP B O 1
ATOM 8037 N N . ILE B 1 439 ? 15.447 107.234 22.497 1.00 18.90 439 ILE B N 1
ATOM 8038 C CA . ILE B 1 439 ? 14.691 108.474 22.397 1.00 21.25 439 ILE B CA 1
ATOM 8039 C C . ILE B 1 439 ? 13.893 108.356 21.096 1.00 22.05 439 ILE B C 1
ATOM 8040 O O . ILE B 1 439 ? 14.476 108.318 20.015 1.00 19.66 439 ILE B O 1
ATOM 8045 N N . ILE B 1 440 ? 12.565 108.287 21.215 1.00 23.32 440 ILE B N 1
ATOM 8046 C CA . ILE B 1 440 ? 11.659 108.145 20.070 1.00 23.99 440 ILE B CA 1
ATOM 8047 C C . ILE B 1 440 ? 11.382 109.431 19.278 1.00 23.68 440 ILE B C 1
ATOM 8048 O O . ILE B 1 440 ? 11.262 109.398 18.056 1.00 22.47 440 ILE B O 1
ATOM 8053 N N . LYS B 1 441 ? 11.261 110.557 19.971 1.00 24.46 441 LYS B N 1
ATOM 8054 C CA . LYS B 1 441 ? 11.013 111.835 19.311 1.00 24.03 441 LYS B CA 1
ATOM 8055 C C . LYS B 1 441 ? 11.346 112.969 20.265 1.00 23.49 441 LYS B C 1
ATOM 8056 O O . LYS B 1 441 ? 11.473 112.759 21.472 1.00 23.27 441 LYS B O 1
ATOM 8062 N N . SER B 1 442 ? 11.493 114.171 19.723 1.00 22.85 442 SER B N 1
ATOM 8063 C CA . SER B 1 442 ? 11.831 115.317 20.543 1.00 22.01 442 SER B CA 1
ATOM 8064 C C . SER B 1 442 ? 11.516 116.640 19.857 1.00 24.44 442 SER B C 1
ATOM 8065 O O . SER B 1 442 ? 11.308 116.699 18.641 1.00 24.85 442 SER B O 1
ATOM 8068 N N . VAL B 1 443 ? 11.484 117.700 20.659 1.00 25.23 443 VAL B N 1
ATOM 8069 C CA . VAL B 1 443 ? 11.215 119.041 20.169 1.00 24.61 443 VAL B CA 1
ATOM 8070 C C . VAL B 1 443 ? 11.820 120.035 21.155 1.00 26.48 443 VAL B C 1
ATOM 8071 O O . VAL B 1 443 ? 11.844 119.790 22.365 1.00 27.67 443 VAL B O 1
ATOM 8075 N N . ARG B 1 444 ? 12.327 121.144 20.630 1.00 25.23 444 ARG B N 1
ATOM 8076 C CA . ARG B 1 444 ? 12.928 122.175 21.462 1.00 25.17 444 ARG B CA 1
ATOM 8077 C C . ARG B 1 444 ? 11.827 123.098 21.953 1.00 24.47 444 ARG B C 1
ATOM 8078 O O . ARG B 1 444 ? 11.055 123.632 21.155 1.00 24.87 444 ARG B O 1
ATOM 8086 N N . LEU B 1 445 ? 11.749 123.281 23.267 1.00 23.61 445 LEU B N 1
ATOM 8087 C CA . LEU B 1 445 ? 10.730 124.145 23.843 1.00 22.24 445 LEU B CA 1
ATOM 8088 C C . LEU B 1 445 ? 11.043 125.596 23.567 1.00 24.23 445 LEU B C 1
ATOM 8089 O O . LEU B 1 445 ? 12.190 125.953 23.275 1.00 24.15 445 LEU B O 1
ATOM 8094 N N . ASN B 1 446 ? 10.017 126.435 23.661 1.00 25.30 446 ASN B N 1
ATOM 8095 C CA . ASN B 1 446 ? 10.185 127.858 23.419 1.00 26.21 446 ASN B CA 1
ATOM 8096 C C . ASN B 1 446 ? 10.972 128.509 24.552 1.00 25.03 446 ASN B C 1
ATOM 8097 O O . ASN B 1 446 ? 11.639 129.525 24.357 1.00 25.15 446 ASN B O 1
ATOM 8102 N N . SER B 1 447 ? 10.891 127.916 25.738 1.00 24.18 447 SER B N 1
ATOM 8103 C CA . SER B 1 447 ? 11.593 128.433 26.910 1.00 22.98 447 SER B CA 1
ATOM 8104 C C . SER B 1 447 ? 11.849 127.268 27.865 1.00 21.98 447 SER B C 1
ATOM 8105 O O . SER B 1 447 ? 11.457 126.143 27.580 1.00 20.88 447 SER B O 1
ATOM 8108 N N . PRO B 1 448 ? 12.522 127.518 29.005 1.00 20.75 448 PRO B N 1
ATOM 8109 C CA . PRO B 1 448 ? 12.763 126.400 29.921 1.00 19.14 448 PRO B CA 1
ATOM 8110 C C . PRO B 1 448 ? 11.459 125.822 30.460 1.00 18.69 448 PRO B C 1
ATOM 8111 O O . PRO B 1 448 ? 10.512 126.556 30.722 1.00 19.10 448 PRO B O 1
ATOM 8115 N N . GLY B 1 449 ? 11.411 124.503 30.612 1.00 17.49 449 GLY B N 1
ATOM 8116 C CA . GLY B 1 449 ? 10.221 123.859 31.135 1.00 17.95 449 GLY B CA 1
ATOM 8117 C C . GLY B 1 449 ? 10.503 123.430 32.559 1.00 17.71 449 GLY B C 1
ATOM 8118 O O . GLY B 1 449 ? 11.602 122.960 32.843 1.00 17.29 449 GLY B O 1
ATOM 8119 N N . SER B 1 450 ? 9.529 123.584 33.453 1.00 15.36 450 SER B N 1
ATOM 8120 C CA . SER B 1 450 ? 9.721 123.220 34.856 1.00 15.27 450 SER B CA 1
ATOM 8121 C C . SER B 1 450 ? 8.810 122.101 35.374 1.00 14.94 450 SER B C 1
ATOM 8122 O O . SER B 1 450 ? 8.890 121.724 36.539 1.00 14.79 450 SER B O 1
ATOM 8125 N N . ALA B 1 451 ? 7.947 121.577 34.514 1.00 14.02 451 ALA B N 1
ATOM 8126 C CA . ALA B 1 451 ? 7.042 120.514 34.917 1.00 14.46 451 ALA B CA 1
ATOM 8127 C C . ALA B 1 451 ? 6.428 119.844 33.699 1.00 15.81 451 ALA B C 1
ATOM 8128 O O . ALA B 1 451 ? 6.139 120.499 32.691 1.00 14.96 451 ALA B O 1
ATOM 8130 N N . VAL B 1 452 ? 6.251 118.532 33.791 1.00 16.28 452 VAL B N 1
ATOM 8131 C CA . VAL B 1 452 ? 5.658 117.760 32.709 1.00 16.91 452 VAL B CA 1
ATOM 8132 C C . VAL B 1 452 ? 4.750 116.667 33.218 1.00 16.92 452 VAL B C 1
ATOM 8133 O O . VAL B 1 452 ? 4.996 116.066 34.263 1.00 16.64 452 VAL B O 1
ATOM 8137 N N . SER B 1 453 ? 3.693 116.415 32.461 1.00 15.90 453 SER B N 1
ATOM 8138 C CA . SER B 1 453 ? 2.736 115.384 32.801 1.00 15.65 453 SER B CA 1
ATOM 8139 C C . SER B 1 453 ? 2.477 114.640 31.508 1.00 15.93 453 SER B C 1
ATOM 8140 O O . SER B 1 453 ? 2.172 115.251 30.480 1.00 14.69 453 SER B O 1
ATOM 8143 N N . LEU B 1 454 ? 2.617 113.322 31.565 1.00 15.28 454 LEU B N 1
ATOM 8144 C CA . LEU B 1 454 ? 2.415 112.483 30.406 1.00 15.41 454 LEU B CA 1
ATOM 8145 C C . LEU B 1 454 ? 1.234 111.568 30.614 1.00 16.94 454 LEU B C 1
ATOM 8146 O O . LEU B 1 454 ? 1.221 110.747 31.528 1.00 18.98 454 LEU B O 1
ATOM 8151 N N . SER B 1 455 ? 0.231 111.719 29.768 1.00 17.94 455 SER B N 1
ATOM 8152 C CA . SER B 1 455 ? -0.945 110.876 29.852 1.00 19.35 455 SER B CA 1
ATOM 8153 C C . SER B 1 455 ? -0.837 109.908 28.678 1.00 21.18 455 SER B C 1
ATOM 8154 O O . SER B 1 455 ? 0.209 109.813 28.037 1.00 21.10 455 SER B O 1
ATOM 8157 N N . GLN B 1 456 ? -1.912 109.189 28.399 1.00 21.37 456 GLN B N 1
ATOM 8158 C CA . GLN B 1 456 ? -1.903 108.260 27.289 1.00 22.34 456 GLN B CA 1
ATOM 8159 C C . GLN B 1 456 ? -1.661 108.989 25.962 1.00 22.39 456 GLN B C 1
ATOM 8160 O O . GLN B 1 456 ? -0.830 108.565 25.165 1.00 21.04 456 GLN B O 1
ATOM 8166 N N . ASN B 1 457 ? -2.361 110.100 25.739 1.00 22.23 457 ASN B N 1
ATOM 8167 C CA . ASN B 1 457 ? -2.218 110.827 24.480 1.00 21.31 457 ASN B CA 1
ATOM 8168 C C . ASN B 1 457 ? -1.649 112.241 24.524 1.00 20.42 457 ASN B C 1
ATOM 8169 O O . ASN B 1 457 ? -1.438 112.843 23.469 1.00 18.90 457 ASN B O 1
ATOM 8174 N N . TYR B 1 458 ? -1.394 112.779 25.712 1.00 18.96 458 TYR B N 1
ATOM 8175 C CA . TYR B 1 458 ? -0.869 114.139 25.786 1.00 18.64 458 TYR B CA 1
ATOM 8176 C C . TYR B 1 458 ? 0.354 114.376 26.660 1.00 18.03 458 TYR B C 1
ATOM 8177 O O . TYR B 1 458 ? 0.680 113.590 27.553 1.00 17.97 458 TYR B O 1
ATOM 8186 N N . VAL B 1 459 ? 1.028 115.487 26.390 1.00 17.56 459 VAL B N 1
ATOM 8187 C CA . VAL B 1 459 ? 2.192 115.875 27.164 1.00 17.31 459 VAL B CA 1
ATOM 8188 C C . VAL B 1 459 ? 1.986 117.322 27.569 1.00 17.47 459 VAL B C 1
ATOM 8189 O O . VAL B 1 459 ? 2.024 118.212 26.723 1.00 16.99 459 VAL B O 1
ATOM 8193 N N . ALA B 1 460 ? 1.753 117.549 28.861 1.00 18.23 460 ALA B N 1
ATOM 8194 C CA . ALA B 1 460 ? 1.547 118.895 29.392 1.00 18.00 460 ALA B CA 1
ATOM 8195 C C . ALA B 1 460 ? 2.850 119.447 29.968 1.00 17.39 460 ALA B C 1
ATOM 8196 O O . ALA B 1 460 ? 3.454 118.845 30.860 1.00 16.66 460 ALA B O 1
ATOM 8198 N N . VAL B 1 461 ? 3.272 120.600 29.459 1.00 15.24 461 VAL B N 1
ATOM 8199 C CA . VAL B 1 461 ? 4.504 121.223 29.909 1.00 15.22 461 VAL B CA 1
ATOM 8200 C C . VAL B 1 461 ? 4.281 122.621 30.488 1.00 17.48 461 VAL B C 1
ATOM 8201 O O . VAL B 1 461 ? 3.525 123.434 29.936 1.00 16.30 461 VAL B O 1
ATOM 8205 N N . GLY B 1 462 ? 4.942 122.890 31.609 1.00 17.95 462 GLY B N 1
ATOM 8206 C CA . GLY B 1 462 ? 4.837 124.193 32.240 1.00 17.39 462 GLY B CA 1
ATOM 8207 C C . GLY B 1 462 ? 6.038 125.011 31.807 1.00 18.43 462 GLY B C 1
ATOM 8208 O O . GLY B 1 462 ? 7.174 124.661 32.135 1.00 19.74 462 GLY B O 1
ATOM 8209 N N . LEU B 1 463 ? 5.793 126.092 31.070 1.00 17.70 463 LEU B N 1
ATOM 8210 C CA . LEU B 1 463 ? 6.869 126.943 30.565 1.00 18.01 463 LEU B CA 1
ATOM 8211 C C . LEU B 1 463 ? 7.195 128.083 31.518 1.00 19.13 463 LEU B C 1
ATOM 8212 O O . LEU B 1 463 ? 6.306 128.765 32.011 1.00 18.71 463 LEU B O 1
ATOM 8217 N N . GLU B 1 464 ? 8.483 128.282 31.768 1.00 21.17 464 GLU B N 1
ATOM 8218 C CA . GLU B 1 464 ? 8.935 129.321 32.681 1.00 25.21 464 GLU B CA 1
ATOM 8219 C C . GLU B 1 464 ? 8.790 130.743 32.151 1.00 27.56 464 GLU B C 1
ATOM 8220 O O . GLU B 1 464 ? 8.721 131.683 32.933 1.00 27.46 464 GLU B O 1
ATOM 8226 N N . GLU B 1 465 ? 8.730 130.901 30.831 1.00 30.54 465 GLU B N 1
ATOM 8227 C CA . GLU B 1 465 ? 8.596 132.227 30.237 1.00 33.02 465 GLU B CA 1
ATOM 8228 C C . GLU B 1 465 ? 7.454 133.006 30.892 1.00 33.85 465 GLU B C 1
ATOM 8229 O O . GLU B 1 465 ? 7.688 133.930 31.682 1.00 36.79 465 GLU B O 1
ATOM 8235 N N . GLY B 1 466 ? 6.220 132.640 30.564 1.00 31.81 466 GLY B N 1
ATOM 8236 C CA . GLY B 1 466 ? 5.079 133.326 31.144 1.00 28.37 466 GLY B CA 1
ATOM 8237 C C . GLY B 1 466 ? 4.273 132.413 32.049 1.00 27.02 466 GLY B C 1
ATOM 8238 O O . GLY B 1 466 ? 3.107 132.678 32.330 1.00 27.36 466 GLY B O 1
ATOM 8239 N N . ASN B 1 467 ? 4.903 131.338 32.513 1.00 25.75 467 ASN B N 1
ATOM 8240 C CA . ASN B 1 467 ? 4.245 130.368 33.383 1.00 23.58 467 ASN B CA 1
ATOM 8241 C C . ASN B 1 467 ? 2.997 129.810 32.713 1.00 23.40 467 ASN B C 1
ATOM 8242 O O . ASN B 1 467 ? 1.956 129.629 33.349 1.00 23.97 467 ASN B O 1
ATOM 8247 N N . THR B 1 468 ? 3.102 129.539 31.421 1.00 22.47 468 THR B N 1
ATOM 8248 C CA . THR B 1 468 ? 1.972 128.996 30.686 1.00 22.80 468 THR B CA 1
ATOM 8249 C C . THR B 1 468 ? 2.103 127.485 30.631 1.00 23.59 468 THR B C 1
ATOM 8250 O O . THR B 1 468 ? 3.122 126.925 31.031 1.00 24.60 468 THR B O 1
ATOM 8254 N N . ILE B 1 469 ? 1.059 126.835 30.141 1.00 21.92 469 ILE B N 1
ATOM 8255 C CA . ILE B 1 469 ? 1.047 125.397 30.016 1.00 22.44 469 ILE B CA 1
ATOM 8256 C C . ILE B 1 469 ? 0.734 125.037 28.567 1.00 23.52 469 ILE B C 1
ATOM 8257 O O . ILE B 1 469 ? -0.298 125.436 28.024 1.00 24.35 469 ILE B O 1
ATOM 8262 N N . GLN B 1 470 ? 1.641 124.291 27.946 1.00 23.06 470 GLN B N 1
ATOM 8263 C CA . GLN B 1 470 ? 1.489 123.865 26.562 1.00 21.69 470 GLN B CA 1
ATOM 8264 C C . GLN B 1 470 ? 1.200 122.374 26.566 1.00 22.50 470 GLN B C 1
ATOM 8265 O O . GLN B 1 470 ? 1.838 121.621 27.299 1.00 23.12 470 GLN B O 1
ATOM 8271 N N . VAL B 1 471 ? 0.230 121.951 25.763 1.00 22.12 471 VAL B N 1
ATOM 8272 C CA . VAL B 1 471 ? -0.134 120.543 25.694 1.00 22.65 471 VAL B CA 1
ATOM 8273 C C . VAL B 1 471 ? 0.146 119.960 24.307 1.00 23.79 471 VAL B C 1
ATOM 8274 O O . VAL B 1 471 ? -0.456 120.373 23.316 1.00 24.88 471 VAL B O 1
ATOM 8278 N N . PHE B 1 472 ? 1.062 118.998 24.244 1.00 22.67 472 PHE B N 1
ATOM 8279 C CA . PHE B 1 472 ? 1.422 118.377 22.978 1.00 21.85 472 PHE B CA 1
ATOM 8280 C C . PHE B 1 472 ? 0.690 117.067 22.729 1.00 22.81 472 PHE B C 1
ATOM 8281 O O . PHE B 1 472 ? 0.185 116.431 23.650 1.00 22.62 472 PHE B O 1
ATOM 8289 N N . LYS B 1 473 ? 0.629 116.677 21.463 1.00 24.44 473 LYS B N 1
ATOM 8290 C CA . LYS B 1 473 ? 0.038 115.404 21.106 1.00 24.41 473 LYS B CA 1
ATOM 8291 C C . LYS B 1 473 ? 1.231 114.470 21.257 1.00 24.22 473 LYS B C 1
ATOM 8292 O O . LYS B 1 473 ? 2.324 114.775 20.775 1.00 23.02 473 LYS B O 1
ATOM 8298 N N . LEU B 1 474 ? 1.042 113.351 21.939 1.00 22.86 474 LEU B N 1
ATOM 8299 C CA . LEU B 1 474 ? 2.137 112.414 22.118 1.00 25.82 474 LEU B CA 1
ATOM 8300 C C . LEU B 1 474 ? 2.518 111.807 20.767 1.00 26.23 474 LEU B C 1
ATOM 8301 O O . LEU B 1 474 ? 3.666 111.407 20.556 1.00 26.30 474 LEU B O 1
ATOM 8306 N N . SER B 1 475 ? 1.548 111.767 19.855 1.00 25.85 475 SER B N 1
ATOM 8307 C CA . SER B 1 475 ? 1.740 111.198 18.526 1.00 25.98 475 SER B CA 1
ATOM 8308 C C . SER B 1 475 ? 2.340 112.173 17.514 1.00 26.72 475 SER B C 1
ATOM 8309 O O . SER B 1 475 ? 2.745 111.767 16.424 1.00 27.59 475 SER B O 1
ATOM 8312 N N . ASP B 1 476 ? 2.389 113.455 17.864 1.00 26.71 476 ASP B N 1
ATOM 8313 C CA . ASP B 1 476 ? 2.952 114.460 16.964 1.00 25.83 476 ASP B CA 1
ATOM 8314 C C . ASP B 1 476 ? 3.307 115.724 17.738 1.00 24.33 476 ASP B C 1
ATOM 8315 O O . ASP B 1 476 ? 2.456 116.586 17.955 1.00 22.95 476 ASP B O 1
ATOM 8320 N N . LEU B 1 477 ? 4.573 115.828 18.133 1.00 22.81 477 LEU B N 1
ATOM 8321 C CA . LEU B 1 477 ? 5.057 116.969 18.898 1.00 22.66 477 LEU B CA 1
ATOM 8322 C C . LEU B 1 477 ? 5.043 118.304 18.146 1.00 22.93 477 LEU B C 1
ATOM 8323 O O . LEU B 1 477 ? 5.441 119.332 18.695 1.00 22.51 477 LEU B O 1
ATOM 8328 N N . GLU B 1 478 ? 4.594 118.295 16.897 1.00 22.31 478 GLU B N 1
ATOM 8329 C CA . GLU B 1 478 ? 4.520 119.539 16.141 1.00 23.97 478 GLU B CA 1
ATOM 8330 C C . GLU B 1 478 ? 3.164 120.179 16.425 1.00 24.36 478 GLU B C 1
ATOM 8331 O O . GLU B 1 478 ? 2.950 121.362 16.147 1.00 25.17 478 GLU B O 1
ATOM 8337 N N . VAL B 1 479 ? 2.265 119.376 16.993 1.00 24.05 479 VAL B N 1
ATOM 8338 C CA . VAL B 1 479 ? 0.904 119.787 17.326 1.00 22.21 479 VAL B CA 1
ATOM 8339 C C . VAL B 1 479 ? 0.707 120.034 18.819 1.00 22.93 479 VAL B C 1
ATOM 8340 O O . VAL B 1 479 ? 0.856 119.124 19.642 1.00 22.62 479 VAL B O 1
ATOM 8344 N N . SER B 1 480 ? 0.357 121.268 19.161 1.00 22.09 480 SER B N 1
ATOM 8345 C CA . SER B 1 480 ? 0.127 121.628 20.549 1.00 21.86 480 SER B CA 1
ATOM 8346 C C . SER B 1 480 ? -0.800 122.827 20.624 1.00 22.18 480 SER B C 1
ATOM 8347 O O . SER B 1 480 ? -0.994 123.537 19.637 1.00 22.95 480 SER B O 1
ATOM 8350 N N . PHE B 1 481 ? -1.369 123.038 21.804 1.00 22.44 481 PHE B N 1
ATOM 8351 C CA . PHE B 1 481 ? -2.254 124.163 22.054 1.00 21.97 481 PHE B CA 1
ATOM 8352 C C . PHE B 1 481 ? -1.920 124.710 23.435 1.00 24.69 481 PHE B C 1
ATOM 8353 O O . PHE B 1 481 ? -1.357 124.003 24.274 1.00 25.40 481 PHE B O 1
ATOM 8361 N N . ASP B 1 482 ? -2.258 125.972 23.665 1.00 25.52 482 ASP B N 1
ATOM 8362 C CA . ASP B 1 482 ? -1.962 126.616 24.933 1.00 26.86 482 ASP B CA 1
ATOM 8363 C C . ASP B 1 482 ? -3.188 126.795 25.804 1.00 27.00 482 ASP B C 1
ATOM 8364 O O . ASP B 1 482 ? -4.263 127.144 25.317 1.00 28.28 482 ASP B O 1
ATOM 8369 N N . LEU B 1 483 ? -3.032 126.545 27.096 1.00 26.91 483 LEU B N 1
ATOM 8370 C CA . LEU B 1 483 ? -4.140 126.750 28.011 1.00 27.16 483 LEU B CA 1
ATOM 8371 C C . LEU B 1 483 ? -4.261 128.270 28.067 1.00 27.34 483 LEU B C 1
ATOM 8372 O O . LEU B 1 483 ? -3.257 128.966 28.212 1.00 25.80 483 LEU B O 1
ATOM 8377 N N . LYS B 1 484 ? -5.483 128.773 27.923 1.00 29.21 484 LYS B N 1
ATOM 8378 C CA . LYS B 1 484 ? -5.746 130.209 27.920 1.00 31.29 484 LYS B CA 1
ATOM 8379 C C . LYS B 1 484 ? -5.208 130.967 29.127 1.00 32.13 484 LYS B C 1
ATOM 8380 O O . LYS B 1 484 ? -4.599 132.024 28.978 1.00 33.75 484 LYS B O 1
ATOM 8386 N N . THR B 1 485 ? -5.434 130.429 30.321 1.00 33.19 485 THR B N 1
ATOM 8387 C CA . THR B 1 485 ? -4.984 131.073 31.550 1.00 32.26 485 THR B CA 1
ATOM 8388 C C . THR B 1 485 ? -3.687 130.487 32.085 1.00 32.73 485 THR B C 1
ATOM 8389 O O . THR B 1 485 ? -3.538 129.269 32.184 1.00 32.64 485 THR B O 1
ATOM 8393 N N . PRO B 1 486 ? -2.729 131.354 32.436 1.00 31.37 486 PRO B N 1
ATOM 8394 C CA . PRO B 1 486 ? -1.443 130.907 32.969 1.00 31.07 486 PRO B CA 1
ATOM 8395 C C . PRO B 1 486 ? -1.449 130.913 34.496 1.00 31.46 486 PRO B C 1
ATOM 8396 O O . PRO B 1 486 ? -2.399 131.379 35.121 1.00 32.18 486 PRO B O 1
ATOM 8400 N N . LEU B 1 487 ? -0.392 130.378 35.093 1.00 31.09 487 LEU B N 1
ATOM 8401 C CA . LEU B 1 487 ? -0.276 130.359 36.542 1.00 29.96 487 LEU B CA 1
ATOM 8402 C C . LEU B 1 487 ? 0.350 131.689 36.948 1.00 29.70 487 LEU B C 1
ATOM 8403 O O . LEU B 1 487 ? 0.825 132.440 36.093 1.00 28.66 487 LEU B O 1
ATOM 8408 N N . ARG B 1 488 ? 0.348 131.988 38.242 1.00 30.43 488 ARG B N 1
ATOM 8409 C CA . ARG B 1 488 ? 0.914 133.245 38.717 1.00 31.37 488 ARG B CA 1
ATOM 8410 C C . ARG B 1 488 ? 2.404 133.144 39.010 1.00 29.97 488 ARG B C 1
ATOM 8411 O O . ARG B 1 488 ? 3.047 134.140 39.340 1.00 30.35 488 ARG B O 1
ATOM 8419 N N . ALA B 1 489 ? 2.950 131.939 38.891 1.00 26.58 489 ALA B N 1
ATOM 8420 C CA . ALA B 1 489 ? 4.370 131.727 39.137 1.00 24.81 489 ALA B CA 1
ATOM 8421 C C . ALA B 1 489 ? 4.837 130.481 38.407 1.00 24.08 489 ALA B C 1
ATOM 8422 O O . ALA B 1 489 ? 4.030 129.746 37.837 1.00 23.86 489 ALA B O 1
ATOM 8424 N N . LYS B 1 490 ? 6.143 130.243 38.434 1.00 23.16 490 LYS B N 1
ATOM 8425 C CA . LYS B 1 490 ? 6.716 129.089 37.760 1.00 22.59 490 LYS B CA 1
ATOM 8426 C C . LYS B 1 490 ? 5.978 127.799 38.095 1.00 19.63 490 LYS B C 1
ATOM 8427 O O . LYS B 1 490 ? 5.795 127.466 39.264 1.00 18.22 490 LYS B O 1
ATOM 8433 N N . PRO B 1 491 ? 5.537 127.059 37.061 1.00 18.67 491 PRO B N 1
ATOM 8434 C CA . PRO B 1 491 ? 4.817 125.796 37.255 1.00 17.72 491 PRO B CA 1
ATOM 8435 C C . PRO B 1 491 ? 5.710 124.836 38.029 1.00 16.26 491 PRO B C 1
ATOM 8436 O O . PRO B 1 491 ? 6.887 124.686 37.708 1.00 15.41 491 PRO B O 1
ATOM 8440 N N . SER B 1 492 ? 5.158 124.195 39.053 1.00 15.19 492 SER B N 1
ATOM 8441 C CA . SER B 1 492 ? 5.945 123.274 39.849 1.00 14.12 492 SER B CA 1
ATOM 8442 C C . SER B 1 492 ? 5.503 121.829 39.660 1.00 14.67 492 SER B C 1
ATOM 8443 O O . SER B 1 492 ? 6.310 120.921 39.796 1.00 17.17 492 SER B O 1
ATOM 8446 N N . TYR B 1 493 ? 4.230 121.609 39.349 1.00 13.52 493 TYR B N 1
ATOM 8447 C CA . TYR B 1 493 ? 3.746 120.249 39.117 1.00 13.71 493 TYR B CA 1
ATOM 8448 C C . TYR B 1 493 ? 2.458 120.276 38.309 1.00 14.56 493 TYR B C 1
ATOM 8449 O O . TYR B 1 493 ? 1.587 121.109 38.546 1.00 15.41 493 TYR B O 1
ATOM 8458 N N . ILE B 1 494 ? 2.344 119.357 37.358 1.00 14.76 494 ILE B N 1
ATOM 8459 C CA . ILE B 1 494 ? 1.169 119.271 36.494 1.00 15.56 494 ILE B CA 1
ATOM 8460 C C . ILE B 1 494 ? 0.664 117.840 36.477 1.00 16.87 494 ILE B C 1
ATOM 8461 O O . ILE B 1 494 ? 1.450 116.899 36.559 1.00 17.09 494 ILE B O 1
ATOM 8466 N N . SER B 1 495 ? -0.645 117.675 36.354 1.00 17.06 495 SER B N 1
ATOM 8467 C CA . SER B 1 495 ? -1.215 116.344 36.320 1.00 19.44 495 SER B CA 1
ATOM 8468 C C . SER B 1 495 ? -2.459 116.249 35.443 1.00 21.34 495 SER B C 1
ATOM 8469 O O . SER B 1 495 ? -3.511 116.796 35.769 1.00 20.75 495 SER B O 1
ATOM 8472 N N . ILE B 1 496 ? -2.327 115.555 34.318 1.00 22.51 496 ILE B N 1
ATOM 8473 C CA . ILE B 1 496 ? -3.449 115.369 33.417 1.00 22.22 496 ILE B CA 1
ATOM 8474 C C . ILE B 1 496 ? -4.339 114.311 34.052 1.00 23.38 496 ILE B C 1
ATOM 8475 O O . ILE B 1 496 ? -3.855 113.306 34.562 1.00 21.70 496 ILE B O 1
ATOM 8480 N N . SER B 1 497 ? -5.642 114.552 34.040 1.00 25.71 497 SER B N 1
ATOM 8481 C CA . SER B 1 497 ? -6.592 113.611 34.615 1.00 26.63 497 SER B CA 1
ATOM 8482 C C . SER B 1 497 ? -6.491 112.280 33.858 1.00 26.72 497 SER B C 1
ATOM 8483 O O . SER B 1 497 ? -6.142 112.256 32.679 1.00 26.48 497 SER B O 1
ATOM 8486 N N . PRO B 1 498 ? -6.800 111.157 34.524 1.00 27.09 498 PRO B N 1
ATOM 8487 C CA . PRO B 1 498 ? -6.724 109.846 33.867 1.00 27.46 498 PRO B CA 1
ATOM 8488 C C . PRO B 1 498 ? -7.523 109.726 32.569 1.00 27.86 498 PRO B C 1
ATOM 8489 O O . PRO B 1 498 ? -7.092 109.054 31.633 1.00 26.93 498 PRO B O 1
ATOM 8493 N N . SER B 1 499 ? -8.680 110.378 32.510 1.00 27.05 499 SER B N 1
ATOM 8494 C CA . SER B 1 499 ? -9.505 110.335 31.308 1.00 25.76 499 SER B CA 1
ATOM 8495 C C . SER B 1 499 ? -9.077 111.454 30.359 1.00 25.42 499 SER B C 1
ATOM 8496 O O . SER B 1 499 ? -9.596 111.575 29.250 1.00 25.53 499 SER B O 1
ATOM 8499 N N . GLU B 1 500 ? -8.133 112.272 30.811 1.00 24.00 500 GLU B N 1
ATOM 8500 C CA . GLU B 1 500 ? -7.626 113.386 30.019 1.00 24.05 500 GLU B CA 1
ATOM 8501 C C . GLU B 1 500 ? -8.666 114.492 29.871 1.00 24.24 500 GLU B C 1
ATOM 8502 O O . GLU B 1 500 ? -8.592 115.324 28.966 1.00 24.52 500 GLU B O 1
ATOM 8508 N N . THR B 1 501 ? -9.631 114.500 30.785 1.00 23.97 501 THR B N 1
ATOM 8509 C CA . THR B 1 501 ? -10.685 115.505 30.781 1.00 21.58 501 THR B CA 1
ATOM 8510 C C . THR B 1 501 ? -10.188 116.789 31.428 1.00 22.21 501 THR B C 1
ATOM 8511 O O . THR B 1 501 ? -10.584 117.887 31.031 1.00 24.88 501 THR B O 1
ATOM 8515 N N . TYR B 1 502 ? -9.320 116.651 32.428 1.00 20.07 502 TYR B N 1
ATOM 8516 C CA . TYR B 1 502 ? -8.784 117.808 33.128 1.00 18.44 502 TYR B CA 1
ATOM 8517 C C . TYR B 1 502 ? -7.268 117.813 33.235 1.00 18.75 502 TYR B C 1
ATOM 8518 O O . TYR B 1 502 ? -6.596 116.814 32.972 1.00 18.76 502 TYR B O 1
ATOM 8527 N N . ILE B 1 503 ? -6.744 118.962 33.643 1.00 18.38 503 ILE B N 1
ATOM 8528 C CA . ILE B 1 503 ? -5.320 119.148 33.861 1.00 17.96 503 ILE B CA 1
ATOM 8529 C C . ILE B 1 503 ? -5.169 120.022 35.105 1.00 19.38 503 ILE B C 1
ATOM 8530 O O . ILE B 1 503 ? -5.499 121.208 35.079 1.00 20.51 503 ILE B O 1
ATOM 8535 N N . ALA B 1 504 ? -4.698 119.434 36.197 1.00 18.14 504 ALA B N 1
ATOM 8536 C CA . ALA B 1 504 ? -4.490 120.194 37.420 1.00 17.63 504 ALA B CA 1
ATOM 8537 C C . ALA B 1 504 ? -3.046 120.678 37.355 1.00 17.96 504 ALA B C 1
ATOM 8538 O O . ALA B 1 504 ? -2.167 119.938 36.919 1.00 17.46 504 ALA B O 1
ATOM 8540 N N . ALA B 1 505 ? -2.804 121.920 37.764 1.00 16.37 505 ALA B N 1
ATOM 8541 C CA . ALA B 1 505 ? -1.456 122.467 37.718 1.00 17.43 505 ALA B CA 1
ATOM 8542 C C . ALA B 1 505 ? -1.196 123.474 38.825 1.00 17.23 505 ALA B C 1
ATOM 8543 O O . ALA B 1 505 ? -1.917 124.464 38.961 1.00 16.47 505 ALA B O 1
ATOM 8545 N N . GLY B 1 506 ? -0.151 123.218 39.605 1.00 17.44 506 GLY B N 1
ATOM 8546 C CA . GLY B 1 506 ? 0.204 124.112 40.689 1.00 15.74 506 GLY B CA 1
ATOM 8547 C C . GLY B 1 506 ? 1.526 124.781 40.395 1.00 18.31 506 GLY B C 1
ATOM 8548 O O . GLY B 1 506 ? 2.280 124.317 39.530 1.00 18.28 506 GLY B O 1
ATOM 8549 N N . ASP B 1 507 ? 1.811 125.876 41.100 1.00 19.01 507 ASP B N 1
ATOM 8550 C CA . ASP B 1 507 ? 3.059 126.603 40.907 1.00 20.92 507 ASP B CA 1
ATOM 8551 C C . ASP B 1 507 ? 3.837 126.681 42.215 1.00 21.44 507 ASP B C 1
ATOM 8552 O O . ASP B 1 507 ? 3.385 126.182 43.239 1.00 22.48 507 ASP B O 1
ATOM 8557 N N . VAL B 1 508 ? 5.005 127.313 42.173 1.00 23.02 508 VAL B N 1
ATOM 8558 C CA . VAL B 1 508 ? 5.872 127.436 43.342 1.00 25.16 508 VAL B CA 1
ATOM 8559 C C . VAL B 1 508 ? 5.358 128.358 44.447 1.00 26.93 508 VAL B C 1
ATOM 8560 O O . VAL B 1 508 ? 5.985 128.469 45.503 1.00 25.83 508 VAL B O 1
ATOM 8572 N N . GLY B 1 510 ? 1.948 128.225 45.526 1.00 28.47 510 GLY B N 1
ATOM 8573 C CA . GLY B 1 510 ? 0.931 127.525 46.286 1.00 27.28 510 GLY B CA 1
ATOM 8574 C C . GLY B 1 510 ? -0.404 127.517 45.565 1.00 27.18 510 GLY B C 1
ATOM 8575 O O . GLY B 1 510 ? -1.379 126.925 46.044 1.00 24.72 510 GLY B O 1
ATOM 8576 N N . LYS B 1 511 ? -0.448 128.180 44.410 1.00 26.94 511 LYS B N 1
ATOM 8577 C CA . LYS B 1 511 ? -1.666 128.248 43.609 1.00 26.79 511 LYS B CA 1
ATOM 8578 C C . LYS B 1 511 ? -1.815 127.026 42.716 1.00 25.48 511 LYS B C 1
ATOM 8579 O O . LYS B 1 511 ? -0.864 126.584 42.084 1.00 27.15 511 LYS B O 1
ATOM 8585 N N . ILE B 1 512 ? -3.023 126.483 42.677 1.00 25.69 512 ILE B N 1
ATOM 8586 C CA . ILE B 1 512 ? -3.332 125.323 41.856 1.00 25.14 512 ILE B CA 1
ATOM 8587 C C . ILE B 1 512 ? -4.578 125.637 41.045 1.00 22.83 512 ILE B C 1
ATOM 8588 O O . ILE B 1 512 ? -5.599 126.040 41.601 1.00 20.77 512 ILE B O 1
ATOM 8593 N N . LEU B 1 513 ? -4.495 125.448 39.733 1.00 22.34 513 LEU B N 1
ATOM 8594 C CA . LEU B 1 513 ? -5.628 125.714 38.862 1.00 20.41 513 LEU B CA 1
ATOM 8595 C C . LEU B 1 513 ? -6.101 124.439 38.202 1.00 21.99 513 LEU B C 1
ATOM 8596 O O . LEU B 1 513 ? -5.293 123.582 37.834 1.00 21.03 513 LEU B O 1
ATOM 8601 N N . LEU B 1 514 ? -7.419 124.312 38.068 1.00 22.77 514 LEU B N 1
ATOM 8602 C CA . LEU B 1 514 ? -8.021 123.150 37.422 1.00 22.64 514 LEU B CA 1
ATOM 8603 C C . LEU B 1 514 ? -8.478 123.580 36.025 1.00 23.23 514 LEU B C 1
ATOM 8604 O O . LEU B 1 514 ? -9.305 124.482 35.884 1.00 25.16 514 LEU B O 1
ATOM 8609 N N . TYR B 1 515 ? -7.937 122.944 34.994 1.00 22.97 515 TYR B N 1
ATOM 8610 C CA . TYR B 1 515 ? -8.309 123.279 33.622 1.00 22.53 515 TYR B CA 1
ATOM 8611 C C . TYR B 1 515 ? -9.131 122.177 32.965 1.00 22.79 515 TYR B C 1
ATOM 8612 O O . TYR B 1 515 ? -9.033 121.014 33.339 1.00 23.71 515 TYR B O 1
ATOM 8621 N N . ASP B 1 516 ? -9.947 122.560 31.988 1.00 24.75 516 ASP B N 1
ATOM 8622 C CA . ASP B 1 516 ? -10.737 121.609 31.213 1.00 25.84 516 ASP B CA 1
ATOM 8623 C C . ASP B 1 516 ? -9.852 121.435 29.980 1.00 27.39 516 ASP B C 1
ATOM 8624 O O . ASP B 1 516 ? -9.762 122.337 29.151 1.00 26.70 516 ASP B O 1
ATOM 8629 N N . LEU B 1 517 ? -9.181 120.291 29.874 1.00 28.63 517 LEU B N 1
ATOM 8630 C CA . LEU B 1 517 ? -8.262 120.039 28.766 1.00 28.74 517 LEU B CA 1
ATOM 8631 C C . LEU B 1 517 ? -8.818 120.351 27.385 1.00 28.75 517 LEU B C 1
ATOM 8632 O O . LEU B 1 517 ? -8.192 121.068 26.603 1.00 27.41 517 LEU B O 1
ATOM 8637 N N . GLN B 1 518 ? -9.994 119.818 27.084 1.00 29.78 518 GLN B N 1
ATOM 8638 C CA . GLN B 1 518 ? -10.593 120.023 25.772 1.00 30.57 518 GLN B CA 1
ATOM 8639 C C . GLN B 1 518 ? -10.893 121.483 25.428 1.00 29.66 518 GLN B C 1
ATOM 8640 O O . GLN B 1 518 ? -10.612 121.924 24.315 1.00 29.76 518 GLN B O 1
ATOM 8646 N N . SER B 1 519 ? -11.446 122.241 26.371 1.00 28.98 519 SER B N 1
ATOM 8647 C CA . SER B 1 519 ? -11.752 123.645 26.103 1.00 29.21 519 SER B CA 1
ATOM 8648 C C . SER B 1 519 ? -10.571 124.529 26.478 1.00 29.17 519 SER B C 1
ATOM 8649 O O . SER B 1 519 ? -10.594 125.737 26.250 1.00 29.15 519 SER B O 1
ATOM 8652 N N . ARG B 1 520 ? -9.539 123.907 27.041 1.00 29.19 520 ARG B N 1
ATOM 8653 C CA . ARG B 1 520 ? -8.343 124.605 27.501 1.00 29.76 520 ARG B CA 1
ATOM 8654 C C . ARG B 1 520 ? -8.684 125.810 28.371 1.00 29.25 520 ARG B C 1
ATOM 8655 O O . ARG B 1 520 ? -7.907 126.751 28.487 1.00 29.11 520 ARG B O 1
ATOM 8663 N N . GLU B 1 521 ? -9.845 125.753 29.011 1.00 29.67 521 GLU B N 1
ATOM 8664 C CA . GLU B 1 521 ? -10.308 126.837 29.876 1.00 32.95 521 GLU B CA 1
ATOM 8665 C C . GLU B 1 521 ? -10.241 126.414 31.356 1.00 31.45 521 GLU B C 1
ATOM 8666 O O . GLU B 1 521 ? -10.123 125.227 31.670 1.00 30.57 521 GLU B O 1
ATOM 8672 N N . VAL B 1 522 ? -10.312 127.384 32.261 1.00 30.01 522 VAL B N 1
ATOM 8673 C CA . VAL B 1 522 ? -10.277 127.089 33.693 1.00 29.45 522 VAL B CA 1
ATOM 8674 C C . VAL B 1 522 ? -11.658 126.626 34.173 1.00 30.32 522 VAL B C 1
ATOM 8675 O O . VAL B 1 522 ? -12.660 127.294 33.920 1.00 29.70 522 VAL B O 1
ATOM 8679 N N . LYS B 1 523 ? -11.721 125.490 34.861 1.00 31.15 523 LYS B N 1
ATOM 8680 C CA . LYS B 1 523 ? -13.013 125.019 35.347 1.00 31.68 523 LYS B CA 1
ATOM 8681 C C . LYS B 1 523 ? -13.284 125.522 36.759 1.00 31.84 523 LYS B C 1
ATOM 8682 O O . LYS B 1 523 ? -14.432 125.740 37.140 1.00 33.78 523 LYS B O 1
ATOM 8688 N N . THR B 1 524 ? -12.222 125.686 37.537 1.00 30.96 524 THR B N 1
ATOM 8689 C CA . THR B 1 524 ? -12.338 126.212 38.890 1.00 29.42 524 THR B CA 1
ATOM 8690 C C . THR B 1 524 ? -10.988 126.709 39.348 1.00 28.76 524 THR B C 1
ATOM 8691 O O . THR B 1 524 ? -9.965 126.078 39.094 1.00 30.25 524 THR B O 1
ATOM 8695 N N . SER B 1 525 ? -10.989 127.856 40.010 1.00 26.95 525 SER B N 1
ATOM 8696 C CA . SER B 1 525 ? -9.765 128.435 40.524 1.00 25.52 525 SER B CA 1
ATOM 8697 C C . SER B 1 525 ? -9.969 128.666 42.009 1.00 24.57 525 SER B C 1
ATOM 8698 O O . SER B 1 525 ? -9.224 129.416 42.637 1.00 22.78 525 SER B O 1
ATOM 8701 N N . ARG B 1 526 ? -10.980 128.002 42.565 1.00 24.70 526 ARG B N 1
ATOM 8702 C CA . ARG B 1 526 ? -11.305 128.154 43.979 1.00 25.31 526 ARG B CA 1
ATOM 8703 C C . ARG B 1 526 ? -10.547 127.220 44.920 1.00 24.50 526 ARG B C 1
ATOM 8704 O O . ARG B 1 526 ? -10.777 127.245 46.130 1.00 24.90 526 ARG B O 1
ATOM 8712 N N . TRP B 1 527 ? -9.650 126.397 44.386 1.00 22.81 527 TRP B N 1
ATOM 8713 C CA . TRP B 1 527 ? -8.877 125.507 45.248 1.00 21.82 527 TRP B CA 1
ATOM 8714 C C . TRP B 1 527 ? -7.925 126.350 46.106 1.00 21.54 527 TRP B C 1
ATOM 8715 O O . TRP B 1 527 ? -7.142 127.153 45.602 1.00 20.87 527 TRP B O 1
ATOM 8726 N N . ALA B 1 528 ? -8.026 126.171 47.417 1.00 23.05 528 ALA B N 1
ATOM 8727 C CA . ALA B 1 528 ? -7.234 126.931 48.380 1.00 24.65 528 ALA B CA 1
ATOM 8728 C C . ALA B 1 528 ? -5.746 127.103 48.086 1.00 25.03 528 ALA B C 1
ATOM 8729 O O . ALA B 1 528 ? -5.020 126.127 47.870 1.00 24.14 528 ALA B O 1
ATOM 8731 N N . PHE B 1 529 ? -5.314 128.364 48.092 1.00 23.22 529 PHE B N 1
ATOM 8732 C CA . PHE B 1 529 ? -3.924 128.745 47.881 1.00 23.71 529 PHE B CA 1
ATOM 8733 C C . PHE B 1 529 ? -3.129 128.159 49.057 1.00 25.48 529 PHE B C 1
ATOM 8734 O O . PHE B 1 529 ? -3.560 128.244 50.209 1.00 24.20 529 PHE B O 1
ATOM 8742 N N . ARG B 1 530 ? -1.969 127.580 48.767 1.00 25.84 530 ARG B N 1
ATOM 8743 C CA . ARG B 1 530 ? -1.147 126.947 49.794 1.00 25.88 530 ARG B CA 1
ATOM 8744 C C . ARG B 1 530 ? -0.034 127.807 50.384 1.00 27.51 530 ARG B C 1
ATOM 8745 O O . ARG B 1 530 ? 0.550 127.453 51.409 1.00 30.64 530 ARG B O 1
ATOM 8753 N N . THR B 1 531 ? 0.267 128.929 49.742 1.00 27.32 531 THR B N 1
ATOM 8754 C CA . THR B 1 531 ? 1.322 129.815 50.213 1.00 28.08 531 THR B CA 1
ATOM 8755 C C . THR B 1 531 ? 2.642 129.049 50.238 1.00 28.16 531 THR B C 1
ATOM 8756 O O . THR B 1 531 ? 3.615 129.498 50.836 1.00 28.10 531 THR B O 1
ATOM 8760 N N . SER B 1 532 ? 2.663 127.895 49.573 1.00 28.57 532 SER B N 1
ATOM 8761 C CA . SER B 1 532 ? 3.850 127.043 49.510 1.00 28.01 532 SER B CA 1
ATOM 8762 C C . SER B 1 532 ? 3.844 126.208 48.224 1.00 26.34 532 SER B C 1
ATOM 8763 O O . SER B 1 532 ? 2.792 125.826 47.736 1.00 26.34 532 SER B O 1
ATOM 8766 N N . LYS B 1 533 ? 5.027 125.913 47.697 1.00 26.98 533 LYS B N 1
ATOM 8767 C CA . LYS B 1 533 ? 5.185 125.143 46.457 1.00 27.73 533 LYS B CA 1
ATOM 8768 C C . LYS B 1 533 ? 4.461 123.795 46.381 1.00 26.94 533 LYS B C 1
ATOM 8769 O O . LYS B 1 533 ? 4.553 122.981 47.299 1.00 27.03 533 LYS B O 1
ATOM 8775 N N . ILE B 1 534 ? 3.750 123.564 45.276 1.00 24.64 534 ILE B N 1
ATOM 8776 C CA . ILE B 1 534 ? 3.044 122.299 45.073 1.00 23.87 534 ILE B CA 1
ATOM 8777 C C . ILE B 1 534 ? 4.025 121.285 44.489 1.00 23.56 534 ILE B C 1
ATOM 8778 O O . ILE B 1 534 ? 4.657 121.545 43.465 1.00 24.24 534 ILE B O 1
ATOM 8783 N N . ASN B 1 535 ? 4.146 120.130 45.141 1.00 22.73 535 ASN B N 1
ATOM 8784 C CA . ASN B 1 535 ? 5.072 119.092 44.697 1.00 21.41 535 ASN B CA 1
ATOM 8785 C C . ASN B 1 535 ? 4.438 117.847 44.096 1.00 21.57 535 ASN B C 1
ATOM 8786 O O . ASN B 1 535 ? 5.106 117.089 43.398 1.00 21.13 535 ASN B O 1
ATOM 8791 N N . ALA B 1 536 ? 3.159 117.625 44.369 1.00 20.68 536 ALA B N 1
ATOM 8792 C CA . ALA B 1 536 ? 2.506 116.436 43.849 1.00 21.56 536 ALA B CA 1
ATOM 8793 C C . ALA B 1 536 ? 1.000 116.568 43.735 1.00 21.07 536 ALA B C 1
ATOM 8794 O O . ALA B 1 536 ? 0.338 117.107 44.623 1.00 20.84 536 ALA B O 1
ATOM 8796 N N . ILE B 1 537 ? 0.472 116.064 42.627 1.00 19.63 537 ILE B N 1
ATOM 8797 C CA . ILE B 1 537 ? -0.956 116.070 42.364 1.00 19.97 537 ILE B CA 1
ATOM 8798 C C . ILE B 1 537 ? -1.271 114.694 41.804 1.00 20.16 537 ILE B C 1
ATOM 8799 O O . ILE B 1 537 ? -0.619 114.244 40.861 1.00 20.32 537 ILE B O 1
ATOM 8804 N N . SER B 1 538 ? -2.267 114.028 42.374 1.00 18.40 538 SER B N 1
ATOM 8805 C CA . SER B 1 538 ? -2.626 112.699 41.908 1.00 18.90 538 SER B CA 1
ATOM 8806 C C . SER B 1 538 ? -4.139 112.456 41.980 1.00 19.19 538 SER B C 1
ATOM 8807 O O . SER B 1 538 ? -4.753 112.634 43.025 1.00 20.43 538 SER B O 1
ATOM 8810 N N . TRP B 1 539 ? -4.726 112.048 40.858 1.00 19.85 539 TRP B N 1
ATOM 8811 C CA . TRP B 1 539 ? -6.163 111.794 40.764 1.00 20.95 539 TRP B CA 1
ATOM 8812 C C . TRP B 1 539 ? -6.617 110.474 41.386 1.00 22.10 539 TRP B C 1
ATOM 8813 O O . TRP B 1 539 ? -6.034 109.418 41.129 1.00 23.00 539 TRP B O 1
ATOM 8824 N N . LYS B 1 540 ? -7.668 110.540 42.200 1.00 23.25 540 LYS B N 1
ATOM 8825 C CA . LYS B 1 540 ? -8.203 109.351 42.854 1.00 25.66 540 LYS B CA 1
ATOM 8826 C C . LYS B 1 540 ? -9.005 108.445 41.929 1.00 26.88 540 LYS B C 1
ATOM 8827 O O . LYS B 1 540 ? -9.954 108.883 41.280 1.00 29.46 540 LYS B O 1
ATOM 8833 N N . PRO B 1 541 ? -8.636 107.159 41.865 1.00 27.93 541 PRO B N 1
ATOM 8834 C CA . PRO B 1 541 ? -9.344 106.204 41.011 1.00 29.02 541 PRO B CA 1
ATOM 8835 C C . PRO B 1 541 ? -10.669 105.743 41.616 1.00 31.46 541 PRO B C 1
ATOM 8836 O O . PRO B 1 541 ? -10.818 105.679 42.837 1.00 31.12 541 PRO B O 1
ATOM 8840 N N . ALA B 1 542 ? -11.635 105.438 40.755 1.00 33.72 542 ALA B N 1
ATOM 8841 C CA . ALA B 1 542 ? -12.939 104.980 41.214 1.00 36.56 542 ALA B CA 1
ATOM 8842 C C . ALA B 1 542 ? -12.782 103.634 41.911 1.00 38.31 542 ALA B C 1
ATOM 8843 O O . ALA B 1 542 ? -11.889 102.855 41.580 1.00 39.28 542 ALA B O 1
ATOM 8845 N N . GLU B 1 543 ? -13.659 103.366 42.872 1.00 39.52 543 GLU B N 1
ATOM 8846 C CA . GLU B 1 543 ? -13.618 102.125 43.633 1.00 40.59 543 GLU B CA 1
ATOM 8847 C C . GLU B 1 543 ? -13.800 100.900 42.737 1.00 40.79 543 GLU B C 1
ATOM 8848 O O . GLU B 1 543 ? -14.628 100.897 41.824 1.00 40.57 543 GLU B O 1
ATOM 8854 N N . GLU B 1 550 ? -20.272 107.915 40.030 1.00 52.93 550 GLU B N 1
ATOM 8855 C CA . GLU B 1 550 ? -19.142 107.670 40.922 1.00 53.41 550 GLU B CA 1
ATOM 8856 C C . GLU B 1 550 ? -17.837 107.587 40.142 1.00 52.16 550 GLU B C 1
ATOM 8857 O O . GLU B 1 550 ? -16.781 107.984 40.632 1.00 53.39 550 GLU B O 1
ATOM 8863 N N . ILE B 1 551 ? -17.922 107.055 38.927 1.00 50.16 551 ILE B N 1
ATOM 8864 C CA . ILE B 1 551 ? -16.760 106.902 38.067 1.00 47.29 551 ILE B CA 1
ATOM 8865 C C . ILE B 1 551 ? -16.234 108.270 37.643 1.00 45.65 551 ILE B C 1
ATOM 8866 O O . ILE B 1 551 ? -15.080 108.408 37.237 1.00 46.44 551 ILE B O 1
ATOM 8871 N N . GLU B 1 552 ? -17.086 109.282 37.750 1.00 42.91 552 GLU B N 1
ATOM 8872 C CA . GLU B 1 552 ? -16.707 110.640 37.383 1.00 41.10 552 GLU B CA 1
ATOM 8873 C C . GLU B 1 552 ? -15.582 111.169 38.271 1.00 38.38 552 GLU B C 1
ATOM 8874 O O . GLU B 1 552 ? -15.637 111.058 39.495 1.00 38.42 552 GLU B O 1
ATOM 8880 N N . GLU B 1 553 ? -14.562 111.742 37.645 1.00 34.74 553 GLU B N 1
ATOM 8881 C CA . GLU B 1 553 ? -13.422 112.289 38.372 1.00 31.91 553 GLU B CA 1
ATOM 8882 C C . GLU B 1 553 ? -13.841 113.438 39.281 1.00 30.39 553 GLU B C 1
ATOM 8883 O O . GLU B 1 553 ? -14.692 114.253 38.919 1.00 30.38 553 GLU B O 1
ATOM 8889 N N . ASP B 1 554 ? -13.241 113.509 40.462 1.00 27.93 554 ASP B N 1
ATOM 8890 C CA . ASP B 1 554 ? -13.599 114.561 41.400 1.00 26.29 554 ASP B CA 1
ATOM 8891 C C . ASP B 1 554 ? -12.498 114.912 42.387 1.00 24.76 554 ASP B C 1
ATOM 8892 O O . ASP B 1 554 ? -11.975 116.020 42.369 1.00 23.72 554 ASP B O 1
ATOM 8897 N N . LEU B 1 555 ? -12.152 113.965 43.250 1.00 23.98 555 LEU B N 1
ATOM 8898 C CA . LEU B 1 555 ? -11.116 114.180 44.252 1.00 24.11 555 LEU B CA 1
ATOM 8899 C C . LEU B 1 555 ? -9.693 114.078 43.691 1.00 23.73 555 LEU B C 1
ATOM 8900 O O . LEU B 1 555 ? -9.383 113.186 42.907 1.00 21.07 555 LEU B O 1
ATOM 8905 N N . VAL B 1 556 ? -8.836 115.013 44.091 1.00 23.67 556 VAL B N 1
ATOM 8906 C CA . VAL B 1 556 ? -7.450 115.026 43.647 1.00 24.30 556 VAL B CA 1
ATOM 8907 C C . VAL B 1 556 ? -6.542 115.323 44.832 1.00 23.06 556 VAL B C 1
ATOM 8908 O O . VAL B 1 556 ? -6.606 116.397 45.431 1.00 21.58 556 VAL B O 1
ATOM 8912 N N . ALA B 1 557 ? -5.704 114.349 45.174 1.00 23.38 557 ALA B N 1
ATOM 8913 C CA . ALA B 1 557 ? -4.768 114.480 46.282 1.00 21.40 557 ALA B CA 1
ATOM 8914 C C . ALA B 1 557 ? -3.617 115.383 45.862 1.00 20.17 557 ALA B C 1
ATOM 8915 O O . ALA B 1 557 ? -3.165 115.329 44.719 1.00 21.02 557 ALA B O 1
ATOM 8917 N N . THR B 1 558 ? -3.149 116.220 46.784 1.00 19.61 558 THR B N 1
ATOM 8918 C CA . THR B 1 558 ? -2.046 117.130 46.497 1.00 18.41 558 THR B CA 1
ATOM 8919 C C . THR B 1 558 ? -1.169 117.358 47.723 1.00 19.51 558 THR B C 1
ATOM 8920 O O . THR B 1 558 ? -1.660 117.459 48.848 1.00 20.92 558 THR B O 1
ATOM 8924 N N . GLY B 1 559 ? 0.136 117.444 47.495 1.00 18.29 559 GLY B N 1
ATOM 8925 C CA . GLY B 1 559 ? 1.058 117.675 48.587 1.00 17.87 559 GLY B CA 1
ATOM 8926 C C . GLY B 1 559 ? 1.926 118.861 48.248 1.00 16.44 559 GLY B C 1
ATOM 8927 O O . GLY B 1 559 ? 2.150 119.142 47.070 1.00 15.54 559 GLY B O 1
ATOM 8928 N N . SER B 1 560 ? 2.410 119.565 49.264 1.00 16.15 560 SER B N 1
ATOM 8929 C CA . SER B 1 560 ? 3.262 120.718 49.019 1.00 17.72 560 SER B CA 1
ATOM 8930 C C . SER B 1 560 ? 4.343 120.904 50.068 1.00 18.14 560 SER B C 1
ATOM 8931 O O . SER B 1 560 ? 4.378 120.211 51.085 1.00 18.00 560 SER B O 1
ATOM 8934 N N . LEU B 1 561 ? 5.221 121.860 49.796 1.00 19.60 561 LEU B N 1
ATOM 8935 C CA . LEU B 1 561 ? 6.319 122.197 50.678 1.00 22.00 561 LEU B CA 1
ATOM 8936 C C . LEU B 1 561 ? 5.786 122.626 52.045 1.00 24.23 561 LEU B C 1
ATOM 8937 O O . LEU B 1 561 ? 6.554 122.769 52.992 1.00 23.77 561 LEU B O 1
ATOM 8942 N N . ASP B 1 562 ? 4.474 122.838 52.140 1.00 25.89 562 ASP B N 1
ATOM 8943 C CA . ASP B 1 562 ? 3.865 123.232 53.410 1.00 29.00 562 ASP B CA 1
ATOM 8944 C C . ASP B 1 562 ? 3.581 121.980 54.249 1.00 28.63 562 ASP B C 1
ATOM 8945 O O . ASP B 1 562 ? 2.726 121.993 55.137 1.00 29.04 562 ASP B O 1
ATOM 8950 N N . THR B 1 563 ? 4.304 120.902 53.939 1.00 27.08 563 THR B N 1
ATOM 8951 C CA . THR B 1 563 ? 4.189 119.610 54.631 1.00 25.13 563 THR B CA 1
ATOM 8952 C C . THR B 1 563 ? 2.800 118.983 54.615 1.00 23.84 563 THR B C 1
ATOM 8953 O O . THR B 1 563 ? 2.619 117.863 55.097 1.00 23.32 563 THR B O 1
ATOM 8957 N N . ASN B 1 564 ? 1.822 119.682 54.054 1.00 23.74 564 ASN B N 1
ATOM 8958 C CA . ASN B 1 564 ? 0.460 119.163 54.060 1.00 21.74 564 ASN B CA 1
ATOM 8959 C C . ASN B 1 564 ? -0.026 118.395 52.846 1.00 22.02 564 ASN B C 1
ATOM 8960 O O . ASN B 1 564 ? 0.523 118.503 51.746 1.00 21.28 564 ASN B O 1
ATOM 8965 N N . ILE B 1 565 ? -1.077 117.614 53.084 1.00 20.66 565 ILE B N 1
ATOM 8966 C CA . ILE B 1 565 ? -1.734 116.825 52.064 1.00 20.78 565 ILE B CA 1
ATOM 8967 C C . ILE B 1 565 ? -3.171 117.334 51.973 1.00 23.40 565 ILE B C 1
ATOM 8968 O O . ILE B 1 565 ? -3.963 117.148 52.900 1.00 24.03 565 ILE B O 1
ATOM 8973 N N . PHE B 1 566 ? -3.498 117.989 50.864 1.00 23.46 566 PHE B N 1
ATOM 8974 C CA . PHE B 1 566 ? -4.845 118.508 50.640 1.00 23.72 566 PHE B CA 1
ATOM 8975 C C . PHE B 1 566 ? -5.507 117.741 49.498 1.00 23.59 566 PHE B C 1
ATOM 8976 O O . PHE B 1 566 ? -4.971 117.685 48.390 1.00 22.39 566 PHE B O 1
ATOM 8984 N N . ILE B 1 567 ? -6.663 117.147 49.761 1.00 22.68 567 ILE B N 1
ATOM 8985 C CA . ILE B 1 567 ? -7.385 116.451 48.709 1.00 23.56 567 ILE B CA 1
ATOM 8986 C C . ILE B 1 567 ? -8.519 117.390 48.308 1.00 24.14 567 ILE B C 1
ATOM 8987 O O . ILE B 1 567 ? -9.469 117.591 49.072 1.00 25.14 567 ILE B O 1
ATOM 8992 N N . TYR B 1 568 ? -8.403 117.983 47.123 1.00 22.79 568 TYR B N 1
ATOM 8993 C CA . TYR B 1 568 ? -9.415 118.901 46.618 1.00 22.59 568 TYR B CA 1
ATOM 8994 C C . TYR B 1 568 ? -10.534 118.137 45.917 1.00 23.35 568 TYR B C 1
ATOM 8995 O O . TYR B 1 568 ? -10.468 116.915 45.786 1.00 24.99 568 TYR B O 1
ATOM 9004 N N . SER B 1 569 ? -11.562 118.858 45.478 1.00 22.60 569 SER B N 1
ATOM 9005 C CA . SER B 1 569 ? -12.698 118.246 44.791 1.00 21.85 569 SER B CA 1
ATOM 9006 C C . SER B 1 569 ? -13.163 119.084 43.611 1.00 23.91 569 SER B C 1
ATOM 9007 O O . SER B 1 569 ? -13.470 120.274 43.765 1.00 23.70 569 SER B O 1
ATOM 9010 N N . VAL B 1 570 ? -13.217 118.459 42.437 1.00 21.30 570 VAL B N 1
ATOM 9011 C CA . VAL B 1 570 ? -13.655 119.144 41.234 1.00 22.85 570 VAL B CA 1
ATOM 9012 C C . VAL B 1 570 ? -15.107 119.571 41.441 1.00 23.98 570 VAL B C 1
ATOM 9013 O O . VAL B 1 570 ? -15.457 120.731 41.227 1.00 23.52 570 VAL B O 1
ATOM 9017 N N . LYS B 1 571 ? -15.933 118.621 41.876 1.00 23.95 571 LYS B N 1
ATOM 9018 C CA . LYS B 1 571 ? -17.351 118.850 42.120 1.00 25.90 571 LYS B CA 1
ATOM 9019 C C . LYS B 1 571 ? -17.669 119.901 43.186 1.00 26.60 571 LYS B C 1
ATOM 9020 O O . LYS B 1 571 ? -18.544 120.740 42.979 1.00 26.45 571 LYS B O 1
ATOM 9026 N N . ARG B 1 572 ? -16.978 119.847 44.324 1.00 27.52 572 ARG B N 1
ATOM 9027 C CA . ARG B 1 572 ? -17.190 120.813 45.406 1.00 28.20 572 ARG B CA 1
ATOM 9028 C C . ARG B 1 572 ? -15.847 121.459 45.759 1.00 27.80 572 ARG B C 1
ATOM 9029 O O . ARG B 1 572 ? -15.204 121.079 46.739 1.00 29.61 572 ARG B O 1
ATOM 9037 N N . PRO B 1 573 ? -15.415 122.454 44.968 1.00 26.54 573 PRO B N 1
ATOM 9038 C CA . PRO B 1 573 ? -14.147 123.174 45.156 1.00 27.24 573 PRO B CA 1
ATOM 9039 C C . PRO B 1 573 ? -13.882 123.743 46.551 1.00 28.27 573 PRO B C 1
ATOM 9040 O O . PRO B 1 573 ? -12.751 124.111 46.871 1.00 26.28 573 PRO B O 1
ATOM 9052 N N . LYS B 1 575 ? -14.746 121.997 49.271 1.00 33.12 575 LYS B N 1
ATOM 9053 C CA . LYS B 1 575 ? -14.599 120.806 50.109 1.00 33.70 575 LYS B CA 1
ATOM 9054 C C . LYS B 1 575 ? -13.153 120.327 50.129 1.00 32.12 575 LYS B C 1
ATOM 9055 O O . LYS B 1 575 ? -12.607 119.947 49.095 1.00 31.95 575 LYS B O 1
ATOM 9061 N N . ILE B 1 576 ? -12.539 120.329 51.306 1.00 31.25 576 ILE B N 1
ATOM 9062 C CA . ILE B 1 576 ? -11.155 119.889 51.430 1.00 29.57 576 ILE B CA 1
ATOM 9063 C C . ILE B 1 576 ? -10.935 118.913 52.576 1.00 29.77 576 ILE B C 1
ATOM 9064 O O . ILE B 1 576 ? -11.285 119.203 53.720 1.00 29.88 576 ILE B O 1
ATOM 9069 N N . ILE B 1 577 ? -10.357 117.757 52.256 1.00 28.50 577 ILE B N 1
ATOM 9070 C CA . ILE B 1 577 ? -10.028 116.749 53.259 1.00 26.63 577 ILE B CA 1
ATOM 9071 C C . ILE B 1 577 ? -8.518 116.877 53.365 1.00 27.26 577 ILE B C 1
ATOM 9072 O O . ILE B 1 577 ? -7.817 116.679 52.376 1.00 27.34 577 ILE B O 1
ATOM 9077 N N . LYS B 1 578 ? -8.008 117.207 54.544 1.00 26.76 578 LYS B N 1
ATOM 9078 C CA . LYS B 1 578 ? -6.574 117.358 54.686 1.00 27.37 578 LYS B CA 1
ATOM 9079 C C . LYS B 1 578 ? -5.907 116.663 55.863 1.00 26.86 578 LYS B C 1
ATOM 9080 O O . LYS B 1 578 ? -6.553 116.287 56.844 1.00 27.23 578 LYS B O 1
ATOM 9086 N N . ALA B 1 579 ? -4.596 116.483 55.721 1.00 25.17 579 ALA B N 1
ATOM 9087 C CA . ALA B 1 579 ? -3.750 115.861 56.731 1.00 23.59 579 ALA B CA 1
ATOM 9088 C C . ALA B 1 579 ? -2.537 116.772 56.878 1.00 22.61 579 ALA B C 1
ATOM 9089 O O . ALA B 1 579 ? -1.655 116.796 56.013 1.00 20.55 579 ALA B O 1
ATOM 9091 N N . LEU B 1 580 ? -2.509 117.526 57.971 1.00 21.57 580 LEU B N 1
ATOM 9092 C CA . LEU B 1 580 ? -1.424 118.461 58.246 1.00 22.25 580 LEU B CA 1
ATOM 9093 C C . LEU B 1 580 ? -0.151 117.768 58.738 1.00 22.70 580 LEU B C 1
ATOM 9094 O O . LEU B 1 580 ? -0.214 116.680 59.319 1.00 20.93 580 LEU B O 1
ATOM 9099 N N . ASN B 1 581 ? 0.993 118.412 58.496 1.00 22.95 581 ASN B N 1
ATOM 9100 C CA . ASN B 1 581 ? 2.307 117.922 58.928 1.00 23.64 581 ASN B CA 1
ATOM 9101 C C . ASN B 1 581 ? 2.641 116.511 58.456 1.00 22.49 581 ASN B C 1
ATOM 9102 O O . ASN B 1 581 ? 3.224 115.726 59.209 1.00 24.11 581 ASN B O 1
ATOM 9107 N N . ALA B 1 582 ? 2.282 116.189 57.218 1.00 19.38 582 ALA B N 1
ATOM 9108 C C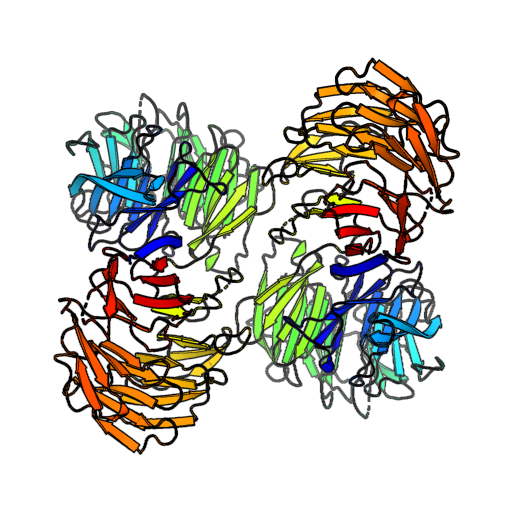A . ALA B 1 582 ? 2.546 114.864 56.676 1.00 16.55 582 ALA B CA 1
ATOM 9109 C C . ALA B 1 582 ? 4.045 114.522 56.678 1.00 16.79 582 ALA B C 1
ATOM 9110 O O . ALA B 1 582 ? 4.436 113.455 57.148 1.00 15.76 582 ALA B O 1
ATOM 9112 N N . HIS B 1 583 ? 4.871 115.435 56.165 1.00 15.52 583 HIS B N 1
ATOM 9113 C CA . HIS B 1 583 ? 6.312 115.234 56.085 1.00 15.62 583 HIS B CA 1
ATOM 9114 C C . HIS B 1 583 ? 7.086 116.505 56.415 1.00 16.99 583 HIS B C 1
ATOM 9115 O O . HIS B 1 583 ? 6.780 117.576 55.896 1.00 17.55 583 HIS B O 1
ATOM 9122 N N . LYS B 1 584 ? 8.100 116.390 57.266 1.00 16.56 584 LYS B N 1
ATOM 9123 C CA . LYS B 1 584 ? 8.890 117.557 57.614 1.00 16.03 584 LYS B CA 1
ATOM 9124 C C . LYS B 1 584 ? 9.636 118.049 56.378 1.00 16.69 584 LYS B C 1
ATOM 9125 O O . LYS B 1 584 ? 10.258 117.265 55.656 1.00 16.95 584 LYS B O 1
ATOM 9131 N N . ASP B 1 585 ? 9.559 119.355 56.152 1.00 16.62 585 ASP B N 1
ATOM 9132 C CA . ASP B 1 585 ? 10.195 120.023 55.026 1.00 16.18 585 ASP B CA 1
ATOM 9133 C C . ASP B 1 585 ? 9.556 119.686 53.681 1.00 16.66 585 ASP B C 1
ATOM 9134 O O . ASP B 1 585 ? 10.186 119.813 52.627 1.00 17.32 585 ASP B O 1
ATOM 9139 N N . GLY B 1 586 ? 8.308 119.231 53.727 1.00 14.96 586 GLY B N 1
ATOM 9140 C CA . GLY B 1 586 ? 7.582 118.967 52.498 1.00 17.14 586 GLY B CA 1
ATOM 9141 C C . GLY B 1 586 ? 7.283 117.580 51.967 1.00 15.87 586 GLY B C 1
ATOM 9142 O O . GLY B 1 586 ? 8.118 116.678 52.000 1.00 16.51 586 GLY B O 1
ATOM 9143 N N . VAL B 1 587 ? 6.064 117.434 51.459 1.00 16.28 587 VAL B N 1
ATOM 9144 C CA . VAL B 1 587 ? 5.599 116.195 50.844 1.00 17.31 587 VAL B CA 1
ATOM 9145 C C . VAL B 1 587 ? 6.122 116.261 49.407 1.00 18.41 587 VAL B C 1
ATOM 9146 O O . VAL B 1 587 ? 5.821 117.214 48.693 1.00 20.88 587 VAL B O 1
ATOM 9150 N N . ASN B 1 588 ? 6.895 115.269 48.980 1.00 17.85 588 ASN B N 1
ATOM 9151 C CA . ASN B 1 588 ? 7.443 115.293 47.623 1.00 17.47 588 ASN B CA 1
ATOM 9152 C C . ASN B 1 588 ? 6.642 114.488 46.603 1.00 16.52 588 ASN B C 1
ATOM 9153 O O . ASN B 1 588 ? 6.467 114.917 45.467 1.00 17.71 588 ASN B O 1
ATOM 9158 N N . ASN B 1 589 ? 6.160 113.321 47.000 1.00 16.07 589 ASN B N 1
ATOM 9159 C CA . ASN B 1 589 ? 5.388 112.493 46.082 1.00 16.91 589 ASN B CA 1
ATOM 9160 C C . ASN B 1 589 ? 4.081 112.047 46.743 1.00 16.33 589 ASN B C 1
ATOM 9161 O O . ASN B 1 589 ? 4.009 111.892 47.960 1.00 16.88 589 ASN B O 1
ATOM 9166 N N . LEU B 1 590 ? 3.050 111.831 45.936 1.00 17.99 590 LEU B N 1
ATOM 9167 C CA . LEU B 1 590 ? 1.758 111.394 46.457 1.00 18.07 590 LEU B CA 1
ATOM 9168 C C . LEU B 1 590 ? 1.086 110.530 45.395 1.00 17.84 590 LEU B C 1
ATOM 9169 O O . LEU B 1 590 ? 1.057 110.897 44.224 1.00 17.94 590 LEU B O 1
ATOM 9174 N N . LEU B 1 591 ? 0.554 109.381 45.802 1.00 17.99 591 LEU B N 1
ATOM 9175 C CA . LEU B 1 591 ? -0.093 108.465 44.863 1.00 17.89 591 LEU B CA 1
ATOM 9176 C C . LEU B 1 591 ? -1.199 107.662 45.531 1.00 20.01 591 LEU B C 1
ATOM 9177 O O . LEU B 1 591 ? -1.209 107.484 46.755 1.00 20.95 591 LEU B O 1
ATOM 9182 N N . TRP B 1 592 ? -2.133 107.178 44.721 1.00 20.72 592 TRP B N 1
ATOM 9183 C CA . TRP B 1 592 ? -3.211 106.348 45.228 1.00 21.74 592 TRP B CA 1
ATOM 9184 C C . TRP B 1 592 ? -2.810 104.901 44.963 1.00 22.34 592 TRP B C 1
ATOM 9185 O O . TRP B 1 592 ? -2.810 104.441 43.823 1.00 23.80 592 TRP B O 1
ATOM 9196 N N . GLU B 1 593 ? -2.444 104.199 46.023 1.00 23.53 593 GLU B N 1
ATOM 9197 C CA . GLU B 1 593 ? -2.042 102.802 45.930 1.00 24.72 593 GLU B CA 1
ATOM 9198 C C . GLU B 1 593 ? -3.322 101.993 45.741 1.00 26.07 593 GLU B C 1
ATOM 9199 O O . GLU B 1 593 ? -3.348 100.963 45.065 1.00 26.21 593 GLU B O 1
ATOM 9205 N N . THR B 1 594 ? -4.390 102.513 46.330 1.00 26.88 594 THR B N 1
ATOM 9206 C CA . THR B 1 594 ? -5.716 101.915 46.300 1.00 27.52 594 THR B CA 1
ATOM 9207 C C . THR B 1 594 ? -6.710 103.070 46.165 1.00 28.66 594 THR B C 1
ATOM 9208 O O . THR B 1 594 ? -6.369 104.216 46.450 1.00 29.66 594 THR B O 1
ATOM 9212 N N . PRO B 1 595 ? -7.942 102.794 45.707 1.00 29.29 595 PRO B N 1
ATOM 9213 C CA . PRO B 1 595 ? -8.900 103.896 45.585 1.00 28.69 595 PRO B CA 1
ATOM 9214 C C . PRO B 1 595 ? -9.154 104.564 46.940 1.00 28.37 595 PRO B C 1
ATOM 9215 O O . PRO B 1 595 ? -9.551 105.723 47.000 1.00 28.78 595 PRO B O 1
ATOM 9219 N N . SER B 1 596 ? -8.903 103.835 48.025 1.00 27.22 596 SER B N 1
ATOM 9220 C CA . SER B 1 596 ? -9.133 104.363 49.368 1.00 27.45 596 SER B CA 1
ATOM 9221 C C . SER B 1 596 ? -7.877 104.564 50.215 1.00 26.93 596 SER B C 1
ATOM 9222 O O . SER B 1 596 ? -7.975 104.859 51.408 1.00 26.98 596 SER B O 1
ATOM 9225 N N . THR B 1 597 ? -6.704 104.405 49.612 1.00 25.80 597 THR B N 1
ATOM 9226 C CA . THR B 1 597 ? -5.456 104.572 50.350 1.00 26.28 597 THR B CA 1
ATOM 9227 C C . THR B 1 597 ? -4.393 105.340 49.567 1.00 25.27 597 THR B C 1
ATOM 9228 O O . THR B 1 597 ? -4.130 105.061 48.399 1.00 25.37 597 THR B O 1
ATOM 9232 N N . LEU B 1 598 ? -3.782 106.307 50.234 1.00 25.09 598 LEU B N 1
ATOM 9233 C CA . LEU B 1 598 ? -2.751 107.129 49.631 1.00 25.32 598 LEU B CA 1
ATOM 9234 C C . LEU B 1 598 ? -1.389 106.793 50.195 1.00 25.68 598 LEU B C 1
ATOM 9235 O O . LEU B 1 598 ? -1.263 106.324 51.328 1.00 26.24 598 LEU B O 1
ATOM 9240 N N . VAL B 1 599 ? -0.368 107.038 49.389 1.00 23.95 599 VAL B N 1
ATOM 9241 C CA . VAL B 1 599 ? 1.000 106.812 49.807 1.00 22.13 599 VAL B CA 1
ATOM 9242 C C . VAL B 1 599 ? 1.745 108.104 49.511 1.00 19.66 599 VAL B C 1
ATOM 9243 O O . VAL B 1 599 ? 1.681 108.628 48.402 1.00 19.61 599 VAL B O 1
ATOM 9247 N N . SER B 1 600 ? 2.429 108.634 50.510 1.00 17.35 600 SER B N 1
ATOM 9248 C CA . SER B 1 600 ? 3.177 109.860 50.324 1.00 17.89 600 SER B CA 1
ATOM 9249 C C . SER B 1 600 ? 4.631 109.645 50.723 1.00 16.26 600 SER B C 1
ATOM 9250 O O . SER B 1 600 ? 4.967 108.660 51.381 1.00 16.68 600 SER B O 1
ATOM 9253 N N . SER B 1 601 ? 5.485 110.570 50.309 1.00 14.43 601 SER B N 1
ATOM 9254 C CA . SER B 1 601 ? 6.903 110.533 50.629 1.00 15.40 601 SER B CA 1
ATOM 9255 C C . SER B 1 601 ? 7.323 111.988 50.783 1.00 15.25 601 SER B C 1
ATOM 9256 O O . SER B 1 601 ? 6.706 112.888 50.196 1.00 15.77 601 SER B O 1
ATOM 9259 N N . GLY B 1 602 ? 8.364 112.231 51.567 1.00 13.82 602 GLY B N 1
ATOM 9260 C CA . GLY B 1 602 ? 8.778 113.602 51.765 1.00 13.40 602 GLY B CA 1
ATOM 9261 C C . GLY B 1 602 ? 10.257 113.839 51.934 1.00 12.99 602 GLY B C 1
ATOM 9262 O O . GLY B 1 602 ? 11.074 112.922 51.874 1.00 12.13 602 GLY B O 1
ATOM 9263 N N . ALA B 1 603 ? 10.593 115.103 52.154 1.00 13.18 603 ALA B N 1
ATOM 9264 C CA . ALA B 1 603 ? 11.974 115.503 52.327 1.00 12.72 603 ALA B CA 1
ATOM 9265 C C . ALA B 1 603 ? 12.559 114.897 53.598 1.00 11.99 603 ALA B C 1
ATOM 9266 O O . ALA B 1 603 ? 13.766 114.946 53.793 1.00 11.85 603 ALA B O 1
ATOM 9268 N N . ASP B 1 604 ? 11.710 114.327 54.457 1.00 11.62 604 ASP B N 1
ATOM 9269 C CA . ASP B 1 604 ? 12.201 113.719 55.693 1.00 11.59 604 ASP B CA 1
ATOM 9270 C C . ASP B 1 604 ? 12.591 112.261 55.478 1.00 12.76 604 ASP B C 1
ATOM 9271 O O . ASP B 1 604 ? 12.910 111.548 56.430 1.00 13.27 604 ASP B O 1
ATOM 9276 N N . ALA B 1 605 ? 12.557 111.829 54.220 1.00 11.74 605 ALA B N 1
ATOM 9277 C CA . ALA B 1 605 ? 12.929 110.470 53.851 1.00 13.42 605 ALA B CA 1
ATOM 9278 C C . ALA B 1 605 ? 11.964 109.422 54.384 1.00 14.76 605 ALA B C 1
ATOM 9279 O O . ALA B 1 605 ? 12.308 108.240 54.493 1.00 15.53 605 ALA B O 1
ATOM 9281 N N . CYS B 1 606 ? 10.752 109.857 54.715 1.00 13.94 606 CYS B N 1
ATOM 9282 C CA . CYS B 1 606 ? 9.736 108.941 55.208 1.00 11.86 606 CYS B CA 1
ATOM 9283 C C . CYS B 1 606 ? 8.740 108.647 54.098 1.00 13.08 606 CYS B C 1
ATOM 9284 O O . CYS B 1 606 ? 8.561 109.446 53.178 1.00 11.11 606 CYS B O 1
ATOM 9287 N N . ILE B 1 607 ? 8.110 107.484 54.182 1.00 13.37 607 ILE B N 1
ATOM 9288 C CA . ILE B 1 607 ? 7.075 107.104 53.239 1.00 13.94 607 ILE B CA 1
ATOM 9289 C C . ILE B 1 607 ? 5.895 106.796 54.153 1.00 16.14 607 ILE B C 1
ATOM 9290 O O . ILE B 1 607 ? 6.059 106.106 55.162 1.00 18.38 607 ILE B O 1
ATOM 9295 N N . LYS B 1 608 ? 4.719 107.322 53.829 1.00 17.92 608 LYS B N 1
ATOM 9296 C CA . LYS B 1 608 ? 3.544 107.080 54.662 1.00 19.48 608 LYS B CA 1
ATOM 9297 C C . LYS B 1 608 ? 2.343 106.617 53.844 1.00 18.84 608 LYS B C 1
ATOM 9298 O O . LYS B 1 608 ? 2.152 107.048 52.710 1.00 19.16 608 LYS B O 1
ATOM 9304 N N . ARG B 1 609 ? 1.551 105.722 54.427 1.00 19.13 609 ARG B N 1
ATOM 9305 C CA . ARG B 1 609 ? 0.338 105.217 53.795 1.00 19.37 609 ARG B CA 1
ATOM 9306 C C . ARG B 1 609 ? -0.797 105.831 54.605 1.00 20.48 609 ARG B C 1
ATOM 9307 O O . ARG B 1 609 ? -0.683 105.970 55.822 1.00 20.44 609 ARG B O 1
ATOM 9315 N N . TRP B 1 610 ? -1.888 106.186 53.937 1.00 20.04 610 TRP B N 1
ATOM 9316 C CA . TRP B 1 610 ? -3.028 106.792 54.613 1.00 20.40 610 TRP B CA 1
ATOM 9317 C C . TRP B 1 610 ? -4.343 106.211 54.130 1.00 21.63 610 TRP B C 1
ATOM 9318 O O . TRP B 1 610 ? -4.500 105.909 52.946 1.00 20.99 610 TRP B O 1
ATOM 9329 N N . ASN B 1 611 ? -5.289 106.059 55.049 1.00 22.32 611 ASN B N 1
ATOM 9330 C CA . ASN B 1 611 ? -6.608 105.573 54.686 1.00 23.29 611 ASN B CA 1
ATOM 9331 C C . ASN B 1 611 ? -7.458 106.813 54.416 1.00 23.97 611 ASN B C 1
ATOM 9332 O O . ASN B 1 611 ? -7.464 107.763 55.210 1.00 20.96 611 ASN B O 1
ATOM 9337 N N . VAL B 1 612 ? -8.157 106.813 53.286 1.00 24.94 612 VAL B N 1
ATOM 9338 C CA . VAL B 1 612 ? -9.022 107.932 52.934 1.00 26.02 612 VAL B CA 1
ATOM 9339 C C . VAL B 1 612 ? -10.470 107.486 53.067 1.00 26.74 612 VAL B C 1
ATOM 9340 O O . VAL B 1 612 ? -10.933 106.609 52.343 1.00 25.04 612 VAL B O 1
ATOM 9344 N N . VAL B 1 613 ? -11.179 108.086 54.015 1.00 29.04 613 VAL B N 1
ATOM 9345 C CA . VAL B 1 613 ? -12.574 107.736 54.255 1.00 30.91 613 VAL B CA 1
ATOM 9346 C C . VAL B 1 613 ? -13.517 108.863 53.853 1.00 31.76 613 VAL B C 1
ATOM 9347 O O . VAL B 1 613 ? -13.487 109.947 54.436 1.00 30.15 613 VAL B O 1
ATOM 9351 N N . LEU B 1 614 ? -14.348 108.598 52.849 1.00 33.46 614 LEU B N 1
ATOM 9352 C CA . LEU B 1 614 ? -15.312 109.584 52.376 1.00 36.29 614 LEU B CA 1
ATOM 9353 C C . LEU B 1 614 ? -16.543 109.481 53.268 1.00 37.79 614 LEU B C 1
ATOM 9354 O O . LEU B 1 614 ? -17.491 110.258 53.145 1.00 37.75 614 LEU B O 1
ATOM 9359 N N . GLU B 1 615 ? -16.499 108.510 54.175 1.00 39.20 615 GLU B N 1
ATOM 9360 C CA . GLU B 1 615 ? -17.576 108.252 55.117 1.00 41.75 615 GLU B CA 1
ATOM 9361 C C . GLU B 1 615 ? -18.815 107.731 54.407 1.00 43.58 615 GLU B C 1
ATOM 9362 O O . GLU B 1 615 ? -19.720 108.549 54.135 1.00 45.62 615 GLU B O 1
#

Organism: Saccharomyces cerevisiae (strain ATCC 204508 / S288c) (NCBI:txid559292)

CATH classification: 2.130.10.10 (+1 more: 2.130.10.10)

InterPro domains:
  IPR001680 WD40 repeat [PF00400] (55-93)
  IPR001680 WD40 repeat [PF00400] (202-235)
  IPR001680 WD40 repeat [PF00400] (254-280)
  IPR001680 WD40 repeat [PF00400] (331-363)
  IPR001680 WD40 repeat [PF00400] (575-611)
  IPR001680 WD40 repeat [PS50082] (263-289)
  IPR001680 WD40 repeat [PS50082] (580-615)
  IPR001680 WD40 repeat [SM00320] (52-94)
  IPR001680 WD40 repeat [SM00320] (105-148)
  IPR001680 WD40 repeat [SM00320] (149-189)
  IPR001680 WD40 repeat [SM00320] (192-235)
  IPR001680 WD40 repeat [SM00320] (238-280)
  IPR001680 WD40 repeat [SM00320] (283-325)
  IPR001680 WD40 repeat [SM00320] (328-363)
  IPR001680 WD40 repeat [SM00320] (480-516)
  IPR001680 WD40 repeat [SM00320] (518-569)
  IPR001680 WD40 repeat [SM00320] (573-611)
  IPR015943 WD40/YVTN repeat-like-containing domain superfamily [G3DSA:2.130.10.10] (9-612)
  IPR015943 WD40/YVTN repeat-like-containing domain superfamily [G3DSA:2.130.10.10] (13-349)
  IPR036322 WD40-repeat-containing domain superfamily [SSF50978] (11-325)

Solvent-accessible surface area: 47300 Å² total

Radius of gyration: 34.36 Å; Cα contacts (8 Å, |Δi|>4): 3769; chains: 2; bounding box: 71×90×81 Å

Sequence (1202 aa):
SSISLKEIIPPQPSTQRNFTTHLSYDPTTNAIAYPCGKSAFVRCLDDGDSKVPPVVQFTGHGSSVVTTVKFSPIKGSQYLCSGDESGKVIVWGWTFDKESNSVEVNVKSEFQVLAGPISDISWDFEGRRLCVVGEGRDNFGVFISWDSGNSLGEVSGHSQRINACHLKQSRPRSTVGDDGSVVFYQGPPFKFSASDRTHHKQGSFVRDVEFSPDSGEFVITVGSDRKISCFDGKSGEFLKYIEDDQEPVQGGIFALSWLDSQKFATVGADATIRVWDVTTSKCVQKWTLDKQQLGNQQVGVVATGNGRIISLSLDGTLNFYELGHDEVLKTISGHNKGITALTVNPLISGSYDGRIEWSSSSHQDHSNLIVSLDNSKAQEYSSISWDDTLKVNGITKHEFGSQPKVASANNDGFTAVLTNDDDLLILQSFTGDIIKSVRLNSPGSAVSLSQNYVAVGLEEGNTIQVFKLSDLEVSFDLKTPLRAKPSYISISPSETYIAAGDVGKILLYDLQSREVKTSRWAFRTSKINAISWKPAEEIEEDLVATGSLDTNIFIYSVKRPKIIKALNAHKDGVNNLLWETPSTLVSSGADACIKRWNVVSSISLKEIIPPQPSTQRNFTTHLSYDPTTNAIAYPCGKSAFVRCLDDGDSKVPPVVQFTGHGSSVVTTVKFSPIKGSQYLCSGDESGKVIVWGWTFDKESNSVEVNVKSEFQVLAGPISDISWDFEGRRLCVVGEGRDNFGVFISWDSGNSLGEVSGHSQRINACHLKQSRPRSTVGDDGSVVFYQGPPFKFSASDRTHHKQGSFVRDVEFSPDSGEFVITVGSDRKISCFDGKSGEFLKYIEDDQEPVQGGIFALSWLDSQKFATVGADATIRVWDVTTSKCVQKWTLDKQQLGNQQVGVVATGNGRIISLSLDGTLNFYELGHDEVLKTISGHNKGITALTVNPLISGSYDGRIEWSSSSHQDHSNLIVSLDNSKAQEYSSISWDDTLKVNGITKHEFGSQPKVASANNDGFTAVLTNDDDLLILQSFTGDIIKSVRLNSPGSAVSLSQNYVAVGLEEGNTIQVFKLSDLEVSFDLKTPLRAKPSYISISPSETYIAAGDVGKILLYDLQSREVKTSRWAFRTSKINAISWKPAEEIEEDLVATGSLDTNIFIYSVKRPKIIKALNAHKDGVNNLLWETPSTLVSSGADACIKRWNVVLE

Foldseek 3Di:
DFWAFDDWDAAFADFDPPAFFEKEAAQLQCWIWHFFFQKIKIAHPDPDDDQDQRMDIDNPSPNFGWRHKYDQLPRPPQWIWTWTQQQKIWIKGWDADVVRSDIDIGTQDMDNHARGGWQEKEAALVSFKMWTAWDHPVAGTFIATNHPRDGFAHDDDDPGHWRYKYYQRDPDWMTFFFQGKDFIFTDRVTYTDDIDNDPAHGGWTFAEKDFFPDRSQWIWIFTQSQWIWIAGRPNRHTDDTLDAPVDGRPGGWHYKEHQHNFKMWIFFLQLKIFIAGVVVSHGQAMAHDDSVDRQSTWRYKYHNYPQWIWTATSQSKIWIDGPPDHDTPDIAHAHSFFWFEFDVPPTKTAHQCGDIGVVVRDDDLARGGWQYWAPLDPPKIWTAGQSQAIAINSHGLEGHPFGFQHKEDENPQWMWTQGPQQKTFIARRHRHDTPDIDRDPAHWQEWEDYPFWIWTQGQVQRWIKIATNVDNVDIDTQPDHAPHGWHYKYQDNVNQWIWTWAQFFIFIAGRVVSYTLDRLQDGDVFGWQEKEWAQPLVRDTFWIWTKTQQQKIWIATSVPSDIHIDHNNEPRIWHYWYASHNFWIWTTGSSRMIIIMGHD/DFWFFDDWDAAFAAFDPQAFFEKEADQLQCWIWHFFFQKIKIAHPDDDDDPDDRMDIDNVSPNFGKRGKYDQLDRPPQWIWTWGQQQKIWIKHWDAQDPVRGIDIGTQDMDRWARGGWQEKEAALVSFKIWTAWDHPVAGTFIATNHPRDGFAGDDPDPDTWHEKYYQRDPDWMTAFAQRKDFIFTDRVTYTDDIDNDQGHGRWTFAYKYFFPDRSQWIWIFTQSGWIWIAGRPNRHTDDILDDPVDRRDGGWHYKEAQHRFKMWIFFLQLKIFIAGVVVSDTQAMAGDDSVDRQSGWRYKYHSYDQWIWTATNQSKIWIDGPPDHDTPDIQHAHSFAWFEFDFPPTKTAHQQGDIGVVVNDDNLDGGYWQYKADLDPPKIWTAGQSQFIAIRSHGQEGHPFGFQHKEDENPQWMWTAGPQQKTWIARRHRGDTPDIDHDPAHWQEWEDAPFWIWTQHQPQRWIWIAGPVDRVDIDTQPDGAPHGWHYWYQDNVSQWIWTWHQFFIFIAGRVVSYTLDRLQDGDVGAWQEKEWQCVLVRDTFWIWTKTQQLKIWIATSVPNDIHIDHNNDHRIWHYWYPNHSQKMWITGRSSMITIIGHDPD

Nearest PDB structures (foldseek):
  1pi6-assembly1_A  TM=9.988E-01  e=0.000E+00  Saccharomyces cerevisiae
  1pev-assembly1_A  TM=8.821E-01  e=1.817E-46  Caenorhabditis elegans
  8ewx-assembly2_B  TM=7.613E-01  e=8.448E-12  Saccharomyces cerevisiae
  4j77-assembly2_B  TM=7.174E-01  e=2.684E-12  Saccharomyces cerevisiae
  8scb-assembly1_gg  TM=3.857E-01  e=3.276E-12  Oryctolagus cuniculus

Secondary structure (DSSP, 8-state):
--EEEEEEE--PPP--TT-----EEETTTTEEEEEETTEEEEEE--SS--SS-SEEEE-TTTTSPEEEEEE-SSTT--EEEEEETTSEEEEEEEEEEGGGTEEEEEEEEEEE--SS-EEEEEE-TTSSEEEEEE--SS-SEEEEETTT--EEEE--S-SS-EEE----SS-----EETTTEEEEEETTTBEEEEEE-SSS-TT--EEEEEE-STT--EEEEEETT--EEEEETTT--EEEE--BTTB---S-EEEEEESSSSEEEEEETTSEEEEEETTTTEEEEEEE--TT-GGG-EEEEEEEETTEEEEEETTS-EEEEETTEEEEEEEE---SS-EEEEETTTTEEEETTS---TTTT------S-EEEEE--STT--EEEETTTEEEETTEEEEE-SS-EEEEEE-SSSEEEEEETTSEEEEEETTT--EEEEEE-SS-EEEEEE-SSEEEEEETTTS-EEEEETTEEEEEEE-SS--SS-EEEEEE-TTSSEEEEEE---EEEEETTTTEEEE--SPP-SS-EEEEEEPPP---S--EEEEEETTS-EEEEESS----EEETTSSTT-EEEEEEEETTEEEEEETTS-EEEEEE-/-EEEEEEEEPPPPP--TT-----EEETTTTEEEEEETTEEEEEE---S--SS-SEEEE-TTTTSPEEEEEE-SSTT--EEEEEETTSEEEEEEEEESSSSSSEEEEEEEEEE--SS-EEEEEE-TTSSEEEEEE--SS--EEEEETTT--EEEE--S-SS-EEE----SS-----EEBTTEEEEEETTTBEEEEEE-SSS-TT-BEEEEEE-STT--EEEEEETT--EEEEETTT--EEEE--BTTB---S-EEEEEESSSSEEEEEETTSEEEEEETTTTEEEEEEE--TTSGGG-EEEEEE-STTEEEEEETTS-EEEEETT--S--EEE----S-EEEEETTTTEEEETTS---TTTT------S-EEEEE--STT--EEEETTTEEEETTEEEEE-SS-EEEEEE-SSSEEEEEETT-EEEEEETTT--EEEEEE-SS-EEEEEE-SSEEEEEETTTTEEEEEETTEEEEEEE-SSPPSS-EEEEEE-TTSSEEEEEE---EEEEETTTTEEEE--S---SS-EEEEEEPPP---S--EEEEEETTS-EEEEESS----EEETT-STT-EEEEEEEETTEEEEEETTS-EEEEEEE--